Protein 9W9I (pdb70)

GO terms:
  GO:0097730 non-motile cilium (C, IDA)
  GO:0032391 photoreceptor connecting cilium (C, IDA)
  GO:0005814 centriole (C, IDA)
  GO:0005929 cilium (C, IDA)
  GO:0003777 microtubule motor activity (F, IDA)
  GO:0045880 positive regulation of smoothened signaling pathway (P, IDA)
  GO:0097499 protein localization to non-motile cilium (P, IDA)
  GO:0034454 microtubule anchoring at centrosome (P, IMP)
  GO:0010457 centriole-centriole cohesion (P, IMP)
  GO:0060271 cilium assembly (P, IMP)
  GO:0005515 protein binding (F, IPI)
  GO:0043005 neuron projection (C, IDA)
  GO:0008017 microtubule binding (F, IDA)
  GO:0031514 motile cilium (C, IDA)
  GO:0016939 kinesin II complex (C, IDA)
  GO:0120170 intraciliary transport particle B binding (F, IDA)
  GO:0001701 in utero embryonic development (P, IGI)
  GO:0021904 dorsal/ventral neural tube patterning (P, IGI)
  GO:0001822 kidney development (P, IMP)
  GO:0001947 heart looping (P, IMP)

InterPro domains:
  IPR001752 Kinesin motor domain [PF00225] (20-345)
  IPR001752 Kinesin motor domain [PR00380] (91-112)
  IPR001752 Kinesin motor domain [PR00380] (211-228)
  IPR001752 Kinesin motor domain [PR00380] (245-263)
  IPR001752 Kinesin motor domain [PR00380] (295-316)
  IPR001752 Kinesin motor domain [PS50067] (14-345)
  IPR001752 Kinesin motor domain [SM00129] (12-353)
  IPR019821 Kinesin motor domain, conserved site [PS00411] (244-255)
  IPR027417 P-loop containing nucleoside triphosphate hydrolase [SSF52540] (14-379)
  IPR027640 Kinesin-like protein [PTHR47969] (10-587)
  IPR036961 Kinesin motor domain superfamily [G3DSA:3.40.850.10] (13-364)

Sequence (1011 aa):
HQREIEGLLENIRQLSRELRLQMLIIDNFIPQDYQEMIENYVHWNEDIGEWQLKCVAYTGNPFEVDLSHVYLHIKERQELEQTQNELTRELKLKHLIIENFIPLEEKNKIMNRSFFDDEEDHWKLHPITRLENQQMMKRPVSAVGYKRPLSQHARMSMMIRPEPRYRAENIMLLELDMPSRTTRDYVANINDMDEYIELLYEDIPDKVRGSALILQLARNPDNLEELLLNETALGALARVLREDWKQSVELATNIIYIFFCFSSFSHFHGLITHYKIGALCMNIIDHELKRHELWQEELSKKKKAVDEDLENQTLRKDYDKTFKKYQGLVVKQEQLLRVALYLLLNLAEDTRTELKMRNKNIVHMLVKALDRDNFELLILVVSFLKKLSIFMENKNDMVEMDIVEKLVKMIPCEHEDLLNITLRLLLNLSFDTGLRNKMVQVGLLPKLTALLGNENYKQIAMCVLYHISMDDRFKSMFAYTDCIPQLMKMLFECSDERIDLELISFCINLAANKRNVQLICEGNGLKMLMKRALKLKDPLLMKMIRNISQHDGPTKNLFIDYVGDLAAQISSDEEEEFVIECLGTLANLTIPDLDWELVLKEYKLVPFLKDKLKPGAAEDDLVLEVVIMIGTVSMDDSCAALLAKSGIIPALIELLNAQQEDDEFVCQIIYVFYQMVFHQATRDVIIKETQAPAYLIDLMHDKNNEIRKVCDNTLDIIAEYDEEWAKKIQSEKFRWHNSQWLEMVEGLQAIAELLQVDCEMYGLTNDHYSVTLRRYAGMALTNLTFGDVANKATLCSMKGCMRALVAQLKSESEDLQQVIASVLRNLSWRADVNSKKTLREVGSVKALMECALEVKKESTLKSVLSALWNLSAHCTENKADICAVDGALAFLVGTLTYRSQTNTLAIIESGGGILRNVSSLIATNEDHRQILRENNCLQTLLQHLKSHSLTIVSNACGTLWNLSARNPKDQEALWDMGAVSMLKNLIHSKHKMIAMGSAAALRNLMANRPA

Radius of gyration: 44.57 Å; Cα contacts (8 Å, |Δi|>4): 1202; chains: 4; bounding box: 73×110×133 Å

Nearest PDB structures (foldseek):
  7ycj-assembly1_A  TM=6.699E-01  e=6.916E-09  Saccharomyces cerevisiae
  9cpc-assembly1_1A  TM=4.788E-01  e=2.108E-09  Sus scrofa
  7rro-assembly1_H8  TM=5.728E-01  e=4.035E-08  Bos taurus
  8cdj-assembly1_D  TM=4.452E-01  e=2.199E-04  Homo sapiens
  7z8r-assembly1_D  TM=2.398E-01  e=2.363E-04  Homo sapiens

Organism: Mus musculus (NCBI:txid10090)

B-factor: mean 122.4, std 49.84, range [27.19, 250.68]

Solvent-accessible surface area: 48557 Å² total; per-residue (Å²): 106,140,80,121,62,102,35,43,107,91,80,37,179,113,41,23,130,71,28,109,37,4,91,21,0,1,69,58,7,1,24,110,104,45,15,108,84,14,85,120,85,18,109,74,23,145,77,77,23,110,23,41,8,102,15,26,15,11,27,31,53,128,41,89,87,72,40,86,140,59,45,129,117,86,76,111,34,59,121,20,103,110,52,26,101,88,28,52,52,82,15,84,7,18,75,42,2,15,122,14,19,3,28,76,71,21,53,84,56,13,80,126,34,17,71,66,17,92,111,68,55,44,25,109,61,72,56,43,41,202,67,110,85,79,98,66,69,88,64,18,96,6,12,34,59,37,86,11,35,4,0,109,58,1,79,93,0,29,122,122,122,110,80,33,36,6,18,3,16,33,13,43,111,30,149,50,17,136,36,60,161,21,101,65,63,153,172,55,136,81,138,93,85,98,75,38,30,69,44,11,126,109,49,91,122,28,7,40,58,1,3,45,38,12,22,98,45,8,146,72,112,120,47,27,78,63,20,38,81,38,124,97,14,14,4,21,2,6,150,24,3,124,90,39,25,97,111,56,3,33,18,4,29,4,3,4,41,11,4,26,41,20,2,57,146,89,158,17,37,34,79,5,90,143,60,100,3,17,36,7,0,18,65,2,2,59,64,2,23,49,10,38,63,100,41,58,83,70,64,82,122,51,65,76,40,104,135,72,95,77,72,50,96,63,29,36,51,55,40,64,51,76,47,67,151,79,56,30,41,23,47,68,1,10,79,8,5,24,2,2,4,6,0,1,4,18,13,0,130,16,75,178,41,13,91,120,13,12,94,109,73,1,1,75,5,3,0,70,4,13,95,17,127,44,96,16,5,16,0,11,3,0,12,0,0,4,13,0,1,28,84,48,77,6,8,94,44,0,46,122,26,52,0,1,79,36,0,20,176,18,1,87,30,118,49,101,77,0,12,39,24,0,0,53,0,0,18,2,2,6,20,50,104,35,1,5,82,50,0,15,127,38,23,0,4,62,51,0,10,69,20,3,24,130,92,144,14,54,122,27,0,15,13,0,0,5,14,0,0,22,58,96,134,14,8,28,64,1,22,88,117,23,10,70,63,43,8,32,112,49,0,111,110,34,105,98,72,195,9,92,120,46,19,4,5,0,2,0,0,12,0,20,33,102,116,6,0,60,79,19,22,118,75,86,8,20,106,85,4,40,101,51,0,49,170,41,110,11,34,36,2,1,5,0,8,11,4,0,0,68,34,97,32,94,10,42,89,86,7,61,109,10,7,34,62,5,1,34,42,19,42,64,79,46,109,78,76,6,10,5,4,0,8,0,0,0,2,24,0,61,58,103,132,43,52,4,44,84,21,10,147,117,107,5,65,28,85,80,6,83,79,44,1,122,80,56,45,24,48,46,12,5,2,3,8,2,0,15,0,0,0,7,1,4,48,17,99,46,0,5,38,99,4,20,152,32,17,1,0,60,18,0,13,100,1,0,78,61,28,72,168,24,43,0,6,2,0,0,0,0,1,0,1,26,22,4,0,60,37,121,36,2,13,66,24,2,13,136,111,17,121,1,0,34,56,2,12,108,24,6,54,41,196,36,103,61,2,79,106,5,0,28,25,1,4,28,8,1,22,62,100,30,102,128,53,10,111,101,22,18,40,65,24,6,93,139,31,4,53,72,12,40,114,40,67,105,83,11,86,63,20,2,88,88,8,24,69,6,9,122,128,129,29,98,28,126,80,74,176,6,38,88,42,15,38,150,2,0,100,23,1,28,118,75,0,171,67,53,106,69,35,28,51,42,2,4,83,42,108,22,5,1,152,11,1,16,47,6,1,148,10,86,34,45,57,7,13,18,24,7,0,15,0,0,69,20,2,1,34,101,30,68,89,78,12,23,65,23,0,47,79,30,30,0,4,68,13,0,6,77,12,2,79,78,17,94,44,39,80,2,15,101,15,0,1,27,0,0,62,50,1,0,67,55,50,87,112,4,38,39,45,0,18,71,18,90,46,3,3,62,53,1,11,37,3,5,95,67,164,16,142,91,62,66,42,29,6,28,40,6,0,2,0,0,0,66,19,0,0,54,58,2,28,74,50,114,108,35,26,69,56,9,72,127,58,99,3,19,100,28,1,10,107,6,5,65,17,66,16,64,54,6,0,18,3,1,3,8,0,8,103,38,13,0,37,91,18,97,124,8,25,107,41,0,83,134,48,26,1,38,65,25,8,41,26,2,33,157,31,178,83,162,48,1,23,82,0,3,51,20,2,51,188,28,1,39,97,43,164,122,151

Structure (mmCIF, N/CA/C/O backbone):
data_9W9I
#
_entry.id   9W9I
#
_cell.length_a   1.00
_cell.length_b   1.00
_cell.length_c   1.00
_cell.angle_alpha   90.00
_cell.angle_beta   90.00
_cell.angle_gamma   90.00
#
_symmetry.space_group_name_H-M   'P 1'
#
loop_
_entity.id
_entity.type
_entity.pdbx_description
1 polymer 'Kinesin-like protein KIF3A'
2 polymer 'Kinesin-like protein KIF3B, N-terminally processed'
3 polymer 'Kinesin-associated protein 3'
4 polymer 'Adenomatous polyposis coli protein'
#
loop_
_atom_site.group_PDB
_atom_site.id
_atom_site.type_symbol
_atom_site.label_atom_id
_atom_site.label_alt_id
_atom_site.label_comp_id
_atom_site.label_asym_id
_atom_site.label_entity_id
_atom_site.label_seq_id
_atom_site.pdbx_PDB_ins_code
_atom_site.Cartn_x
_atom_site.Cartn_y
_atom_site.Cartn_z
_atom_site.occupancy
_atom_site.B_iso_or_equiv
_atom_site.auth_seq_id
_atom_site.auth_comp_id
_atom_site.auth_asym_id
_atom_site.auth_atom_id
_atom_site.pdbx_PDB_model_num
ATOM 1 N N . HIS A 1 46 ? 133.905 126.140 51.379 1.00 194.05 569 HIS A N 1
ATOM 2 C CA . HIS A 1 46 ? 132.610 125.635 50.936 1.00 195.10 569 HIS A CA 1
ATOM 3 C C . HIS A 1 46 ? 132.545 124.118 51.074 1.00 192.14 569 HIS A C 1
ATOM 4 O O . HIS A 1 46 ? 131.466 123.545 51.228 1.00 190.82 569 HIS A O 1
ATOM 6 N N . GLN A 1 47 ? 133.713 123.474 51.012 1.00 192.39 570 GLN A N 1
ATOM 7 C CA . GLN A 1 47 ? 133.770 122.026 51.184 1.00 191.01 570 GLN A CA 1
ATOM 8 C C . GLN A 1 47 ? 133.311 121.618 52.578 1.00 190.34 570 GLN A C 1
ATOM 9 O O . GLN A 1 47 ? 132.557 120.650 52.734 1.00 187.69 570 GLN A O 1
ATOM 15 N N . ARG A 1 48 ? 133.753 122.349 53.604 1.00 193.06 571 ARG A N 1
ATOM 16 C CA . ARG A 1 48 ? 133.308 122.061 54.963 1.00 192.95 571 ARG A CA 1
ATOM 17 C C . ARG A 1 48 ? 131.808 122.280 55.107 1.00 191.44 571 ARG A C 1
ATOM 18 O O . ARG A 1 48 ? 131.123 121.509 55.790 1.00 190.23 571 ARG A O 1
ATOM 20 N N . GLU A 1 49 ? 131.279 123.330 54.474 1.00 191.86 572 GLU A N 1
ATOM 21 C CA . GLU A 1 49 ? 129.843 123.589 54.530 1.00 191.02 572 GLU A CA 1
ATOM 22 C C . GLU A 1 49 ? 129.055 122.460 53.874 1.00 188.58 572 GLU A C 1
ATOM 23 O O . GLU A 1 49 ? 128.032 122.012 54.404 1.00 187.82 572 GLU A O 1
ATOM 29 N N . ILE A 1 50 ? 129.521 121.986 52.718 1.00 187.93 573 ILE A N 1
ATOM 30 C CA . ILE A 1 50 ? 128.838 120.888 52.042 1.00 184.51 573 ILE A CA 1
ATOM 31 C C . ILE A 1 50 ? 128.921 119.614 52.873 1.00 180.97 573 ILE A C 1
ATOM 32 O O . ILE A 1 50 ? 127.953 118.850 52.960 1.00 176.99 573 ILE A O 1
ATOM 37 N N . GLU A 1 51 ? 130.076 119.360 53.493 1.00 182.61 574 GLU A N 1
ATOM 38 C CA . GLU A 1 51 ? 130.212 118.182 54.345 1.00 183.59 574 GLU A CA 1
ATOM 39 C C . GLU A 1 51 ? 129.266 118.252 55.536 1.00 181.44 574 GLU A C 1
ATOM 40 O O . GLU A 1 51 ? 128.631 117.253 55.896 1.00 179.92 574 GLU A O 1
ATOM 46 N N . GLY A 1 52 ? 129.158 119.426 56.161 1.00 182.59 575 GLY A N 1
ATOM 47 C CA . GLY A 1 52 ? 128.226 119.580 57.265 1.00 181.08 575 GLY A CA 1
ATOM 48 C C . GLY A 1 52 ? 126.784 119.413 56.832 1.00 179.40 575 GLY A C 1
ATOM 49 O O . GLY A 1 52 ? 125.976 118.810 57.544 1.00 178.12 575 GLY A O 1
ATOM 50 N N . LEU A 1 53 ? 126.441 119.939 55.654 1.00 180.89 576 LEU A N 1
ATOM 51 C CA . LEU A 1 53 ? 125.091 119.761 55.131 1.00 179.72 576 LEU A CA 1
ATOM 52 C C . LEU A 1 53 ? 124.794 118.290 54.873 1.00 174.42 576 LEU A C 1
ATOM 53 O O . LEU A 1 53 ? 123.706 117.803 55.198 1.00 172.46 576 LEU A O 1
ATOM 58 N N . LEU A 1 54 ? 125.753 117.565 54.297 1.00 172.94 577 LEU A N 1
ATOM 59 C CA . LEU A 1 54 ? 125.564 116.139 54.060 1.00 172.72 577 LEU A CA 1
ATOM 60 C C . LEU A 1 54 ? 125.401 115.381 55.370 1.00 171.56 577 LEU A C 1
ATOM 61 O O . LEU A 1 54 ? 124.566 114.474 55.473 1.00 169.06 577 LEU A O 1
ATOM 66 N N . GLU A 1 55 ? 126.196 115.734 56.383 1.00 173.82 578 GLU A N 1
ATOM 67 C CA . GLU A 1 55 ? 126.058 115.096 57.689 1.00 174.13 578 GLU A CA 1
ATOM 68 C C . GLU A 1 55 ? 124.685 115.372 58.288 1.00 171.93 578 GLU A C 1
ATOM 69 O O . GLU A 1 55 ? 124.073 114.487 58.900 1.00 171.81 578 GLU A O 1
ATOM 75 N N . ASN A 1 56 ? 124.188 116.600 58.124 1.00 172.21 579 ASN A N 1
ATOM 76 C CA . ASN A 1 56 ? 122.847 116.926 58.596 1.00 172.47 579 ASN A CA 1
ATOM 77 C C . ASN A 1 56 ? 121.794 116.102 57.866 1.00 168.53 579 ASN A C 1
ATOM 78 O O . ASN A 1 56 ? 120.837 115.617 58.482 1.00 167.72 579 ASN A O 1
ATOM 83 N N . ILE A 1 57 ? 121.957 115.929 56.552 1.00 165.44 580 ILE A N 1
ATOM 84 C CA . ILE A 1 57 ? 121.031 115.087 55.799 1.00 161.35 580 ILE A CA 1
ATOM 85 C C . ILE A 1 57 ? 121.053 113.667 56.338 1.00 159.99 580 ILE A C 1
ATOM 86 O O . ILE A 1 57 ? 120.005 113.036 56.513 1.00 157.19 580 ILE A O 1
ATOM 91 N N . ARG A 1 58 ? 122.250 113.137 56.592 1.00 163.15 581 ARG A N 1
ATOM 92 C CA . ARG A 1 58 ? 122.364 111.768 57.081 1.00 165.06 581 ARG A CA 1
ATOM 93 C C . ARG A 1 58 ? 121.688 111.611 58.436 1.00 163.99 581 ARG A C 1
ATOM 94 O O . ARG A 1 58 ? 120.945 110.647 58.660 1.00 163.26 581 ARG A O 1
ATOM 102 N N . GLN A 1 59 ? 121.929 112.556 59.347 1.00 165.70 582 GLN A N 1
ATOM 103 C CA . GLN A 1 59 ? 121.309 112.479 60.665 1.00 166.04 582 GLN A CA 1
ATOM 104 C C . GLN A 1 59 ? 119.792 112.575 60.563 1.00 161.85 582 GLN A C 1
ATOM 105 O O . GLN A 1 59 ? 119.068 111.824 61.229 1.00 159.84 582 GLN A O 1
ATOM 111 N N . LEU A 1 60 ? 119.293 113.488 59.724 1.00 161.88 583 LEU A N 1
ATOM 112 C CA . LEU A 1 60 ? 117.851 113.643 59.570 1.00 161.74 583 LEU A CA 1
ATOM 113 C C . LEU A 1 60 ? 117.226 112.387 58.982 1.00 155.22 583 LEU A C 1
ATOM 114 O O . LEU A 1 60 ? 116.150 111.956 59.412 1.00 153.14 583 LEU A O 1
ATOM 119 N N . SER A 1 61 ? 117.892 111.783 58.000 1.00 153.51 584 SER A N 1
ATOM 120 C CA . SER A 1 61 ? 117.391 110.547 57.417 1.00 155.08 584 SER A CA 1
ATOM 121 C C . SER A 1 61 ? 117.358 109.429 58.449 1.00 154.59 584 SER A C 1
ATOM 122 O O . SER A 1 61 ? 116.380 108.680 58.533 1.00 153.20 584 SER A O 1
ATOM 125 N N . ARG A 1 62 ? 118.414 109.306 59.254 1.00 156.19 585 ARG A N 1
ATOM 126 C CA . ARG A 1 62 ? 118.421 108.277 60.288 1.00 157.00 585 ARG A CA 1
ATOM 127 C C . ARG A 1 62 ? 117.272 108.490 61.263 1.00 153.97 585 ARG A C 1
ATOM 128 O O . ARG A 1 62 ? 116.545 107.547 61.613 1.00 154.49 585 ARG A O 1
ATOM 136 N N . GLU A 1 63 ? 117.078 109.738 61.690 1.00 152.36 586 GLU A N 1
ATOM 137 C CA . GLU A 1 63 ? 116.037 110.033 62.663 1.00 152.29 586 GLU A CA 1
ATOM 138 C C . GLU A 1 63 ? 114.660 109.721 62.094 1.00 148.21 586 GLU A C 1
ATOM 139 O O . GLU A 1 63 ? 113.821 109.108 62.765 1.00 146.65 586 GLU A O 1
ATOM 145 N N . LEU A 1 64 ? 114.412 110.111 60.842 1.00 146.55 587 LEU A N 1
ATOM 146 C CA . LEU A 1 64 ? 113.077 109.886 60.310 1.00 145.84 587 LEU A CA 1
ATOM 147 C C . LEU A 1 64 ? 112.848 108.412 60.034 1.00 142.59 587 LEU A C 1
ATOM 148 O O . LEU A 1 64 ? 111.726 107.930 60.190 1.00 139.72 587 LEU A O 1
ATOM 153 N N . ARG A 1 65 ? 113.895 107.670 59.670 1.00 145.30 588 ARG A N 1
ATOM 154 C CA . ARG A 1 65 ? 113.736 106.232 59.495 1.00 146.76 588 ARG A CA 1
ATOM 155 C C . ARG A 1 65 ? 113.372 105.565 60.813 1.00 143.14 588 ARG A C 1
ATOM 156 O O . ARG A 1 65 ? 112.490 104.698 60.860 1.00 140.72 588 ARG A O 1
ATOM 164 N N . LEU A 1 66 ? 114.026 105.977 61.900 1.00 145.51 589 LEU A N 1
ATOM 165 C CA . LEU A 1 66 ? 113.658 105.458 63.214 1.00 145.51 589 LEU A CA 1
ATOM 166 C C . LEU A 1 66 ? 112.212 105.803 63.552 1.00 141.18 589 LEU A C 1
ATOM 167 O O . LEU A 1 66 ? 111.466 104.967 64.084 1.00 139.59 589 LEU A O 1
ATOM 172 N N . GLN A 1 67 ? 111.799 107.033 63.245 1.00 139.01 590 GLN A N 1
ATOM 173 C CA . GLN A 1 67 ? 110.428 107.434 63.532 1.00 138.61 590 GLN A CA 1
ATOM 174 C C . GLN A 1 67 ? 109.432 106.597 62.745 1.00 132.47 590 GLN A C 1
ATOM 175 O O . GLN A 1 67 ? 108.392 106.193 63.281 1.00 129.55 590 GLN A O 1
ATOM 181 N N . MET A 1 68 ? 109.726 106.327 61.470 1.00 132.16 591 MET A N 1
ATOM 182 C CA . MET A 1 68 ? 108.849 105.443 60.710 1.00 132.30 591 MET A CA 1
ATOM 183 C C . MET A 1 68 ? 108.831 104.050 61.305 1.00 129.65 591 MET A C 1
ATOM 184 O O . MET A 1 68 ? 107.793 103.387 61.302 1.00 127.89 591 MET A O 1
ATOM 189 N N . LEU A 1 69 ? 109.965 103.581 61.817 1.00 132.90 592 LEU A N 1
ATOM 190 C CA . LEU A 1 69 ? 109.944 102.291 62.491 1.00 132.56 592 LEU A CA 1
ATOM 191 C C . LEU A 1 69 ? 108.900 102.297 63.599 1.00 130.06 592 LEU A C 1
ATOM 192 O O . LEU A 1 69 ? 107.979 101.471 63.602 1.00 128.54 592 LEU A O 1
ATOM 197 N N . ILE A 1 70 ? 108.983 103.282 64.497 1.00 130.37 593 ILE A N 1
ATOM 198 C CA . ILE A 1 70 ? 108.056 103.318 65.631 1.00 126.08 593 ILE A CA 1
ATOM 199 C C . ILE A 1 70 ? 106.617 103.435 65.148 1.00 122.34 593 ILE A C 1
ATOM 200 O O . ILE A 1 70 ? 105.709 102.769 65.669 1.00 119.45 593 ILE A O 1
ATOM 205 N N . ILE A 1 71 ? 106.387 104.282 64.143 1.00 123.14 594 ILE A N 1
ATOM 206 C CA . ILE A 1 71 ? 105.032 104.454 63.643 1.00 123.13 594 ILE A CA 1
ATOM 207 C C . ILE A 1 71 ? 104.533 103.158 63.011 1.00 124.63 594 ILE A C 1
ATOM 208 O O . ILE A 1 71 ? 103.322 102.914 62.959 1.00 123.93 594 ILE A O 1
ATOM 213 N N . ASP A 1 72 ? 105.443 102.307 62.525 1.00 124.12 595 ASP A N 1
ATOM 214 C CA . ASP A 1 72 ? 105.022 101.019 61.986 1.00 124.64 595 ASP A CA 1
ATOM 215 C C . ASP A 1 72 ? 104.658 100.041 63.093 1.00 122.05 595 ASP A C 1
ATOM 216 O O . ASP A 1 72 ? 103.671 99.305 62.971 1.00 119.78 595 ASP A O 1
ATOM 221 N N . ASN A 1 73 ? 105.437 100.002 64.177 1.00 121.20 596 ASN A N 1
ATOM 222 C CA . ASN A 1 73 ? 105.043 99.069 65.234 1.00 118.69 596 ASN A CA 1
ATOM 223 C C . ASN A 1 73 ? 103.833 99.550 66.020 1.00 119.16 596 ASN A C 1
ATOM 224 O O . ASN A 1 73 ? 103.197 98.734 66.692 1.00 115.23 596 ASN A O 1
ATOM 229 N N . PHE A 1 74 ? 103.479 100.835 65.964 1.00 121.16 597 PHE A N 1
ATOM 230 C CA . PHE A 1 74 ? 102.271 101.247 66.672 1.00 116.51 597 PHE A CA 1
ATOM 231 C C . PHE A 1 74 ? 101.057 101.398 65.760 1.00 116.54 597 PHE A C 1
ATOM 232 O O . PHE A 1 74 ? 100.050 100.711 65.955 1.00 117.89 597 PHE A O 1
ATOM 240 N N . ILE A 1 75 ? 101.122 102.278 64.774 1.00 114.21 598 ILE A N 1
ATOM 241 C CA . ILE A 1 75 ? 99.955 102.656 63.980 1.00 109.90 598 ILE A CA 1
ATOM 242 C C . ILE A 1 75 ? 99.932 101.826 62.702 1.00 108.32 598 ILE A C 1
ATOM 243 O O . ILE A 1 75 ? 100.956 101.752 62.011 1.00 110.02 598 ILE A O 1
ATOM 248 N N . PRO A 1 76 ? 98.813 101.199 62.362 1.00 104.92 599 PRO A N 1
ATOM 249 C CA . PRO A 1 76 ? 98.735 100.455 61.104 1.00 107.26 599 PRO A CA 1
ATOM 250 C C . PRO A 1 76 ? 98.831 101.385 59.908 1.00 107.22 599 PRO A C 1
ATOM 251 O O . PRO A 1 76 ? 98.649 102.599 60.010 1.00 109.60 599 PRO A O 1
ATOM 255 N N . GLN A 1 77 ? 99.133 100.788 58.753 1.00 109.34 600 GLN A N 1
ATOM 256 C CA . GLN A 1 77 ? 99.273 101.578 57.534 1.00 105.22 600 GLN A CA 1
ATOM 257 C C . GLN A 1 77 ? 97.952 102.226 57.143 1.00 105.12 600 GLN A C 1
ATOM 258 O O . GLN A 1 77 ? 97.929 103.373 56.676 1.00 108.60 600 GLN A O 1
ATOM 264 N N . ASP A 1 78 ? 96.840 101.511 57.331 1.00 104.08 601 ASP A N 1
ATOM 265 C CA . ASP A 1 78 ? 95.536 102.081 57.009 1.00 104.55 601 ASP A CA 1
ATOM 266 C C . ASP A 1 78 ? 95.272 103.351 57.809 1.00 109.76 601 ASP A C 1
ATOM 267 O O . ASP A 1 78 ? 94.816 104.361 57.258 1.00 113.59 601 ASP A O 1
ATOM 272 N N . TYR A 1 79 ? 95.565 103.330 59.106 1.00 108.21 602 TYR A N 1
ATOM 273 C CA . TYR A 1 79 ? 95.318 104.498 59.935 1.00 96.35 602 TYR A CA 1
ATOM 274 C C . TYR A 1 79 ? 96.440 105.520 59.866 1.00 95.85 602 TYR A C 1
ATOM 275 O O . TYR A 1 79 ? 96.210 106.688 60.194 1.00 103.06 602 TYR A O 1
ATOM 284 N N . GLN A 1 80 ? 97.627 105.129 59.404 1.00 94.26 603 GLN A N 1
ATOM 285 C CA . GLN A 1 80 ? 98.596 106.125 58.968 1.00 98.31 603 GLN A CA 1
ATOM 286 C C . GLN A 1 80 ? 98.048 106.928 57.795 1.00 104.22 603 GLN A C 1
ATOM 287 O O . GLN A 1 80 ? 98.214 108.152 57.738 1.00 108.01 603 GLN A O 1
ATOM 293 N N . GLU A 1 81 ? 97.393 106.253 56.845 1.00 104.12 604 GLU A N 1
ATOM 294 C CA . GLU A 1 81 ? 96.797 106.963 55.716 1.00 102.37 604 GLU A CA 1
ATOM 295 C C . GLU A 1 81 ? 95.596 107.801 56.145 1.00 100.13 604 GLU A C 1
ATOM 296 O O . GLU A 1 81 ? 95.422 108.928 55.667 1.00 101.77 604 GLU A O 1
ATOM 302 N N . MET A 1 82 ? 94.749 107.269 57.032 1.00 98.00 605 MET A N 1
ATOM 303 C CA . MET A 1 82 ? 93.617 108.058 57.520 1.00 96.04 605 MET A CA 1
ATOM 304 C C . MET A 1 82 ? 94.088 109.293 58.275 1.00 94.20 605 MET A C 1
ATOM 305 O O . MET A 1 82 ? 93.499 110.372 58.142 1.00 95.54 605 MET A O 1
ATOM 310 N N . ILE A 1 83 ? 95.144 109.158 59.075 1.00 93.76 606 ILE A N 1
ATOM 311 C CA . ILE A 1 83 ? 95.675 110.309 59.798 1.00 96.01 606 ILE A CA 1
ATOM 312 C C . ILE A 1 83 ? 96.192 111.359 58.825 1.00 95.27 606 ILE A C 1
ATOM 313 O O . ILE A 1 83 ? 96.003 112.565 59.034 1.00 96.81 606 ILE A O 1
ATOM 318 N N . GLU A 1 84 ? 96.835 110.927 57.739 1.00 97.27 607 GLU A N 1
ATOM 319 C CA . GLU A 1 84 ? 97.402 111.882 56.792 1.00 100.87 607 GLU A CA 1
ATOM 320 C C . GLU A 1 84 ? 96.339 112.715 56.078 1.00 101.15 607 GLU A C 1
ATOM 321 O O . GLU A 1 84 ? 96.670 113.760 55.508 1.00 101.22 607 GLU A O 1
ATOM 327 N N . ASN A 1 85 ? 95.078 112.278 56.083 1.00 99.39 608 ASN A N 1
ATOM 328 C CA . ASN A 1 85 ? 94.010 113.058 55.469 1.00 93.13 608 ASN A CA 1
ATOM 329 C C . ASN A 1 85 ? 93.443 114.121 56.398 1.00 89.86 608 ASN A C 1
ATOM 330 O O . ASN A 1 85 ? 92.736 115.020 55.931 1.00 94.20 608 ASN A O 1
ATOM 335 N N . TYR A 1 86 ? 93.743 114.046 57.693 1.00 87.19 609 TYR A N 1
ATOM 336 C CA . TYR A 1 86 ? 93.262 114.999 58.684 1.00 82.88 609 TYR A CA 1
ATOM 337 C C . TYR A 1 86 ? 94.376 115.882 59.212 1.00 82.26 609 TYR A C 1
ATOM 338 O O . TYR A 1 86 ? 94.306 116.333 60.355 1.00 82.06 609 TYR A O 1
ATOM 347 N N . VAL A 1 87 ? 95.417 116.114 58.425 1.00 82.93 610 VAL A N 1
ATOM 348 C CA . VAL A 1 87 ? 96.522 116.968 58.831 1.00 86.32 610 VAL A CA 1
ATOM 349 C C . VAL A 1 87 ? 96.896 117.880 57.673 1.00 96.21 610 VAL A C 1
ATOM 350 O O . VAL A 1 87 ? 96.879 117.462 56.511 1.00 102.74 610 VAL A O 1
ATOM 354 N N . HIS A 1 88 ? 97.249 119.126 57.994 1.00 98.32 611 HIS A N 1
ATOM 355 C CA . HIS A 1 88 ? 97.494 120.157 56.998 1.00 95.12 611 HIS A CA 1
ATOM 356 C C . HIS A 1 88 ? 98.783 120.894 57.335 1.00 101.50 611 HIS A C 1
ATOM 357 O O . HIS A 1 88 ? 99.214 120.915 58.488 1.00 106.45 611 HIS A O 1
ATOM 364 N N . TRP A 1 89 ? 99.409 121.479 56.319 1.00 104.02 612 TRP A N 1
ATOM 365 C CA . TRP A 1 89 ? 100.679 122.178 56.473 1.00 117.37 612 TRP A CA 1
ATOM 366 C C . TRP A 1 89 ? 100.469 123.687 56.428 1.00 130.82 612 TRP A C 1
ATOM 367 O O . TRP A 1 89 ? 99.962 124.219 55.435 1.00 137.86 612 TRP A O 1
ATOM 378 N N . ASN A 1 90 ? 100.879 124.372 57.495 1.00 135.23 613 ASN A N 1
ATOM 379 C CA . ASN A 1 90 ? 100.856 125.833 57.554 1.00 141.05 613 ASN A CA 1
ATOM 380 C C . ASN A 1 90 ? 102.271 126.335 57.288 1.00 145.83 613 ASN A C 1
ATOM 381 O O . ASN A 1 90 ? 103.149 126.240 58.148 1.00 144.78 613 ASN A O 1
ATOM 386 N N . GLU A 1 91 ? 102.493 126.873 56.086 1.00 149.74 614 GLU A N 1
ATOM 387 C CA . GLU A 1 91 ? 103.831 127.319 55.709 1.00 151.06 614 GLU A CA 1
ATOM 388 C C . GLU A 1 91 ? 104.235 128.594 56.438 1.00 152.73 614 GLU A C 1
ATOM 389 O O . GLU A 1 91 ? 105.427 128.810 56.687 1.00 153.62 614 GLU A O 1
ATOM 395 N N . ASP A 1 92 ? 103.268 129.451 56.776 1.00 152.48 615 ASP A N 1
ATOM 396 C CA . ASP A 1 92 ? 103.594 130.712 57.435 1.00 154.57 615 ASP A CA 1
ATOM 397 C C . ASP A 1 92 ? 104.208 130.479 58.810 1.00 153.66 615 ASP A C 1
ATOM 398 O O . ASP A 1 92 ? 105.192 131.132 59.177 1.00 154.12 615 ASP A O 1
ATOM 400 N N . ILE A 1 93 ? 103.646 129.549 59.582 1.00 151.91 616 ILE A N 1
ATOM 401 C CA . ILE A 1 93 ? 104.155 129.276 60.921 1.00 151.49 616 ILE A CA 1
ATOM 402 C C . ILE A 1 93 ? 105.195 128.161 60.936 1.00 149.37 616 ILE A C 1
ATOM 403 O O . ILE A 1 93 ? 105.927 128.022 61.926 1.00 146.98 616 ILE A O 1
ATOM 405 N N . GLY A 1 94 ? 105.292 127.376 59.868 1.00 147.29 617 GLY A N 1
ATOM 406 C CA . GLY A 1 94 ? 106.218 126.258 59.842 1.00 144.70 617 GLY A CA 1
ATOM 407 C C . GLY A 1 94 ? 105.880 125.154 60.820 1.00 144.00 617 GLY A C 1
ATOM 408 O O . GLY A 1 94 ? 106.776 124.640 61.501 1.00 146.44 617 GLY A O 1
ATOM 409 N N . GLU A 1 95 ? 104.607 124.776 60.908 1.00 140.62 618 GLU A N 1
ATOM 410 C CA . GLU A 1 95 ? 104.181 123.729 61.821 1.00 136.36 618 GLU A CA 1
ATOM 411 C C . GLU A 1 95 ? 102.966 123.015 61.251 1.00 126.23 618 GLU A C 1
ATOM 412 O O . GLU A 1 95 ? 102.235 123.560 60.422 1.00 124.17 618 GLU A O 1
ATOM 418 N N . TRP A 1 96 ? 102.756 121.791 61.718 1.00 118.78 619 TRP A N 1
ATOM 419 C CA . TRP A 1 96 ? 101.624 120.989 61.290 1.00 109.04 619 TRP A CA 1
ATOM 420 C C . TRP A 1 96 ? 100.336 121.493 61.921 1.00 101.49 619 TRP A C 1
ATOM 421 O O . TRP A 1 96 ? 100.332 122.359 62.797 1.00 106.24 619 TRP A O 1
ATOM 432 N N . GLN A 1 97 ? 99.227 120.921 61.464 1.00 94.36 620 GLN A N 1
ATOM 433 C CA . GLN A 1 97 ? 97.915 121.200 62.027 1.00 91.07 620 GLN A CA 1
ATOM 434 C C . GLN A 1 97 ? 97.125 119.904 62.024 1.00 82.77 620 GLN A C 1
ATOM 435 O O . GLN A 1 97 ? 96.891 119.328 60.961 1.00 90.27 620 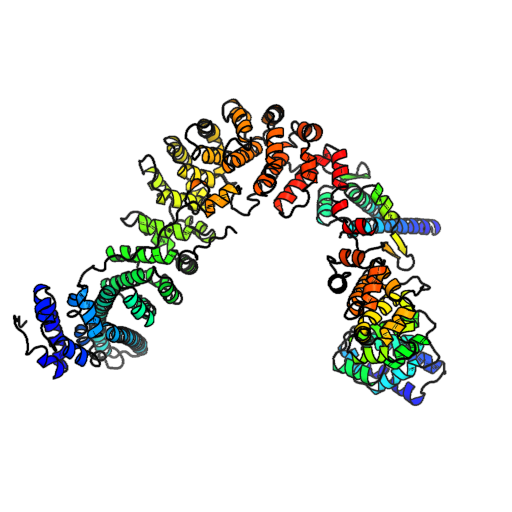GLN A O 1
ATOM 441 N N . LEU A 1 98 ? 96.718 119.449 63.197 1.00 77.92 621 LEU A N 1
ATOM 442 C CA . LEU A 1 98 ? 95.986 118.198 63.328 1.00 79.63 621 LEU A CA 1
ATOM 443 C C . LEU A 1 98 ? 94.570 118.490 63.801 1.00 76.71 621 LEU A C 1
ATOM 444 O O . LEU A 1 98 ? 94.366 118.898 64.946 1.00 77.54 621 LEU A O 1
ATOM 449 N N . LYS A 1 99 ? 93.600 118.275 62.923 1.00 74.65 622 LYS A N 1
ATOM 450 C CA . LYS A 1 99 ? 92.216 118.540 63.274 1.00 74.62 622 LYS A CA 1
ATOM 451 C C . LYS A 1 99 ? 91.795 117.669 64.447 1.00 77.81 622 LYS A C 1
ATOM 452 O O . LYS A 1 99 ? 92.200 116.512 64.560 1.00 82.43 622 LYS A O 1
ATOM 458 N N . CYS A 1 100 ? 90.979 118.242 65.323 1.00 76.36 623 CYS A N 1
ATOM 459 C CA . CYS A 1 100 ? 90.590 117.608 66.578 1.00 80.17 623 CYS A CA 1
ATOM 460 C C . CYS A 1 100 ? 91.819 117.260 67.416 1.00 86.37 623 CYS A C 1
ATOM 461 O O . CYS A 1 100 ? 91.954 116.152 67.936 1.00 90.64 623 CYS A O 1
ATOM 464 N N . VAL A 1 101 ? 92.724 118.236 67.549 1.00 86.33 624 VAL A N 1
ATOM 465 C CA . VAL A 1 101 ? 93.889 118.063 68.416 1.00 84.88 624 VAL A CA 1
ATOM 466 C C . VAL A 1 101 ? 93.451 117.920 69.863 1.00 86.10 624 VAL A C 1
ATOM 467 O O . VAL A 1 101 ? 94.225 117.480 70.720 1.00 89.40 624 VAL A O 1
ATOM 471 N N . ALA A 1 102 ? 92.211 118.299 70.164 1.00 86.94 625 ALA A N 1
ATOM 472 C CA . ALA A 1 102 ? 91.667 118.098 71.497 1.00 96.20 625 ALA A CA 1
ATOM 473 C C . ALA A 1 102 ? 90.941 116.769 71.633 1.00 98.08 625 ALA A C 1
ATOM 474 O O . ALA A 1 102 ? 90.307 116.530 72.664 1.00 104.61 625 ALA A O 1
ATOM 476 N N . TYR A 1 103 ? 90.982 115.918 70.615 1.00 95.11 626 TYR A N 1
ATOM 477 C CA . TYR A 1 103 ? 90.368 114.600 70.706 1.00 102.44 626 TYR A CA 1
ATOM 478 C C . TYR A 1 103 ? 91.356 113.444 70.578 1.00 106.87 626 TYR A C 1
ATOM 479 O O . TYR A 1 103 ? 90.935 112.285 70.654 1.00 106.89 626 TYR A O 1
ATOM 488 N N . THR A 1 104 ? 92.646 113.712 70.397 1.00 103.99 627 THR A N 1
ATOM 489 C CA . THR A 1 104 ? 93.589 112.616 70.260 1.00 99.79 627 THR A CA 1
ATOM 490 C C . THR A 1 104 ? 93.726 111.866 71.580 1.00 108.18 627 THR A C 1
ATOM 491 O O . THR A 1 104 ? 93.357 112.358 72.648 1.00 112.27 627 THR A O 1
ATOM 495 N N . GLY A 1 105 ? 94.256 110.646 71.489 1.00 111.73 628 GLY A N 1
ATOM 496 C CA . GLY A 1 105 ? 94.377 109.809 72.672 1.00 115.87 628 GLY A CA 1
ATOM 497 C C . GLY A 1 105 ? 95.375 110.335 73.687 1.00 121.61 628 GLY A C 1
ATOM 498 O O . GLY A 1 105 ? 95.149 110.237 74.896 1.00 127.88 628 GLY A O 1
ATOM 499 N N . ASN A 1 106 ? 96.494 110.892 73.216 1.00 118.94 629 ASN A N 1
ATOM 500 C CA . ASN A 1 106 ? 97.540 111.342 74.128 1.00 122.19 629 ASN A CA 1
ATOM 501 C C . ASN A 1 106 ? 97.084 112.472 75.041 1.00 126.91 629 ASN A C 1
ATOM 502 O O . ASN A 1 106 ? 97.586 112.582 76.164 1.00 129.53 629 ASN A O 1
ATOM 507 N N . PRO A 1 122 ? 93.478 96.795 101.814 1.00 237.94 645 PRO A N 1
ATOM 508 C CA . PRO A 1 122 ? 92.486 95.903 102.435 1.00 236.02 645 PRO A CA 1
ATOM 509 C C . PRO A 1 122 ? 93.084 94.894 103.398 1.00 232.72 645 PRO A C 1
ATOM 510 O O . PRO A 1 122 ? 92.404 94.494 104.350 1.00 231.33 645 PRO A O 1
ATOM 514 N N . PHE A 1 123 ? 94.331 94.477 103.191 1.00 232.25 646 PHE A N 1
ATOM 515 C CA . PHE A 1 123 ? 94.979 93.493 104.047 1.00 230.95 646 PHE A CA 1
ATOM 516 C C . PHE A 1 123 ? 95.714 94.124 105.220 1.00 230.62 646 PHE A C 1
ATOM 517 O O . PHE A 1 123 ? 96.423 93.416 105.943 1.00 229.24 646 PHE A O 1
ATOM 525 N N . GLU A 1 124 ? 95.575 95.433 105.413 1.00 230.46 647 GLU A N 1
ATOM 526 C CA . GLU A 1 124 ? 96.204 96.093 106.548 1.00 228.01 647 GLU A CA 1
ATOM 527 C C . GLU A 1 124 ? 95.673 95.517 107.855 1.00 224.46 647 GLU A C 1
ATOM 528 O O . GLU A 1 124 ? 94.465 95.322 108.017 1.00 224.15 647 GLU A O 1
ATOM 530 N N . VAL A 1 125 ? 96.584 95.241 108.786 1.00 222.71 648 VAL A N 1
ATOM 531 C CA . VAL A 1 125 ? 96.203 94.651 110.064 1.00 219.05 648 VAL A CA 1
ATOM 532 C C . VAL A 1 125 ? 95.441 95.688 110.878 1.00 216.65 648 VAL A C 1
ATOM 533 O O . VAL A 1 125 ? 95.949 96.782 111.150 1.00 217.50 648 VAL A O 1
ATOM 537 N N . ASP A 1 126 ? 94.213 95.349 111.267 1.00 212.94 649 ASP A N 1
ATOM 538 C CA . ASP A 1 126 ? 93.358 96.238 112.050 1.00 208.70 649 ASP A CA 1
ATOM 539 C C . ASP A 1 126 ? 92.729 95.423 113.177 1.00 202.41 649 ASP A C 1
ATOM 540 O O . ASP A 1 126 ? 91.693 94.780 112.983 1.00 201.23 649 ASP A O 1
ATOM 542 N N . LEU A 1 127 ? 93.353 95.455 114.353 1.00 199.05 650 LEU A N 1
ATOM 543 C CA . LEU A 1 127 ? 92.817 94.813 115.543 1.00 194.52 650 LEU A CA 1
ATOM 544 C C . LEU A 1 127 ? 92.010 95.775 116.409 1.00 194.70 650 LEU A C 1
ATOM 545 O O . LEU A 1 127 ? 91.906 95.562 117.621 1.00 187.88 650 LEU A O 1
ATOM 550 N N . SER A 1 128 ? 91.467 96.846 115.825 1.00 199.46 651 SER A N 1
ATOM 551 C CA . SER A 1 128 ? 90.653 97.785 116.589 1.00 194.94 651 SER A CA 1
ATOM 552 C C . SER A 1 128 ? 89.233 97.285 116.827 1.00 189.07 651 SER A C 1
ATOM 553 O O . SER A 1 128 ? 88.523 97.865 117.655 1.00 182.36 651 SER A O 1
ATOM 555 N N . HIS A 1 129 ? 88.805 96.231 116.129 1.00 190.26 652 HIS A N 1
ATOM 556 C CA . HIS A 1 129 ? 87.462 95.697 116.324 1.00 186.16 652 HIS A CA 1
ATOM 557 C C . HIS A 1 129 ? 87.304 94.982 117.662 1.00 181.52 652 HIS A C 1
ATOM 558 O O . HIS A 1 129 ? 86.169 94.759 118.097 1.00 180.67 652 HIS A O 1
ATOM 565 N N . VAL A 1 130 ? 88.410 94.619 118.318 1.00 176.65 653 VAL A N 1
ATOM 566 C CA . VAL A 1 130 ? 88.346 93.794 119.520 1.00 165.22 653 VAL A CA 1
ATOM 567 C C . VAL A 1 130 ? 87.751 94.531 120.713 1.00 156.27 653 VAL A C 1
ATOM 568 O O . VAL A 1 130 ? 86.981 93.937 121.476 1.00 156.26 653 VAL A O 1
ATOM 572 N N . TYR A 1 131 ? 88.074 95.812 120.887 1.00 156.02 654 TYR A N 1
ATOM 573 C CA . TYR A 1 131 ? 87.558 96.621 121.985 1.00 155.40 654 TYR A CA 1
ATOM 574 C C . TYR A 1 131 ? 86.218 97.246 121.614 1.00 162.39 654 TYR A C 1
ATOM 575 O O . TYR A 1 131 ? 86.045 97.769 120.510 1.00 165.91 654 TYR A O 1
ATOM 584 N N . LEU A 1 132 ? 85.279 97.197 122.554 1.00 164.38 655 LEU A N 1
ATOM 585 C CA . LEU A 1 132 ? 83.917 97.670 122.329 1.00 168.48 655 LEU A CA 1
ATOM 586 C C . LEU A 1 132 ? 83.848 99.191 122.210 1.00 166.24 655 LEU A C 1
ATOM 587 O O . LEU A 1 132 ? 84.796 99.896 122.557 1.00 165.18 655 LEU A O 1
ATOM 589 N N . HIS B 2 35 ? 127.065 126.265 42.707 1.00 178.04 562 HIS B N 1
ATOM 590 C CA . HIS B 2 35 ? 127.012 125.999 44.139 1.00 179.77 562 HIS B CA 1
ATOM 591 C C . HIS B 2 35 ? 125.695 126.479 44.741 1.00 179.95 562 HIS B C 1
ATOM 592 O O . HIS B 2 35 ? 125.150 125.845 45.643 1.00 179.53 562 HIS B O 1
ATOM 594 N N . ILE B 2 36 ? 125.191 127.608 44.234 1.00 180.47 563 ILE B N 1
ATOM 595 C CA . ILE B 2 36 ? 123.946 128.170 44.751 1.00 180.01 563 ILE B CA 1
ATOM 596 C C . ILE B 2 36 ? 122.776 127.236 44.467 1.00 177.44 563 ILE B C 1
ATOM 597 O O . ILE B 2 36 ? 121.925 127.001 45.335 1.00 176.52 563 ILE B O 1
ATOM 599 N N . LYS B 2 37 ? 122.710 126.692 43.249 1.00 176.64 564 LYS B N 1
ATOM 600 C CA . LYS B 2 37 ? 121.634 125.768 42.904 1.00 174.93 564 LYS B CA 1
ATOM 601 C C . LYS B 2 37 ? 121.698 124.504 43.754 1.00 172.85 564 LYS B C 1
ATOM 602 O O . LYS B 2 37 ? 120.666 124.012 44.232 1.00 169.96 564 LYS B O 1
ATOM 604 N N . GLU B 2 38 ? 122.903 123.964 43.950 1.00 173.97 565 GLU B N 1
ATOM 605 C CA . GLU B 2 38 ? 123.055 122.779 44.786 1.00 173.22 565 GLU B CA 1
ATOM 606 C C . GLU B 2 38 ? 122.640 123.063 46.222 1.00 169.40 565 GLU B C 1
ATOM 607 O O . GLU B 2 38 ? 121.968 122.242 46.855 1.00 165.81 565 GLU B O 1
ATOM 613 N N . ARG B 2 39 ? 123.027 124.226 46.751 1.00 171.15 566 ARG B N 1
ATOM 614 C CA . ARG B 2 39 ? 122.642 124.584 48.112 1.00 170.65 566 ARG B CA 1
ATOM 615 C C . ARG B 2 39 ? 121.133 124.747 48.235 1.00 168.41 566 ARG B C 1
ATOM 616 O O . ARG B 2 39 ? 120.541 124.335 49.237 1.00 165.87 566 ARG B O 1
ATOM 618 N N . GLN B 2 40 ? 120.493 125.350 47.230 1.00 170.32 567 GLN B N 1
ATOM 619 C CA . GLN B 2 40 ? 119.042 125.505 47.265 1.00 168.52 567 GLN B CA 1
ATOM 620 C C . GLN B 2 40 ? 118.340 124.153 47.228 1.00 163.79 567 GLN B C 1
ATOM 621 O O . GLN B 2 40 ? 117.377 123.922 47.971 1.00 161.32 567 GLN B O 1
ATOM 623 N N . GLU B 2 41 ? 118.810 123.243 46.370 1.00 162.62 568 GLU B N 1
ATOM 624 C CA . GLU B 2 41 ? 118.222 121.908 46.321 1.00 158.28 568 GLU B CA 1
ATOM 625 C C . GLU B 2 41 ? 118.419 121.174 47.641 1.00 155.02 568 GLU B C 1
ATOM 626 O O . GLU B 2 41 ? 117.497 120.517 48.142 1.00 150.58 568 GLU B O 1
ATOM 632 N N . LEU B 2 42 ? 119.613 121.283 48.227 1.00 157.36 569 LEU B N 1
ATOM 633 C CA . LEU B 2 42 ? 119.866 120.645 49.513 1.00 155.86 569 LEU B CA 1
ATOM 634 C C . LEU B 2 42 ? 118.971 121.223 50.599 1.00 150.58 569 LEU B C 1
ATOM 635 O O . LEU B 2 42 ? 118.454 120.481 51.438 1.00 146.46 569 LEU B O 1
ATOM 637 N N . GLU B 2 43 ? 118.775 122.542 50.600 1.00 153.33 570 GLU B N 1
ATOM 638 C CA . GLU B 2 43 ? 117.908 123.162 51.594 1.00 153.96 570 GLU B CA 1
ATOM 639 C C . GLU B 2 43 ? 116.462 122.718 51.418 1.00 149.68 570 GLU B C 1
ATOM 640 O O . GLU B 2 43 ? 115.743 122.524 52.404 1.00 147.80 570 GLU B O 1
ATOM 646 N N . GLN B 2 44 ? 116.016 122.555 50.169 1.00 150.69 571 GLN B N 1
ATOM 647 C CA . GLN B 2 44 ? 114.698 121.973 49.930 1.00 146.59 571 GLN B CA 1
ATOM 648 C C . GLN B 2 44 ? 114.620 120.561 50.494 1.00 141.01 571 GLN B C 1
ATOM 649 O O . GLN B 2 44 ? 113.603 120.165 51.080 1.00 137.17 571 GLN B O 1
ATOM 655 N N . THR B 2 45 ? 115.691 119.787 50.322 1.00 141.54 572 THR B N 1
ATOM 656 C CA . THR B 2 45 ? 115.727 118.453 50.906 1.00 141.53 572 THR B CA 1
ATOM 657 C C . THR B 2 45 ? 115.600 118.513 52.423 1.00 136.63 572 THR B C 1
ATOM 658 O O . THR B 2 45 ? 114.844 117.738 53.014 1.00 133.00 572 THR B O 1
ATOM 662 N N . GLN B 2 46 ? 116.325 119.433 53.069 1.00 137.70 573 GLN B N 1
ATOM 663 C CA . GLN B 2 46 ? 116.227 119.561 54.523 1.00 135.81 573 GLN B CA 1
ATOM 664 C C . GLN B 2 46 ? 114.815 119.942 54.933 1.00 133.07 573 GLN B C 1
ATOM 665 O O . GLN B 2 46 ? 114.281 119.437 55.928 1.00 126.90 573 GLN B O 1
ATOM 671 N N . ASN B 2 47 ? 114.206 120.864 54.187 1.00 137.46 574 ASN B N 1
ATOM 672 C CA . ASN B 2 47 ? 112.850 121.292 54.500 1.00 136.74 574 ASN B CA 1
ATOM 673 C C . ASN B 2 47 ? 111.892 120.113 54.444 1.00 131.50 574 ASN B C 1
ATOM 674 O O . ASN B 2 47 ? 111.086 119.916 55.356 1.00 127.61 574 ASN B O 1
ATOM 679 N N . GLU B 2 48 ? 111.998 119.289 53.399 1.00 129.68 575 GLU B N 1
ATOM 680 C CA . GLU B 2 48 ? 111.127 118.121 53.294 1.00 123.10 575 GLU B CA 1
ATOM 681 C C . GLU B 2 48 ? 111.441 117.080 54.364 1.00 119.84 575 GLU B C 1
ATOM 682 O O . GLU B 2 48 ? 110.530 116.400 54.860 1.00 115.02 575 GLU B O 1
ATOM 688 N N . LEU B 2 49 ? 112.714 116.941 54.736 1.00 123.86 576 LEU B N 1
ATOM 689 C CA . LEU B 2 49 ? 113.080 115.975 55.766 1.00 126.07 576 LEU B CA 1
ATOM 690 C C . LEU B 2 49 ? 112.469 116.350 57.108 1.00 119.54 576 LEU B C 1
ATOM 691 O O . LEU B 2 49 ? 111.823 115.521 57.755 1.00 117.67 576 LEU B O 1
ATOM 696 N N . THR B 2 50 ? 112.645 117.602 57.538 1.00 116.45 577 THR B N 1
ATOM 697 C CA . THR B 2 50 ? 112.007 118.020 58.783 1.00 114.73 577 THR B CA 1
ATOM 698 C C . THR B 2 50 ? 110.493 118.098 58.638 1.00 113.19 577 THR B C 1
ATOM 699 O O . THR B 2 50 ? 109.773 117.934 59.623 1.00 110.64 577 THR B O 1
ATOM 703 N N . ARG B 2 51 ? 110.001 118.313 57.419 1.00 113.99 578 ARG B N 1
ATOM 704 C CA . ARG B 2 51 ? 108.577 118.221 57.121 1.00 111.51 578 ARG B CA 1
ATOM 705 C C . ARG B 2 51 ? 108.020 116.878 57.581 1.00 107.40 578 ARG B C 1
ATOM 706 O O . ARG B 2 51 ? 107.155 116.801 58.467 1.00 102.61 578 ARG B O 1
ATOM 714 N N . GLU B 2 52 ? 108.551 115.796 57.012 1.00 107.65 579 GLU B N 1
ATOM 715 C CA . GLU B 2 52 ? 108.048 114.470 57.351 1.00 106.08 579 GLU B CA 1
ATOM 716 C C . GLU B 2 52 ? 108.440 114.064 58.768 1.00 109.30 579 GLU B C 1
ATOM 717 O O . GLU B 2 52 ? 107.710 113.308 59.423 1.00 110.25 579 GLU B O 1
ATOM 723 N N . LEU B 2 53 ? 109.579 114.559 59.262 1.00 110.44 580 LEU B N 1
ATOM 724 C CA . LEU B 2 53 ? 109.975 114.286 60.639 1.00 108.38 580 LEU B CA 1
ATOM 725 C C . LEU B 2 53 ? 108.975 114.876 61.622 1.00 105.34 580 LEU B C 1
ATOM 726 O O . LEU B 2 53 ? 108.611 114.234 62.613 1.00 103.97 580 LEU B O 1
ATOM 731 N N . LYS B 2 54 ? 108.517 116.101 61.360 1.00 104.94 581 LYS B N 1
ATOM 732 C CA . LYS B 2 54 ? 107.488 116.702 62.193 1.00 105.93 581 LYS B CA 1
ATOM 733 C C . LYS B 2 54 ? 106.171 115.962 62.044 1.00 102.25 581 LYS B C 1
ATOM 734 O O . LYS B 2 54 ? 105.416 115.839 63.013 1.00 103.85 581 LYS B O 1
ATOM 740 N N . LEU B 2 55 ? 105.871 115.472 60.839 1.00 95.13 582 LEU B N 1
ATOM 741 C CA . LEU B 2 55 ? 104.696 114.617 60.682 1.00 93.34 582 LEU B CA 1
ATOM 742 C C . LEU B 2 55 ? 104.750 113.441 61.648 1.00 94.18 582 LEU B C 1
ATOM 743 O O . LEU B 2 55 ? 103.802 113.188 62.405 1.00 90.04 582 LEU B O 1
ATOM 748 N N . LYS B 2 56 ? 105.864 112.712 61.636 1.00 98.83 583 LYS B N 1
ATOM 749 C CA . LYS B 2 56 ? 105.989 111.546 62.502 1.00 100.46 583 LYS B CA 1
ATOM 750 C C . LYS B 2 56 ? 105.938 111.946 63.969 1.00 99.25 583 LYS B C 1
ATOM 751 O O . LYS B 2 56 ? 105.283 111.279 64.779 1.00 100.32 583 LYS B O 1
ATOM 757 N N . HIS B 2 57 ? 106.621 113.035 64.329 1.00 98.94 584 HIS B N 1
ATOM 758 C CA . HIS B 2 57 ? 106.656 113.459 65.723 1.00 96.93 584 HIS B CA 1
ATOM 759 C C . HIS B 2 57 ? 105.271 113.831 66.223 1.00 96.05 584 HIS B C 1
ATOM 760 O O . HIS B 2 57 ? 104.885 113.448 67.329 1.00 94.47 584 HIS B O 1
ATOM 767 N N . LEU B 2 58 ? 104.511 114.583 65.424 1.00 100.60 585 LEU B N 1
ATOM 768 C CA . LEU B 2 58 ? 103.160 114.958 65.821 1.00 102.02 585 LEU B CA 1
ATOM 769 C C . LEU B 2 58 ? 102.265 113.734 65.938 1.00 99.17 585 LEU B C 1
ATOM 770 O O . LEU B 2 58 ? 101.473 113.620 66.884 1.00 99.35 585 LEU B O 1
ATOM 775 N N . ILE B 2 59 ? 102.375 112.803 64.985 1.00 92.54 586 ILE B N 1
ATOM 776 C CA . ILE B 2 59 ? 101.548 111.606 65.050 1.00 86.47 586 ILE B CA 1
ATOM 777 C C . ILE B 2 59 ? 101.861 110.818 66.313 1.00 91.30 586 ILE B C 1
ATOM 778 O O . ILE B 2 59 ? 100.957 110.320 66.989 1.00 90.05 586 ILE B O 1
ATOM 783 N N . ILE B 2 60 ? 103.144 110.699 66.656 1.00 96.03 587 ILE B N 1
ATOM 784 C CA . ILE B 2 60 ? 103.519 109.982 67.872 1.00 98.12 587 ILE B CA 1
ATOM 785 C C . ILE B 2 60 ? 103.032 110.727 69.108 1.00 99.48 587 ILE B C 1
ATOM 786 O O . ILE B 2 60 ? 102.463 110.127 70.028 1.00 101.12 587 ILE B O 1
ATOM 791 N N . GLU B 2 61 ? 103.234 112.046 69.145 1.00 99.14 588 GLU B N 1
ATOM 792 C CA . GLU B 2 61 ? 102.893 112.861 70.301 1.00 96.67 588 GLU B CA 1
ATOM 793 C C . GLU B 2 61 ? 101.396 113.022 70.486 1.00 94.18 588 GLU B C 1
ATOM 794 O O . GLU B 2 61 ? 100.972 113.533 71.527 1.00 93.52 588 GLU B O 1
ATOM 800 N N . ASN B 2 62 ? 100.590 112.614 69.510 1.00 96.81 589 ASN B N 1
ATOM 801 C CA . ASN B 2 62 ? 99.145 112.614 69.697 1.00 97.19 589 ASN B CA 1
ATOM 802 C C . ASN B 2 62 ? 98.526 111.226 69.800 1.00 101.38 589 ASN B C 1
ATOM 803 O O . ASN B 2 62 ? 97.511 111.070 70.485 1.00 106.97 589 ASN B O 1
ATOM 808 N N . PHE B 2 63 ? 99.106 110.214 69.155 1.00 94.06 590 PHE B N 1
ATOM 809 C CA . PHE B 2 63 ? 98.453 108.926 69.001 1.00 83.65 590 PHE B CA 1
ATOM 810 C C . PHE B 2 63 ? 99.192 107.771 69.653 1.00 95.06 590 PHE B C 1
ATOM 811 O O . PHE B 2 63 ? 98.620 106.682 69.752 1.00 103.68 590 PHE B O 1
ATOM 819 N N . ILE B 2 64 ? 100.429 107.965 70.097 1.00 100.75 591 ILE B N 1
ATOM 820 C CA . ILE B 2 64 ? 101.255 106.895 70.640 1.00 105.61 591 ILE B CA 1
ATOM 821 C C . ILE B 2 64 ? 101.585 107.220 72.093 1.00 102.48 591 ILE B C 1
ATOM 822 O O . ILE B 2 64 ? 102.066 108.318 72.386 1.00 104.21 591 ILE B O 1
ATOM 827 N N . PRO B 2 65 ? 101.350 106.306 73.032 1.00 102.14 592 PRO B N 1
ATOM 828 C CA . PRO B 2 65 ? 101.703 106.569 74.428 1.00 109.78 592 PRO B CA 1
ATOM 829 C C . PRO B 2 65 ? 103.209 106.662 74.619 1.00 115.73 592 PRO B C 1
ATOM 830 O O . PRO B 2 65 ? 104.001 106.351 73.728 1.00 115.71 592 PRO B O 1
ATOM 834 N N . LEU B 2 66 ? 103.597 107.123 75.811 1.00 120.95 593 LEU B N 1
ATOM 835 C CA . LEU B 2 66 ? 105.013 107.198 76.155 1.00 124.40 593 LEU B CA 1
ATOM 836 C C . LEU B 2 66 ? 105.583 105.823 76.486 1.00 122.59 593 LEU B C 1
ATOM 837 O O . LEU B 2 66 ? 106.747 105.540 76.179 1.00 121.70 593 LEU B O 1
ATOM 839 N N . GLU B 2 67 ? 104.786 104.961 77.123 1.00 122.24 594 GLU B N 1
ATOM 840 C CA . GLU B 2 67 ? 105.284 103.650 77.531 1.00 122.14 594 GLU B CA 1
ATOM 841 C C . GLU B 2 67 ? 105.662 102.800 76.324 1.00 121.57 594 GLU B C 1
ATOM 842 O O . GLU B 2 67 ? 106.712 102.148 76.314 1.00 124.13 594 GLU B O 1
ATOM 844 N N . GLU B 2 68 ? 104.817 102.796 75.293 1.00 118.40 595 GLU B N 1
ATOM 845 C CA . GLU B 2 68 ? 105.112 101.997 74.111 1.00 113.68 595 GLU B CA 1
ATOM 846 C C . GLU B 2 68 ? 106.267 102.591 73.318 1.00 114.13 595 GLU B C 1
ATOM 847 O O . GLU B 2 68 ? 107.071 101.855 72.733 1.00 118.80 595 GLU B O 1
ATOM 853 N N . LYS B 2 69 ? 106.371 103.920 73.292 1.00 112.83 596 LYS B N 1
ATOM 854 C CA . LYS B 2 69 ? 107.532 104.557 72.688 1.00 115.24 596 LYS B CA 1
ATOM 855 C C . LYS B 2 69 ? 108.803 104.103 73.388 1.00 119.34 596 LYS B C 1
ATOM 856 O O . LYS B 2 69 ? 109.783 103.739 72.733 1.00 121.15 596 LYS B O 1
ATOM 862 N N . ASN B 2 70 ? 108.795 104.093 74.724 1.00 123.15 597 ASN B N 1
ATOM 863 C CA . ASN B 2 70 ? 109.971 103.655 75.471 1.00 125.25 597 ASN B CA 1
ATOM 864 C C . ASN B 2 70 ? 110.272 102.183 75.220 1.00 123.37 597 ASN B C 1
ATOM 865 O O . ASN B 2 70 ? 111.439 101.792 75.098 1.00 122.56 597 ASN B O 1
ATOM 870 N N . LYS B 2 71 ? 109.232 101.352 75.151 1.00 121.03 598 LYS B N 1
ATOM 871 C CA . LYS B 2 71 ? 109.425 99.933 74.874 1.00 117.39 598 LYS B CA 1
ATOM 872 C C . LYS B 2 71 ? 110.117 99.730 73.533 1.00 120.55 598 LYS B C 1
ATOM 873 O O . LYS B 2 71 ? 111.133 99.028 73.440 1.00 125.38 598 LYS B O 1
ATOM 879 N N . ILE B 2 72 ? 109.590 100.359 72.483 1.00 118.81 599 ILE B N 1
ATOM 880 C CA . ILE B 2 72 ? 110.164 100.194 71.152 1.00 120.43 599 ILE B CA 1
ATOM 881 C C . ILE B 2 72 ? 111.556 100.814 71.083 1.00 123.09 599 ILE B C 1
ATOM 882 O O . ILE B 2 72 ? 112.438 100.311 70.376 1.00 125.86 599 ILE B O 1
ATOM 887 N N . MET B 2 73 ? 111.779 101.913 71.807 1.00 123.49 600 MET B N 1
ATOM 888 C CA . MET B 2 73 ? 113.103 102.526 71.833 1.00 126.68 600 MET B CA 1
ATOM 889 C C . MET B 2 73 ? 114.128 101.603 72.475 1.00 128.29 600 MET B C 1
ATOM 890 O O . MET B 2 73 ? 115.254 101.475 71.981 1.00 129.91 600 MET B O 1
ATOM 895 N N . ASN B 2 74 ? 113.760 100.963 73.586 1.00 128.45 601 ASN B N 1
ATOM 896 C CA . ASN B 2 74 ? 114.660 100.013 74.224 1.00 127.49 601 ASN B CA 1
ATOM 897 C C . ASN B 2 74 ? 114.914 98.801 73.339 1.00 125.74 601 ASN B C 1
ATOM 898 O O . ASN B 2 74 ? 116.045 98.305 73.281 1.00 126.09 601 ASN B O 1
ATOM 903 N N . ARG B 2 75 ? 113.887 98.320 72.637 1.00 124.04 602 ARG B N 1
ATOM 904 C CA . ARG B 2 75 ? 114.058 97.116 71.835 1.00 122.67 602 ARG B CA 1
ATOM 905 C C . ARG B 2 75 ? 114.887 97.379 70.582 1.00 125.12 602 ARG B C 1
ATOM 906 O O . ARG B 2 75 ? 115.732 96.558 70.210 1.00 129.58 602 ARG B O 1
ATOM 914 N N . SER B 2 76 ? 114.678 98.519 69.935 1.00 125.79 603 SER B N 1
ATOM 915 C CA . SER B 2 76 ? 115.253 98.760 68.622 1.00 129.16 603 SER B CA 1
ATOM 916 C C . SER B 2 76 ? 116.759 98.988 68.702 1.00 129.08 603 SER B C 1
ATOM 917 O O . SER B 2 76 ? 117.320 99.288 69.758 1.00 127.29 603 SER B O 1
ATOM 920 N N . PHE B 2 77 ? 117.409 98.833 67.553 1.00 132.21 604 PHE B N 1
ATOM 921 C CA . PHE B 2 77 ? 118.827 99.117 67.406 1.00 136.55 604 PHE B CA 1
ATOM 922 C C . PHE B 2 77 ? 119.113 99.346 65.929 1.00 141.86 604 PHE B C 1
ATOM 923 O O . PHE B 2 77 ? 118.473 98.745 65.063 1.00 141.45 604 PHE B O 1
ATOM 931 N N . PHE B 2 78 ? 120.074 100.223 65.646 1.00 146.73 605 PHE B N 1
ATOM 932 C CA . PHE B 2 78 ? 120.415 100.577 64.273 1.00 152.76 605 PHE B CA 1
ATOM 933 C C . PHE B 2 78 ? 121.513 99.663 63.742 1.00 156.63 605 PHE B C 1
ATOM 934 O O . PHE B 2 78 ? 122.506 99.407 64.431 1.00 156.59 605 PHE B O 1
ATOM 942 N N . ASP B 2 79 ? 121.329 99.176 62.517 1.00 161.07 606 ASP B N 1
ATOM 943 C CA . ASP B 2 79 ? 122.318 98.335 61.855 1.00 164.64 606 ASP B CA 1
ATOM 944 C C . ASP B 2 79 ? 123.082 99.175 60.837 1.00 166.65 606 ASP B C 1
ATOM 945 O O . ASP B 2 79 ? 122.490 99.696 59.885 1.00 166.44 606 ASP B O 1
ATOM 947 N N . ASP B 2 80 ? 124.395 99.308 61.041 1.00 168.01 607 ASP B N 1
ATOM 948 C CA . ASP B 2 80 ? 125.206 100.120 60.139 1.00 168.57 607 ASP B CA 1
ATOM 949 C C . ASP B 2 80 ? 125.464 99.414 58.814 1.00 169.32 607 ASP B C 1
ATOM 950 O O . ASP B 2 80 ? 125.623 100.077 57.783 1.00 169.09 607 ASP B O 1
ATOM 952 N N . GLU B 2 81 ? 125.517 98.080 58.819 1.00 169.79 608 GLU B N 1
ATOM 953 C CA . GLU B 2 81 ? 125.839 97.346 57.599 1.00 169.60 608 GLU B CA 1
ATOM 954 C C . GLU B 2 81 ? 124.724 97.467 56.567 1.00 170.22 608 GLU B C 1
ATOM 955 O O . GLU B 2 81 ? 124.982 97.738 55.388 1.00 169.83 608 GLU B O 1
ATOM 957 N N . GLU B 2 82 ? 123.477 97.271 56.989 1.00 170.35 609 GLU B N 1
ATOM 958 C CA . GLU B 2 82 ? 122.335 97.342 56.087 1.00 171.06 609 GLU B CA 1
ATOM 959 C C . GLU B 2 82 ? 121.732 98.738 56.003 1.00 171.63 609 GLU B C 1
ATOM 960 O O . GLU B 2 82 ? 120.805 98.948 55.213 1.00 172.15 609 GLU B O 1
ATOM 962 N N . ASP B 2 83 ? 122.236 99.688 56.793 1.00 170.58 610 ASP B N 1
ATOM 963 C CA . ASP B 2 83 ? 121.811 101.089 56.741 1.00 168.91 610 ASP B CA 1
ATOM 964 C C . ASP B 2 83 ? 120.305 101.232 56.969 1.00 167.38 610 ASP B C 1
ATOM 965 O O . ASP B 2 83 ? 119.612 101.966 56.262 1.00 166.97 610 ASP B O 1
ATOM 967 N N . HIS B 2 84 ? 119.797 100.518 57.970 1.00 166.08 611 HIS B N 1
ATOM 968 C CA . HIS B 2 84 ? 118.406 100.673 58.372 1.00 163.68 611 HIS B CA 1
ATOM 969 C C . HIS B 2 84 ? 118.259 100.231 59.820 1.00 160.79 611 HIS B C 1
ATOM 970 O O . HIS B 2 84 ? 119.093 99.493 60.352 1.00 160.50 611 HIS B O 1
ATOM 972 N N . TRP B 2 85 ? 117.186 100.698 60.451 1.00 158.42 612 TRP B N 1
ATOM 973 C CA . TRP B 2 85 ? 116.921 100.370 61.843 1.00 154.64 612 TRP B CA 1
ATOM 974 C C . TRP B 2 85 ? 116.281 98.992 61.961 1.00 151.47 612 TRP B C 1
ATOM 975 O O . TRP B 2 85 ? 115.443 98.605 61.142 1.00 152.15 612 TRP B O 1
ATOM 977 N N . LYS B 2 86 ? 116.686 98.254 62.989 1.00 144.74 613 LYS B N 1
ATOM 978 C CA . LYS B 2 86 ? 116.185 96.917 63.264 1.00 140.57 613 LYS B CA 1
ATOM 979 C C . LYS B 2 86 ? 115.682 96.831 64.698 1.00 133.60 613 LYS B C 1
ATOM 980 O O . LYS B 2 86 ? 115.749 97.788 65.472 1.00 130.96 613 LYS B O 1
ATOM 986 N N . LEU B 2 87 ? 115.172 95.655 65.044 1.00 133.08 614 LEU B N 1
ATOM 987 C CA . LEU B 2 87 ? 114.715 95.355 66.392 1.00 129.86 614 LEU B CA 1
ATOM 988 C C . LEU B 2 87 ? 115.484 94.154 66.930 1.00 133.78 614 LEU B C 1
ATOM 989 O O . LEU B 2 87 ? 115.682 93.168 66.212 1.00 134.46 614 LEU B O 1
ATOM 994 N N . HIS B 2 88 ? 115.929 94.248 68.175 1.00 132.58 615 HIS B N 1
ATOM 995 C CA . HIS B 2 88 ? 116.393 93.072 68.903 1.00 130.06 615 HIS B CA 1
ATOM 996 C C . HIS B 2 88 ? 115.193 92.236 69.317 1.00 130.99 615 HIS B C 1
ATOM 997 O O . HIS B 2 88 ? 114.347 92.723 70.077 1.00 132.86 615 HIS B O 1
ATOM 1004 N N . PRO B 2 89 ? 115.070 90.995 68.858 1.00 130.32 616 PRO B N 1
ATOM 1005 C CA . PRO B 2 89 ? 113.974 90.149 69.341 1.00 133.51 616 PRO B CA 1
ATOM 1006 C C . PRO B 2 89 ? 114.109 89.915 70.838 1.00 140.87 616 PRO B C 1
ATOM 1007 O O . PRO B 2 89 ? 115.216 89.781 71.364 1.00 144.64 616 PRO B O 1
ATOM 1011 N N . ILE B 2 90 ? 112.966 89.877 71.526 1.00 139.93 617 ILE B N 1
ATOM 1012 C CA . ILE B 2 90 ? 112.979 89.691 72.974 1.00 143.77 617 ILE B CA 1
ATOM 1013 C C . ILE B 2 90 ? 113.544 88.323 73.332 1.00 145.15 617 ILE B C 1
ATOM 1014 O O . ILE B 2 90 ? 114.412 88.201 74.204 1.00 144.46 617 ILE B O 1
ATOM 1019 N N . THR B 2 91 ? 113.066 87.276 72.659 1.00 145.79 618 THR B N 1
ATOM 1020 C CA . THR B 2 91 ? 113.521 85.926 72.955 1.00 148.38 618 THR B CA 1
ATOM 1021 C C . THR B 2 91 ? 114.984 85.720 72.593 1.00 151.60 618 THR B C 1
ATOM 1022 O O . THR B 2 91 ? 115.606 84.777 73.092 1.00 153.83 618 THR B O 1
ATOM 1026 N N . ARG B 2 92 ? 115.546 86.577 71.741 1.00 150.84 619 ARG B N 1
ATOM 1027 C CA . ARG B 2 92 ? 116.948 86.491 71.359 1.00 152.09 619 ARG B CA 1
ATOM 1028 C C . ARG B 2 92 ? 117.791 87.603 71.970 1.00 151.80 619 ARG B C 1
ATOM 1029 O O . ARG B 2 92 ? 118.926 87.818 71.532 1.00 153.51 619 ARG B O 1
ATOM 1037 N N . LEU B 2 93 ? 117.265 88.317 72.963 1.00 149.03 620 LEU B N 1
ATOM 1038 C CA . LEU B 2 93 ? 118.073 89.287 73.686 1.00 151.19 620 LEU B CA 1
ATOM 1039 C C . LEU B 2 93 ? 119.161 88.580 74.487 1.00 157.43 620 LEU B C 1
ATOM 1040 O O . LEU B 2 93 ? 119.010 87.426 74.900 1.00 158.77 620 LEU B O 1
ATOM 1045 N N . GLU B 2 94 ? 120.275 89.285 74.700 1.00 160.39 621 GLU B N 1
ATOM 1046 C CA . GLU B 2 94 ? 121.373 88.717 75.478 1.00 163.37 621 GLU B CA 1
ATOM 1047 C C . GLU B 2 94 ? 120.950 88.447 76.916 1.00 162.43 621 GLU B C 1
ATOM 1048 O O . GLU B 2 94 ? 121.329 87.426 77.502 1.00 162.53 621 GLU B O 1
ATOM 1050 N N . ASN B 2 95 ? 120.165 89.352 77.503 1.00 162.25 622 ASN B N 1
ATOM 1051 C CA . ASN B 2 95 ? 119.648 89.171 78.859 1.00 163.00 622 ASN B CA 1
ATOM 1052 C C . ASN B 2 95 ? 118.412 88.270 78.804 1.00 162.77 622 ASN B C 1
ATOM 1053 O O . ASN B 2 95 ? 117.266 88.707 78.921 1.00 161.96 622 ASN B O 1
ATOM 1055 N N . GLN B 2 96 ? 118.672 86.977 78.617 1.00 163.49 623 GLN B N 1
ATOM 1056 C CA . GLN B 2 96 ? 117.615 85.976 78.551 1.00 162.70 623 GLN B CA 1
ATOM 1057 C C . GLN B 2 96 ? 117.090 85.581 79.925 1.00 162.44 623 GLN B C 1
ATOM 1058 O O . GLN B 2 96 ? 116.239 84.688 80.012 1.00 162.20 623 GLN B O 1
ATOM 1060 N N . GLN B 2 97 ? 117.585 86.208 80.991 1.00 161.47 624 GLN B N 1
ATOM 1061 C CA . GLN B 2 97 ? 117.021 85.987 82.314 1.00 157.68 624 GLN B CA 1
ATOM 1062 C C . GLN B 2 97 ? 115.554 86.394 82.317 1.00 154.54 624 GLN B C 1
ATOM 1063 O O . GLN B 2 97 ? 115.198 87.497 81.891 1.00 153.91 624 GLN B O 1
ATOM 1065 N N . MET B 2 98 ? 114.705 85.502 82.810 1.00 150.55 625 MET B N 1
ATOM 1066 C CA . MET B 2 98 ? 113.271 85.648 82.630 1.00 143.57 625 MET B CA 1
ATOM 1067 C C . MET B 2 98 ? 112.659 86.450 83.776 1.00 137.14 625 MET B C 1
ATOM 1068 O O . MET B 2 98 ? 113.185 86.481 84.893 1.00 137.30 625 MET B O 1
ATOM 1070 N N . MET B 2 99 ? 111.544 87.120 83.475 1.00 131.08 626 MET B N 1
ATOM 1071 C CA . MET B 2 99 ? 110.858 87.984 84.425 1.00 120.57 626 MET B CA 1
ATOM 1072 C C . MET B 2 99 ? 110.542 87.241 85.725 1.00 115.69 626 MET B C 1
ATOM 1073 O O . MET B 2 99 ? 110.449 86.012 85.769 1.00 120.82 626 MET B O 1
ATOM 1078 N N . LYS B 2 100 ? 110.374 88.016 86.793 1.00 103.26 627 LYS B N 1
ATOM 1079 C CA . LYS B 2 100 ? 110.127 87.471 88.119 1.00 93.46 627 LYS B CA 1
ATOM 1080 C C . LYS B 2 100 ? 108.638 87.517 88.456 1.00 87.87 627 LYS B C 1
ATOM 1081 O O . LYS B 2 100 ? 107.957 88.516 88.212 1.00 86.86 627 LYS B O 1
ATOM 1083 N N . ARG B 2 101 ? 108.143 86.414 89.013 1.00 85.25 628 ARG B N 1
ATOM 1084 C CA . ARG B 2 101 ? 106.713 86.169 89.158 1.00 81.78 628 ARG B CA 1
ATOM 1085 C C . ARG B 2 101 ? 106.054 87.239 90.026 1.00 79.50 628 ARG B C 1
ATOM 1086 O O . ARG B 2 101 ? 106.643 87.699 91.007 1.00 85.35 628 ARG B O 1
ATOM 1094 N N . PRO B 2 102 ? 104.828 87.644 89.697 1.00 75.04 629 PRO B N 1
ATOM 1095 C CA . PRO B 2 102 ? 104.131 88.638 90.525 1.00 77.88 629 PRO B CA 1
ATOM 1096 C C . PRO B 2 102 ? 103.970 88.178 91.968 1.00 78.76 629 PRO B C 1
ATOM 1097 O O . PRO B 2 102 ? 103.695 87.008 92.243 1.00 80.59 629 PRO B O 1
ATOM 1099 N N . VAL B 2 103 ? 104.149 89.121 92.896 1.00 67.11 630 VAL B N 1
ATOM 1100 C CA . VAL B 2 103 ? 104.033 88.801 94.315 1.00 62.38 630 VAL B CA 1
ATOM 1101 C C . VAL B 2 103 ? 102.578 88.566 94.697 1.00 58.63 630 VAL B C 1
ATOM 1102 O O . VAL B 2 103 ? 102.250 87.573 95.353 1.00 59.08 630 VAL B O 1
ATOM 1106 N N . SER B 2 104 ? 101.689 89.473 94.301 1.00 57.24 631 SER B N 1
ATOM 1107 C CA . SER B 2 104 ? 100.259 89.263 94.482 1.00 59.89 631 SER B CA 1
ATOM 1108 C C . SER B 2 104 ? 99.496 90.318 93.699 1.00 68.29 631 SER B C 1
ATOM 1109 O O . SER B 2 104 ? 99.874 91.491 93.704 1.00 73.78 631 SER B O 1
ATOM 1112 N N . ALA B 2 105 ? 98.428 89.890 93.024 1.00 69.00 632 ALA B N 1
ATOM 1113 C CA . ALA B 2 105 ? 97.550 90.823 92.330 1.00 67.72 632 ALA B CA 1
ATOM 1114 C C . ALA B 2 105 ? 96.572 91.520 93.267 1.00 65.77 632 ALA B C 1
ATOM 1115 O O . ALA B 2 105 ? 96.027 92.567 92.903 1.00 64.89 632 ALA B O 1
ATOM 1117 N N . VAL B 2 106 ? 96.335 90.965 94.458 1.00 61.98 633 VAL B N 1
ATOM 1118 C CA . VAL B 2 106 ? 95.463 91.596 95.443 1.00 60.49 633 VAL B CA 1
ATOM 1119 C C . VAL B 2 106 ? 96.249 92.336 96.518 1.00 64.01 633 VAL B C 1
ATOM 1120 O O . VAL B 2 106 ? 95.639 92.979 97.386 1.00 66.95 633 VAL B O 1
ATOM 1124 N N . GLY B 2 107 ? 97.576 92.289 96.480 1.00 61.21 634 GLY B N 1
ATOM 1125 C CA . GLY B 2 107 ? 98.396 93.076 97.376 1.00 62.79 634 GLY B CA 1
ATOM 1126 C C . GLY B 2 107 ? 98.953 92.355 98.583 1.00 61.11 634 GLY B C 1
ATOM 1127 O O . GLY B 2 107 ? 99.548 93.009 99.446 1.00 59.90 634 GLY B O 1
ATOM 1128 N N . TYR B 2 108 ? 98.791 91.038 98.670 1.00 65.48 635 TYR B N 1
ATOM 1129 C CA . TYR B 2 108 ? 99.263 90.269 99.812 1.00 62.98 635 TYR B CA 1
ATOM 1130 C C . TYR B 2 108 ? 100.777 90.087 99.722 1.00 62.88 635 TYR B C 1
ATOM 1131 O O . TYR B 2 108 ? 101.466 90.757 98.947 1.00 67.25 635 TYR B O 1
ATOM 1140 N N . LYS B 2 109 ? 101.316 89.187 100.545 1.00 59.69 636 LYS B N 1
ATOM 1141 C CA . LYS B 2 109 ? 102.713 88.793 100.399 1.00 62.71 636 LYS B CA 1
ATOM 1142 C C . LYS B 2 109 ? 102.898 87.633 99.426 1.00 62.87 636 LYS B C 1
ATOM 1143 O O . LYS B 2 109 ? 104.024 87.389 98.978 1.00 63.52 636 LYS B O 1
ATOM 1149 N N . ARG B 2 110 ? 101.832 86.916 99.100 1.00 62.60 637 ARG B N 1
ATOM 1150 C CA . ARG B 2 110 ? 101.857 85.799 98.171 1.00 56.22 637 ARG B CA 1
ATOM 1151 C C . ARG B 2 110 ? 100.550 85.799 97.395 1.00 51.87 637 ARG B C 1
ATOM 1152 O O . ARG B 2 110 ? 99.562 86.395 97.836 1.00 54.61 637 ARG B O 1
ATOM 1160 N N . PRO B 2 111 ? 100.511 85.146 96.235 1.00 47.85 638 PRO B N 1
ATOM 1161 C CA . PRO B 2 111 ? 99.250 85.058 95.496 1.00 46.28 638 PRO B CA 1
ATOM 1162 C C . PRO B 2 111 ? 98.166 84.436 96.358 1.00 42.44 638 PRO B C 1
ATOM 1163 O O . PRO B 2 111 ? 98.425 83.532 97.151 1.00 44.49 638 PRO B O 1
ATOM 1167 N N . LEU B 2 112 ? 96.945 84.941 96.220 1.00 38.33 639 LEU B N 1
ATOM 1168 C CA . LEU B 2 112 ? 95.885 84.613 97.164 1.00 38.93 639 LEU B CA 1
ATOM 1169 C C . LEU B 2 112 ? 94.560 84.509 96.432 1.00 39.06 639 LEU B C 1
ATOM 1170 O O . LEU B 2 112 ? 94.092 85.490 95.854 1.00 41.90 639 LEU B O 1
ATOM 1175 N N . SER B 2 113 ? 93.947 83.334 96.479 1.00 41.37 640 SER B N 1
ATOM 1176 C CA . SER B 2 113 ? 92.635 83.162 95.879 1.00 46.00 640 SER B CA 1
ATOM 1177 C C . SER B 2 113 ? 91.590 83.936 96.666 1.00 46.79 640 SER B C 1
ATOM 1178 O O . SER B 2 113 ? 91.732 84.163 97.868 1.00 46.15 640 SER B O 1
ATOM 1181 N N . GLN B 2 114 ? 90.527 84.342 95.970 1.00 52.06 641 GLN B N 1
ATOM 1182 C CA . GLN B 2 114 ? 89.440 85.052 96.634 1.00 52.80 641 GLN B CA 1
ATOM 1183 C C . GLN B 2 114 ? 88.825 84.201 97.734 1.00 56.56 641 GLN B C 1
ATOM 1184 O O . GLN B 2 114 ? 88.403 84.723 98.774 1.00 63.44 641 GLN B O 1
ATOM 1190 N N . HIS B 2 115 ? 88.760 82.887 97.520 1.00 53.60 642 HIS B N 1
ATOM 1191 C CA . HIS B 2 115 ? 88.260 81.996 98.560 1.00 56.62 642 HIS B CA 1
ATOM 1192 C C . HIS B 2 115 ? 89.177 82.011 99.775 1.00 60.90 642 HIS B C 1
ATOM 1193 O O . HIS B 2 115 ? 88.710 81.975 100.919 1.00 63.68 642 HIS B O 1
ATOM 1200 N N . ALA B 2 116 ? 90.490 82.070 99.545 1.00 58.07 643 ALA B N 1
ATOM 1201 C CA . ALA B 2 116 ? 91.435 82.178 100.651 1.00 56.42 643 ALA B CA 1
ATOM 1202 C C . ALA B 2 116 ? 91.239 83.474 101.425 1.00 54.42 643 ALA B C 1
ATOM 1203 O O . ALA B 2 116 ? 91.320 83.480 102.656 1.00 60.17 643 ALA B O 1
ATOM 1205 N N . ARG B 2 117 ? 90.992 84.586 100.726 1.00 55.41 644 ARG B N 1
ATOM 1206 C CA . ARG B 2 117 ? 90.743 85.857 101.405 1.00 58.79 644 ARG B CA 1
ATOM 1207 C C . ARG B 2 117 ? 89.455 85.813 102.219 1.00 63.32 644 ARG B C 1
ATOM 1208 O O . ARG B 2 117 ? 89.419 86.267 103.371 1.00 66.21 644 ARG B O 1
ATOM 1216 N N . MET B 2 118 ? 88.391 85.254 101.645 1.00 62.83 645 MET B N 1
ATOM 1217 C CA . MET B 2 118 ? 87.149 85.104 102.394 1.00 66.12 645 MET B CA 1
ATOM 1218 C C . MET B 2 118 ? 87.355 84.247 103.636 1.00 71.69 645 MET B C 1
ATOM 1219 O O . MET B 2 118 ? 86.879 84.598 104.722 1.00 73.59 645 MET B O 1
ATOM 1224 N N . SER B 2 119 ? 88.079 83.133 103.503 1.00 70.21 646 SER B N 1
ATOM 1225 C CA . SER B 2 119 ? 88.324 82.258 104.645 1.00 70.56 646 SER B CA 1
ATOM 1226 C C . SER B 2 119 ? 89.214 82.920 105.692 1.00 69.48 646 SER B C 1
ATOM 1227 O O . SER B 2 119 ? 89.033 82.686 106.891 1.00 71.07 646 SER B O 1
ATOM 1230 N N . MET B 2 120 ? 90.185 83.730 105.268 1.00 66.92 647 MET B N 1
ATOM 1231 C CA . MET B 2 120 ? 90.941 84.526 106.225 1.00 64.62 647 MET B CA 1
ATOM 1232 C C . MET B 2 120 ? 90.019 85.456 106.997 1.00 73.02 647 MET B C 1
ATOM 1233 O O . MET B 2 120 ? 90.181 85.643 108.209 1.00 76.90 647 MET B O 1
ATOM 1238 N N . MET B 2 121 ? 89.047 86.054 106.306 1.00 71.97 648 MET B N 1
ATOM 1239 C CA . MET B 2 121 ? 88.154 87.002 106.962 1.00 71.48 648 MET B CA 1
ATOM 1240 C C . MET B 2 121 ? 87.189 86.323 107.929 1.00 71.22 648 MET B C 1
ATOM 1241 O O . MET B 2 121 ? 86.902 86.872 108.998 1.00 70.40 648 MET B O 1
ATOM 1246 N N . ILE B 2 122 ? 86.672 85.144 107.590 1.00 74.37 649 ILE B N 1
ATOM 1247 C CA . ILE B 2 122 ? 85.601 84.561 108.399 1.00 77.03 649 ILE B CA 1
ATOM 1248 C C . ILE B 2 122 ? 86.117 83.481 109.343 1.00 80.00 649 ILE B C 1
ATOM 1249 O O . ILE B 2 122 ? 85.668 83.389 110.487 1.00 84.58 649 ILE B O 1
ATOM 1254 N N . ARG B 2 123 ? 87.056 82.651 108.904 1.00 78.66 650 ARG B N 1
ATOM 1255 C CA . ARG B 2 123 ? 87.390 81.470 109.684 1.00 83.63 650 ARG B CA 1
ATOM 1256 C C . ARG B 2 123 ? 88.706 81.650 110.433 1.00 85.13 650 ARG B C 1
ATOM 1257 O O . ARG B 2 123 ? 89.585 82.395 109.989 1.00 84.05 650 ARG B O 1
ATOM 1265 N N . PRO B 2 124 ? 88.864 80.987 111.584 1.00 87.57 651 PRO B N 1
ATOM 1266 C CA . PRO B 2 124 ? 90.125 81.082 112.330 1.00 86.96 651 PRO B CA 1
ATOM 1267 C C . PRO B 2 124 ? 91.136 80.023 111.916 1.00 85.19 651 PRO B C 1
ATOM 1268 O O . PRO B 2 124 ? 92.111 79.774 112.632 1.00 82.04 651 PRO B O 1
ATOM 1272 N N . GLU B 2 125 ? 90.910 79.392 110.767 1.00 84.39 652 GLU B N 1
ATOM 1273 C CA . GLU B 2 125 ? 91.745 78.297 110.288 1.00 82.36 652 GLU B CA 1
ATOM 1274 C C . GLU B 2 125 ? 93.084 78.839 109.797 1.00 78.99 652 GLU B C 1
ATOM 1275 O O . GLU B 2 125 ? 93.112 79.686 108.896 1.00 77.83 652 GLU B O 1
ATOM 1281 N N . PRO B 2 126 ? 94.212 78.382 110.350 1.00 76.01 653 PRO B N 1
ATOM 1282 C CA . PRO B 2 126 ? 95.505 78.956 109.958 1.00 73.09 653 PRO B CA 1
ATOM 1283 C C . PRO B 2 126 ? 95.967 78.444 108.612 1.00 67.71 653 PRO B C 1
ATOM 1284 O O . PRO B 2 126 ? 97.061 78.774 108.147 1.00 66.32 653 PRO B O 1
ATOM 1288 N N . ARG B 2 127 ? 95.120 77.633 107.981 1.00 72.46 654 ARG B N 1
ATOM 1289 C CA . ARG B 2 127 ? 95.477 76.975 106.731 1.00 75.74 654 ARG B CA 1
ATOM 1290 C C . ARG B 2 127 ? 95.618 77.962 105.575 1.00 72.38 654 ARG B C 1
ATOM 1291 O O . ARG B 2 127 ? 96.439 77.743 104.678 1.00 71.14 654 ARG B O 1
ATOM 1299 N N . TYR B 2 128 ? 94.848 79.049 105.579 1.00 64.33 655 TYR B N 1
ATOM 1300 C CA . TYR B 2 128 ? 94.780 79.956 104.441 1.00 61.57 655 TYR B CA 1
ATOM 1301 C C . TYR B 2 128 ? 95.706 81.158 104.547 1.00 58.33 655 TYR B C 1
ATOM 1302 O O . TYR B 2 128 ? 95.739 81.972 103.622 1.00 61.63 655 TYR B O 1
ATOM 1311 N N . ARG B 2 129 ? 96.456 81.296 105.630 1.00 55.22 656 ARG B N 1
ATOM 1312 C CA . ARG B 2 129 ? 97.264 82.481 105.863 1.00 57.35 656 ARG B CA 1
ATOM 1313 C C . ARG B 2 129 ? 98.741 82.186 105.680 1.00 56.48 656 ARG B C 1
ATOM 1314 O O . ARG B 2 129 ? 99.211 81.077 105.939 1.00 59.37 656 ARG B O 1
ATOM 1322 N N . ALA B 2 130 ? 99.472 83.200 105.238 1.00 53.38 657 ALA B N 1
ATOM 1323 C CA . ALA B 2 130 ? 100.922 83.129 105.276 1.00 56.28 657 ALA B CA 1
ATOM 1324 C C . ALA B 2 130 ? 101.436 83.309 106.692 1.00 60.79 657 ALA B C 1
ATOM 1325 O O . ALA B 2 130 ? 102.337 82.586 107.128 1.00 66.19 657 ALA B O 1
ATOM 1327 N N . GLU B 2 131 ? 100.862 84.263 107.420 1.00 58.91 658 GLU B N 1
ATOM 1328 C CA . GLU B 2 131 ? 101.356 84.674 108.722 1.00 61.07 658 GLU B CA 1
ATOM 1329 C C . GLU B 2 131 ? 100.166 85.073 109.579 1.00 64.47 658 GLU B C 1
ATOM 1330 O O . GLU B 2 131 ? 99.010 84.898 109.186 1.00 64.81 658 GLU B O 1
ATOM 1336 N N . ASN B 2 132 ? 100.465 85.619 110.760 1.00 64.85 659 ASN B N 1
ATOM 1337 C CA . ASN B 2 132 ? 99.462 86.187 111.661 1.00 66.04 659 ASN B CA 1
ATOM 1338 C C . ASN B 2 132 ? 98.320 85.200 111.878 1.00 66.16 659 ASN B C 1
ATOM 1339 O O . ASN B 2 132 ? 97.139 85.539 111.795 1.00 68.56 659 ASN B O 1
ATOM 1341 N N . ILE B 2 133 ? 98.694 83.954 112.162 1.00 62.30 660 ILE B N 1
ATOM 1342 C CA . ILE B 2 133 ? 97.746 82.848 112.152 1.00 61.26 660 ILE B CA 1
ATOM 1343 C C . ILE B 2 133 ? 97.055 82.627 113.487 1.00 67.46 660 ILE B C 1
ATOM 1344 O O . ILE B 2 133 ? 96.055 81.900 113.538 1.00 62.29 660 ILE B O 1
ATOM 1349 N N . MET B 2 134 ? 97.565 83.215 114.568 1.00 77.85 661 MET B N 1
ATOM 1350 C CA . MET B 2 134 ? 97.068 82.980 115.919 1.00 71.88 661 MET B CA 1
ATOM 1351 C C . MET B 2 134 ? 96.460 84.253 116.482 1.00 69.10 661 MET B C 1
ATOM 1352 O O . MET B 2 134 ? 97.072 85.323 116.416 1.00 72.32 661 MET B O 1
ATOM 1357 N N . LEU B 2 135 ? 95.265 84.132 117.040 1.00 72.07 662 LEU B N 1
ATOM 1358 C CA . LEU B 2 135 ? 94.546 85.257 117.622 1.00 84.04 662 LEU B CA 1
ATOM 1359 C C . LEU B 2 135 ? 94.520 85.055 119.136 1.00 88.03 662 LEU B C 1
ATOM 1360 O O . LEU B 2 135 ? 93.652 84.363 119.671 1.00 91.73 662 LEU B O 1
ATOM 1365 N N . LEU B 2 136 ? 95.490 85.658 119.820 1.00 84.70 663 LEU B N 1
ATOM 1366 C CA . LEU B 2 136 ? 95.559 85.580 121.269 1.00 77.13 663 LEU B CA 1
ATOM 1367 C C . LEU B 2 136 ? 94.430 86.390 121.895 1.00 84.25 663 LEU B C 1
ATOM 1368 O O . LEU B 2 136 ? 93.889 87.326 121.298 1.00 87.61 663 LEU B O 1
ATOM 1373 N N . GLU B 2 137 ? 94.073 86.022 123.119 1.00 88.49 664 GLU B N 1
ATOM 1374 C CA . GLU B 2 137 ? 93.006 86.692 123.843 1.00 99.17 664 GLU B CA 1
ATOM 1375 C C . GLU B 2 137 ? 93.582 87.678 124.851 1.00 104.92 664 GLU B C 1
ATOM 1376 O O . GLU B 2 137 ? 94.720 87.533 125.308 1.00 103.38 664 GLU B O 1
ATOM 1382 N N . LEU B 2 138 ? 92.786 88.692 125.180 1.00 109.14 665 LEU B N 1
ATOM 1383 C CA . LEU B 2 138 ? 93.175 89.635 126.218 1.00 107.62 665 LEU B CA 1
ATOM 1384 C C . LEU B 2 138 ? 93.312 88.904 127.546 1.00 109.40 665 LEU B C 1
ATOM 1385 O O . LEU B 2 138 ? 92.480 88.063 127.898 1.00 111.38 665 LEU B O 1
ATOM 1390 N N . ASP B 2 139 ? 94.368 89.230 128.284 1.00 109.99 666 ASP B N 1
ATOM 1391 C CA . ASP B 2 139 ? 94.698 88.541 129.529 1.00 106.96 666 ASP B CA 1
ATOM 1392 C C . ASP B 2 139 ? 93.635 88.861 130.570 1.00 105.87 666 ASP B C 1
ATOM 1393 O O . ASP B 2 139 ? 93.623 89.950 131.144 1.00 109.44 666 ASP B O 1
ATOM 1398 N N . MET B 2 140 ? 92.742 87.910 130.827 1.00 102.67 667 MET B N 1
ATOM 1399 C CA . MET B 2 140 ? 91.613 88.191 131.695 1.00 106.63 667 MET B CA 1
ATOM 1400 C C . MET B 2 140 ? 92.103 88.453 133.119 1.00 112.87 667 MET B C 1
ATOM 1401 O O . MET B 2 140 ? 93.104 87.878 133.557 1.00 112.36 667 MET B O 1
ATOM 1406 N N . PRO B 2 141 ? 91.422 89.329 133.861 1.00 115.63 668 PRO B N 1
ATOM 1407 C CA . PRO B 2 141 ? 91.897 89.706 135.201 1.00 112.19 668 PRO B CA 1
ATOM 1408 C C . PRO B 2 141 ? 91.633 88.592 136.204 1.00 109.05 668 PRO B C 1
ATOM 1409 O O . PRO B 2 141 ? 90.495 88.151 136.377 1.00 109.12 668 PRO B O 1
ATOM 1413 N N . SER B 2 142 ? 92.687 88.157 136.887 1.00 109.97 669 SER B N 1
ATOM 1414 C CA . SER B 2 142 ? 92.574 87.037 137.812 1.00 115.18 669 SER B CA 1
ATOM 1415 C C . SER B 2 142 ? 92.011 87.476 139.157 1.00 115.57 669 SER B C 1
ATOM 1416 O O . SER B 2 142 ? 91.575 88.621 139.314 1.00 116.75 669 SER B O 1
ATOM 1419 N N . ARG B 2 143 ? 92.014 86.568 140.126 1.00 112.00 670 ARG B N 1
ATOM 1420 C CA . ARG B 2 143 ? 91.558 86.824 141.483 1.00 114.46 670 ARG B CA 1
ATOM 1421 C C . ARG B 2 143 ? 92.669 87.519 142.265 1.00 120.49 670 ARG B C 1
ATOM 1422 O O . ARG B 2 143 ? 93.849 87.185 142.130 1.00 120.55 670 ARG B O 1
ATOM 1430 N N . THR B 2 144 ? 92.284 88.493 143.090 1.00 122.20 671 THR B N 1
ATOM 1431 C CA . THR B 2 144 ? 93.231 89.393 143.742 1.00 119.65 671 THR B CA 1
ATOM 1432 C C . THR B 2 144 ? 93.542 88.919 145.157 1.00 117.74 671 THR B C 1
ATOM 1433 O O . THR B 2 144 ? 92.953 89.413 146.123 1.00 116.21 671 THR B O 1
ATOM 1437 N N . THR B 2 145 ? 94.497 88.001 145.279 1.00 121.17 672 THR B N 1
ATOM 1438 C CA . THR B 2 145 ? 94.949 87.524 146.581 1.00 125.01 672 THR B CA 1
ATOM 1439 C C . THR B 2 145 ? 96.416 87.131 146.504 1.00 127.77 672 THR B C 1
ATOM 1440 O O . THR B 2 145 ? 96.744 86.046 146.011 1.00 126.73 672 THR B O 1
ATOM 1444 N N . ARG B 2 146 ? 97.311 87.994 146.980 1.00 127.90 673 ARG B N 1
ATOM 1445 C CA . ARG B 2 146 ? 98.729 87.696 146.834 1.00 130.46 673 ARG B CA 1
ATOM 1446 C C . ARG B 2 146 ? 99.456 87.552 148.167 1.00 135.05 673 ARG B C 1
ATOM 1447 O O . ARG B 2 146 ? 100.141 86.548 148.386 1.00 136.38 673 ARG B O 1
ATOM 1455 N N . ASP B 2 147 ? 99.319 88.533 149.062 1.00 136.86 674 ASP B N 1
ATOM 1456 C CA . ASP B 2 147 ? 100.006 88.470 150.350 1.00 138.82 674 ASP B CA 1
ATOM 1457 C C . ASP B 2 147 ? 99.527 89.546 151.316 1.00 140.70 674 ASP B C 1
ATOM 1458 O O . ASP B 2 147 ? 98.480 90.165 151.109 1.00 141.48 674 ASP B O 1
ATOM 1463 N N . TYR B 2 148 ? 100.298 89.743 152.385 1.00 142.70 675 TYR B N 1
ATOM 1464 C CA . TYR B 2 148 ? 100.172 90.854 153.330 1.00 145.69 675 TYR B CA 1
ATOM 1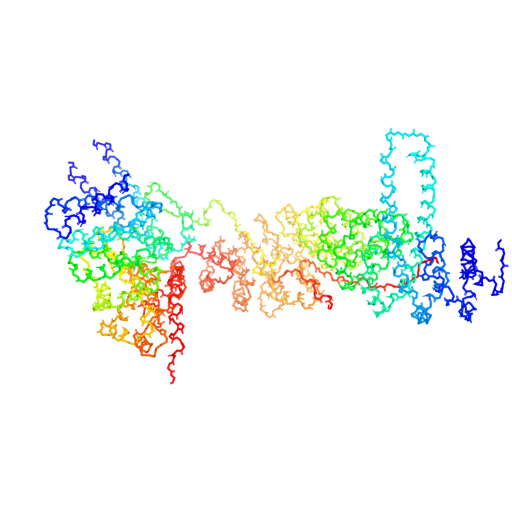465 C C . TYR B 2 148 ? 98.738 91.093 153.796 1.00 147.09 675 TYR B C 1
ATOM 1466 O O . TYR B 2 148 ? 98.474 92.012 154.571 1.00 146.13 675 TYR B O 1
ATOM 1475 N N . VAL C 3 129 ? 104.233 95.944 174.638 1.00 209.44 129 VAL C N 1
ATOM 1476 C CA . VAL C 3 129 ? 103.526 95.119 173.666 1.00 208.05 129 VAL C CA 1
ATOM 1477 C C . VAL C 3 129 ? 102.015 95.171 173.902 1.00 205.10 129 VAL C C 1
ATOM 1478 O O . VAL C 3 129 ? 101.240 95.223 172.947 1.00 203.80 129 VAL C O 1
ATOM 1482 N N . ALA C 3 130 ? 101.611 95.169 175.174 1.00 204.62 130 ALA C N 1
ATOM 1483 C CA . ALA C 3 130 ? 100.225 95.398 175.587 1.00 203.69 130 ALA C CA 1
ATOM 1484 C C . ALA C 3 130 ? 99.232 94.521 174.831 1.00 201.31 130 ALA C C 1
ATOM 1485 O O . ALA C 3 130 ? 98.237 95.023 174.302 1.00 202.31 130 ALA C O 1
ATOM 1487 N N . ASN C 3 131 ? 99.490 93.216 174.753 1.00 198.80 131 ASN C N 1
ATOM 1488 C CA . ASN C 3 131 ? 98.552 92.309 174.103 1.00 196.61 131 ASN C CA 1
ATOM 1489 C C . ASN C 3 131 ? 97.199 92.372 174.794 1.00 194.89 131 ASN C C 1
ATOM 1490 O O . ASN C 3 131 ? 97.118 92.281 176.022 1.00 195.37 131 ASN C O 1
ATOM 1495 N N . ILE C 3 132 ? 96.130 92.526 174.019 1.00 194.36 132 ILE C N 1
ATOM 1496 C CA . ILE C 3 132 ? 94.799 92.675 174.592 1.00 196.84 132 ILE C CA 1
ATOM 1497 C C . ILE C 3 132 ? 93.849 91.674 173.957 1.00 195.56 132 ILE C C 1
ATOM 1498 O O . ILE C 3 132 ? 94.132 91.115 172.892 1.00 194.50 132 ILE C O 1
ATOM 1503 N N . ASN C 3 133 ? 92.712 91.449 174.612 1.00 198.30 133 ASN C N 1
ATOM 1504 C CA . ASN C 3 133 ? 91.681 90.557 174.101 1.00 199.27 133 ASN C CA 1
ATOM 1505 C C . ASN C 3 133 ? 90.342 91.281 174.160 1.00 202.80 133 ASN C C 1
ATOM 1506 O O . ASN C 3 133 ? 89.290 90.644 174.075 1.00 202.74 133 ASN C O 1
ATOM 1511 N N . ASP C 3 134 ? 90.374 92.615 174.289 1.00 205.74 134 ASP C N 1
ATOM 1512 C CA . ASP C 3 134 ? 89.162 93.419 174.459 1.00 207.84 134 ASP C CA 1
ATOM 1513 C C . ASP C 3 134 ? 89.117 94.663 173.578 1.00 208.76 134 ASP C C 1
ATOM 1514 O O . ASP C 3 134 ? 89.961 94.849 172.694 1.00 207.55 134 ASP C O 1
ATOM 1519 N N . MET C 3 135 ? 88.140 95.532 173.845 1.00 209.77 135 MET C N 1
ATOM 1520 C CA . MET C 3 135 ? 87.889 96.695 173.003 1.00 209.71 135 MET C CA 1
ATOM 1521 C C . MET C 3 135 ? 87.725 97.931 173.883 1.00 211.07 135 MET C C 1
ATOM 1522 O O . MET C 3 135 ? 87.832 97.843 175.113 1.00 211.93 135 MET C O 1
ATOM 1524 N N . ASP C 3 136 ? 87.529 99.085 173.251 1.00 212.26 136 ASP C N 1
ATOM 1525 C CA . ASP C 3 136 ? 87.520 100.390 173.895 1.00 214.09 136 ASP C CA 1
ATOM 1526 C C . ASP C 3 136 ? 88.896 100.773 174.431 1.00 215.78 136 ASP C C 1
ATOM 1527 O O . ASP C 3 136 ? 89.829 99.962 174.406 1.00 216.36 136 ASP C O 1
ATOM 1532 N N . GLU C 3 137 ? 89.016 102.025 174.885 1.00 215.04 137 GLU C N 1
ATOM 1533 C CA . GLU C 3 137 ? 90.210 102.659 175.442 1.00 215.36 137 GLU C CA 1
ATOM 1534 C C . GLU C 3 137 ? 91.406 102.563 174.501 1.00 214.21 137 GLU C C 1
ATOM 1535 O O . GLU C 3 137 ? 92.540 102.846 174.905 1.00 213.56 137 GLU C O 1
ATOM 1537 N N . TYR C 3 138 ? 91.168 102.202 173.242 1.00 214.42 138 TYR C N 1
ATOM 1538 C CA . TYR C 3 138 ? 92.213 102.233 172.227 1.00 213.38 138 TYR C CA 1
ATOM 1539 C C . TYR C 3 138 ? 91.868 103.159 171.073 1.00 213.28 138 TYR C C 1
ATOM 1540 O O . TYR C 3 138 ? 92.712 103.961 170.656 1.00 212.62 138 TYR C O 1
ATOM 1549 N N . ILE C 3 139 ? 90.656 103.050 170.524 1.00 215.12 139 ILE C N 1
ATOM 1550 C CA . ILE C 3 139 ? 90.155 104.063 169.601 1.00 216.63 139 ILE C CA 1
ATOM 1551 C C . ILE C 3 139 ? 89.786 105.344 170.336 1.00 213.68 139 ILE C C 1
ATOM 1552 O O . ILE C 3 139 ? 89.702 106.409 169.710 1.00 213.18 139 ILE C O 1
ATOM 1557 N N . GLU C 3 140 ? 89.568 105.268 171.651 1.00 211.01 140 GLU C N 1
ATOM 1558 C CA . GLU C 3 140 ? 89.295 106.472 172.428 1.00 210.31 140 GLU C CA 1
ATOM 1559 C C . GLU C 3 140 ? 90.503 107.398 172.450 1.00 209.95 140 GLU C C 1
ATOM 1560 O O . GLU C 3 140 ? 90.353 108.625 172.411 1.00 210.57 140 GLU C O 1
ATOM 1566 N N . LEU C 3 141 ? 91.706 106.830 172.508 1.00 208.15 141 LEU C N 1
ATOM 1567 C CA . LEU C 3 141 ? 92.934 107.612 172.546 1.00 208.01 141 LEU C CA 1
ATOM 1568 C C . LEU C 3 141 ? 93.343 108.141 171.178 1.00 209.41 141 LEU C C 1
ATOM 1569 O O . LEU C 3 141 ? 94.297 108.921 171.094 1.00 209.31 141 LEU C O 1
ATOM 1574 N N . LEU C 3 142 ? 92.635 107.757 170.117 1.00 211.29 142 LEU C N 1
ATOM 1575 C CA . LEU C 3 142 ? 92.996 108.112 168.751 1.00 211.52 142 LEU C CA 1
ATOM 1576 C C . LEU C 3 142 ? 92.460 109.471 168.317 1.00 209.70 142 LEU C C 1
ATOM 1577 O O . LEU C 3 142 ? 92.575 109.810 167.135 1.00 206.76 142 LEU C O 1
ATOM 1582 N N . TYR C 3 143 ? 91.862 110.248 169.221 1.00 211.49 143 TYR C N 1
ATOM 1583 C CA . TYR C 3 143 ? 91.392 111.580 168.858 1.00 211.66 143 TYR C CA 1
ATOM 1584 C C . TYR C 3 143 ? 91.672 112.598 169.958 1.00 213.51 143 TYR C C 1
ATOM 1585 O O . TYR C 3 143 ? 90.956 113.598 170.078 1.00 214.04 143 TYR C O 1
ATOM 1594 N N . GLU C 3 144 ? 92.709 112.368 170.766 1.00 214.64 144 GLU C N 1
ATOM 1595 C CA . GLU C 3 144 ? 93.025 113.268 171.866 1.00 215.68 144 GLU C CA 1
ATOM 1596 C C . GLU C 3 144 ? 94.499 113.629 171.994 1.00 217.05 144 GLU C C 1
ATOM 1597 O O . GLU C 3 144 ? 94.819 114.527 172.781 1.00 218.73 144 GLU C O 1
ATOM 1603 N N . ASP C 3 145 ? 95.400 112.980 171.258 1.00 216.42 145 ASP C N 1
ATOM 1604 C CA . ASP C 3 145 ? 96.824 113.294 171.369 1.00 215.97 145 ASP C CA 1
ATOM 1605 C C . ASP C 3 145 ? 97.538 112.872 170.094 1.00 215.65 145 ASP C C 1
ATOM 1606 O O . ASP C 3 145 ? 97.507 111.694 169.725 1.00 214.59 145 ASP C O 1
ATOM 1611 N N . ILE C 3 146 ? 98.183 113.834 169.429 1.00 216.51 146 ILE C N 1
ATOM 1612 C CA . ILE C 3 146 ? 98.876 113.534 168.173 1.00 216.20 146 ILE C CA 1
ATOM 1613 C C . ILE C 3 146 ? 100.016 112.534 168.344 1.00 215.28 146 ILE C C 1
ATOM 1614 O O . ILE C 3 146 ? 100.107 111.596 167.533 1.00 213.50 146 ILE C O 1
ATOM 1616 N N . PRO C 3 147 ? 100.913 112.660 169.335 1.00 215.52 147 PRO C N 1
ATOM 1617 C CA . PRO C 3 147 ? 102.042 111.714 169.396 1.00 215.76 147 PRO C CA 1
ATOM 1618 C C . PRO C 3 147 ? 101.626 110.263 169.571 1.00 214.67 147 PRO C C 1
ATOM 1619 O O . PRO C 3 147 ? 102.332 109.367 169.092 1.00 212.54 147 PRO C O 1
ATOM 1623 N N . ASP C 3 148 ? 100.508 109.998 170.243 1.00 214.20 148 ASP C N 1
ATOM 1624 C CA . ASP C 3 148 ? 100.063 108.633 170.486 1.00 212.64 148 ASP C CA 1
ATOM 1625 C C . ASP C 3 148 ? 99.097 108.119 169.426 1.00 210.84 148 ASP C C 1
ATOM 1626 O O . ASP C 3 148 ? 98.579 107.007 169.572 1.00 207.66 148 ASP C O 1
ATOM 1628 N N . LYS C 3 149 ? 98.834 108.897 168.373 1.00 211.49 149 LYS C N 1
ATOM 1629 C CA . LYS C 3 149 ? 98.020 108.395 167.271 1.00 208.05 149 LYS C CA 1
ATOM 1630 C C . LYS C 3 149 ? 98.694 107.208 166.597 1.00 202.26 149 LYS C C 1
ATOM 1631 O O . LYS C 3 149 ? 98.031 106.234 166.221 1.00 200.24 149 LYS C O 1
ATOM 1633 N N . VAL C 3 150 ? 100.015 107.278 166.436 1.00 200.36 150 VAL C N 1
ATOM 1634 C CA . VAL C 3 150 ? 100.742 106.249 165.703 1.00 197.20 150 VAL C CA 1
ATOM 1635 C C . VAL C 3 150 ? 100.784 104.949 166.497 1.00 199.53 150 VAL C C 1
ATOM 1636 O O . VAL C 3 150 ? 100.660 103.855 165.932 1.00 198.38 150 VAL C O 1
ATOM 1638 N N . ARG C 3 151 ? 100.961 105.043 167.817 1.00 202.45 151 ARG C N 1
ATOM 1639 C CA . ARG C 3 151 ? 100.931 103.849 168.654 1.00 204.15 151 ARG C CA 1
ATOM 1640 C C . ARG C 3 151 ? 99.554 103.198 168.630 1.00 203.25 151 ARG C C 1
ATOM 1641 O O . ARG C 3 151 ? 99.442 101.967 168.581 1.00 201.65 151 ARG C O 1
ATOM 1643 N N . GLY C 3 152 ? 98.494 104.007 168.663 1.00 202.80 152 GLY C N 1
ATOM 1644 C CA . GLY C 3 152 ? 97.155 103.457 168.535 1.00 201.92 152 GLY C CA 1
ATOM 1645 C C . GLY C 3 152 ? 96.923 102.801 167.188 1.00 201.07 152 GLY C C 1
ATOM 1646 O O . GLY C 3 152 ? 96.261 101.765 167.097 1.00 201.01 152 GLY C O 1
ATOM 1647 N N . SER C 3 153 ? 97.464 103.395 166.121 1.00 199.29 153 SER C N 1
ATOM 1648 C CA . SER C 3 153 ? 97.354 102.784 164.800 1.00 192.66 153 SER C CA 1
ATOM 1649 C C . SER C 3 153 ? 98.079 101.444 164.754 1.00 194.90 153 SER C C 1
ATOM 1650 O O . SER C 3 153 ? 97.579 100.478 164.169 1.00 193.24 153 SER C O 1
ATOM 1652 N N . ALA C 3 154 ? 99.259 101.365 165.374 1.00 198.30 154 ALA C N 1
ATOM 1653 C CA . ALA C 3 154 ? 99.983 100.097 165.431 1.00 198.53 154 ALA C CA 1
ATOM 1654 C C . ALA C 3 154 ? 99.217 99.058 166.243 1.00 196.30 154 ALA C C 1
ATOM 1655 O O . ALA C 3 154 ? 99.187 97.873 165.885 1.00 192.79 154 ALA C O 1
ATOM 1657 N N . LEU C 3 155 ? 98.598 99.481 167.348 1.00 197.95 155 LEU C N 1
ATOM 1658 C CA . LEU C 3 155 ? 97.806 98.556 168.153 1.00 196.83 155 LEU C CA 1
ATOM 1659 C C . LEU C 3 155 ? 96.593 98.050 167.380 1.00 195.13 155 LEU C C 1
ATOM 1660 O O . LEU C 3 155 ? 96.240 96.869 167.469 1.00 193.65 155 LEU C O 1
ATOM 1665 N N . ILE C 3 156 ? 95.940 98.931 166.620 1.00 196.47 156 ILE C N 1
ATOM 1666 C CA . ILE C 3 156 ? 94.825 98.506 165.777 1.00 195.64 156 ILE C CA 1
ATOM 1667 C C . ILE C 3 156 ? 95.311 97.551 164.694 1.00 194.64 156 ILE C C 1
ATOM 1668 O O . ILE C 3 156 ? 94.624 96.583 164.341 1.00 193.33 156 ILE C O 1
ATOM 1673 N N . LEU C 3 157 ? 96.505 97.804 164.152 1.00 194.46 157 LEU C N 1
ATOM 1674 C CA . LEU C 3 157 ? 97.087 96.892 163.173 1.00 189.60 157 LEU C CA 1
ATOM 1675 C C . LEU C 3 157 ? 97.288 95.508 163.774 1.00 187.64 157 LEU C C 1
ATOM 1676 O O . LEU C 3 157 ? 96.966 94.494 163.145 1.00 185.04 157 LEU C O 1
ATOM 1681 N N . GLN C 3 158 ? 97.826 95.450 164.994 1.00 189.15 158 GLN C N 1
ATOM 1682 C CA . GLN C 3 158 ? 98.023 94.166 165.659 1.00 188.16 158 GLN C CA 1
ATOM 1683 C C . GLN C 3 158 ? 96.696 93.487 165.977 1.00 187.79 158 GLN C C 1
ATOM 1684 O O . GLN C 3 158 ? 96.594 92.258 165.891 1.00 186.45 158 GLN C O 1
ATOM 1690 N N . LEU C 3 159 ? 95.681 94.264 166.359 1.00 190.74 159 LEU C N 1
ATOM 1691 C CA . LEU C 3 159 ? 94.363 93.696 166.625 1.00 190.59 159 LEU C CA 1
ATOM 1692 C C . LEU C 3 159 ? 93.753 93.089 165.369 1.00 188.67 159 LEU C C 1
ATOM 1693 O O . LEU C 3 159 ? 93.171 91.999 165.417 1.00 187.86 159 LEU C O 1
ATOM 1698 N N . ALA C 3 160 ? 93.868 93.781 164.237 1.00 187.97 160 ALA C N 1
ATOM 1699 C CA . ALA C 3 160 ? 93.233 93.355 162.998 1.00 186.02 160 ALA C CA 1
ATOM 1700 C C . ALA C 3 160 ? 94.099 92.420 162.164 1.00 182.87 160 ALA C C 1
ATOM 1701 O O . ALA C 3 160 ? 93.629 91.922 161.135 1.00 181.74 160 ALA C O 1
ATOM 1703 N N . ARG C 3 161 ? 95.345 92.171 162.573 1.00 179.99 161 ARG C N 1
ATOM 1704 C CA . ARG C 3 161 ? 96.227 91.343 161.760 1.00 173.56 161 ARG C CA 1
ATOM 1705 C C . ARG C 3 161 ? 95.709 89.915 161.666 1.00 175.39 161 ARG C C 1
ATOM 1706 O O . ARG C 3 161 ? 95.759 89.300 160.595 1.00 179.15 161 ARG C O 1
ATOM 1714 N N . ASN C 3 162 ? 95.213 89.382 162.752 1.00 179.00 162 ASN C N 1
ATOM 1715 C CA . ASN C 3 162 ? 94.686 88.029 162.704 1.00 183.48 162 ASN C CA 1
ATOM 1716 C C . ASN C 3 162 ? 93.237 88.035 162.230 1.00 185.06 162 ASN C C 1
ATOM 1717 O O . ASN C 3 162 ? 92.489 88.977 162.505 1.00 184.09 162 ASN C O 1
ATOM 1722 N N . PRO C 3 163 ? 92.819 87.001 161.493 1.00 188.47 163 PRO C N 1
ATOM 1723 C CA . PRO C 3 163 ? 91.477 87.027 160.891 1.00 192.00 163 PRO C CA 1
ATOM 1724 C C . PRO C 3 163 ? 90.344 86.713 161.851 1.00 192.92 163 PRO C C 1
ATOM 1725 O O . PRO C 3 163 ? 89.208 87.127 161.585 1.00 194.69 163 PRO C O 1
ATOM 1729 N N . ASP C 3 164 ? 90.602 86.001 162.950 1.00 191.90 164 ASP C N 1
ATOM 1730 C CA . ASP C 3 164 ? 89.516 85.601 163.839 1.00 194.96 164 ASP C CA 1
ATOM 1731 C C . ASP C 3 164 ? 88.897 86.781 164.577 1.00 198.36 164 ASP C C 1
ATOM 1732 O O . ASP C 3 164 ? 87.793 86.647 165.117 1.00 200.39 164 ASP C O 1
ATOM 1737 N N . ASN C 3 165 ? 89.573 87.926 164.612 1.00 197.08 165 ASN C N 1
ATOM 1738 C CA . ASN C 3 165 ? 89.061 89.122 165.266 1.00 196.88 165 ASN C CA 1
ATOM 1739 C C . ASN C 3 165 ? 88.328 90.051 164.306 1.00 197.55 165 ASN C C 1
ATOM 1740 O O . ASN C 3 165 ? 87.870 91.119 164.725 1.00 199.63 165 ASN C O 1
ATOM 1745 N N . LEU C 3 166 ? 88.203 89.668 163.033 1.00 196.89 166 LEU C N 1
ATOM 1746 C CA . LEU C 3 166 ? 87.611 90.561 162.042 1.00 197.54 166 LEU C CA 1
ATOM 1747 C C . LEU C 3 166 ? 86.129 90.797 162.306 1.00 196.93 166 LEU C C 1
ATOM 1748 O O . LEU C 3 166 ? 85.646 91.930 162.192 1.00 193.69 166 LEU C O 1
ATOM 1750 N N . GLU C 3 167 ? 85.387 89.739 162.643 1.00 199.58 167 GLU C N 1
ATOM 1751 C CA . GLU C 3 167 ? 83.956 89.887 162.889 1.00 198.78 167 GLU C CA 1
ATOM 1752 C C . GLU C 3 167 ? 83.690 90.777 164.097 1.00 199.24 167 GLU C C 1
ATOM 1753 O O . GLU C 3 167 ? 82.791 91.626 164.065 1.00 200.03 167 GLU C O 1
ATOM 1755 N N . GLU C 3 168 ? 84.460 90.595 165.172 1.00 200.00 168 GLU C N 1
ATOM 1756 C CA . GLU C 3 168 ? 84.302 91.443 166.349 1.00 201.07 168 GLU C CA 1
ATOM 1757 C C . GLU C 3 168 ? 84.629 92.896 166.026 1.00 200.33 168 GLU C C 1
ATOM 1758 O O . GLU C 3 168 ? 83.932 93.813 166.477 1.00 200.30 168 GLU C O 1
ATOM 1760 N N . LEU C 3 169 ? 85.686 93.123 165.244 1.00 198.99 169 LEU C N 1
ATOM 1761 C CA . LEU C 3 169 ? 86.052 94.484 164.866 1.00 197.82 169 LEU C CA 1
ATOM 1762 C C . LEU C 3 169 ? 84.964 95.135 164.020 1.00 198.01 169 LEU C C 1
ATOM 1763 O O . LEU C 3 169 ? 84.650 96.318 164.204 1.00 199.86 169 LEU C O 1
ATOM 1765 N N . LEU C 3 170 ? 84.382 94.382 163.083 1.00 196.19 170 LEU C N 1
ATOM 1766 C CA . LEU C 3 170 ? 83.291 94.920 162.274 1.00 196.45 170 LEU C CA 1
ATOM 1767 C C . LEU C 3 170 ? 82.069 95.225 163.131 1.00 201.07 170 LEU C C 1
ATOM 1768 O O . LEU C 3 170 ? 81.438 96.277 162.969 1.00 200.73 170 LEU C O 1
ATOM 1770 N N . LEU C 3 171 ? 81.719 94.321 164.049 1.00 203.05 171 LEU C N 1
ATOM 1771 C CA . LEU C 3 171 ? 80.565 94.545 164.911 1.00 204.46 171 LEU C CA 1
ATOM 1772 C C . LEU C 3 171 ? 80.781 95.702 165.874 1.00 204.18 171 LEU C C 1
ATOM 1773 O O . LEU C 3 171 ? 79.811 96.203 166.453 1.00 205.43 171 LEU C O 1
ATOM 1775 N N . ASN C 3 172 ? 82.022 96.135 166.064 1.00 203.42 172 ASN C N 1
ATOM 1776 C CA . ASN C 3 172 ? 82.318 97.291 166.904 1.00 202.47 172 ASN C CA 1
ATOM 1777 C C . ASN C 3 172 ? 81.900 98.546 166.150 1.00 199.28 172 ASN C C 1
ATOM 1778 O O . ASN C 3 172 ? 82.617 99.027 165.269 1.00 196.29 172 ASN C O 1
ATOM 1780 N N . GLU C 3 173 ? 80.730 99.075 166.492 1.00 197.25 173 GLU C N 1
ATOM 1781 C CA . GLU C 3 173 ? 80.227 100.280 165.856 1.00 193.91 173 GLU C CA 1
ATOM 1782 C C . GLU C 3 173 ? 81.013 101.501 166.316 1.00 192.60 173 GLU C C 1
ATOM 1783 O O . GLU C 3 173 ? 81.715 101.478 167.331 1.00 192.81 173 GLU C O 1
ATOM 1789 N N . THR C 3 174 ? 80.891 102.578 165.536 1.00 191.36 174 THR C N 1
ATOM 1790 C CA . THR C 3 174 ? 81.571 103.854 165.783 1.00 188.97 174 THR C CA 1
ATOM 1791 C C . THR C 3 174 ? 83.082 103.683 165.927 1.00 187.53 174 THR C C 1
ATOM 1792 O O . THR C 3 174 ? 83.761 104.549 166.489 1.00 186.11 174 THR C O 1
ATOM 1796 N N . ALA C 3 175 ? 83.620 102.575 165.422 1.00 187.26 175 ALA C N 1
ATOM 1797 C CA . ALA C 3 175 ? 85.054 102.321 165.421 1.00 184.44 175 ALA C CA 1
ATOM 1798 C C . ALA C 3 175 ? 85.691 102.694 164.090 1.00 176.27 175 ALA C C 1
ATOM 1799 O O . ALA C 3 175 ? 86.711 103.386 164.060 1.00 175.30 175 ALA C O 1
ATOM 1801 N N . LEU C 3 176 ? 85.102 102.241 162.983 1.00 174.09 176 LEU C N 1
ATOM 1802 C CA . LEU C 3 176 ? 85.555 102.682 161.671 1.00 171.67 176 LEU C CA 1
ATOM 1803 C C . LEU C 3 176 ? 85.184 104.138 161.414 1.00 168.50 176 LEU C C 1
ATOM 1804 O O . LEU C 3 176 ? 85.920 104.852 160.723 1.00 166.45 176 LEU C O 1
ATOM 1809 N N . GLY C 3 177 ? 84.052 104.592 161.956 1.00 167.15 177 GLY C N 1
ATOM 1810 C CA . GLY C 3 177 ? 83.666 105.981 161.776 1.00 164.09 177 GLY C CA 1
ATOM 1811 C C . GLY C 3 177 ? 84.642 106.945 162.421 1.00 161.30 177 GLY C C 1
ATOM 1812 O O . GLY C 3 177 ? 85.025 107.950 161.819 1.00 159.18 177 GLY C O 1
ATOM 1813 N N . ALA C 3 178 ? 85.064 106.647 163.650 1.00 164.50 178 ALA C N 1
ATOM 1814 C CA . ALA C 3 178 ? 86.047 107.495 164.315 1.00 164.46 178 ALA C CA 1
ATOM 1815 C C . ALA C 3 178 ? 87.368 107.499 163.558 1.00 163.79 178 ALA C C 1
ATOM 1816 O O . ALA C 3 178 ? 88.013 108.546 163.427 1.00 161.40 178 ALA C O 1
ATOM 1818 N N . LEU C 3 179 ? 87.787 106.331 163.059 1.00 167.37 179 LEU C N 1
ATOM 1819 C CA . LEU C 3 179 ? 89.007 106.254 162.261 1.00 166.71 179 LEU C CA 1
ATOM 1820 C C . LEU C 3 179 ? 88.898 107.114 161.012 1.00 161.32 179 LEU C C 1
ATOM 1821 O O . LEU C 3 179 ? 89.848 107.814 160.647 1.00 159.34 179 LEU C O 1
ATOM 1826 N N . ALA C 3 180 ? 87.748 107.074 160.339 1.00 158.68 180 ALA C N 1
ATOM 1827 C CA . ALA C 3 180 ? 87.561 107.916 159.166 1.00 158.11 180 ALA C CA 1
ATOM 1828 C C . ALA C 3 180 ? 87.601 109.391 159.540 1.00 157.88 180 ALA C C 1
ATOM 1829 O O . ALA C 3 180 ? 88.190 110.207 158.821 1.00 157.55 180 ALA C O 1
ATOM 1831 N N . ARG C 3 181 ? 86.974 109.753 160.663 1.00 159.33 181 ARG C N 1
ATOM 1832 C CA . ARG C 3 181 ? 86.921 111.155 161.065 1.00 160.82 181 ARG C CA 1
ATOM 1833 C C . ARG C 3 181 ? 88.306 111.695 161.397 1.00 159.11 181 ARG C C 1
ATOM 1834 O O . ARG C 3 181 ? 88.647 112.817 161.005 1.00 158.21 181 ARG C O 1
ATOM 1842 N N . VAL C 3 182 ? 89.119 110.920 162.119 1.00 156.40 182 VAL C N 1
ATOM 1843 C CA . VAL C 3 182 ? 90.481 111.381 162.379 1.00 154.78 182 VAL C CA 1
ATOM 1844 C C . VAL C 3 182 ? 91.327 111.223 161.127 1.00 150.14 182 VAL C C 1
ATOM 1845 O O . VAL C 3 182 ? 92.418 111.793 161.025 1.00 147.53 182 VAL C O 1
ATOM 1849 N N . LEU C 3 183 ? 90.839 110.457 160.159 1.00 148.67 183 LEU C N 1
ATOM 1850 C CA . LEU C 3 183 ? 91.577 110.149 158.948 1.00 149.96 183 LEU C CA 1
ATOM 1851 C C . LEU C 3 183 ? 91.403 111.191 157.855 1.00 152.37 183 LEU C C 1
ATOM 1852 O O . LEU C 3 183 ? 92.168 111.177 156.887 1.00 153.68 183 LEU C O 1
ATOM 1857 N N . ARG C 3 184 ? 90.417 112.080 157.973 1.00 155.15 184 ARG C N 1
ATOM 1858 C CA . ARG C 3 184 ? 90.108 112.995 156.881 1.00 158.17 184 ARG C CA 1
ATOM 1859 C C . ARG C 3 184 ? 91.083 114.160 156.792 1.00 158.51 184 ARG C C 1
ATOM 1860 O O . ARG C 3 184 ? 91.153 114.813 155.744 1.00 157.04 184 ARG C O 1
ATOM 1868 N N . GLU C 3 185 ? 91.830 114.442 157.858 1.00 158.66 185 GLU C N 1
ATOM 1869 C CA . GLU C 3 185 ? 92.767 115.558 157.845 1.00 158.97 185 GLU C CA 1
ATOM 1870 C C . GLU C 3 185 ? 94.128 115.239 158.441 1.00 155.56 185 GLU C C 1
ATOM 1871 O O . GLU C 3 185 ? 95.045 116.050 158.278 1.00 155.95 185 GLU C O 1
ATOM 1877 N N . ASP C 3 186 ? 94.306 114.100 159.110 1.00 150.91 186 ASP C N 1
ATOM 1878 C CA . ASP C 3 186 ? 95.548 113.791 159.806 1.00 149.67 186 ASP C CA 1
ATOM 1879 C C . ASP C 3 186 ? 96.470 112.907 158.978 1.00 148.81 186 ASP C C 1
ATOM 1880 O O . ASP C 3 186 ? 97.229 112.109 159.536 1.00 151.08 186 ASP C O 1
ATOM 1885 N N . TRP C 3 187 ? 96.430 113.044 157.653 1.00 148.09 187 TRP C N 1
ATOM 1886 C CA . TRP C 3 187 ? 97.220 112.204 156.760 1.00 150.90 187 TRP C CA 1
ATOM 1887 C C . TRP C 3 187 ? 98.233 113.003 155.949 1.00 151.41 187 TRP C C 1
ATOM 1888 O O . TRP C 3 187 ? 98.664 112.544 154.890 1.00 147.32 187 TRP C O 1
ATOM 1899 N N . LYS C 3 188 ? 98.629 114.188 156.415 1.00 153.61 188 LYS C N 1
ATOM 1900 C CA . LYS C 3 188 ? 99.485 115.057 155.622 1.00 154.29 188 LYS C CA 1
ATOM 1901 C C . LYS C 3 188 ? 100.807 115.429 156.280 1.00 156.64 188 LYS C C 1
ATOM 1902 O O . LYS C 3 188 ? 101.680 115.972 155.593 1.00 157.48 188 LYS C O 1
ATOM 1908 N N . GLN C 3 189 ? 100.991 115.158 157.568 1.00 159.40 189 GLN C N 1
ATOM 1909 C CA . GLN C 3 189 ? 102.139 115.689 158.296 1.00 163.78 189 GLN C CA 1
ATOM 1910 C C . GLN C 3 189 ? 102.989 114.630 158.981 1.00 164.75 189 GLN C C 1
ATOM 1911 O O . GLN C 3 189 ? 104.209 114.795 159.069 1.00 166.33 189 GLN C O 1
ATOM 1917 N N . SER C 3 190 ? 102.388 113.549 159.473 1.00 162.41 190 SER C N 1
ATOM 1918 C CA . SER C 3 190 ? 103.129 112.568 160.256 1.00 162.32 190 SER C CA 1
ATOM 1919 C C . SER C 3 190 ? 103.582 111.374 159.426 1.00 162.71 190 SER C C 1
ATOM 1920 O O . SER C 3 190 ? 104.657 110.819 159.685 1.00 161.60 190 SER C O 1
ATOM 1923 N N . VAL C 3 191 ? 102.768 110.969 158.446 1.00 162.57 191 VAL C N 1
ATOM 1924 C CA . VAL C 3 191 ? 102.996 109.819 157.570 1.00 159.64 191 VAL C CA 1
ATOM 1925 C C . VAL C 3 191 ? 102.803 108.513 158.334 1.00 153.55 191 VAL C C 1
ATOM 1926 O O . VAL C 3 191 ? 102.171 107.581 157.827 1.00 154.41 191 VAL C O 1
ATOM 1930 N N . GLU C 3 192 ? 103.330 108.433 159.558 1.00 153.46 192 GLU C N 1
ATOM 1931 C CA . GLU C 3 192 ? 103.147 107.222 160.349 1.00 155.61 192 GLU C CA 1
ATOM 1932 C C . GLU C 3 192 ? 101.679 106.992 160.682 1.00 154.46 192 GLU C C 1
ATOM 1933 O O . GLU C 3 192 ? 101.265 105.849 160.906 1.00 156.26 192 GLU C O 1
ATOM 1935 N N . LEU C 3 193 ? 100.883 108.060 160.729 1.00 154.11 193 LEU C N 1
ATOM 1936 C CA . LEU C 3 193 ? 99.449 107.920 160.937 1.00 152.41 193 LEU C CA 1
ATOM 1937 C C . LEU C 3 193 ? 98.738 107.415 159.694 1.00 148.13 193 LEU C C 1
ATOM 1938 O O . LEU C 3 193 ? 97.614 106.915 159.796 1.00 146.37 193 LEU C O 1
ATOM 1943 N N . ALA C 3 194 ? 99.367 107.525 158.527 1.00 150.50 194 ALA C N 1
ATOM 1944 C CA . ALA C 3 194 ? 98.783 106.961 157.320 1.00 155.10 194 ALA C CA 1
ATOM 1945 C C . ALA C 3 194 ? 98.758 105.437 157.341 1.00 156.66 194 ALA C C 1
ATOM 1946 O O . ALA C 3 194 ? 98.103 104.834 156.485 1.00 157.59 194 ALA C O 1
ATOM 1948 N N . THR C 3 195 ? 99.467 104.804 158.280 1.00 153.96 195 THR C N 1
ATOM 1949 C CA . THR C 3 195 ? 99.268 103.379 158.522 1.00 145.12 195 THR C CA 1
ATOM 1950 C C . THR C 3 195 ? 97.837 103.110 158.962 1.00 148.69 195 THR C C 1
ATOM 1951 O O . THR C 3 195 ? 97.245 102.091 158.595 1.00 140.90 195 THR C O 1
ATOM 1955 N N . ASN C 3 196 ? 97.255 104.035 159.729 1.00 156.12 196 ASN C N 1
ATOM 1956 C CA . ASN C 3 196 ? 95.895 103.911 160.239 1.00 158.34 196 ASN C CA 1
ATOM 1957 C C . ASN C 3 196 ? 94.841 103.879 159.143 1.00 158.80 196 ASN C C 1
ATOM 1958 O O . ASN C 3 196 ? 93.703 103.483 159.419 1.00 159.92 196 ASN C O 1
ATOM 1963 N N . ILE C 3 197 ? 95.183 104.296 157.923 1.00 160.75 197 ILE C N 1
ATOM 1964 C CA . ILE C 3 197 ? 94.207 104.322 156.837 1.00 157.06 197 ILE C CA 1
ATOM 1965 C C . ILE C 3 197 ? 93.673 102.922 156.571 1.00 153.76 197 ILE C C 1
ATOM 1966 O O . ILE C 3 197 ? 92.460 102.704 156.476 1.00 152.37 197 ILE C O 1
ATOM 1971 N N . ILE C 3 198 ? 94.576 101.958 156.428 1.00 151.99 198 ILE C N 1
ATOM 1972 C CA . ILE C 3 198 ? 94.232 100.573 156.131 1.00 152.33 198 ILE C CA 1
ATOM 1973 C C . ILE C 3 198 ? 95.084 99.683 157.035 1.00 154.23 198 ILE C C 1
ATOM 1974 O O . ILE C 3 198 ? 95.671 100.170 158.005 1.00 153.39 198 ILE C O 1
ATOM 1979 N N . TYR C 3 199 ? 95.102 98.375 156.766 1.00 153.49 199 TYR C N 1
ATOM 1980 C CA . TYR C 3 199 ? 95.561 97.255 157.584 1.00 154.89 199 TYR C CA 1
ATOM 1981 C C . TYR C 3 199 ? 94.489 96.840 158.584 1.00 157.44 199 TYR C C 1
ATOM 1982 O O . TYR C 3 199 ? 94.668 95.838 159.276 1.00 161.55 199 TYR C O 1
ATOM 1991 N N . ILE C 3 200 ? 93.385 97.570 158.683 1.00 158.10 200 ILE C N 1
ATOM 1992 C CA . ILE C 3 200 ? 92.196 97.135 159.399 1.00 159.96 200 ILE C CA 1
ATOM 1993 C C . ILE C 3 200 ? 91.026 96.954 158.445 1.00 158.65 200 ILE C C 1
ATOM 1994 O O . ILE C 3 200 ? 90.348 95.927 158.464 1.00 160.27 200 ILE C O 1
ATOM 1999 N N . PHE C 3 201 ? 90.780 97.952 157.594 1.00 158.07 201 PHE C N 1
ATOM 2000 C CA . PHE C 3 201 ? 89.858 97.800 156.480 1.00 157.86 201 PHE C CA 1
ATOM 2001 C C . PHE C 3 201 ? 90.392 96.853 155.416 1.00 154.18 201 PHE C C 1
ATOM 2002 O O . PHE C 3 201 ? 89.612 96.390 154.576 1.00 152.69 201 PHE C O 1
ATOM 2010 N N . PHE C 3 202 ? 91.695 96.559 155.430 1.00 150.33 202 PHE C N 1
ATOM 2011 C CA . PHE C 3 202 ? 92.249 95.604 154.478 1.00 141.91 202 PHE C CA 1
ATOM 2012 C C . PHE C 3 202 ? 91.627 94.232 154.680 1.00 142.26 202 PHE C C 1
ATOM 2013 O O . PHE C 3 202 ? 91.090 93.635 153.741 1.00 142.18 202 PHE C O 1
ATOM 2021 N N . CYS C 3 203 ? 91.670 93.722 155.907 1.00 147.28 203 CYS C N 1
ATOM 2022 C CA . CYS C 3 203 ? 91.115 92.403 156.161 1.00 153.46 203 CYS C CA 1
ATOM 2023 C C . CYS C 3 203 ? 89.604 92.387 155.992 1.00 151.22 203 CYS C C 1
ATOM 2024 O O . CYS C 3 203 ? 89.029 91.324 155.743 1.00 153.79 203 CYS C O 1
ATOM 2027 N N . PHE C 3 204 ? 88.950 93.540 156.125 1.00 151.55 204 PHE C N 1
ATOM 2028 C CA . PHE C 3 204 ? 87.543 93.633 155.754 1.00 154.80 204 PHE C CA 1
ATOM 2029 C C . PHE C 3 204 ? 87.370 93.469 154.249 1.00 151.66 204 PHE C C 1
ATOM 2030 O O . PHE C 3 204 ? 86.454 92.776 153.791 1.00 152.95 204 PHE C O 1
ATOM 2038 N N . SER C 3 205 ? 88.253 94.089 153.468 1.00 150.58 205 SER C N 1
ATOM 2039 C CA . SER C 3 205 ? 88.162 94.114 152.015 1.00 148.47 205 SER C CA 1
ATOM 2040 C C . SER C 3 205 ? 88.430 92.765 151.367 1.00 146.16 205 SER C C 1
ATOM 2041 O O . SER C 3 205 ? 88.184 92.616 150.165 1.00 143.36 205 SER C O 1
ATOM 2044 N N . SER C 3 206 ? 88.932 91.787 152.113 1.00 147.81 206 SER C N 1
ATOM 2045 C CA . SER C 3 206 ? 89.145 90.459 151.560 1.00 144.79 206 SER C CA 1
ATOM 2046 C C . SER C 3 206 ? 87.844 89.693 151.359 1.00 146.75 206 SER C C 1
ATOM 2047 O O . SER C 3 206 ? 87.864 88.624 150.740 1.00 148.28 206 SER C O 1
ATOM 2050 N N . PHE C 3 207 ? 86.724 90.212 151.856 1.00 148.74 207 PHE C N 1
ATOM 2051 C CA . PHE C 3 207 ? 85.420 89.581 151.713 1.00 150.66 207 PHE C CA 1
ATOM 2052 C C . PHE C 3 207 ? 84.524 90.473 150.868 1.00 152.62 207 PHE C C 1
ATOM 2053 O O . PHE C 3 207 ? 84.669 91.698 150.876 1.00 153.44 207 PHE C O 1
ATOM 2061 N N . SER C 3 208 ? 83.598 89.848 150.137 1.00 155.86 208 SER C N 1
ATOM 2062 C CA . SER C 3 208 ? 82.806 90.578 149.150 1.00 156.75 208 SER C CA 1
ATOM 2063 C C . SER C 3 208 ? 81.815 91.533 149.809 1.00 158.34 208 SER C C 1
ATOM 2064 O O . SER C 3 208 ? 81.707 92.698 149.409 1.00 155.69 208 SER C O 1
ATOM 2067 N N . HIS C 3 209 ? 81.077 91.059 150.818 1.00 161.06 209 HIS C N 1
ATOM 2068 C CA . HIS C 3 209 ? 79.998 91.869 151.379 1.00 160.06 209 HIS C CA 1
ATOM 2069 C C . HIS C 3 209 ? 80.521 93.118 152.076 1.00 158.57 209 HIS C C 1
ATOM 2070 O O . HIS C 3 209 ? 79.834 94.146 152.094 1.00 159.82 209 HIS C O 1
ATOM 2077 N N . PHE C 3 210 ? 81.723 93.055 152.651 1.00 157.16 210 PHE C N 1
ATOM 2078 C CA . PHE C 3 210 ? 82.269 94.218 153.339 1.00 158.01 210 PHE C CA 1
ATOM 2079 C C . PHE C 3 210 ? 82.577 95.363 152.384 1.00 156.66 210 PHE C C 1
ATOM 2080 O O . PHE C 3 210 ? 82.777 96.494 152.839 1.00 155.58 210 PHE C O 1
ATOM 2082 N N . HIS C 3 211 ? 82.619 95.098 151.074 1.00 154.70 211 HIS C N 1
ATOM 2083 C CA . HIS C 3 211 ? 82.805 96.175 150.105 1.00 152.93 211 HIS C CA 1
ATOM 2084 C C . HIS C 3 211 ? 81.657 97.176 150.145 1.00 153.83 211 HIS C C 1
ATOM 2085 O O . HIS C 3 211 ? 81.868 98.365 149.882 1.00 152.74 211 HIS C O 1
ATOM 2092 N N . GLY C 3 212 ? 80.442 96.719 150.454 1.00 155.11 212 GLY C N 1
ATOM 2093 C CA . GLY C 3 212 ? 79.342 97.653 150.636 1.00 154.22 212 GLY C CA 1
ATOM 2094 C C . GLY C 3 212 ? 79.581 98.599 151.797 1.00 151.91 212 GLY C C 1
ATOM 2095 O O . GLY C 3 212 ? 79.321 99.801 151.699 1.00 149.44 212 GLY C O 1
ATOM 2096 N N . LEU C 3 213 ? 80.093 98.071 152.910 1.00 151.44 213 LEU C N 1
ATOM 2097 C CA . LEU C 3 213 ? 80.484 98.936 154.015 1.00 151.91 213 LEU C CA 1
ATOM 2098 C C . LEU C 3 213 ? 81.692 99.787 153.651 1.00 149.83 213 LEU C C 1
ATOM 2099 O O . LEU C 3 213 ? 81.886 100.864 154.227 1.00 150.45 213 LEU C O 1
ATOM 2104 N N . ILE C 3 214 ? 82.509 99.327 152.703 1.00 146.86 214 ILE C N 1
ATOM 2105 C CA . ILE C 3 214 ? 83.645 100.125 152.259 1.00 144.92 214 ILE C CA 1
ATOM 2106 C C . ILE C 3 214 ? 83.172 101.340 151.470 1.00 144.56 214 ILE C C 1
ATOM 2107 O O . ILE C 3 214 ? 83.724 102.439 151.605 1.00 141.30 214 ILE C O 1
ATOM 2112 N N . THR C 3 215 ? 82.147 101.170 150.634 1.00 146.26 215 THR C N 1
ATOM 2113 C CA . THR C 3 215 ? 81.551 102.331 149.982 1.00 146.57 215 THR C CA 1
ATOM 2114 C C . THR C 3 215 ? 80.739 103.163 150.967 1.00 145.93 215 THR C C 1
ATOM 2115 O O . THR C 3 215 ? 80.571 104.371 150.764 1.00 145.27 215 THR C O 1
ATOM 2119 N N . HIS C 3 216 ? 80.230 102.538 152.032 1.00 146.55 216 HIS C N 1
ATOM 2120 C CA . HIS C 3 216 ? 79.540 103.290 153.076 1.00 144.46 216 HIS C CA 1
ATOM 2121 C C . HIS C 3 216 ? 80.493 104.251 153.772 1.00 141.44 216 HIS C C 1
ATOM 2122 O O . HIS C 3 216 ? 80.201 105.444 153.908 1.00 144.38 216 HIS C O 1
ATOM 2129 N N . TYR C 3 217 ? 81.643 103.746 154.214 1.00 140.34 217 TYR C N 1
ATOM 2130 C CA . TYR C 3 217 ? 82.638 104.571 154.880 1.00 141.05 217 TYR C CA 1
ATOM 2131 C C . TYR C 3 217 ? 83.550 105.299 153.906 1.00 137.35 217 TYR C C 1
ATOM 2132 O O . TYR C 3 217 ? 84.372 106.109 154.346 1.00 138.71 217 TYR C O 1
ATOM 2141 N N . LYS C 3 218 ? 83.433 105.022 152.608 1.00 132.67 218 LYS C N 1
ATOM 2142 C CA . LYS C 3 218 ? 84.082 105.819 151.569 1.00 128.46 218 LYS C CA 1
ATOM 2143 C C . LYS C 3 218 ? 85.603 105.821 151.717 1.00 121.35 218 LYS C C 1
ATOM 2144 O O . LYS C 3 218 ? 86.269 106.820 151.444 1.00 117.52 218 LYS C O 1
ATOM 2150 N N . ILE C 3 219 ? 86.163 104.684 152.139 1.00 123.17 219 ILE C N 1
ATOM 2151 C CA . ILE C 3 219 ? 87.616 104.592 152.247 1.00 122.84 219 ILE C CA 1
ATOM 2152 C C . ILE C 3 219 ? 88.274 104.733 150.886 1.00 119.67 219 ILE C C 1
ATOM 2153 O O . ILE C 3 219 ? 89.409 105.206 150.792 1.00 116.20 219 ILE C O 1
ATOM 2158 N N . GLY C 3 220 ? 87.587 104.338 149.815 1.00 125.57 220 GLY C N 1
ATOM 2159 C CA . GLY C 3 220 ? 88.169 104.497 148.493 1.00 122.42 220 GLY C CA 1
ATOM 2160 C C . GLY C 3 220 ? 88.416 105.950 148.137 1.00 117.70 220 GLY C C 1
ATOM 2161 O O . GLY C 3 220 ? 89.505 106.318 147.689 1.00 113.97 220 GLY C O 1
ATOM 2162 N N . ALA C 3 221 ? 87.414 106.802 148.351 1.00 119.08 221 ALA C N 1
ATOM 2163 C CA . ALA C 3 221 ? 87.547 108.199 147.954 1.00 119.57 221 ALA C CA 1
ATOM 2164 C C . ALA C 3 221 ? 88.618 108.911 148.771 1.00 116.77 221 ALA C C 1
ATOM 2165 O O . ALA C 3 221 ? 89.390 109.709 148.228 1.00 116.66 221 ALA C O 1
ATOM 2167 N N . LEU C 3 222 ? 88.678 108.650 150.078 1.00 115.58 222 LEU C N 1
ATOM 2168 C CA . LEU C 3 222 ? 89.727 109.274 150.877 1.00 116.90 222 LEU C CA 1
ATOM 2169 C C . LEU C 3 222 ? 91.093 108.702 150.523 1.00 110.95 222 LEU C C 1
ATOM 2170 O O . LEU C 3 222 ? 92.082 109.439 150.468 1.00 110.88 222 LEU C O 1
ATOM 2175 N N . CYS C 3 223 ? 91.159 107.395 150.255 1.00 110.53 223 CYS C N 1
ATOM 2176 C CA . CYS C 3 223 ? 92.391 106.789 149.765 1.00 111.63 223 CYS C CA 1
ATOM 2177 C C . CYS C 3 223 ? 92.859 107.440 148.475 1.00 110.94 223 CYS C C 1
ATOM 2178 O O . CYS C 3 223 ? 94.065 107.523 148.229 1.00 110.28 223 CYS C O 1
ATOM 2181 N N . MET C 3 224 ? 91.927 107.907 147.645 1.00 108.90 224 MET C N 1
ATOM 2182 C CA . MET C 3 224 ? 92.298 108.587 146.410 1.00 111.05 224 MET C CA 1
ATOM 2183 C C . MET C 3 224 ? 93.229 109.758 146.703 1.00 113.13 224 MET C C 1
ATOM 2184 O O . MET C 3 224 ? 94.389 109.758 146.278 1.00 116.02 224 MET C O 1
ATOM 2189 N N . ASN C 3 225 ? 92.732 110.753 147.440 1.00 112.99 225 ASN C N 1
ATOM 2190 C CA . ASN C 3 225 ? 93.557 111.913 147.756 1.00 116.49 225 ASN C CA 1
ATOM 2191 C C . ASN C 3 225 ? 94.723 111.541 148.660 1.00 114.36 225 ASN C C 1
ATOM 2192 O O . ASN C 3 225 ? 95.761 112.208 148.635 1.00 114.06 225 ASN C O 1
ATOM 2197 N N . ILE C 3 226 ? 94.592 110.459 149.426 1.00 113.25 226 ILE C N 1
ATOM 2198 C CA . ILE C 3 226 ? 95.717 109.953 150.207 1.00 112.19 226 ILE C CA 1
ATOM 2199 C C . ILE C 3 226 ? 96.895 109.643 149.290 1.00 113.32 226 ILE C C 1
ATOM 2200 O O . ILE C 3 226 ? 97.973 110.243 149.407 1.00 114.79 226 ILE C O 1
ATOM 2205 N N . ILE C 3 227 ? 96.683 108.750 148.321 1.00 113.56 227 ILE C N 1
ATOM 2206 C CA . ILE C 3 227 ? 97.749 108.417 147.382 1.00 115.91 227 ILE C CA 1
ATOM 2207 C C . ILE C 3 227 ? 98.180 109.650 146.607 1.00 120.76 227 ILE C C 1
ATOM 2208 O O . ILE C 3 227 ? 99.377 109.887 146.410 1.00 122.62 227 ILE C O 1
ATOM 2213 N N . ASP C 3 228 ? 97.215 110.455 146.159 1.00 124.71 228 ASP C N 1
ATOM 2214 C CA . ASP C 3 228 ? 97.539 111.600 145.317 1.00 128.52 228 ASP C CA 1
ATOM 2215 C C . ASP C 3 228 ? 98.486 112.564 146.023 1.00 130.11 228 ASP C C 1
ATOM 2216 O O . ASP C 3 228 ? 99.541 112.924 145.484 1.00 136.93 228 ASP C O 1
ATOM 2221 N N . HIS C 3 229 ? 98.150 112.980 147.242 1.00 123.23 229 HIS C N 1
ATOM 2222 C CA . HIS C 3 229 ? 98.989 113.968 147.895 1.00 127.90 229 HIS C CA 1
ATOM 2223 C C . HIS C 3 229 ? 100.232 113.352 148.525 1.00 128.52 229 HIS C C 1
ATOM 2224 O O . HIS C 3 229 ? 101.225 114.062 148.687 1.00 132.16 229 HIS C O 1
ATOM 2231 N N . GLU C 3 230 ? 100.240 112.047 148.842 1.00 125.99 230 GLU C N 1
ATOM 2232 C CA . GLU C 3 230 ? 101.523 111.409 149.134 1.00 131.76 230 GLU C CA 1
ATOM 2233 C C . GLU C 3 230 ? 102.455 111.429 147.938 1.00 134.73 230 GLU C C 1
ATOM 2234 O O . GLU C 3 230 ? 103.652 111.667 148.097 1.00 141.11 230 GLU C O 1
ATOM 2240 N N . LEU C 3 231 ? 101.944 111.175 146.739 1.00 131.35 231 LEU C N 1
ATOM 2241 C CA . LEU C 3 231 ? 102.810 111.272 145.569 1.00 134.76 231 LEU C CA 1
ATOM 2242 C C . LEU C 3 231 ? 103.275 112.706 145.350 1.00 141.10 231 LEU C C 1
ATOM 2243 O O . LEU C 3 231 ? 104.446 112.950 145.023 1.00 144.95 231 LEU C O 1
ATOM 2248 N N . LYS C 3 232 ? 102.371 113.670 145.529 1.00 141.96 232 LYS C N 1
ATOM 2249 C CA . LYS C 3 232 ? 102.753 115.071 145.390 1.00 145.90 232 LYS C CA 1
ATOM 2250 C C . LYS C 3 232 ? 103.839 115.427 146.395 1.00 147.39 232 LYS C C 1
ATOM 2251 O O . LYS C 3 232 ? 104.838 116.070 146.051 1.00 152.06 232 LYS C O 1
ATOM 2253 N N . ARG C 3 233 ? 103.674 114.988 147.643 1.00 142.26 233 ARG C N 1
ATOM 2254 C CA . ARG C 3 233 ? 104.663 115.284 148.668 1.00 146.11 233 ARG C CA 1
ATOM 2255 C C . ARG C 3 233 ? 105.943 114.499 148.438 1.00 146.93 233 ARG C C 1
ATOM 2256 O O . ARG C 3 233 ? 107.012 114.937 148.860 1.00 149.98 233 ARG C O 1
ATOM 2264 N N . HIS C 3 234 ? 105.861 113.349 147.771 1.00 145.44 234 HIS C N 1
ATOM 2265 C CA . HIS C 3 234 ? 107.073 112.616 147.434 1.00 150.95 234 HIS C CA 1
ATOM 2266 C C . HIS C 3 234 ? 107.881 113.378 146.399 1.00 156.03 234 HIS C C 1
ATOM 2267 O O . HIS C 3 234 ? 109.109 113.460 146.495 1.00 160.64 234 HIS C O 1
ATOM 2274 N N . GLU C 3 235 ? 107.202 113.954 145.408 1.00 155.76 235 GLU C N 1
ATOM 2275 C CA . GLU C 3 235 ? 107.895 114.821 144.459 1.00 160.48 235 GLU C CA 1
ATOM 2276 C C . GLU C 3 235 ? 108.448 116.066 145.146 1.00 163.07 235 GLU C C 1
ATOM 2277 O O . GLU C 3 235 ? 109.549 116.526 144.813 1.00 167.30 235 GLU C O 1
ATOM 2279 N N . LEU C 3 236 ? 107.704 116.625 146.103 1.00 160.69 236 LEU C N 1
ATOM 2280 C CA . LEU C 3 236 ? 108.204 117.774 146.853 1.00 163.93 236 LEU C CA 1
ATOM 2281 C C . LEU C 3 236 ? 109.465 117.413 147.628 1.00 165.94 236 LEU C C 1
ATOM 2282 O O . LEU C 3 236 ? 110.446 118.169 147.640 1.00 170.17 236 LEU C O 1
ATOM 2287 N N . TRP C 3 237 ? 109.457 116.252 148.281 1.00 161.29 237 TRP C N 1
ATOM 2288 C CA . TRP C 3 237 ? 110.643 115.796 148.988 1.00 163.46 237 TRP C CA 1
ATOM 2289 C C . TRP C 3 237 ? 111.799 115.579 148.025 1.00 169.20 237 TRP C C 1
ATOM 2290 O O . TRP C 3 237 ? 112.944 115.927 148.330 1.00 172.17 237 TRP C O 1
ATOM 2301 N N . GLN C 3 238 ? 111.516 115.004 146.855 1.00 170.03 238 GLN C N 1
ATOM 2302 C CA . GLN C 3 238 ? 112.552 114.818 145.849 1.00 174.07 238 GLN C CA 1
ATOM 2303 C C . GLN C 3 238 ? 113.195 116.151 145.492 1.00 179.42 238 GLN C C 1
ATOM 2304 O O . GLN C 3 238 ? 114.425 116.264 145.421 1.00 184.33 238 GLN C O 1
ATOM 2306 N N . GLU C 3 239 ? 112.374 117.184 145.288 1.00 177.86 239 GLU C N 1
ATOM 2307 C CA . GLU C 3 239 ? 112.934 118.458 144.850 1.00 179.95 239 GLU C CA 1
ATOM 2308 C C . GLU C 3 239 ? 113.660 119.185 145.978 1.00 182.29 239 GLU C C 1
ATOM 2309 O O . GLU C 3 239 ? 114.608 119.929 145.705 1.00 184.30 239 GLU C O 1
ATOM 2315 N N . GLU C 3 240 ? 113.249 119.003 147.240 1.00 180.06 240 GLU C N 1
ATOM 2316 C CA . GLU C 3 240 ? 114.028 119.643 148.301 1.00 182.12 240 GLU C CA 1
ATOM 2317 C C . GLU C 3 240 ? 115.342 118.909 148.533 1.00 186.58 240 GLU C C 1
ATOM 2318 O O . GLU C 3 240 ? 116.375 119.544 148.771 1.00 191.07 240 GLU C O 1
ATOM 2324 N N . LEU C 3 241 ? 115.323 117.575 148.473 1.00 185.96 241 LEU C N 1
ATOM 2325 C CA . LEU C 3 241 ? 116.553 116.813 148.651 1.00 191.35 241 LEU C CA 1
ATOM 2326 C C . LEU C 3 241 ? 117.536 117.087 147.521 1.00 195.34 241 LEU C C 1
ATOM 2327 O O . LEU C 3 241 ? 118.746 117.189 147.752 1.00 200.70 241 LEU C O 1
ATOM 2332 N N . SER C 3 242 ? 117.035 117.208 146.288 1.00 194.44 242 SER C N 1
ATOM 2333 C CA . SER C 3 242 ? 117.917 117.505 145.164 1.00 196.65 242 SER C CA 1
ATOM 2334 C C . SER C 3 242 ? 118.537 118.891 145.298 1.00 199.54 242 SER C C 1
ATOM 2335 O O . SER C 3 242 ? 119.712 119.085 144.966 1.00 204.90 242 SER C O 1
ATOM 2338 N N . LYS C 3 243 ? 117.765 119.866 145.780 1.00 196.31 243 LYS C N 1
ATOM 2339 C CA . LYS C 3 243 ? 118.267 121.226 145.920 1.00 198.09 243 LYS C CA 1
ATOM 2340 C C . LYS C 3 243 ? 119.113 121.426 147.171 1.00 203.92 243 LYS C C 1
ATOM 2341 O O . LYS C 3 243 ? 119.807 122.444 147.269 1.00 208.09 243 LYS C O 1
ATOM 2347 N N . LYS C 3 244 ? 119.077 120.493 148.123 1.00 205.66 244 LYS C N 1
ATOM 2348 C CA . LYS C 3 244 ? 119.908 120.607 149.315 1.00 210.76 244 LYS C CA 1
ATOM 2349 C C . LYS C 3 244 ? 121.355 120.203 149.068 1.00 216.94 244 LYS C C 1
ATOM 2350 O O . LYS C 3 244 ? 122.212 120.488 149.911 1.00 222.02 244 LYS C O 1
ATOM 2352 N N . LYS C 3 245 ? 121.647 119.550 147.942 1.00 216.35 245 LYS C N 1
ATOM 2353 C CA . LYS C 3 245 ? 123.020 119.243 147.568 1.00 219.52 245 LYS C CA 1
ATOM 2354 C C . LYS C 3 245 ? 123.728 120.432 146.929 1.00 223.51 245 LYS C C 1
ATOM 2355 O O . LYS C 3 245 ? 124.945 120.375 146.723 1.00 227.37 245 LYS C O 1
ATOM 2357 N N . LYS C 3 246 ? 122.998 121.508 146.625 1.00 222.35 246 LYS C N 1
ATOM 2358 C CA . LYS C 3 246 ? 123.601 122.688 146.018 1.00 224.52 246 LYS C CA 1
ATOM 2359 C C . LYS C 3 246 ? 124.566 123.399 146.958 1.00 229.24 246 LYS C C 1
ATOM 2360 O O . LYS C 3 246 ? 125.373 124.214 146.498 1.00 231.63 246 LYS C O 1
ATOM 2362 N N . ALA C 3 247 ? 124.504 123.112 148.261 1.00 232.03 247 ALA C N 1
ATOM 2363 C CA . ALA C 3 247 ? 125.384 123.726 149.247 1.00 235.48 247 ALA C CA 1
ATOM 2364 C C . ALA C 3 247 ? 126.652 122.914 149.490 1.00 237.57 247 ALA C C 1
ATOM 2365 O O . ALA C 3 247 ? 127.247 123.008 150.572 1.00 238.00 247 ALA C O 1
ATOM 2367 N N . VAL C 3 248 ? 127.081 122.116 148.510 1.00 238.43 248 VAL C N 1
ATOM 2368 C CA . VAL C 3 248 ? 128.294 121.319 148.657 1.00 237.92 248 VAL C CA 1
ATOM 2369 C C . VAL C 3 248 ? 129.560 122.152 148.528 1.00 240.30 248 VAL C C 1
ATOM 2370 O O . VAL C 3 248 ? 130.658 121.636 148.769 1.00 239.18 248 VAL C O 1
ATOM 2374 N N . ASP C 3 249 ? 129.433 123.430 148.162 1.00 241.84 249 ASP C N 1
ATOM 2375 C CA . ASP C 3 249 ? 130.608 124.283 148.017 1.00 242.62 249 ASP C CA 1
ATOM 2376 C C . ASP C 3 249 ? 131.345 124.440 149.341 1.00 242.77 249 ASP C C 1
ATOM 2377 O O . ASP C 3 249 ? 132.581 124.415 149.380 1.00 243.17 249 ASP C O 1
ATOM 2382 N N . GLU C 3 250 ? 130.606 124.602 150.436 1.00 243.38 250 GLU C N 1
ATOM 2383 C CA . GLU C 3 250 ? 131.186 124.753 151.770 1.00 244.74 250 GLU C CA 1
ATOM 2384 C C . GLU C 3 250 ? 130.491 123.767 152.704 1.00 243.72 250 GLU C C 1
ATOM 2385 O O . GLU C 3 250 ? 129.330 123.965 153.074 1.00 243.50 250 GLU C O 1
ATOM 2387 N N . ASP C 3 251 ? 131.202 122.709 153.082 1.00 242.92 251 ASP C N 1
ATOM 2388 C CA . ASP C 3 251 ? 130.689 121.704 154.003 1.00 241.59 251 ASP C CA 1
ATOM 2389 C C . ASP C 3 251 ? 131.321 121.907 155.373 1.00 242.06 251 ASP C C 1
ATOM 2390 O O . ASP C 3 251 ? 132.550 121.929 155.499 1.00 242.55 251 ASP C O 1
ATOM 2395 N N . LEU C 3 252 ? 130.476 122.055 156.400 1.00 241.02 252 LEU C N 1
ATOM 2396 C CA . LEU C 3 252 ? 130.975 122.306 157.747 1.00 241.49 252 LEU C CA 1
ATOM 2397 C C . LEU C 3 252 ? 130.217 121.516 158.811 1.00 241.97 252 LEU C C 1
ATOM 2398 O O . LEU C 3 252 ? 130.320 121.845 159.999 1.00 242.75 252 LEU C O 1
ATOM 2400 N N . GLU C 3 253 ? 129.465 120.485 158.416 1.00 241.02 253 GLU C N 1
ATOM 2401 C CA . GLU C 3 253 ? 128.704 119.650 159.349 1.00 239.49 253 GLU C CA 1
ATOM 2402 C C . GLU C 3 253 ? 127.755 120.487 160.206 1.00 238.95 253 GLU C C 1
ATOM 2403 O O . GLU C 3 253 ? 127.645 120.292 161.418 1.00 237.49 253 GLU C O 1
ATOM 2405 N N . ASN C 3 254 ? 127.065 121.426 159.570 1.00 238.80 254 ASN C N 1
ATOM 2406 C CA . ASN C 3 254 ? 126.092 122.280 160.242 1.00 239.42 254 ASN C CA 1
ATOM 2407 C C . ASN C 3 254 ? 124.900 122.445 159.304 1.00 239.13 254 ASN C C 1
ATOM 2408 O O . ASN C 3 254 ? 124.718 121.675 158.355 1.00 237.75 254 ASN C O 1
ATOM 2410 N N . GLN C 3 255 ? 124.065 123.452 159.573 1.00 240.35 255 GLN C N 1
ATOM 2411 C CA . GLN C 3 255 ? 122.837 123.637 158.806 1.00 239.71 255 GLN C CA 1
ATOM 2412 C C . GLN C 3 255 ? 123.092 123.846 157.317 1.00 239.76 255 GLN C C 1
ATOM 2413 O O . GLN C 3 255 ? 122.184 123.619 156.510 1.00 239.67 255 GLN C O 1
ATOM 2415 N N . THR C 3 256 ? 124.297 124.273 156.930 1.00 240.13 256 THR C N 1
ATOM 2416 C CA . THR C 3 256 ? 124.595 124.443 155.510 1.00 239.39 256 THR C CA 1
ATOM 2417 C C . THR C 3 256 ? 124.706 123.095 154.805 1.00 237.86 256 THR C C 1
ATOM 2418 O O . THR C 3 256 ? 124.139 122.900 153.724 1.00 237.45 256 THR C O 1
ATOM 2420 N N . LEU C 3 257 ? 125.432 122.152 155.402 1.00 236.39 257 LEU C N 1
ATOM 2421 C CA . LEU C 3 257 ? 125.584 120.820 154.833 1.00 233.98 257 LEU C CA 1
ATOM 2422 C C . LEU C 3 257 ? 125.894 119.844 155.959 1.00 232.46 257 LEU C C 1
ATOM 2423 O O . LEU C 3 257 ? 126.545 120.204 156.943 1.00 233.89 257 LEU C O 1
ATOM 2428 N N . ARG C 3 258 ? 125.426 118.604 155.793 1.00 229.30 258 ARG C N 1
ATOM 2429 C CA . ARG C 3 258 ? 125.480 117.578 156.833 1.00 227.89 258 ARG C CA 1
ATOM 2430 C C . ARG C 3 258 ? 124.725 118.038 158.075 1.00 228.22 258 ARG C C 1
ATOM 2431 O O . ARG C 3 258 ? 123.976 119.018 158.017 1.00 229.14 258 ARG C O 1
ATOM 2433 N N . LYS C 3 259 ? 124.907 117.329 159.193 1.00 227.50 259 LYS C N 1
ATOM 2434 C CA . LYS C 3 259 ? 124.198 117.613 160.439 1.00 227.15 259 LYS C CA 1
ATOM 2435 C C . LYS C 3 259 ? 122.689 117.552 160.228 1.00 223.23 259 LYS C C 1
ATOM 2436 O O . LYS C 3 259 ? 122.093 116.472 160.292 1.00 220.73 259 LYS C O 1
ATOM 2438 N N . ASP C 3 260 ? 122.061 118.707 159.986 1.00 225.05 260 ASP C N 1
ATOM 2439 C CA . ASP C 3 260 ? 120.635 118.722 159.677 1.00 223.18 260 ASP C CA 1
ATOM 2440 C C . ASP C 3 260 ? 120.334 117.963 158.390 1.00 217.30 260 ASP C C 1
ATOM 2441 O O . ASP C 3 260 ? 119.227 117.438 158.225 1.00 212.77 260 ASP C O 1
ATOM 2443 N N . TYR C 3 261 ? 121.301 117.896 157.471 1.00 217.97 261 TYR C N 1
ATOM 2444 C CA . TYR C 3 261 ? 121.130 117.088 156.268 1.00 214.48 261 TYR C CA 1
ATOM 2445 C C . TYR C 3 261 ? 121.024 115.607 156.611 1.00 210.58 261 TYR C C 1
ATOM 2446 O O . TYR C 3 261 ? 120.203 114.887 156.031 1.00 206.47 261 TYR C O 1
ATOM 2448 N N . ASP C 3 262 ? 121.842 115.137 157.555 1.00 212.50 262 ASP C N 1
ATOM 2449 C CA . ASP C 3 262 ? 121.743 113.751 158.003 1.00 211.44 262 ASP C CA 1
ATOM 2450 C C . ASP C 3 262 ? 120.388 113.477 158.644 1.00 207.63 262 ASP C C 1
ATOM 2451 O O . ASP C 3 262 ? 119.795 112.412 158.433 1.00 205.92 262 ASP C O 1
ATOM 2453 N N . LYS C 3 263 ? 119.885 114.426 159.436 1.00 207.44 263 LYS C N 1
ATOM 2454 C CA . LYS C 3 263 ? 118.575 114.259 160.057 1.00 203.27 263 LYS C CA 1
ATOM 2455 C C . LYS C 3 263 ? 117.469 114.210 159.009 1.00 198.43 263 LYS C C 1
ATOM 2456 O O . LYS C 3 263 ? 116.555 113.376 159.096 1.00 195.26 263 LYS C O 1
ATOM 2458 N N . THR C 3 264 ? 117.533 115.095 158.010 1.00 198.55 264 THR C N 1
ATOM 2459 C CA . THR C 3 264 ? 116.528 115.067 156.955 1.00 194.18 264 THR C CA 1
ATOM 2460 C C . THR C 3 264 ? 116.601 113.767 156.171 1.00 191.98 264 THR C C 1
ATOM 2461 O O . THR C 3 264 ? 115.569 113.202 155.807 1.00 186.50 264 THR C O 1
ATOM 2465 N N . PHE C 3 265 ? 117.814 113.268 155.921 1.00 195.55 265 PHE C N 1
ATOM 2466 C CA . PHE C 3 265 ? 117.973 111.991 155.230 1.00 194.33 265 PHE C CA 1
ATOM 2467 C C . PHE C 3 265 ? 117.370 110.845 156.036 1.00 188.95 265 PHE C C 1
ATOM 2468 O O . PHE C 3 265 ? 116.711 109.958 155.481 1.00 185.52 265 PHE C O 1
ATOM 2470 N N . LYS C 3 266 ? 117.603 110.837 157.349 1.00 189.97 266 LYS C N 1
ATOM 2471 C CA . LYS C 3 266 ? 117.086 109.754 158.181 1.00 186.91 266 LYS C CA 1
ATOM 2472 C C . LYS C 3 266 ? 115.563 109.772 158.216 1.00 181.82 266 LYS C C 1
ATOM 2473 O O . LYS C 3 266 ? 114.907 108.729 158.053 1.00 177.49 266 LYS C O 1
ATOM 2475 N N . LYS C 3 267 ? 114.975 110.956 158.419 1.00 182.28 267 LYS C N 1
ATOM 2476 C CA . LYS C 3 267 ? 113.520 111.013 158.464 1.00 177.74 267 LYS C CA 1
ATOM 2477 C C . LYS C 3 267 ? 112.945 110.733 157.085 1.00 171.94 267 LYS C C 1
ATOM 2478 O O . LYS C 3 267 ? 111.858 110.164 156.964 1.00 164.68 267 LYS C O 1
ATOM 2484 N N . TYR C 3 268 ? 113.676 111.113 156.036 1.00 174.66 268 TYR C N 1
ATOM 2485 C CA . TYR C 3 268 ? 113.328 110.716 154.681 1.00 170.79 268 TYR C CA 1
ATOM 2486 C C . TYR C 3 268 ? 113.218 109.213 154.552 1.00 168.14 268 TYR C C 1
ATOM 2487 O O . TYR C 3 268 ? 112.225 108.698 154.037 1.00 163.40 268 TYR C O 1
ATOM 2496 N N . GLN C 3 269 ? 114.256 108.497 154.973 1.00 172.61 269 GLN C N 1
ATOM 2497 C CA . GLN C 3 269 ? 114.257 107.052 154.797 1.00 169.10 269 GLN C CA 1
ATOM 2498 C C . GLN C 3 269 ? 113.106 106.422 155.567 1.00 163.33 269 GLN C C 1
ATOM 2499 O O . GLN C 3 269 ? 112.360 105.595 155.023 1.00 158.19 269 GLN C O 1
ATOM 2501 N N . GLY C 3 270 ? 112.905 106.853 156.815 1.00 165.94 270 GLY C N 1
ATOM 2502 C CA . GLY C 3 270 ? 111.782 106.331 157.582 1.00 161.15 270 GLY C CA 1
ATOM 2503 C C . GLY C 3 270 ? 110.445 106.628 156.929 1.00 155.66 270 GLY C C 1
ATOM 2504 O O . GLY C 3 270 ? 109.620 105.728 156.731 1.00 152.73 270 GLY C O 1
ATOM 2505 N N . LEU C 3 271 ? 110.231 107.890 156.549 1.00 154.83 271 LEU C N 1
ATOM 2506 C CA . LEU C 3 271 ? 108.954 108.309 155.989 1.00 150.98 271 LEU C CA 1
ATOM 2507 C C . LEU C 3 271 ? 108.677 107.616 154.665 1.00 148.91 271 LEU C C 1
ATOM 2508 O O . LEU C 3 271 ? 107.552 107.176 154.414 1.00 144.27 271 LEU C O 1
ATOM 2513 N N . VAL C 3 272 ? 109.688 107.506 153.803 1.00 149.68 272 VAL C N 1
ATOM 2514 C CA . VAL C 3 272 ? 109.480 106.892 152.499 1.00 145.54 272 VAL C CA 1
ATOM 2515 C C . VAL C 3 272 ? 109.218 105.401 152.650 1.00 144.10 272 VAL C C 1
ATOM 2516 O O . VAL C 3 272 ? 108.380 104.841 151.940 1.00 140.93 272 VAL C O 1
ATOM 2520 N N . VAL C 3 273 ? 109.895 104.736 153.593 1.00 148.11 273 VAL C N 1
ATOM 2521 C CA . VAL C 3 273 ? 109.643 103.311 153.797 1.00 147.29 273 VAL C CA 1
ATOM 2522 C C . VAL C 3 273 ? 108.212 103.091 154.275 1.00 143.26 273 VAL C C 1
ATOM 2523 O O . VAL C 3 273 ? 107.460 102.278 153.712 1.00 143.23 273 VAL C O 1
ATOM 2525 N N . LYS C 3 274 ? 107.804 103.832 155.310 1.00 141.00 274 LYS C N 1
ATOM 2526 C CA . LYS C 3 274 ? 106.465 103.627 155.847 1.00 137.30 274 LYS C CA 1
ATOM 2527 C C . LYS C 3 274 ? 105.403 104.025 154.833 1.00 133.33 274 LYS C C 1
ATOM 2528 O O . LYS C 3 274 ? 104.383 103.345 154.706 1.00 130.95 274 LYS C O 1
ATOM 2534 N N . GLN C 3 275 ? 105.632 105.106 154.085 1.00 132.03 275 GLN C N 1
ATOM 2535 C CA . GLN C 3 275 ? 104.660 105.548 153.096 1.00 131.75 275 GLN C CA 1
ATOM 2536 C C . GLN C 3 275 ? 104.582 104.589 151.916 1.00 133.20 275 GLN C C 1
ATOM 2537 O O . GLN C 3 275 ? 103.503 104.404 151.346 1.00 133.52 275 GLN C O 1
ATOM 2543 N N . GLU C 3 276 ? 105.700 103.967 151.537 1.00 133.27 276 GLU C N 1
ATOM 2544 C CA . GLU C 3 276 ? 105.652 102.929 150.517 1.00 126.26 276 GLU C CA 1
ATOM 2545 C C . GLU C 3 276 ? 104.816 101.752 150.988 1.00 126.64 276 GLU C C 1
ATOM 2546 O O . GLU C 3 276 ? 104.008 101.213 150.226 1.00 122.69 276 GLU C O 1
ATOM 2552 N N . GLN C 3 277 ? 104.985 101.345 152.249 1.00 133.77 277 GLN C N 1
ATOM 2553 C CA . GLN C 3 277 ? 104.140 100.280 152.789 1.00 133.87 277 GLN C CA 1
ATOM 2554 C C . GLN C 3 277 ? 102.672 100.699 152.815 1.00 129.65 277 GLN C C 1
ATOM 2555 O O . GLN C 3 277 ? 101.773 99.892 152.531 1.00 130.37 277 GLN C O 1
ATOM 2561 N N . LEU C 3 278 ? 102.412 101.956 153.169 1.00 124.46 278 LEU C N 1
ATOM 2562 C CA . LEU C 3 278 ? 101.040 102.442 153.244 1.00 124.66 278 LEU C CA 1
ATOM 2563 C C . LEU C 3 278 ? 100.389 102.462 151.871 1.00 127.43 278 LEU C C 1
ATOM 2564 O O . LEU C 3 278 ? 99.227 102.079 151.724 1.00 127.34 278 LEU C O 1
ATOM 2566 N N . LEU C 3 279 ? 101.123 102.913 150.855 1.00 127.66 279 LEU C N 1
ATOM 2567 C CA . LEU C 3 279 ? 100.624 102.839 149.491 1.00 123.15 279 LEU C CA 1
ATOM 2568 C C . LEU C 3 279 ? 100.429 101.394 149.058 1.00 124.06 279 LEU C C 1
ATOM 2569 O O . LEU C 3 279 ? 99.431 101.072 148.413 1.00 123.32 279 LEU C O 1
ATOM 2574 N N . ARG C 3 280 ? 101.361 100.509 149.407 1.00 123.33 280 ARG C N 1
ATOM 2575 C CA . ARG C 3 280 ? 101.200 99.099 149.079 1.00 119.89 280 ARG C CA 1
ATOM 2576 C C . ARG C 3 280 ? 99.858 98.578 149.582 1.00 119.26 280 ARG C C 1
ATOM 2577 O O . ARG C 3 280 ? 99.059 98.039 148.807 1.00 115.94 280 ARG C O 1
ATOM 2585 N N . VAL C 3 281 ? 99.551 98.817 150.859 1.00 119.44 281 VAL C N 1
ATOM 2586 C CA . VAL C 3 281 ? 98.313 98.269 151.413 1.00 118.46 281 VAL C CA 1
ATOM 2587 C C . VAL C 3 281 ? 97.091 99.061 150.940 1.00 117.04 281 VAL C C 1
ATOM 2588 O O . VAL C 3 281 ? 95.998 98.499 150.774 1.00 118.30 281 VAL C O 1
ATOM 2592 N N . ALA C 3 282 ? 97.255 100.358 150.675 1.00 114.40 282 ALA C N 1
ATOM 2593 C CA . ALA C 3 282 ? 96.150 101.159 150.159 1.00 109.71 282 ALA C CA 1
ATOM 2594 C C . ALA C 3 282 ? 95.721 100.697 148.768 1.00 112.39 282 ALA C C 1
ATOM 2595 O O . ALA C 3 282 ? 94.549 100.363 148.544 1.00 111.20 282 ALA C O 1
ATOM 2597 N N . LEU C 3 283 ? 96.655 100.641 147.817 1.00 108.41 283 LEU C N 1
ATOM 2598 C CA . LEU C 3 283 ? 96.292 100.075 146.527 1.00 95.53 283 LEU C CA 1
ATOM 2599 C C . LEU C 3 283 ? 95.941 98.602 146.628 1.00 100.54 283 LEU C C 1
ATOM 2600 O O . LEU C 3 283 ? 95.247 98.085 145.758 1.00 104.96 283 LEU C O 1
ATOM 2605 N N . TYR C 3 284 ? 96.374 97.911 147.680 1.00 107.44 284 TYR C N 1
ATOM 2606 C CA . TYR C 3 284 ? 95.895 96.547 147.884 1.00 112.10 284 TYR C CA 1
ATOM 2607 C C . TYR C 3 284 ? 94.387 96.540 148.092 1.00 112.00 284 TYR C C 1
ATOM 2608 O O . TYR C 3 284 ? 93.659 95.796 147.425 1.00 114.35 284 TYR C O 1
ATOM 2610 N N . LEU C 3 285 ? 93.902 97.389 149.001 1.00 110.49 285 LEU C N 1
ATOM 2611 C CA . LEU C 3 285 ? 92.459 97.555 149.149 1.00 109.92 285 LEU C CA 1
ATOM 2612 C C . LEU C 3 285 ? 91.832 98.005 147.833 1.00 107.10 285 LEU C C 1
ATOM 2613 O O . LEU C 3 285 ? 90.682 97.665 147.536 1.00 111.70 285 LEU C O 1
ATOM 2618 N N . LEU C 3 286 ? 92.578 98.767 147.024 1.00 103.01 286 LEU C N 1
ATOM 2619 C CA . LEU C 3 286 ? 92.057 99.191 145.720 1.00 105.06 286 LEU C CA 1
ATOM 2620 C C . LEU C 3 286 ? 91.838 98.010 144.770 1.00 103.23 286 LEU C C 1
ATOM 2621 O O . LEU C 3 286 ? 90.840 97.971 144.038 1.00 102.96 286 LEU C O 1
ATOM 2626 N N . LEU C 3 287 ? 92.774 97.058 144.731 1.00 101.59 287 LEU C N 1
ATOM 2627 C CA . LEU C 3 287 ? 92.510 95.821 143.997 1.00 101.23 287 LEU C CA 1
ATOM 2628 C C . LEU C 3 287 ? 91.326 95.080 144.609 1.00 105.44 287 LEU C C 1
ATOM 2629 O O . LEU C 3 287 ? 90.460 94.576 143.891 1.00 109.53 287 LEU C O 1
ATOM 2634 N N . ASN C 3 288 ? 91.250 95.030 145.925 1.00 107.89 288 ASN C N 1
ATOM 2635 C CA . ASN C 3 288 ? 90.141 94.237 146.473 1.00 111.70 288 ASN C CA 1
ATOM 2636 C C . ASN C 3 288 ? 88.750 94.856 146.227 1.00 112.00 288 ASN C C 1
ATOM 2637 O O . ASN C 3 288 ? 87.722 94.227 146.540 1.00 115.57 288 ASN C O 1
ATOM 2642 N N . LEU C 3 289 ? 88.697 96.071 145.692 1.00 108.86 289 LEU C N 1
ATOM 2643 C CA . LEU C 3 289 ? 87.454 96.672 145.239 1.00 111.80 289 LEU C CA 1
ATOM 2644 C C . LEU C 3 289 ? 87.358 96.737 143.722 1.00 112.95 289 LEU C C 1
ATOM 2645 O O . LEU C 3 289 ? 86.316 97.149 143.198 1.00 113.90 289 LEU C O 1
ATOM 2650 N N . ALA C 3 290 ? 88.405 96.342 143.005 1.00 108.44 290 ALA C N 1
ATOM 2651 C CA . ALA C 3 290 ? 88.466 96.490 141.560 1.00 105.62 290 ALA C CA 1
ATOM 2652 C C . ALA C 3 290 ? 87.746 95.378 140.811 1.00 104.08 290 ALA C C 1
ATOM 2653 O O . ALA C 3 290 ? 87.689 95.421 139.578 1.00 100.36 290 ALA C O 1
ATOM 2655 N N . GLU C 3 291 ? 87.195 94.388 141.518 1.00 106.90 291 GLU C N 1
ATOM 2656 C CA . GLU C 3 291 ? 86.530 93.278 140.844 1.00 108.13 291 GLU C CA 1
ATOM 2657 C C . GLU C 3 291 ? 85.239 93.716 140.161 1.00 111.16 291 GLU C C 1
ATOM 2658 O O . GLU C 3 291 ? 84.813 93.087 139.185 1.00 118.53 291 GLU C O 1
ATOM 2664 N N . ASP C 3 292 ? 84.604 94.776 140.651 1.00 107.54 292 ASP C N 1
ATOM 2665 C CA . ASP C 3 292 ? 83.340 95.227 140.090 1.00 109.47 292 ASP C CA 1
ATOM 2666 C C . ASP C 3 292 ? 83.577 96.129 138.887 1.00 109.54 292 ASP C C 1
ATOM 2667 O O . ASP C 3 292 ? 84.529 96.913 138.859 1.00 108.46 292 ASP C O 1
ATOM 2669 N N . THR C 3 293 ? 82.710 95.998 137.880 1.00 110.74 293 THR C N 1
ATOM 2670 C CA . THR C 3 293 ? 82.775 96.893 136.730 1.00 109.45 293 THR C CA 1
ATOM 2671 C C . THR C 3 293 ? 82.439 98.327 137.124 1.00 108.16 293 THR C C 1
ATOM 2672 O O . THR C 3 293 ? 83.122 99.268 136.705 1.00 108.68 293 THR C O 1
ATOM 2674 N N . ARG C 3 294 ? 81.395 98.518 137.937 1.00 107.56 294 ARG C N 1
ATOM 2675 C CA . ARG C 3 294 ? 81.015 99.875 138.317 1.00 103.58 294 ARG C CA 1
ATOM 2676 C C . ARG C 3 294 ? 82.038 100.496 139.260 1.00 100.51 294 ARG C C 1
ATOM 2677 O O . ARG C 3 294 ? 82.386 101.676 139.117 1.00 97.73 294 ARG C O 1
ATOM 2685 N N . THR C 3 295 ? 82.522 99.726 140.235 1.00 102.69 295 THR C N 1
ATOM 2686 C CA . THR C 3 295 ? 83.530 100.258 141.144 1.00 104.71 295 THR C CA 1
ATOM 2687 C C . THR C 3 295 ? 84.808 100.602 140.396 1.00 103.00 295 THR C C 1
ATOM 2688 O O . THR C 3 295 ? 85.427 101.641 140.654 1.00 103.83 295 THR C O 1
ATOM 2692 N N . GLU C 3 296 ? 85.211 99.748 139.455 1.00 100.74 296 GLU C N 1
ATOM 2693 C CA . GLU C 3 296 ? 86.386 100.051 138.652 1.00 98.35 296 GLU C CA 1
ATOM 2694 C C . GLU C 3 296 ? 86.155 101.261 137.759 1.00 95.63 296 GLU C C 1
ATOM 2695 O O . GLU C 3 296 ? 87.091 102.023 137.508 1.00 92.35 296 GLU C O 1
ATOM 2701 N N . LEU C 3 297 ? 84.929 101.457 137.268 1.00 95.87 297 LEU C N 1
ATOM 2702 C CA . LEU C 3 297 ? 84.650 102.648 136.471 1.00 94.89 297 LEU C CA 1
ATOM 2703 C C . LEU C 3 297 ? 84.764 103.912 137.314 1.00 94.47 297 LEU C C 1
ATOM 2704 O O . LEU C 3 297 ? 85.336 104.915 136.871 1.00 93.53 297 LEU C O 1
ATOM 2709 N N . LYS C 3 298 ? 84.227 103.882 138.536 1.00 95.17 298 LYS C N 1
ATOM 2710 C CA . LYS C 3 298 ? 84.389 105.023 139.433 1.00 92.76 298 LYS C CA 1
ATOM 2711 C C . LYS C 3 298 ? 85.860 105.274 139.727 1.00 88.11 298 LYS C C 1
ATOM 2712 O O . LYS C 3 298 ? 86.318 106.422 139.733 1.00 85.28 298 LYS C O 1
ATOM 2718 N N . MET C 3 299 ? 86.618 104.202 139.959 1.00 88.18 299 MET C N 1
ATOM 2719 C CA . MET C 3 299 ? 88.039 104.326 140.257 1.00 83.94 299 MET C CA 1
ATOM 2720 C C . MET C 3 299 ? 88.801 104.914 139.074 1.00 84.49 299 MET C C 1
ATOM 2721 O O . MET C 3 299 ? 89.706 105.737 139.249 1.00 84.48 299 MET C O 1
ATOM 2726 N N . ARG C 3 300 ? 88.449 104.496 137.857 1.00 87.19 300 ARG C N 1
ATOM 2727 C CA . ARG C 3 300 ? 89.103 105.007 136.659 1.00 85.78 300 ARG C CA 1
ATOM 2728 C C . ARG C 3 300 ? 88.680 106.430 136.337 1.00 86.50 300 ARG C C 1
ATOM 2729 O O . ARG C 3 300 ? 89.412 107.136 135.634 1.00 84.55 300 ARG C O 1
ATOM 2731 N N . ASN C 3 301 ? 87.515 106.861 136.824 1.00 88.42 301 ASN C N 1
ATOM 2732 C CA . ASN C 3 301 ? 87.103 108.246 136.627 1.00 88.36 301 ASN C CA 1
ATOM 2733 C C . ASN C 3 301 ? 88.058 109.206 137.325 1.00 82.22 301 ASN C C 1
ATOM 2734 O O . ASN C 3 301 ? 88.342 110.292 136.809 1.00 80.59 301 ASN C O 1
ATOM 2739 N N . LYS C 3 302 ? 88.572 108.818 138.487 1.00 76.99 302 LYS C N 1
ATOM 2740 C CA . LYS C 3 302 ? 89.440 109.668 139.293 1.00 78.98 302 LYS C CA 1
ATOM 2741 C C . LYS C 3 302 ? 90.845 109.778 138.748 1.00 76.05 302 LYS C C 1
ATOM 2742 O O . LYS C 3 302 ? 91.704 110.315 139.456 1.00 79.57 302 LYS C O 1
ATOM 2748 N N . ASN C 3 303 ? 91.090 109.300 137.529 1.00 73.99 303 ASN C N 1
ATOM 2749 C CA . ASN C 3 303 ? 92.422 109.285 136.928 1.00 76.90 303 ASN C CA 1
ATOM 2750 C C . ASN C 3 303 ? 93.417 108.560 137.832 1.00 83.01 303 ASN C C 1
ATOM 2751 O O . ASN C 3 303 ? 94.402 109.127 138.310 1.00 85.80 303 ASN C O 1
ATOM 2756 N N . ILE C 3 304 ? 93.126 107.281 138.068 1.00 85.88 304 ILE C N 1
ATOM 2757 C CA . ILE C 3 304 ? 94.031 106.440 138.844 1.00 77.49 304 ILE C CA 1
ATOM 2758 C C . ILE C 3 304 ? 95.346 106.264 138.109 1.00 81.00 304 ILE C C 1
ATOM 2759 O O . ILE C 3 304 ? 96.424 106.473 138.672 1.00 84.87 304 ILE C O 1
ATOM 2764 N N . VAL C 3 305 ? 95.269 105.899 136.828 1.00 83.16 305 VAL C N 1
ATOM 2765 C CA . VAL C 3 305 ? 96.422 105.342 136.127 1.00 86.48 305 VAL C CA 1
ATOM 2766 C C . VAL C 3 305 ? 97.575 106.333 136.065 1.00 92.89 305 VAL C C 1
ATOM 2767 O O . VAL C 3 305 ? 98.738 105.925 135.995 1.00 93.32 305 VAL C O 1
ATOM 2771 N N . HIS C 3 306 ? 97.287 107.636 136.113 1.00 91.07 306 HIS C N 1
ATOM 2772 C CA . HIS C 3 306 ? 98.354 108.632 136.141 1.00 90.62 306 HIS C CA 1
ATOM 2773 C C . HIS C 3 306 ? 99.246 108.439 137.361 1.00 96.01 306 HIS C C 1
ATOM 2774 O O . HIS C 3 306 ? 100.453 108.193 137.238 1.00 98.77 306 HIS C O 1
ATOM 2781 N N . MET C 3 307 ? 98.659 108.532 138.556 1.00 96.89 307 MET C N 1
ATOM 2782 C CA . MET C 3 307 ? 99.424 108.316 139.778 1.00 99.59 307 MET C CA 1
ATOM 2783 C C . MET C 3 307 ? 99.906 106.874 139.894 1.00 93.98 307 MET C C 1
ATOM 2784 O O . MET C 3 307 ? 100.933 106.615 140.531 1.00 92.68 307 MET C O 1
ATOM 2789 N N . LEU C 3 308 ? 99.189 105.931 139.282 1.00 89.40 308 LEU C N 1
ATOM 2790 C CA . LEU C 3 308 ? 99.648 104.549 139.260 1.00 85.95 308 LEU C CA 1
ATOM 2791 C C . LEU C 3 308 ? 100.980 104.441 138.535 1.00 90.83 308 LEU C C 1
ATOM 2792 O O . LEU C 3 308 ? 101.910 103.779 139.009 1.00 94.51 308 LEU C O 1
ATOM 2797 N N . VAL C 3 309 ? 101.088 105.092 137.379 1.00 88.12 309 VAL C N 1
ATOM 2798 C CA . VAL C 3 309 ? 102.344 105.082 136.643 1.00 91.96 309 VAL C CA 1
ATOM 2799 C C . VAL C 3 309 ? 103.398 105.888 137.391 1.00 98.11 309 VAL C C 1
ATOM 2800 O O . VAL C 3 309 ? 104.589 105.552 137.368 1.00 100.33 309 VAL C O 1
ATOM 2804 N N . LYS C 3 310 ? 102.980 106.958 138.072 1.00 96.67 310 LYS C N 1
ATOM 2805 C CA . LYS C 3 310 ? 103.925 107.733 138.871 1.00 97.19 310 LYS C CA 1
ATOM 2806 C C . LYS C 3 310 ? 104.505 106.903 140.009 1.00 101.38 310 LYS C C 1
ATOM 2807 O O . LYS C 3 310 ? 105.701 106.998 140.309 1.00 104.73 310 LYS C O 1
ATOM 2813 N N . ALA C 3 311 ? 103.677 106.077 140.653 1.00 101.59 311 ALA C N 1
ATOM 2814 C CA . ALA C 3 311 ? 104.163 105.227 141.735 1.00 101.06 311 ALA C CA 1
ATOM 2815 C C . ALA C 3 311 ? 105.122 104.153 141.243 1.00 100.97 311 ALA C C 1
ATOM 2816 O O . ALA C 3 311 ? 105.887 103.610 142.045 1.00 101.56 311 ALA C O 1
ATOM 2818 N N . LEU C 3 312 ? 105.107 103.848 139.946 1.00 99.99 312 LEU C N 1
ATOM 2819 C CA . LEU C 3 312 ? 105.998 102.834 139.398 1.00 104.13 312 LEU C CA 1
ATOM 2820 C C . LEU C 3 312 ? 107.462 103.240 139.496 1.00 106.28 312 LEU C C 1
ATOM 2821 O O . LEU C 3 312 ? 108.340 102.377 139.396 1.00 107.00 312 LEU C O 1
ATOM 2826 N N . ASP C 3 313 ? 107.743 104.530 139.690 1.00 104.48 313 ASP C N 1
ATOM 2827 C CA . ASP C 3 313 ? 109.118 104.998 139.806 1.00 105.15 313 ASP C CA 1
ATOM 2828 C C . ASP C 3 313 ? 109.748 104.653 141.149 1.00 108.62 313 ASP C C 1
ATOM 2829 O O . ASP C 3 313 ? 110.969 104.789 141.293 1.00 110.92 313 ASP C O 1
ATOM 2834 N N . ARG C 3 314 ? 108.957 104.210 142.121 1.00 110.85 314 ARG C N 1
ATOM 2835 C CA . ARG C 3 314 ? 109.482 103.859 143.430 1.00 113.50 314 ARG C CA 1
ATOM 2836 C C . ARG C 3 314 ? 110.300 102.573 143.353 1.00 110.25 314 ARG C C 1
ATOM 2837 O O . ARG C 3 314 ? 110.204 101.797 142.398 1.00 108.10 314 ARG C O 1
ATOM 2845 N N . ASP C 3 315 ? 111.118 102.353 144.378 1.00 110.10 315 ASP C N 1
ATOM 2846 C CA . ASP C 3 315 ? 111.973 101.171 144.465 1.00 106.37 315 ASP C CA 1
ATOM 2847 C C . ASP C 3 315 ? 111.577 100.354 145.694 1.00 105.50 315 ASP C C 1
ATOM 2848 O O . ASP C 3 315 ? 112.169 100.494 146.767 1.00 107.18 315 ASP C O 1
ATOM 2853 N N . ASN C 3 316 ? 110.581 99.485 145.526 1.00 100.63 316 ASN C N 1
ATOM 2854 C CA . ASN C 3 316 ? 110.222 98.500 146.537 1.00 98.29 316 ASN C CA 1
ATOM 2855 C C . ASN C 3 316 ? 109.316 97.463 145.893 1.00 101.13 316 ASN C C 1
ATOM 2856 O O . ASN C 3 316 ? 108.365 97.818 145.194 1.00 101.26 316 ASN C O 1
ATOM 2861 N N . PHE C 3 317 ? 109.614 96.186 146.143 1.00 102.75 317 PHE C N 1
ATOM 2862 C CA . PHE C 3 317 ? 109.055 95.108 145.332 1.00 96.11 317 PHE C CA 1
ATOM 2863 C C . PHE C 3 317 ? 107.542 94.986 145.494 1.00 94.54 317 PHE C C 1
ATOM 2864 O O . PHE C 3 317 ? 106.804 94.995 144.504 1.00 94.86 317 PHE C O 1
ATOM 2872 N N . GLU C 3 318 ? 107.056 94.892 146.734 1.00 93.55 318 GLU C N 1
ATOM 2873 C CA . GLU C 3 318 ? 105.661 94.514 146.954 1.00 93.24 318 GLU C CA 1
ATOM 2874 C C . GLU C 3 318 ? 104.689 95.577 146.453 1.00 98.87 318 GLU C C 1
ATOM 2875 O O . GLU C 3 318 ? 103.674 95.251 145.821 1.00 99.60 318 GLU C O 1
ATOM 2881 N N . LEU C 3 319 ? 104.963 96.851 146.746 1.00 98.36 319 LEU C N 1
ATOM 2882 C CA . LEU C 3 319 ? 104.094 97.912 146.247 1.00 98.42 319 LEU C CA 1
ATOM 2883 C C . LEU C 3 319 ? 104.114 97.960 144.728 1.00 91.12 319 LEU C C 1
ATOM 2884 O O . LEU C 3 319 ? 103.078 98.186 144.093 1.00 88.56 319 LEU C O 1
ATOM 2889 N N . LEU C 3 320 ? 105.284 97.740 144.125 1.00 87.97 320 LEU C N 1
ATOM 2890 C CA . LEU C 3 320 ? 105.349 97.667 142.674 1.00 78.39 320 LEU C CA 1
ATOM 2891 C C . LEU C 3 320 ? 104.492 96.534 142.142 1.00 76.98 320 LEU C C 1
ATOM 2892 O O . LEU C 3 320 ? 103.855 96.673 141.093 1.00 80.46 320 LEU C O 1
ATOM 2897 N N . ILE C 3 321 ? 104.482 95.391 142.825 1.00 78.27 321 ILE C N 1
ATOM 2898 C CA . ILE C 3 321 ? 103.723 94.263 142.297 1.00 83.24 321 ILE C CA 1
ATOM 2899 C C . ILE C 3 321 ? 102.231 94.533 142.422 1.00 77.63 321 ILE C C 1
ATOM 2900 O O . ILE C 3 321 ? 101.439 94.150 141.555 1.00 79.04 321 ILE C O 1
ATOM 2905 N N . LEU C 3 322 ? 101.819 95.188 143.507 1.00 69.48 322 LEU C N 1
ATOM 2906 C CA . LEU C 3 322 ? 100.422 95.611 143.585 1.00 70.64 322 LEU C CA 1
ATOM 2907 C C . LEU C 3 322 ? 100.076 96.610 142.488 1.00 75.42 322 LEU C C 1
ATOM 2908 O O . LEU C 3 322 ? 98.984 96.549 141.909 1.00 74.01 322 LEU C O 1
ATOM 2913 N N . VAL C 3 323 ? 100.991 97.531 142.185 1.00 77.82 323 VAL C N 1
ATOM 2914 C CA . VAL C 3 323 ? 100.753 98.484 141.105 1.00 71.76 323 VAL C CA 1
ATOM 2915 C C . VAL C 3 323 ? 100.583 97.752 139.778 1.00 70.67 323 VAL C C 1
ATOM 2916 O O . VAL C 3 323 ? 99.662 98.040 139.008 1.00 72.99 323 VAL C O 1
ATOM 2920 N N . VAL C 3 324 ? 101.463 96.786 139.491 1.00 65.05 324 VAL C N 1
ATOM 2921 C CA . VAL C 3 324 ? 101.400 96.107 138.197 1.00 56.14 324 VAL C CA 1
ATOM 2922 C C . VAL C 3 324 ? 100.201 95.173 138.119 1.00 54.94 324 VAL C C 1
ATOM 2923 O O . VAL C 3 324 ? 99.609 95.014 137.050 1.00 59.44 324 VAL C O 1
ATOM 2927 N N . SER C 3 325 ? 99.799 94.562 139.229 1.00 52.69 325 SER C N 1
ATOM 2928 C CA . SER C 3 325 ? 98.584 93.756 139.210 1.00 54.15 325 SER C CA 1
ATOM 2929 C C . SER C 3 325 ? 97.358 94.627 138.978 1.00 58.40 325 SER C C 1
ATOM 2930 O O . SER C 3 325 ? 96.471 94.276 138.190 1.00 61.56 325 SER C O 1
ATOM 2933 N N . PHE C 3 326 ? 97.298 95.783 139.648 1.00 64.51 326 PHE C N 1
ATOM 2934 C CA . PHE C 3 326 ? 96.195 96.716 139.444 1.00 68.36 326 PHE C CA 1
ATOM 2935 C C . PHE C 3 326 ? 96.146 97.176 137.992 1.00 59.01 326 PHE C C 1
ATOM 2936 O O . PHE C 3 326 ? 95.086 97.168 137.352 1.00 57.48 326 PHE C O 1
ATOM 2944 N N . LEU C 3 327 ? 97.305 97.548 137.447 1.00 56.63 327 LEU C N 1
ATOM 2945 C CA . LEU C 3 327 ? 97.383 98.035 136.077 1.00 58.00 327 LEU C CA 1
ATOM 2946 C C . LEU C 3 327 ? 97.002 96.953 135.073 1.00 59.21 327 LEU C C 1
ATOM 2947 O O . LEU C 3 327 ? 96.349 97.245 134.066 1.00 62.69 327 LEU C O 1
ATOM 2952 N N . LYS C 3 328 ? 97.412 95.701 135.313 1.00 54.31 328 LYS C N 1
ATOM 2953 C CA . LYS C 3 328 ? 96.961 94.620 134.444 1.00 52.30 328 LYS C CA 1
ATOM 2954 C C . LYS C 3 328 ? 95.455 94.450 134.542 1.00 52.20 328 LYS C C 1
ATOM 2955 O O . LYS C 3 328 ? 94.789 94.184 133.535 1.00 55.65 328 LYS C O 1
ATOM 2961 N N . LYS C 3 329 ? 94.898 94.597 135.747 1.00 49.71 329 LYS C N 1
ATOM 2962 C CA . LYS C 3 329 ? 93.452 94.493 135.894 1.00 54.16 329 LYS C CA 1
ATOM 2963 C C . LYS C 3 329 ? 92.739 95.563 135.086 1.00 61.62 329 LYS C C 1
ATOM 2964 O O . LYS C 3 329 ? 91.665 95.317 134.524 1.00 60.12 329 LYS C O 1
ATOM 2970 N N . LEU C 3 330 ? 93.312 96.761 135.026 1.00 65.24 330 LEU C N 1
ATOM 2971 C CA . LEU C 3 330 ? 92.721 97.815 134.215 1.00 59.90 330 LEU C CA 1
ATOM 2972 C C . LEU C 3 330 ? 93.064 97.684 132.737 1.00 58.35 330 LEU C C 1
ATOM 2973 O O . LEU C 3 330 ? 92.411 98.322 131.906 1.00 62.79 330 LEU C O 1
ATOM 2978 N N . SER C 3 331 ? 94.052 96.862 132.383 1.00 57.68 331 SER C N 1
ATOM 2979 C CA . SER C 3 331 ? 94.597 96.918 131.032 1.00 56.36 331 SER C CA 1
ATOM 2980 C C . SER C 3 331 ? 93.744 96.193 130.005 1.00 58.09 331 SER C C 1
ATOM 2981 O O . SER C 3 331 ? 93.993 96.352 128.808 1.00 62.02 331 SER C O 1
ATOM 2984 N N . ILE C 3 332 ? 92.771 95.380 130.423 1.00 56.83 332 ILE C N 1
ATOM 2985 C CA . ILE C 3 332 ? 91.907 94.760 129.425 1.00 56.80 332 ILE C CA 1
ATOM 2986 C C . ILE C 3 332 ? 91.014 95.805 128.775 1.00 66.75 332 ILE C C 1
ATOM 2987 O O . ILE C 3 332 ? 90.783 95.768 127.566 1.00 68.15 332 ILE C O 1
ATOM 2992 N N . PHE C 3 333 ? 90.477 96.732 129.560 1.00 61.75 333 PHE C N 1
ATOM 2993 C CA . PHE C 3 333 ? 89.567 97.730 129.020 1.00 62.00 333 PHE C CA 1
ATOM 2994 C C . PHE C 3 333 ? 90.313 98.825 128.276 1.00 62.93 333 PHE C C 1
ATOM 2995 O O . PHE C 3 333 ? 91.394 99.253 128.684 1.00 63.04 333 PHE C O 1
ATOM 3003 N N . MET C 3 334 ? 89.715 99.274 127.169 1.00 64.55 334 MET C N 1
ATOM 3004 C CA . MET C 3 334 ? 90.350 100.254 126.299 1.00 70.46 334 MET C CA 1
ATOM 3005 C C . MET C 3 334 ? 90.267 101.668 126.854 1.00 72.47 334 MET C C 1
ATOM 3006 O O . MET C 3 334 ? 91.072 102.518 126.464 1.00 73.19 334 MET C O 1
ATOM 3011 N N . GLU C 3 335 ? 89.320 101.945 127.752 1.00 73.08 335 GLU C N 1
ATOM 3012 C CA . GLU C 3 335 ? 89.290 103.258 128.382 1.00 67.86 335 GLU C CA 1
ATOM 3013 C C . GLU C 3 335 ? 90.498 103.447 129.290 1.00 72.36 335 GLU C C 1
ATOM 3014 O O . GLU C 3 335 ? 91.199 104.463 129.208 1.00 71.93 335 GLU C O 1
ATOM 3020 N N . ASN C 3 336 ? 90.778 102.455 130.140 1.00 71.63 336 ASN C N 1
ATOM 3021 C CA . ASN C 3 336 ? 91.953 102.510 131.003 1.00 67.31 336 ASN C CA 1
ATOM 3022 C C . ASN C 3 336 ? 93.235 102.443 130.186 1.00 65.29 336 ASN C C 1
ATOM 3023 O O . ASN C 3 336 ? 94.240 103.062 130.541 1.00 69.04 336 ASN C O 1
ATOM 3028 N N . LYS C 3 337 ? 93.215 101.704 129.078 1.00 64.11 337 LYS C N 1
ATOM 3029 C CA . LYS C 3 337 ? 94.361 101.711 128.177 1.00 69.00 337 LYS C CA 1
ATOM 3030 C C . LYS C 3 337 ? 94.600 103.104 127.610 1.00 72.37 337 LYS C C 1
ATOM 3031 O O . LYS C 3 337 ? 95.746 103.557 127.515 1.00 72.34 337 LYS C O 1
ATOM 3033 N N . ASN C 3 338 ? 93.528 103.795 127.216 1.00 74.56 338 ASN C N 1
ATOM 3034 C CA . ASN C 3 338 ? 93.677 105.134 126.664 1.00 73.86 338 ASN C CA 1
ATOM 3035 C C . ASN C 3 338 ? 94.135 106.122 127.722 1.00 76.11 338 ASN C C 1
ATOM 3036 O O . ASN C 3 338 ? 94.844 107.081 127.404 1.00 81.35 338 ASN C O 1
ATOM 3041 N N . ASP C 3 339 ? 93.724 105.923 128.974 1.00 74.51 339 ASP C N 1
ATOM 3042 C CA . ASP C 3 339 ? 94.289 106.732 130.049 1.00 76.68 339 ASP C CA 1
ATOM 3043 C C . ASP C 3 339 ? 95.747 106.373 130.298 1.00 74.43 339 ASP C C 1
ATOM 3044 O O . ASP C 3 339 ? 96.513 107.203 130.794 1.00 76.84 339 ASP C O 1
ATOM 3049 N N . MET C 3 340 ? 96.138 105.140 129.978 1.00 75.05 340 MET C N 1
ATOM 3050 C CA . MET C 3 340 ? 97.514 104.693 130.155 1.00 78.43 340 MET C CA 1
ATOM 3051 C C . MET C 3 340 ? 98.452 105.215 129.072 1.00 79.37 340 MET C C 1
ATOM 3052 O O . MET C 3 340 ? 99.620 105.498 129.358 1.00 80.69 340 MET C O 1
ATOM 3057 N N . VAL C 3 341 ? 97.968 105.350 127.837 1.00 78.86 341 VAL C N 1
ATOM 3058 C CA . VAL C 3 341 ? 98.873 105.488 126.701 1.00 77.62 341 VAL C CA 1
ATOM 3059 C C . VAL C 3 341 ? 99.612 106.824 126.715 1.00 88.57 341 VAL C C 1
ATOM 3060 O O . VAL C 3 341 ? 100.752 106.907 126.243 1.00 89.18 341 VAL C O 1
ATOM 3064 N N . GLU C 3 342 ? 98.998 107.886 127.249 1.00 92.16 342 GLU C N 1
ATOM 3065 C CA . GLU C 3 342 ? 99.622 109.207 127.163 1.00 91.51 342 GLU C CA 1
ATOM 3066 C C . GLU C 3 342 ? 100.929 109.262 127.947 1.00 93.18 342 GLU C C 1
ATOM 3067 O O . GLU C 3 342 ? 101.895 109.896 127.508 1.00 95.63 342 GLU C O 1
ATOM 3073 N N . MET C 3 343 ? 100.981 108.610 129.105 1.00 91.82 343 MET C N 1
ATOM 3074 C CA . MET C 3 343 ? 102.194 108.548 129.909 1.00 95.26 343 MET C CA 1
ATOM 3075 C C . MET C 3 343 ? 102.853 107.193 129.698 1.00 88.96 343 MET C C 1
ATOM 3076 O O . MET C 3 343 ? 102.172 106.164 129.659 1.00 85.88 343 MET C O 1
ATOM 3081 N N . ASP C 3 344 ? 104.170 107.200 129.543 1.00 91.56 344 ASP C N 1
ATOM 3082 C CA . ASP C 3 344 ? 104.880 105.970 129.224 1.00 98.48 344 ASP C CA 1
ATOM 3083 C C . ASP C 3 344 ? 104.864 105.016 130.413 1.00 97.98 344 ASP C C 1
ATOM 3084 O O . ASP C 3 344 ? 105.182 105.401 131.543 1.00 98.25 344 ASP C O 1
ATOM 3089 N N . ILE C 3 345 ? 104.472 103.767 130.157 1.00 86.78 345 ILE C N 1
ATOM 3090 C CA . ILE C 3 345 ? 104.626 102.684 131.113 1.00 72.58 345 ILE C CA 1
ATOM 3091 C C . ILE C 3 345 ? 105.774 101.767 130.727 1.00 80.99 345 ILE C C 1
ATOM 3092 O O . ILE C 3 345 ? 106.533 101.318 131.591 1.00 86.00 345 ILE C O 1
ATOM 3097 N N . VAL C 3 346 ? 105.922 101.492 129.430 1.00 85.81 346 VAL C N 1
ATOM 3098 C CA . VAL C 3 346 ? 106.859 100.472 128.971 1.00 90.41 346 VAL C CA 1
ATOM 3099 C C . VAL C 3 346 ? 108.286 100.841 129.351 1.00 94.24 346 VAL C C 1
ATOM 3100 O O . VAL C 3 346 ? 109.088 99.975 129.718 1.00 90.84 346 VAL C O 1
ATOM 3104 N N . GLU C 3 347 ? 108.625 102.130 129.277 1.00 97.59 347 GLU C N 1
ATOM 3105 C CA . GLU C 3 347 ? 109.961 102.559 129.676 1.00 99.63 347 GLU C CA 1
ATOM 3106 C C . GLU C 3 347 ? 110.199 102.292 131.156 1.00 97.74 347 GLU C C 1
ATOM 3107 O O . GLU C 3 347 ? 111.312 101.940 131.562 1.00 99.77 347 GLU C O 1
ATOM 3113 N N . LYS C 3 348 ? 109.161 102.458 131.977 1.00 91.44 348 LYS C N 1
ATOM 3114 C CA . LYS C 3 348 ? 109.298 102.192 133.404 1.00 94.30 348 LYS C CA 1
ATOM 3115 C C . LYS C 3 348 ? 109.387 100.696 133.692 1.00 99.51 348 LYS C C 1
ATOM 3116 O O . LYS C 3 348 ? 110.084 100.281 134.627 1.00 103.00 348 LYS C O 1
ATOM 3122 N N . LEU C 3 349 ? 108.693 99.867 132.907 1.00 95.31 349 LEU C N 1
ATOM 3123 C CA . LEU C 3 349 ? 108.766 98.424 133.103 1.00 87.84 349 LEU C CA 1
ATOM 3124 C C . LEU C 3 349 ? 109.984 97.801 132.435 1.00 92.15 349 LEU C C 1
ATOM 3125 O O . LEU C 3 349 ? 110.238 96.610 132.640 1.00 95.71 349 LEU C O 1
ATOM 3130 N N . VAL C 3 350 ? 110.736 98.570 131.641 1.00 92.88 350 VAL C N 1
ATOM 3131 C CA . VAL C 3 350 ? 111.921 98.028 130.975 1.00 100.55 350 VAL C CA 1
ATOM 3132 C C . VAL C 3 350 ? 112.974 97.619 131.998 1.00 99.85 350 VAL C C 1
ATOM 3133 O O . VAL C 3 350 ? 113.530 96.516 131.937 1.00 95.10 350 VAL C O 1
ATOM 3137 N N . LYS C 3 351 ? 113.259 98.496 132.957 1.00 99.89 351 LYS C N 1
ATOM 3138 C CA . LYS C 3 351 ? 114.284 98.218 133.954 1.00 101.17 351 LYS C CA 1
ATOM 3139 C C . LYS C 3 351 ? 113.777 97.344 135.092 1.00 101.96 351 LYS C C 1
ATOM 3140 O O . LYS C 3 351 ? 114.492 97.174 136.086 1.00 104.45 351 LYS C O 1
ATOM 3146 N N . MET C 3 352 ? 112.572 96.789 134.973 1.00 100.03 352 MET C N 1
ATOM 3147 C CA . MET C 3 352 ? 111.942 96.059 136.063 1.00 99.51 352 MET C CA 1
ATOM 3148 C C . MET C 3 352 ? 111.701 94.582 135.771 1.00 97.99 352 MET C C 1
ATOM 3149 O O . MET C 3 352 ? 111.686 93.783 136.706 1.00 97.11 352 MET C O 1
ATOM 3154 N N . ILE C 3 353 ? 111.525 94.189 134.513 1.00 96.23 353 ILE C N 1
ATOM 3155 C CA . ILE C 3 353 ? 111.346 92.776 134.169 1.00 88.95 353 ILE C CA 1
ATOM 3156 C C . ILE C 3 353 ? 112.563 91.907 134.491 1.00 89.52 353 ILE C C 1
ATOM 3157 O O . ILE C 3 353 ? 112.404 90.686 134.612 1.00 86.15 353 ILE C O 1
ATOM 3162 N N . PRO C 3 354 ? 113.788 92.440 134.627 1.00 94.92 354 PRO C N 1
ATOM 3163 C CA . PRO C 3 354 ? 114.852 91.609 135.212 1.00 103.43 354 PRO C CA 1
ATOM 3164 C C . PRO C 3 354 ? 114.839 91.545 136.738 1.00 102.44 354 PRO C C 1
ATOM 3165 O O . PRO C 3 354 ? 115.850 91.171 137.341 1.00 101.39 354 PRO C O 1
ATOM 3169 N N . CYS C 3 355 ? 113.725 91.903 137.376 1.00 98.91 355 CYS C N 1
ATOM 3170 C CA . CYS C 3 355 ? 113.652 91.852 138.830 1.00 96.68 355 CYS C CA 1
ATOM 3171 C C . CYS C 3 355 ? 113.687 90.410 139.325 1.00 96.41 355 CYS C C 1
ATOM 3172 O O . CYS C 3 355 ? 113.412 89.460 138.587 1.00 96.07 355 CYS C O 1
ATOM 3175 N N . GLU C 3 356 ? 114.030 90.256 140.603 1.00 97.17 356 GLU C N 1
ATOM 3176 C CA . GLU C 3 356 ? 114.293 88.934 141.153 1.00 103.92 356 GLU C CA 1
ATOM 3177 C C . GLU C 3 356 ? 113.045 88.223 141.657 1.00 102.43 356 GLU C C 1
ATOM 3178 O O . GLU C 3 356 ? 113.123 87.032 141.979 1.00 105.56 356 GLU C O 1
ATOM 3184 N N . HIS C 3 357 ? 111.903 88.900 141.734 1.00 94.72 357 HIS C N 1
ATOM 3185 C CA . HIS C 3 357 ? 110.737 88.308 142.376 1.00 90.32 357 HIS C CA 1
ATOM 3186 C C . HIS C 3 357 ? 109.847 87.675 141.311 1.00 87.56 357 HIS C C 1
ATOM 3187 O O . HIS C 3 357 ? 109.509 88.314 140.310 1.00 85.28 357 HIS C O 1
ATOM 3194 N N . GLU C 3 358 ? 109.467 86.416 141.537 1.00 88.85 358 GLU C N 1
ATOM 3195 C CA . GLU C 3 358 ? 108.822 85.621 140.496 1.00 88.36 358 GLU C CA 1
ATOM 3196 C C . GLU C 3 358 ? 107.422 86.133 140.173 1.00 85.91 358 GLU C C 1
ATOM 3197 O O . GLU C 3 358 ? 107.075 86.312 138.999 1.00 85.04 358 GLU C O 1
ATOM 3203 N N . ASP C 3 359 ? 106.596 86.363 141.199 1.00 83.60 359 ASP C N 1
ATOM 3204 C CA . ASP C 3 359 ? 105.232 86.822 140.946 1.00 82.36 359 ASP C CA 1
ATOM 3205 C C . ASP C 3 359 ? 105.230 88.198 140.287 1.00 75.83 359 ASP C C 1
ATOM 3206 O O . ASP C 3 359 ? 104.347 88.509 139.474 1.00 70.50 359 ASP C O 1
ATOM 3211 N N . LEU C 3 360 ? 106.217 89.033 140.625 1.00 78.24 360 LEU C N 1
ATOM 3212 C CA . LEU C 3 360 ? 106.379 90.315 139.949 1.00 75.13 360 LEU C CA 1
ATOM 3213 C C . LEU C 3 360 ? 106.533 90.126 138.448 1.00 73.53 360 LEU C C 1
ATOM 3214 O O . LEU C 3 360 ? 105.814 90.747 137.658 1.00 69.27 360 LEU C O 1
ATOM 3219 N N . LEU C 3 361 ? 107.471 89.270 138.034 1.00 76.06 361 LEU C N 1
ATOM 3220 C CA . LEU C 3 361 ? 107.681 89.049 136.607 1.00 69.10 361 LEU C CA 1
ATOM 3221 C C . LEU C 3 361 ? 106.461 88.421 135.965 1.00 63.79 361 LEU C C 1
ATOM 3222 O O . LEU C 3 361 ? 106.112 88.757 134.832 1.00 62.94 361 LEU C O 1
ATOM 3227 N N . ASN C 3 362 ? 105.784 87.524 136.679 1.00 63.48 362 ASN C N 1
ATOM 3228 C CA . ASN C 3 362 ? 104.590 86.901 136.122 1.00 63.31 362 ASN C CA 1
ATOM 3229 C C . ASN C 3 362 ? 103.530 87.942 135.782 1.00 63.87 362 ASN C C 1
ATOM 3230 O O . ASN C 3 362 ? 103.069 88.026 134.635 1.00 61.88 362 ASN C O 1
ATOM 3235 N N . ILE C 3 363 ? 103.152 88.769 136.759 1.00 63.32 363 ILE C N 1
ATOM 3236 C CA . ILE C 3 363 ? 102.038 89.679 136.509 1.00 50.50 363 ILE C CA 1
ATOM 3237 C C . ILE C 3 363 ? 102.473 90.852 135.636 1.00 51.59 363 ILE C C 1
ATOM 3238 O O . ILE C 3 363 ? 101.669 91.383 134.865 1.00 58.33 363 ILE C O 1
ATOM 3243 N N . THR C 3 364 ? 103.744 91.250 135.697 1.00 49.40 364 THR C N 1
ATOM 3244 C CA . THR C 3 364 ? 104.246 92.253 134.765 1.00 53.08 364 THR C CA 1
ATOM 3245 C C . THR C 3 364 ? 104.221 91.746 133.324 1.00 53.83 364 THR C C 1
ATOM 3246 O O . THR C 3 364 ? 103.868 92.495 132.404 1.00 53.47 364 THR C O 1
ATOM 3250 N N . LEU C 3 365 ? 104.597 90.481 133.100 1.00 54.44 365 LEU C N 1
ATOM 3251 C CA . LEU C 3 365 ? 104.549 89.925 131.752 1.00 49.67 365 LEU C CA 1
ATOM 3252 C C . LEU C 3 365 ? 103.116 89.783 131.270 1.00 49.17 365 LEU C C 1
ATOM 3253 O O . LEU C 3 365 ? 102.829 90.026 130.095 1.00 53.98 365 LEU C O 1
ATOM 3258 N N . ARG C 3 366 ? 102.195 89.420 132.159 1.00 47.40 366 ARG C N 1
ATOM 3259 C CA . ARG C 3 366 ? 100.788 89.423 131.767 1.00 50.32 366 ARG C CA 1
ATOM 3260 C C . ARG C 3 366 ? 100.324 90.833 131.397 1.00 54.42 366 ARG C C 1
ATOM 3261 O O . ARG C 3 366 ? 99.564 91.018 130.434 1.00 53.28 366 ARG C O 1
ATOM 3269 N N . LEU C 3 367 ? 100.773 91.844 132.149 1.00 53.56 367 LEU C N 1
ATOM 3270 C CA . LEU C 3 367 ? 100.401 93.222 131.841 1.00 52.71 367 LEU C CA 1
ATOM 3271 C C . LEU C 3 367 ? 100.930 93.645 130.474 1.00 49.31 367 LEU C C 1
ATOM 3272 O O . LEU C 3 367 ? 100.207 94.268 129.689 1.00 52.84 367 LEU C O 1
ATOM 3277 N N . LEU C 3 368 ? 102.186 93.317 130.172 1.00 43.25 368 LEU C N 1
ATOM 3278 C CA . LEU C 3 368 ? 102.704 93.595 128.837 1.00 40.74 368 LEU C CA 1
ATOM 3279 C C . LEU C 3 368 ? 101.933 92.821 127.782 1.00 44.48 368 LEU C C 1
ATOM 3280 O O . LEU C 3 368 ? 101.787 93.292 126.649 1.00 47.63 368 LEU C O 1
ATOM 3285 N N . LEU C 3 369 ? 101.441 91.631 128.130 1.00 46.97 369 LEU C N 1
ATOM 3286 C CA . LEU C 3 369 ? 100.620 90.869 127.196 1.00 54.24 369 LEU C CA 1
ATOM 3287 C C . LEU C 3 369 ? 99.335 91.612 126.872 1.00 56.46 369 LEU C C 1
ATOM 3288 O O . LEU C 3 369 ? 98.871 91.598 125.726 1.00 57.19 369 LEU C O 1
ATOM 3293 N N . ASN C 3 370 ? 98.739 92.260 127.870 1.00 52.71 370 ASN C N 1
ATOM 3294 C CA . ASN C 3 370 ? 97.530 93.027 127.597 1.00 53.16 370 ASN C CA 1
ATOM 3295 C C . ASN C 3 370 ? 97.833 94.305 126.821 1.00 55.22 370 ASN C C 1
ATOM 3296 O O . ASN C 3 370 ? 96.964 94.812 126.103 1.00 58.38 370 ASN C O 1
ATOM 3301 N N . LEU C 3 371 ? 99.049 94.834 126.944 1.00 53.92 371 LEU C N 1
ATOM 3302 C CA . LEU C 3 371 ? 99.425 96.082 126.295 1.00 49.67 371 LEU C CA 1
ATOM 3303 C C . LEU C 3 371 ? 99.935 95.899 124.874 1.00 52.04 371 LEU C C 1
ATOM 3304 O O . LEU C 3 371 ? 100.131 96.897 124.175 1.00 56.12 371 LEU C O 1
ATOM 3309 N N . SER C 3 372 ? 100.173 94.662 124.431 1.00 50.51 372 SER C N 1
ATOM 3310 C CA . SER C 3 372 ? 100.651 94.451 123.069 1.00 53.42 372 SER C CA 1
ATOM 3311 C C . SER C 3 372 ? 99.549 94.600 122.029 1.00 46.19 372 SER C C 1
ATOM 3312 O O . SER C 3 372 ? 99.857 94.882 120.868 1.00 45.13 372 SER C O 1
ATOM 3315 N N . PHE C 3 373 ? 98.282 94.441 122.419 1.00 44.60 373 PHE C N 1
ATOM 3316 C CA . PHE C 3 373 ? 97.179 94.571 121.470 1.00 46.63 373 PHE C CA 1
ATOM 3317 C C . PHE C 3 373 ? 97.201 95.928 120.772 1.00 58.97 373 PHE C C 1
ATOM 3318 O O . PHE C 3 373 ? 97.091 96.008 119.543 1.00 60.91 373 PHE C O 1
ATOM 3326 N N . ASP C 3 374 ? 97.339 97.006 121.542 1.00 60.14 374 ASP C N 1
ATOM 3327 C CA . ASP C 3 374 ? 97.363 98.343 120.963 1.00 58.65 374 ASP C CA 1
ATOM 3328 C C . ASP C 3 374 ? 98.628 98.541 120.145 1.00 58.63 374 ASP C C 1
ATOM 3329 O O . ASP C 3 374 ? 99.736 98.263 120.613 1.00 60.28 374 ASP C O 1
ATOM 3334 N N . THR C 3 375 ? 98.458 99.031 118.919 1.00 55.79 375 THR C N 1
ATOM 3335 C CA . THR C 3 375 ? 99.595 99.190 118.022 1.00 58.20 375 THR C CA 1
ATOM 3336 C C . THR C 3 375 ? 100.572 100.234 118.546 1.00 61.54 375 THR C C 1
ATOM 3337 O O . THR C 3 375 ? 101.786 100.007 118.563 1.00 63.90 375 THR C O 1
ATOM 3341 N N . GLY C 3 376 ? 100.057 101.379 118.999 1.00 64.74 376 GLY C N 1
ATOM 3342 C CA . GLY C 3 376 ? 100.932 102.449 119.454 1.00 67.97 376 GLY C CA 1
ATOM 3343 C C . GLY C 3 376 ? 101.753 102.055 120.665 1.00 68.85 376 GLY C C 1
ATOM 3344 O O . GLY C 3 376 ? 102.957 102.333 120.735 1.00 71.54 376 GLY C O 1
ATOM 3345 N N . LEU C 3 377 ? 101.116 101.396 121.633 1.00 67.04 377 LEU C N 1
ATOM 3346 C CA . LEU C 3 377 ? 101.857 100.883 122.776 1.00 63.82 377 LEU C CA 1
ATOM 3347 C C . LEU C 3 377 ? 102.937 99.911 122.329 1.00 63.02 377 LEU C C 1
ATOM 3348 O O . LEU C 3 377 ? 104.029 99.894 122.903 1.00 64.38 377 LEU C O 1
ATOM 3353 N N . ARG C 3 378 ? 102.668 99.123 121.285 1.00 63.18 378 ARG C N 1
ATOM 3354 C CA . ARG C 3 378 ? 103.656 98.156 120.824 1.00 66.44 378 ARG C CA 1
ATOM 3355 C C . ARG C 3 378 ? 104.836 98.842 120.140 1.00 71.67 378 ARG C C 1
ATOM 3356 O O . ARG C 3 378 ? 105.981 98.395 120.285 1.00 76.99 378 ARG C O 1
ATOM 3358 N N . ASN C 3 379 ? 104.598 99.934 119.399 1.00 70.07 379 ASN C N 1
ATOM 3359 C CA . ASN C 3 379 ? 105.756 100.664 118.885 1.00 69.93 379 ASN C CA 1
ATOM 3360 C C . ASN C 3 379 ? 106.533 101.311 120.016 1.00 73.57 379 ASN C C 1
ATOM 3361 O O . ASN C 3 379 ? 107.761 101.425 119.935 1.00 77.38 379 ASN C O 1
ATOM 3366 N N . LYS C 3 380 ? 105.842 101.717 121.083 1.00 71.93 380 LYS C N 1
ATOM 3367 C CA . LYS C 3 380 ? 106.547 102.174 122.275 1.00 75.09 380 LYS C CA 1
ATOM 3368 C C . LYS C 3 380 ? 107.447 101.075 122.829 1.00 76.78 380 LYS C C 1
ATOM 3369 O O . LYS C 3 380 ? 108.612 101.319 123.168 1.00 79.30 380 LYS C O 1
ATOM 3375 N N . MET C 3 381 ? 106.918 99.851 122.916 1.00 74.54 381 MET C N 1
ATOM 3376 C CA . MET C 3 381 ? 107.697 98.727 123.428 1.00 74.62 381 MET C CA 1
ATOM 3377 C C . MET C 3 381 ? 108.926 98.482 122.568 1.00 76.04 381 MET C C 1
ATOM 3378 O O . MET C 3 381 ? 110.023 98.240 123.080 1.00 79.68 381 MET C O 1
ATOM 3383 N N . VAL C 3 382 ? 108.752 98.521 121.249 1.00 73.20 382 VAL C N 1
ATOM 3384 C CA . VAL C 3 382 ? 109.880 98.245 120.368 1.00 77.78 382 VAL C CA 1
ATOM 3385 C C . VAL C 3 382 ? 110.934 99.338 120.488 1.00 79.69 382 VAL C C 1
ATOM 3386 O O . VAL C 3 382 ? 112.131 99.049 120.596 1.00 81.53 382 VAL C O 1
ATOM 3390 N N . GLN C 3 383 ? 110.511 100.607 120.499 1.00 79.91 383 GLN C N 1
ATOM 3391 C CA . GLN C 3 383 ? 111.480 101.698 120.519 1.00 82.50 383 GLN C CA 1
ATOM 3392 C C . GLN C 3 383 ? 112.196 101.803 121.861 1.00 83.97 383 GLN C C 1
ATOM 3393 O O . GLN C 3 383 ? 113.358 102.221 121.906 1.00 85.27 383 GLN C O 1
ATOM 3399 N N . VAL C 3 384 ? 111.529 101.446 122.961 1.00 82.71 384 VAL C N 1
ATOM 3400 C CA . VAL C 3 384 ? 112.187 101.560 124.259 1.00 82.98 384 VAL C CA 1
ATOM 3401 C C . VAL C 3 384 ? 113.256 100.484 124.432 1.00 89.80 384 VAL C C 1
ATOM 3402 O O . VAL C 3 384 ? 114.284 100.722 125.079 1.00 90.41 384 VAL C O 1
ATOM 3406 N N . GLY C 3 385 ? 113.050 99.298 123.860 1.00 92.31 385 GLY C N 1
ATOM 3407 C CA . GLY C 3 385 ? 114.022 98.229 123.983 1.00 90.17 385 GLY C CA 1
ATOM 3408 C C . GLY C 3 385 ? 113.556 97.069 124.839 1.00 86.36 385 GLY C C 1
ATOM 3409 O O . GLY C 3 385 ? 114.356 96.438 125.535 1.00 86.34 385 GLY C O 1
ATOM 3410 N N . LEU C 3 386 ? 112.256 96.779 124.794 1.00 84.16 386 LEU C N 1
ATOM 3411 C CA . LEU C 3 386 ? 111.693 95.665 125.544 1.00 82.83 386 LEU C CA 1
ATOM 3412 C C . LEU C 3 386 ? 112.013 94.304 124.931 1.00 85.04 386 LEU C C 1
ATOM 3413 O O . LEU C 3 386 ? 111.970 93.291 125.643 1.00 86.44 386 LEU C O 1
ATOM 3418 N N . LEU C 3 387 ? 112.331 94.261 123.636 1.00 82.48 387 LEU C N 1
ATOM 3419 C CA . LEU C 3 387 ? 112.527 92.983 122.954 1.00 75.91 387 LEU C CA 1
ATOM 3420 C C . LEU C 3 387 ? 113.664 92.149 123.527 1.00 78.85 387 LEU C C 1
ATOM 3421 O O . LEU C 3 387 ? 113.464 90.937 123.720 1.00 82.32 387 LEU C O 1
ATOM 3426 N N . PRO C 3 388 ? 114.871 92.680 123.756 1.00 79.60 388 PRO C N 1
ATOM 3427 C CA . PRO C 3 388 ? 115.939 91.810 124.276 1.00 83.81 388 PRO C CA 1
ATOM 3428 C C . PRO C 3 388 ? 115.596 91.166 125.604 1.00 83.39 388 PRO C C 1
ATOM 3429 O O . PRO C 3 388 ? 115.868 89.976 125.804 1.00 86.68 388 PRO C O 1
ATOM 3433 N N . LYS C 3 389 ? 114.979 91.914 126.515 1.00 83.06 389 LYS C N 1
ATOM 3434 C CA . LYS C 3 389 ? 114.602 91.327 127.793 1.00 84.67 389 LYS C CA 1
ATOM 3435 C C . LYS C 3 389 ? 113.459 90.338 127.634 1.00 81.72 389 LYS C C 1
ATOM 3436 O O . LYS C 3 389 ? 113.419 89.323 128.339 1.00 85.07 389 LYS C O 1
ATOM 3442 N N . LEU C 3 390 ? 112.535 90.596 126.706 1.00 75.84 390 LEU C N 1
ATOM 3443 C CA . LEU C 3 390 ? 111.483 89.618 126.456 1.00 78.15 390 LEU C CA 1
ATOM 3444 C C . LEU C 3 390 ? 112.057 88.302 125.940 1.00 87.12 390 LEU C C 1
ATOM 3445 O O . LEU C 3 390 ? 111.649 87.220 126.379 1.00 87.44 390 LEU C O 1
ATOM 3450 N N . THR C 3 391 ? 113.013 88.372 125.011 1.00 87.70 391 THR C N 1
ATOM 3451 C CA . THR C 3 391 ? 113.630 87.149 124.502 1.00 84.06 391 THR C CA 1
ATOM 3452 C C . THR C 3 391 ? 114.443 86.448 125.584 1.00 83.20 391 THR C C 1
ATOM 3453 O O . THR C 3 391 ? 114.447 85.213 125.666 1.00 87.72 391 THR C O 1
ATOM 3457 N N . ALA C 3 392 ? 115.136 87.218 126.426 1.00 79.99 392 ALA C N 1
ATOM 3458 C CA . ALA C 3 392 ? 115.865 86.614 127.532 1.00 82.57 392 ALA C CA 1
ATOM 3459 C C . ALA C 3 392 ? 114.919 85.873 128.467 1.00 89.43 392 ALA C C 1
ATOM 3460 O O . ALA C 3 392 ? 115.239 84.783 128.951 1.00 96.54 392 ALA C O 1
ATOM 3462 N N . LEU C 3 393 ? 113.751 86.454 128.738 1.00 88.75 393 LEU C N 1
ATOM 3463 C CA . LEU C 3 393 ? 112.758 85.760 129.550 1.00 91.09 393 LEU C CA 1
ATOM 3464 C C . LEU C 3 393 ? 112.209 84.538 128.828 1.00 90.62 393 LEU C C 1
ATOM 3465 O O . LEU C 3 393 ? 111.812 83.563 129.473 1.00 93.45 393 LEU C O 1
ATOM 3470 N N . LEU C 3 394 ? 112.157 84.583 127.501 1.00 87.17 394 LEU C N 1
ATOM 3471 C CA . LEU C 3 394 ? 111.803 83.401 126.727 1.00 90.71 394 LEU C CA 1
ATOM 3472 C C . LEU C 3 394 ? 112.934 82.382 126.666 1.00 88.68 394 LEU C C 1
ATOM 3473 O O . LEU C 3 394 ? 112.732 81.291 126.125 1.00 85.88 394 LEU C O 1
ATOM 3478 N N . GLY C 3 395 ? 114.116 82.720 127.177 1.00 89.53 395 GLY C N 1
ATOM 3479 C CA . GLY C 3 395 ? 115.229 81.788 127.183 1.00 91.34 395 GLY C CA 1
ATOM 3480 C C . GLY C 3 395 ? 114.922 80.440 127.807 1.00 96.57 395 GLY C C 1
ATOM 3481 O O . GLY C 3 395 ? 114.809 79.443 127.088 1.00 103.98 395 GLY C O 1
ATOM 3482 N N . ASN C 3 396 ? 114.778 80.384 129.136 1.00 89.99 396 ASN C N 1
ATOM 3483 C CA . ASN C 3 396 ? 114.379 79.140 129.797 1.00 91.54 396 ASN C CA 1
ATOM 3484 C C . ASN C 3 396 ? 113.819 79.491 131.175 1.00 89.23 396 ASN C C 1
ATOM 3485 O O . ASN C 3 396 ? 114.589 79.716 132.110 1.00 90.91 396 ASN C O 1
ATOM 3490 N N . GLU C 3 397 ? 112.494 79.512 131.292 1.00 84.66 397 GLU C N 1
ATOM 3491 C CA . GLU C 3 397 ? 111.836 79.807 132.560 1.00 86.74 397 GLU C CA 1
ATOM 3492 C C . GLU C 3 397 ? 110.491 79.093 132.593 1.00 86.62 397 GLU C C 1
ATOM 3493 O O . GLU C 3 397 ? 110.201 78.229 131.761 1.00 82.13 397 GLU C O 1
ATOM 3499 N N . ASN C 3 398 ? 109.670 79.463 133.573 1.00 94.74 398 ASN C N 1
ATOM 3500 C CA . ASN C 3 398 ? 108.260 79.107 133.616 1.00 98.94 398 ASN C CA 1
ATOM 3501 C C . ASN C 3 398 ? 107.391 80.133 132.902 1.00 95.40 398 ASN C C 1
ATOM 3502 O O . ASN C 3 398 ? 106.161 80.025 132.939 1.00 93.90 398 ASN C O 1
ATOM 3507 N N . TYR C 3 399 ? 108.007 81.134 132.273 1.00 92.82 399 TYR C N 1
ATOM 3508 C CA . TYR C 3 399 ? 107.305 82.190 131.556 1.00 86.14 399 TYR C CA 1
ATOM 3509 C C . TYR C 3 399 ? 107.328 81.981 130.046 1.00 87.02 399 TYR C C 1
ATOM 3510 O O . TYR C 3 399 ? 107.373 82.955 129.287 1.00 86.80 399 TYR C O 1
ATOM 3519 N N . LYS C 3 400 ? 107.309 80.726 129.593 1.00 85.34 400 LYS C N 1
ATOM 3520 C CA . LYS C 3 400 ? 107.359 80.451 128.161 1.00 78.54 400 LYS C CA 1
ATOM 3521 C C . LYS C 3 400 ? 106.133 81.005 127.450 1.00 76.32 400 LYS C C 1
ATOM 3522 O O . LYS C 3 400 ? 106.254 81.777 126.489 1.00 79.08 400 LYS C O 1
ATOM 3528 N N . GLN C 3 401 ? 104.940 80.652 127.936 1.00 77.09 401 GLN C N 1
ATOM 3529 C CA . GLN C 3 401 ? 103.712 81.024 127.241 1.00 82.26 401 GLN C CA 1
ATOM 3530 C C . GLN C 3 401 ? 103.563 82.535 127.134 1.00 78.59 401 GLN C C 1
ATOM 3531 O O . GLN C 3 401 ? 103.353 83.070 126.042 1.00 73.68 401 GLN C O 1
ATOM 3537 N N . ILE C 3 402 ? 103.668 83.242 128.261 1.00 73.75 402 ILE C N 1
ATOM 3538 C CA . ILE C 3 402 ? 103.355 84.666 128.273 1.00 66.16 402 ILE C CA 1
ATOM 3539 C C . ILE C 3 402 ? 104.392 85.457 127.484 1.00 64.69 402 ILE C C 1
ATOM 3540 O O . ILE C 3 402 ? 104.045 86.307 126.651 1.00 66.12 402 ILE C O 1
ATOM 3545 N N . ALA C 3 403 ? 105.676 85.196 127.731 1.00 60.17 403 ALA C N 1
ATOM 3546 C CA . ALA C 3 403 ? 106.711 85.928 127.013 1.00 61.28 403 ALA C CA 1
ATOM 3547 C C . ALA C 3 403 ? 106.638 85.652 125.518 1.00 66.65 403 ALA C C 1
ATOM 3548 O O . ALA C 3 403 ? 106.784 86.570 124.701 1.00 67.10 403 ALA C O 1
ATOM 3550 N N . MET C 3 404 ? 106.393 84.395 125.138 1.00 70.01 404 MET C N 1
ATOM 3551 C CA . MET C 3 404 ? 106.329 84.068 123.719 1.00 68.63 404 MET C CA 1
ATOM 3552 C C . MET C 3 404 ? 105.089 84.660 123.057 1.00 64.83 404 MET C C 1
ATOM 3553 O O . MET C 3 404 ? 105.163 85.107 121.907 1.00 62.01 404 MET C O 1
ATOM 3558 N N . CYS C 3 405 ? 103.958 84.709 123.767 1.00 67.01 405 CYS C N 1
ATOM 3559 C CA . CYS C 3 405 ? 102.775 85.367 123.226 1.00 63.97 405 CYS C CA 1
ATOM 3560 C C . CYS C 3 405 ? 103.033 86.851 122.996 1.00 57.93 405 CYS C C 1
ATOM 3561 O O . CYS C 3 405 ? 102.687 87.395 121.938 1.00 54.14 405 CYS C O 1
ATOM 3564 N N . VAL C 3 406 ? 103.660 87.517 123.971 1.00 59.99 406 VAL C N 1
ATOM 3565 C CA . VAL C 3 406 ? 103.984 88.933 123.809 1.00 62.21 406 VAL C CA 1
ATOM 3566 C C . VAL C 3 406 ? 104.909 89.133 122.620 1.00 57.91 406 VAL C C 1
ATOM 3567 O O . VAL C 3 406 ? 104.708 90.039 121.801 1.00 57.52 406 VAL C O 1
ATOM 3571 N N . LEU C 3 407 ? 105.938 88.296 122.509 1.00 55.25 407 LEU C N 1
ATOM 3572 C CA . LEU C 3 407 ? 106.899 88.442 121.425 1.00 57.49 407 LEU C CA 1
ATOM 3573 C C . LEU C 3 407 ? 106.231 88.235 120.074 1.00 62.65 407 LEU C C 1
ATOM 3574 O O . LEU C 3 407 ? 106.563 88.915 119.096 1.00 64.69 407 LEU C O 1
ATOM 3579 N N . TYR C 3 408 ? 105.287 87.295 120.001 1.00 61.74 408 TYR C N 1
ATOM 3580 C CA . TYR C 3 408 ? 104.558 87.055 118.761 1.00 54.20 408 TYR C CA 1
ATOM 3581 C C . TYR C 3 408 ? 103.670 88.234 118.390 1.00 58.34 408 TYR C C 1
ATOM 3582 O O . TYR C 3 408 ? 103.554 88.576 117.207 1.00 59.78 408 TYR C O 1
ATOM 3591 N N . HIS C 3 409 ? 103.021 88.862 119.375 1.00 53.33 409 HIS C N 1
ATOM 3592 C CA . HIS C 3 409 ? 102.198 90.026 119.053 1.00 38.44 409 HIS C CA 1
ATOM 3593 C C . HIS C 3 409 ? 103.041 91.167 118.522 1.00 42.04 409 HIS C C 1
ATOM 3594 O O . HIS C 3 409 ? 102.608 91.903 117.631 1.00 50.51 409 HIS C O 1
ATOM 3601 N N . ILE C 3 410 ? 104.242 91.343 119.064 1.00 44.71 410 ILE C N 1
ATOM 3602 C CA . ILE C 3 410 ? 105.136 92.367 118.540 1.00 51.80 410 ILE C CA 1
ATOM 3603 C C . ILE C 3 410 ? 105.529 92.040 117.111 1.00 53.23 410 ILE C C 1
ATOM 3604 O O . ILE C 3 410 ? 105.702 92.940 116.281 1.00 59.86 410 ILE C O 1
ATOM 3609 N N . SER C 3 411 ? 105.651 90.751 116.791 1.00 53.96 411 SER C N 1
ATOM 3610 C CA . SER C 3 411 ? 106.063 90.349 115.453 1.00 56.91 411 SER C CA 1
ATOM 3611 C C . SER C 3 411 ? 105.049 90.724 114.382 1.00 50.73 411 SER C C 1
ATOM 3612 O O . SER C 3 411 ? 105.429 90.835 113.216 1.00 53.77 411 SER C O 1
ATOM 3615 N N . MET C 3 412 ? 103.786 90.953 114.740 1.00 47.55 412 MET C N 1
ATOM 3616 C CA . MET C 3 412 ? 102.718 91.055 113.744 1.00 47.54 412 MET C CA 1
ATOM 3617 C C . MET C 3 412 ? 102.827 92.274 112.844 1.00 54.14 412 MET C C 1
ATOM 3618 O O . MET C 3 412 ? 101.855 92.533 112.133 1.00 56.85 412 MET C O 1
ATOM 3623 N N . ASP C 3 413 ? 103.904 93.050 112.828 1.00 53.78 413 ASP C N 1
ATOM 3624 C CA . ASP C 3 413 ? 104.131 94.053 111.801 1.00 54.33 413 ASP C CA 1
ATOM 3625 C C . ASP C 3 413 ? 105.492 93.831 111.166 1.00 58.90 413 ASP C C 1
ATOM 3626 O O . ASP C 3 413 ? 106.408 93.294 111.794 1.00 66.17 413 ASP C O 1
ATOM 3631 N N . ASP C 3 414 ? 105.616 94.254 109.908 1.00 60.35 414 ASP C N 1
ATOM 3632 C CA . ASP C 3 414 ? 106.819 93.958 109.140 1.00 66.28 414 ASP C CA 1
ATOM 3633 C C . ASP C 3 414 ? 108.043 94.676 109.692 1.00 64.34 414 ASP C C 1
ATOM 3634 O O . ASP C 3 414 ? 109.166 94.182 109.542 1.00 64.22 414 ASP C O 1
ATOM 3639 N N . ARG C 3 415 ? 107.856 95.841 110.315 1.00 65.14 415 ARG C N 1
ATOM 3640 C CA . ARG C 3 415 ? 109.002 96.599 110.807 1.00 70.35 415 ARG C CA 1
ATOM 3641 C C . ARG C 3 415 ? 109.700 95.871 111.951 1.00 75.26 415 ARG C C 1
ATOM 3642 O O . ARG C 3 415 ? 110.934 95.813 111.994 1.00 82.80 415 ARG C O 1
ATOM 3650 N N . PHE C 3 416 ? 108.932 95.300 112.877 1.00 73.00 416 PHE C N 1
ATOM 3651 C CA . PHE C 3 416 ? 109.512 94.666 114.054 1.00 73.55 416 PHE C CA 1
ATOM 3652 C C . PHE C 3 416 ? 110.038 93.263 113.781 1.00 74.55 416 PHE C C 1
ATOM 3653 O O . PHE C 3 416 ? 110.791 92.734 114.606 1.00 77.71 416 PHE C O 1
ATOM 3661 N N . LYS C 3 417 ? 109.668 92.652 112.653 1.00 67.12 417 LYS C N 1
ATOM 3662 C CA . LYS C 3 417 ? 110.151 91.309 112.352 1.00 63.21 417 LYS C CA 1
ATOM 3663 C C . LYS C 3 417 ? 111.645 91.309 112.067 1.00 70.26 417 LYS C C 1
ATOM 3664 O O . LYS C 3 417 ? 112.327 90.305 112.301 1.00 71.91 417 LYS C O 1
ATOM 3670 N N . SER C 3 418 ? 112.174 92.420 111.557 1.00 71.06 418 SER C N 1
ATOM 3671 C CA . SER C 3 418 ? 113.590 92.468 111.213 1.00 77.08 418 SER C CA 1
ATOM 3672 C C . SER C 3 418 ? 114.474 92.627 112.442 1.00 82.29 418 SER C C 1
ATOM 3673 O O . SER C 3 418 ? 115.596 92.111 112.465 1.00 84.73 418 SER C O 1
ATOM 3676 N N . MET C 3 419 ? 114.000 93.347 113.461 1.00 83.20 419 MET C N 1
ATOM 3677 C CA . MET C 3 419 ? 114.789 93.529 114.673 1.00 89.19 419 MET C CA 1
ATOM 3678 C C . MET C 3 419 ? 114.998 92.224 115.425 1.00 88.42 419 MET C C 1
ATOM 3679 O O . MET C 3 419 ? 115.903 92.142 116.260 1.00 93.37 419 MET C O 1
ATOM 3684 N N . PHE C 3 420 ? 114.182 91.208 115.146 1.00 79.63 420 PHE C N 1
ATOM 3685 C CA . PHE C 3 420 ? 114.308 89.939 115.847 1.00 74.76 420 PHE C CA 1
ATOM 3686 C C . PHE C 3 420 ? 115.652 89.286 115.569 1.00 83.26 420 PHE C C 1
ATOM 3687 O O . PHE C 3 420 ? 116.306 88.776 116.484 1.00 90.35 420 PHE C O 1
ATOM 3695 N N . ALA C 3 421 ? 116.089 89.303 114.309 1.00 85.02 421 ALA C N 1
ATOM 3696 C CA . ALA C 3 421 ? 117.241 88.514 113.892 1.00 90.68 421 ALA C CA 1
ATOM 3697 C C . ALA C 3 421 ? 118.568 89.100 114.346 1.00 94.91 421 ALA C C 1
ATOM 3698 O O . ALA C 3 421 ? 119.597 88.434 114.198 1.00 97.04 421 ALA C O 1
ATOM 3700 N N . TYR C 3 422 ? 118.579 90.317 114.882 1.00 95.50 422 TYR C N 1
ATOM 3701 C CA . TYR C 3 422 ? 119.822 90.949 115.321 1.00 99.96 422 TYR C CA 1
ATOM 3702 C C . TYR C 3 422 ? 120.148 90.480 116.741 1.00 103.77 422 TYR C C 1
ATOM 3703 O O . TYR C 3 422 ? 120.033 91.216 117.723 1.00 102.94 422 TYR C O 1
ATOM 3712 N N . THR C 3 423 ? 120.538 89.202 116.822 1.00 108.67 423 THR C N 1
ATOM 3713 C CA . THR C 3 423 ? 120.938 88.492 118.046 1.00 114.97 423 THR C CA 1
ATOM 3714 C C . THR C 3 423 ? 119.952 88.693 119.201 1.00 114.04 423 THR C C 1
ATOM 3715 O O . THR C 3 423 ? 120.303 88.505 120.371 1.00 116.20 423 THR C O 1
ATOM 3719 N N . ASP C 3 424 ? 118.696 89.019 118.894 1.00 107.92 424 ASP C N 1
ATOM 3720 C CA . ASP C 3 424 ? 117.675 89.203 119.919 1.00 104.72 424 ASP C CA 1
ATOM 3721 C C . ASP C 3 424 ? 116.847 87.942 120.137 1.00 103.95 424 ASP C C 1
ATOM 3722 O O . ASP C 3 424 ? 116.850 87.379 121.235 1.00 104.75 424 ASP C O 1
ATOM 3727 N N . CYS C 3 425 ? 116.155 87.473 119.097 1.00 97.75 425 CYS C N 1
ATOM 3728 C CA . CYS C 3 425 ? 115.266 86.326 119.253 1.00 92.56 425 CYS C CA 1
ATOM 3729 C C . CYS C 3 425 ? 116.037 85.062 119.605 1.00 91.40 425 CYS C C 1
ATOM 3730 O O . CYS C 3 425 ? 115.529 84.214 120.347 1.00 90.21 425 CYS C O 1
ATOM 3733 N N . ILE C 3 426 ? 117.243 84.913 119.060 1.00 97.79 426 ILE C N 1
ATOM 3734 C CA . ILE C 3 426 ? 118.122 83.755 119.245 1.00 103.11 426 ILE C CA 1
ATOM 3735 C C . ILE C 3 426 ? 117.537 82.555 118.504 1.00 102.66 426 ILE C C 1
ATOM 3736 O O . ILE C 3 426 ? 116.311 82.372 118.485 1.00 105.14 426 ILE C O 1
ATOM 3741 N N . PRO C 3 427 ? 118.364 81.714 117.871 1.00 95.56 427 PRO C N 1
ATOM 3742 C CA . PRO C 3 427 ? 117.821 80.546 117.165 1.00 96.93 427 PRO C CA 1
ATOM 3743 C C . PRO C 3 427 ? 117.318 79.442 118.084 1.00 94.96 427 PRO C C 1
ATOM 3744 O O . PRO C 3 427 ? 117.016 78.341 117.614 1.00 96.45 427 PRO C O 1
ATOM 3748 N N . GLN C 3 428 ? 117.228 79.709 119.387 1.00 94.23 428 GLN C N 1
ATOM 3749 C CA . GLN C 3 428 ? 116.739 78.698 120.317 1.00 96.49 428 GLN C CA 1
ATOM 3750 C C . GLN C 3 428 ? 115.313 78.272 119.994 1.00 94.27 428 GLN C C 1
ATOM 3751 O O . GLN C 3 428 ? 114.898 77.162 120.364 1.00 94.59 428 GLN C O 1
ATOM 3757 N N . LEU C 3 429 ? 114.546 79.141 119.327 1.00 90.18 429 LEU C N 1
ATOM 3758 C CA . LEU C 3 429 ? 113.182 78.792 118.943 1.00 86.89 429 LEU C CA 1
ATOM 3759 C C . LEU C 3 429 ? 113.166 77.507 118.132 1.00 93.25 429 LEU C C 1
ATOM 3760 O O . LEU C 3 429 ? 112.326 76.625 118.356 1.00 94.23 429 LEU C O 1
ATOM 3765 N N . MET C 3 430 ? 114.119 77.375 117.209 1.00 95.43 430 MET C N 1
ATOM 3766 C CA . MET C 3 430 ? 114.273 76.139 116.456 1.00 92.44 430 MET C CA 1
ATOM 3767 C C . MET C 3 430 ? 114.581 74.966 117.376 1.00 92.23 430 MET C C 1
ATOM 3768 O O . MET C 3 430 ? 114.130 73.843 117.129 1.00 92.97 430 MET C O 1
ATOM 3773 N N . LYS C 3 431 ? 115.342 75.204 118.446 1.00 91.88 431 LYS C N 1
ATOM 3774 C CA . LYS C 3 431 ? 115.661 74.122 119.371 1.00 91.29 431 LYS C CA 1
ATOM 3775 C C . LYS C 3 431 ? 114.407 73.592 120.052 1.00 89.81 431 LYS C C 1
ATOM 3776 O O . LYS C 3 431 ? 114.117 72.391 119.988 1.00 87.99 431 LYS C O 1
ATOM 3782 N N . MET C 3 432 ? 113.626 74.473 120.682 1.00 91.66 432 MET C N 1
ATOM 3783 C CA . MET C 3 432 ? 112.431 73.947 121.337 1.00 91.20 432 MET C CA 1
ATOM 3784 C C . MET C 3 432 ? 111.383 73.493 120.338 1.00 88.35 432 MET C C 1
ATOM 3785 O O . MET C 3 432 ? 110.442 72.795 120.726 1.00 89.15 432 MET C O 1
ATOM 3790 N N . LEU C 3 433 ? 111.506 73.889 119.070 1.00 87.72 433 LEU C N 1
ATOM 3791 C CA . LEU C 3 433 ? 110.678 73.280 118.035 1.00 85.10 433 LEU C CA 1
ATOM 3792 C C . LEU C 3 433 ? 111.122 71.854 117.746 1.00 90.29 433 LEU C C 1
ATOM 3793 O O . LEU C 3 433 ? 110.290 70.971 117.510 1.00 91.31 433 LEU C O 1
ATOM 3798 N N . PHE C 3 434 ? 112.433 71.617 117.755 1.00 94.71 434 PHE C N 1
ATOM 3799 C CA . PHE C 3 434 ? 112.964 70.292 117.464 1.00 92.79 434 PHE C CA 1
ATOM 3800 C C . PHE C 3 434 ? 112.708 69.314 118.602 1.00 87.96 434 PHE C C 1
ATOM 3801 O O . PHE C 3 434 ? 112.490 68.123 118.353 1.00 91.89 434 PHE C O 1
ATOM 3809 N N . GLU C 3 435 ? 112.735 69.786 119.849 1.00 80.15 435 GLU C N 1
ATOM 3810 C CA . GLU C 3 435 ? 112.580 68.863 120.968 1.00 78.28 435 GLU C CA 1
ATOM 3811 C C . GLU C 3 435 ? 111.155 68.332 121.074 1.00 74.74 435 GLU C C 1
ATOM 3812 O O . GLU C 3 435 ? 110.953 67.152 121.376 1.00 73.76 435 GLU C O 1
ATOM 3818 N N . CYS C 3 436 ? 110.157 69.180 120.827 1.00 74.88 436 CYS C N 1
ATOM 3819 C CA . CYS C 3 436 ? 108.780 68.891 121.215 1.00 78.98 436 CYS C CA 1
ATOM 3820 C C . CYS C 3 436 ? 108.240 67.622 120.575 1.00 79.46 436 CYS C C 1
ATOM 3821 O O . CYS C 3 436 ? 107.975 67.596 119.371 1.00 88.84 436 CYS C O 1
ATOM 3824 N N . SER C 3 437 ? 108.033 66.581 121.373 1.00 79.47 437 SER C N 1
ATOM 3825 C CA . SER C 3 437 ? 107.626 65.275 120.869 1.00 87.80 437 SER C CA 1
ATOM 3826 C C . SER C 3 437 ? 106.114 65.135 120.995 1.00 94.72 437 SER C C 1
ATOM 3827 O O . SER C 3 437 ? 105.590 64.977 122.102 1.00 92.12 437 SER C O 1
ATOM 3830 N N . ASP C 3 438 ? 105.421 65.184 119.858 1.00 104.35 438 ASP C N 1
ATOM 3831 C CA . ASP C 3 438 ? 103.980 64.976 119.793 1.00 111.03 438 ASP C CA 1
ATOM 3832 C C . ASP C 3 438 ? 103.568 64.917 118.328 1.00 114.65 438 ASP C C 1
ATOM 3833 O O . ASP C 3 438 ? 104.317 65.332 117.439 1.00 113.45 438 ASP C O 1
ATOM 3838 N N . GLU C 3 439 ? 102.367 64.378 118.088 1.00 118.99 439 GLU C N 1
ATOM 3839 C CA . GLU C 3 439 ? 101.826 64.344 116.731 1.00 122.72 439 GLU C CA 1
ATOM 3840 C C . GLU C 3 439 ? 101.563 65.750 116.206 1.00 121.64 439 GLU C C 1
ATOM 3841 O O . GLU C 3 439 ? 101.896 66.063 115.056 1.00 122.07 439 GLU C O 1
ATOM 3843 N N . ARG C 3 440 ? 100.974 66.610 117.030 1.00 117.09 440 ARG C N 1
ATOM 3844 C CA . ARG C 3 440 ? 100.723 68.002 116.681 1.00 117.45 440 ARG C CA 1
ATOM 3845 C C . ARG C 3 440 ? 101.589 68.874 117.581 1.00 112.74 440 ARG C C 1
ATOM 3846 O O . ARG C 3 440 ? 101.331 68.979 118.785 1.00 114.63 440 ARG C O 1
ATOM 3854 N N . ILE C 3 441 ? 102.616 69.493 116.997 1.00 106.82 441 ILE C N 1
ATOM 3855 C CA . ILE C 3 441 ? 103.468 70.395 117.757 1.00 101.29 441 ILE C CA 1
ATOM 3856 C C . ILE C 3 441 ? 102.650 71.601 118.226 1.00 101.07 441 ILE C C 1
ATOM 3857 O O . ILE C 3 441 ? 101.731 72.064 117.537 1.00 101.82 441 ILE C O 1
ATOM 3862 N N . ASP C 3 442 ? 102.975 72.096 119.425 1.00 95.27 442 ASP C N 1
ATOM 3863 C CA . ASP C 3 442 ? 102.221 73.179 120.052 1.00 92.46 442 ASP C CA 1
ATOM 3864 C C . ASP C 3 442 ? 102.082 74.374 119.117 1.00 88.32 442 ASP C C 1
ATOM 3865 O O . ASP C 3 442 ? 102.994 74.697 118.352 1.00 88.11 442 ASP C O 1
ATOM 3870 N N . LEU C 3 443 ? 100.921 75.032 119.191 1.00 84.54 443 LEU C N 1
ATOM 3871 C CA . LEU C 3 443 ? 100.578 76.056 118.208 1.00 81.67 443 LEU C CA 1
ATOM 3872 C C . LEU C 3 443 ? 101.408 77.317 118.383 1.00 75.78 443 LEU C C 1
ATOM 3873 O O . LEU C 3 443 ? 101.721 77.996 117.402 1.00 68.15 443 LEU C O 1
ATOM 3878 N N . GLU C 3 444 ? 101.759 77.659 119.622 1.00 80.93 444 GLU C N 1
ATOM 3879 C CA . GLU C 3 444 ? 102.373 78.958 119.881 1.00 84.03 444 GLU C CA 1
ATOM 3880 C C . GLU C 3 444 ? 103.760 79.053 119.261 1.00 76.87 444 GLU C C 1
ATOM 3881 O O . GLU C 3 444 ? 104.089 80.039 118.588 1.00 76.75 444 GLU C O 1
ATOM 3887 N N . LEU C 3 445 ? 104.594 78.041 119.490 1.00 73.70 445 LEU C N 1
ATOM 3888 C CA . LEU C 3 445 ? 105.960 78.089 118.984 1.00 72.25 445 LEU C CA 1
ATOM 3889 C C . LEU C 3 445 ? 105.975 78.062 117.462 1.00 75.61 445 LEU C C 1
ATOM 3890 O O . LEU C 3 445 ? 106.731 78.809 116.824 1.00 75.84 445 LEU C O 1
ATOM 3895 N N . ILE C 3 446 ? 105.119 77.233 116.862 1.00 76.64 446 ILE C N 1
ATOM 3896 C CA . ILE C 3 446 ? 105.051 77.168 115.409 1.00 75.68 446 ILE C CA 1
ATOM 3897 C C . ILE C 3 446 ? 104.523 78.476 114.825 1.00 72.44 446 ILE C C 1
ATOM 3898 O O . ILE C 3 446 ? 104.968 78.902 113.755 1.00 72.16 446 ILE C O 1
ATOM 3903 N N . SER C 3 447 ? 103.595 79.151 115.513 1.00 68.06 447 SER C N 1
ATOM 3904 C CA . SER C 3 447 ? 103.079 80.418 115.002 1.00 65.63 447 SER C CA 1
ATOM 3905 C C . SER C 3 447 ? 104.130 81.516 115.075 1.00 61.67 447 SER C C 1
ATOM 3906 O O . SER C 3 447 ? 104.312 82.283 114.119 1.00 58.84 447 SER C O 1
ATOM 3909 N N . PHE C 3 448 ? 104.843 81.588 116.194 1.00 65.95 448 PHE C N 1
ATOM 3910 C CA . PHE C 3 448 ? 105.953 82.523 116.311 1.00 65.45 448 PHE C CA 1
ATOM 3911 C C . PHE C 3 448 ? 106.987 82.283 115.217 1.00 62.89 448 PHE C C 1
ATOM 3912 O O . PHE C 3 448 ? 107.453 83.230 114.574 1.00 59.85 448 PHE C O 1
ATOM 3920 N N . CYS C 3 449 ? 107.338 81.017 114.972 1.00 59.60 449 CYS C N 1
ATOM 3921 C CA . CYS C 3 449 ? 108.339 80.709 113.955 1.00 58.23 449 CYS C CA 1
ATOM 3922 C C . CYS C 3 449 ? 107.839 81.044 112.551 1.00 58.10 449 CYS C C 1
ATOM 3923 O O . CYS C 3 449 ? 108.596 81.570 111.724 1.00 55.09 449 CYS C O 1
ATOM 3926 N N . ILE C 3 450 ? 106.566 80.752 112.267 1.00 57.99 450 ILE C N 1
ATOM 3927 C CA . ILE C 3 450 ? 105.993 81.056 110.959 1.00 49.76 450 ILE C CA 1
ATOM 3928 C C . ILE C 3 450 ? 106.057 82.550 110.692 1.00 50.00 450 ILE C C 1
ATOM 3929 O O . ILE C 3 450 ? 106.484 82.986 109.617 1.00 51.10 450 ILE C O 1
ATOM 3934 N N . ASN C 3 451 ? 105.650 83.363 111.677 1.00 52.66 451 ASN C N 1
ATOM 3935 C CA . ASN C 3 451 ? 105.659 84.808 111.470 1.00 43.53 451 ASN C CA 1
ATOM 3936 C C . ASN C 3 451 ? 107.072 85.368 111.456 1.00 41.14 451 ASN C C 1
ATOM 3937 O O . ASN C 3 451 ? 107.314 86.413 110.849 1.00 37.99 451 ASN C O 1
ATOM 3942 N N . LEU C 3 452 ? 108.015 84.697 112.111 1.00 48.09 452 LEU C N 1
ATOM 3943 C CA . LEU C 3 452 ? 109.413 85.061 111.927 1.00 48.36 452 LEU C CA 1
ATOM 3944 C C . LEU C 3 452 ? 109.846 84.811 110.494 1.00 45.05 452 LEU C C 1
ATOM 3945 O O . LEU C 3 452 ? 110.627 85.583 109.930 1.00 42.41 452 LEU C O 1
ATOM 3950 N N . ALA C 3 453 ? 109.343 83.733 109.888 1.00 49.66 453 ALA C N 1
ATOM 3951 C CA . ALA C 3 453 ? 109.749 83.303 108.552 1.00 52.28 453 ALA C CA 1
ATOM 3952 C C . ALA C 3 453 ? 109.232 84.202 107.432 1.00 55.48 453 ALA C C 1
ATOM 3953 O O . ALA C 3 453 ? 109.554 83.943 106.268 1.00 59.42 453 ALA C O 1
ATOM 3955 N N . ALA C 3 454 ? 108.437 85.230 107.733 1.00 49.26 454 ALA C N 1
ATOM 3956 C CA . ALA C 3 454 ? 107.998 86.160 106.700 1.00 36.84 454 ALA C CA 1
ATOM 3957 C C . ALA C 3 454 ? 109.131 87.024 106.180 1.00 37.64 454 ALA C C 1
ATOM 3958 O O . ALA C 3 454 ? 108.982 87.659 105.133 1.00 44.70 454 ALA C O 1
ATOM 3960 N N . ASN C 3 455 ? 110.252 87.060 106.876 1.00 44.33 455 ASN C N 1
ATOM 3961 C CA . ASN C 3 455 ? 111.322 87.998 106.595 1.00 52.78 455 ASN C CA 1
ATOM 3962 C C . ASN C 3 455 ? 112.598 87.246 106.275 1.00 60.09 455 ASN C C 1
ATOM 3963 O O . ASN C 3 455 ? 112.903 86.231 106.905 1.00 68.57 455 ASN C O 1
ATOM 3968 N N . LYS C 3 456 ? 113.348 87.762 105.302 1.00 63.09 456 LYS C N 1
ATOM 3969 C CA . LYS C 3 456 ? 114.556 87.078 104.857 1.00 71.40 456 LYS C CA 1
ATOM 3970 C C . LYS C 3 456 ? 115.642 87.069 105.927 1.00 78.64 456 LYS C C 1
ATOM 3971 O O . LYS C 3 456 ? 116.423 86.117 105.995 1.00 83.23 456 LYS C O 1
ATOM 3977 N N . ARG C 3 457 ? 115.722 88.110 106.762 1.00 71.82 457 ARG C N 1
ATOM 3978 C CA . ARG C 3 457 ? 116.760 88.141 107.788 1.00 70.95 457 ARG C CA 1
ATOM 3979 C C . ARG C 3 457 ? 116.542 87.049 108.829 1.00 74.10 457 ARG C C 1
ATOM 3980 O O . ARG C 3 457 ? 117.503 86.427 109.296 1.00 81.77 457 ARG C O 1
ATOM 3988 N N . ASN C 3 458 ? 115.287 86.804 109.212 1.00 69.01 458 ASN C N 1
ATOM 3989 C CA . ASN C 3 458 ? 115.000 85.678 110.094 1.00 73.15 458 ASN C CA 1
ATOM 3990 C C . ASN C 3 458 ? 115.162 84.348 109.372 1.00 74.40 458 ASN C C 1
ATOM 3991 O O . ASN C 3 458 ? 115.605 83.365 109.976 1.00 75.77 458 ASN C O 1
ATOM 3996 N N . VAL C 3 459 ? 114.805 84.297 108.088 1.00 70.17 459 VAL C N 1
ATOM 3997 C CA . VAL C 3 459 ? 114.823 83.038 107.352 1.00 68.45 459 VAL C CA 1
ATOM 3998 C C . VAL C 3 459 ? 116.252 82.559 107.127 1.00 76.12 459 VAL C C 1
ATOM 3999 O O . VAL C 3 459 ? 116.537 81.358 107.212 1.00 79.38 459 VAL C O 1
ATOM 4003 N N . GLN C 3 460 ? 117.175 83.482 106.852 1.00 76.19 460 GLN C N 1
ATOM 4004 C CA . GLN C 3 460 ? 118.578 83.105 106.718 1.00 80.42 460 GLN C CA 1
ATOM 4005 C C . GLN C 3 460 ? 119.112 82.497 108.009 1.00 83.35 460 GLN C C 1
ATOM 4006 O O . GLN C 3 460 ? 119.858 81.511 107.978 1.00 85.51 460 GLN C O 1
ATOM 4012 N N . LEU C 3 461 ? 118.748 83.076 109.155 1.00 80.41 461 LEU C N 1
ATOM 4013 C CA . LEU C 3 461 ? 119.188 82.526 110.433 1.00 82.54 461 LEU C CA 1
ATOM 4014 C C . LEU C 3 461 ? 118.514 81.196 110.737 1.00 81.79 461 LEU C C 1
ATOM 4015 O O . LEU C 3 461 ? 119.121 80.329 111.377 1.00 86.27 461 LEU C O 1
ATOM 4020 N N . ILE C 3 462 ? 117.267 81.018 110.297 1.00 74.96 462 ILE C N 1
ATOM 4021 C CA . ILE C 3 462 ? 116.553 79.775 110.565 1.00 75.64 462 ILE C CA 1
ATOM 4022 C C . ILE C 3 462 ? 117.279 78.597 109.931 1.00 81.32 462 ILE C C 1
ATOM 4023 O O . ILE C 3 462 ? 117.460 77.547 110.560 1.00 83.14 462 ILE C O 1
ATOM 4028 N N . CYS C 3 463 ? 117.718 78.757 108.686 1.00 84.15 463 CYS C N 1
ATOM 4029 C CA . CYS C 3 463 ? 118.368 77.692 107.937 1.00 87.92 463 CYS C CA 1
ATOM 4030 C C . CYS C 3 463 ? 119.863 77.601 108.205 1.00 91.01 463 CYS C C 1
ATOM 4031 O O . CYS C 3 463 ? 120.533 76.756 107.603 1.00 92.08 463 CYS C O 1
ATOM 4034 N N . GLU C 3 464 ? 120.402 78.449 109.078 1.00 91.81 464 GLU C N 1
ATOM 4035 C CA . GLU C 3 464 ? 121.805 78.338 109.450 1.00 95.49 464 GLU C CA 1
ATOM 4036 C C . GLU C 3 464 ? 122.066 77.010 110.148 1.00 95.22 464 GLU C C 1
ATOM 4037 O O . GLU C 3 464 ? 121.271 76.557 110.976 1.00 96.63 464 GLU C O 1
ATOM 4043 N N . GLY C 3 465 ? 123.188 76.385 109.808 1.00 92.07 465 GLY C N 1
ATOM 4044 C CA . GLY C 3 465 ? 123.528 75.110 110.406 1.00 93.02 465 GLY C CA 1
ATOM 4045 C C . GLY C 3 465 ? 122.684 73.957 109.920 1.00 94.59 465 GLY C C 1
ATOM 4046 O O . GLY C 3 465 ? 122.594 72.933 110.604 1.00 98.54 465 GLY C O 1
ATOM 4047 N N . ASN C 3 466 ? 122.055 74.102 108.754 1.00 92.91 466 ASN C N 1
ATOM 4048 C CA . ASN C 3 466 ? 121.281 73.032 108.124 1.00 94.65 466 ASN C CA 1
ATOM 4049 C C . ASN C 3 466 ? 120.144 72.547 109.023 1.00 91.54 466 ASN C C 1
ATOM 4050 O O . ASN C 3 466 ? 119.959 71.349 109.240 1.00 89.85 466 ASN C O 1
ATOM 4055 N N . GLY C 3 467 ? 119.367 73.497 109.542 1.00 89.73 467 GLY C N 1
ATOM 4056 C CA . GLY C 3 467 ? 118.156 73.130 110.251 1.00 90.01 467 GLY C CA 1
ATOM 4057 C C . GLY C 3 467 ? 117.053 72.628 109.346 1.00 88.56 467 GLY C C 1
ATOM 4058 O O . GLY C 3 467 ? 116.135 71.946 109.816 1.00 87.64 467 GLY C O 1
ATOM 4059 N N . LEU C 3 468 ? 117.133 72.937 108.053 1.00 89.04 468 LEU C N 1
ATOM 4060 C CA . LEU C 3 468 ? 116.092 72.550 107.114 1.00 87.83 468 LEU C CA 1
ATOM 4061 C C . LEU C 3 468 ? 116.005 71.039 106.924 1.00 89.46 468 LEU C C 1
ATOM 4062 O O . LEU C 3 468 ? 114.937 70.535 106.570 1.00 87.54 468 LEU C O 1
ATOM 4067 N N . LYS C 3 469 ? 117.087 70.299 107.181 1.00 93.41 469 LYS C N 1
ATOM 4068 C CA . LYS C 3 469 ? 117.028 68.843 107.066 1.00 94.18 469 LYS C CA 1
ATOM 4069 C C . LYS C 3 469 ? 116.143 68.229 108.149 1.00 92.17 469 LYS C C 1
ATOM 4070 O O . LYS C 3 469 ? 115.233 67.444 107.854 1.00 88.31 469 LYS C O 1
ATOM 4076 N N . MET C 3 470 ? 116.388 68.573 109.417 1.00 93.70 470 MET C N 1
ATOM 4077 C CA . MET C 3 470 ? 115.501 68.085 110.465 1.00 93.91 470 MET C CA 1
ATOM 4078 C C . MET C 3 470 ? 114.131 68.729 110.364 1.00 87.54 470 MET C C 1
ATOM 4079 O O . MET C 3 470 ? 113.145 68.143 110.825 1.00 85.54 470 MET C O 1
ATOM 4084 N N . LEU C 3 471 ? 114.048 69.902 109.739 1.00 87.03 471 LEU C N 1
ATOM 4085 C CA . LEU C 3 471 ? 112.749 70.480 109.425 1.00 86.39 471 LEU C CA 1
ATOM 4086 C C . LEU C 3 471 ? 111.970 69.580 108.471 1.00 82.45 471 LEU C C 1
ATOM 4087 O O . LEU C 3 471 ? 110.789 69.289 108.698 1.00 80.29 471 LEU C O 1
ATOM 4092 N N . MET C 3 472 ? 112.630 69.096 107.417 1.00 80.84 472 MET C N 1
ATOM 4093 C CA . MET C 3 472 ? 112.029 68.059 106.586 1.00 80.66 472 MET C CA 1
ATOM 4094 C C . MET C 3 472 ? 111.611 66.866 107.416 1.00 84.27 472 MET C C 1
ATOM 4095 O O . MET C 3 472 ? 110.488 66.370 107.286 1.00 85.79 472 MET C O 1
ATOM 4100 N N . LYS C 3 473 ? 112.540 66.341 108.212 1.00 84.52 473 LYS C N 1
ATOM 4101 C CA . LYS C 3 473 ? 112.294 65.070 108.874 1.00 82.68 473 LYS C CA 1
ATOM 4102 C C . LYS C 3 473 ? 111.071 65.158 109.770 1.00 85.01 473 LYS C C 1
ATOM 4103 O O . LYS C 3 473 ? 110.196 64.284 109.731 1.00 84.50 473 LYS C O 1
ATOM 4109 N N . ARG C 3 474 ? 110.978 66.231 110.558 1.00 86.47 474 ARG C N 1
ATOM 4110 C CA . ARG C 3 474 ? 109.787 66.461 111.362 1.00 85.39 474 ARG C CA 1
ATOM 4111 C C . ARG C 3 474 ? 108.559 66.633 110.480 1.00 85.91 474 ARG C C 1
ATOM 4112 O O . ARG C 3 474 ? 107.514 66.027 110.741 1.00 86.88 474 ARG C O 1
ATOM 4120 N N . ALA C 3 475 ? 108.669 67.423 109.408 1.00 82.93 475 ALA C N 1
ATOM 4121 C CA . ALA C 3 475 ? 107.501 67.680 108.578 1.00 81.11 475 ALA C CA 1
ATOM 4122 C C . ALA C 3 475 ? 106.953 66.402 107.970 1.00 84.49 475 ALA C C 1
ATOM 4123 O O . ALA C 3 475 ? 105.746 66.295 107.740 1.00 87.31 475 ALA C O 1
ATOM 4125 N N . LEU C 3 476 ? 107.817 65.434 107.697 1.00 88.41 476 LEU C N 1
ATOM 4126 C CA . LEU C 3 476 ? 107.406 64.227 106.999 1.00 92.18 476 LEU C CA 1
ATOM 4127 C C . LEU C 3 476 ? 107.136 63.044 107.919 1.00 95.84 476 LEU C C 1
ATOM 4128 O O . LEU C 3 476 ? 106.489 62.088 107.481 1.00 100.06 476 LEU C O 1
ATOM 4133 N N . LYS C 3 477 ? 107.599 63.069 109.174 1.00 90.79 477 LYS C N 1
ATOM 4134 C CA . LYS C 3 477 ? 107.296 61.935 110.041 1.00 90.51 477 LYS C CA 1
ATOM 4135 C C . LYS C 3 477 ? 105.818 61.905 110.415 1.00 94.91 477 LYS C C 1
ATOM 4136 O O . LYS C 3 477 ? 105.295 60.848 110.782 1.00 94.09 477 LYS C O 1
ATOM 4142 N N . LEU C 3 478 ? 105.131 63.041 110.309 1.00 92.76 478 LEU C N 1
ATOM 4143 C CA . LEU C 3 478 ? 103.704 63.123 110.580 1.00 95.51 478 LEU C CA 1
ATOM 4144 C C . LEU C 3 478 ? 103.126 64.278 109.777 1.00 97.26 478 LEU C C 1
ATOM 4145 O O . LEU C 3 478 ? 103.855 65.116 109.244 1.00 94.26 478 LEU C O 1
ATOM 4147 N N . LYS C 3 479 ? 101.798 64.308 109.684 1.00 105.05 479 LYS C N 1
ATOM 4148 C CA . LYS C 3 479 ? 101.103 65.373 108.962 1.00 104.28 479 LYS C CA 1
ATOM 4149 C C . LYS C 3 479 ? 100.952 66.573 109.889 1.00 102.31 479 LYS C C 1
ATOM 4150 O O . LYS C 3 479 ? 99.962 66.719 110.610 1.00 103.26 479 LYS C O 1
ATOM 4156 N N . ASP C 3 480 ? 101.952 67.455 109.862 1.00 99.28 480 ASP C N 1
ATOM 4157 C CA . ASP C 3 480 ? 101.939 68.710 110.612 1.00 90.52 480 ASP C CA 1
ATOM 4158 C C . ASP C 3 480 ? 101.994 69.852 109.607 1.00 77.53 480 ASP C C 1
ATOM 4159 O O . ASP C 3 480 ? 103.080 70.288 109.196 1.00 75.44 480 ASP C O 1
ATOM 4164 N N . PRO C 3 481 ? 100.843 70.368 109.184 1.00 68.52 481 PRO C N 1
ATOM 4165 C CA . PRO C 3 481 ? 100.846 71.406 108.145 1.00 70.93 481 PRO C CA 1
ATOM 4166 C C . PRO C 3 481 ? 101.533 72.687 108.566 1.00 69.77 481 PRO C C 1
ATOM 4167 O O . PRO C 3 481 ? 101.931 73.472 107.698 1.00 74.18 481 PRO C O 1
ATOM 4171 N N . LEU C 3 482 ? 101.687 72.928 109.868 1.00 69.40 482 LEU C N 1
ATOM 4172 C CA . LEU C 3 482 ? 102.193 74.217 110.329 1.00 71.78 482 LEU C CA 1
ATOM 4173 C C . LEU C 3 482 ? 103.689 74.356 110.069 1.00 66.17 482 LEU C C 1
ATOM 4174 O O . LEU C 3 482 ? 104.164 75.429 109.673 1.00 71.60 482 LEU C O 1
ATOM 4179 N N . LEU C 3 483 ? 104.448 73.283 110.269 1.00 60.46 483 LEU C N 1
ATOM 4180 C CA . LEU C 3 483 ? 105.855 73.319 109.898 1.00 60.00 483 LEU C CA 1
ATOM 4181 C C . LEU C 3 483 ? 106.019 73.462 108.394 1.00 59.69 483 LEU C C 1
ATOM 4182 O O . LEU C 3 483 ? 106.967 74.108 107.925 1.00 59.37 483 LEU C O 1
ATOM 4187 N N . MET C 3 484 ? 105.103 72.866 107.630 1.00 56.48 484 MET C N 1
ATOM 4188 C CA . MET C 3 484 ? 105.087 73.074 106.189 1.00 65.11 484 MET C CA 1
ATOM 4189 C C . MET C 3 484 ? 104.835 74.535 105.840 1.00 68.09 484 MET C C 1
ATOM 4190 O O . MET C 3 484 ? 105.453 75.055 104.909 1.00 70.67 484 MET C O 1
ATOM 4195 N N . LYS C 3 485 ? 103.946 75.211 106.577 1.00 63.40 485 LYS C N 1
ATOM 4196 C CA . LYS C 3 485 ? 103.744 76.646 106.381 1.00 52.00 485 LYS C CA 1
ATOM 4197 C C . LYS C 3 485 ? 105.024 77.414 106.654 1.00 47.97 485 LYS C C 1
ATOM 4198 O O . LYS C 3 485 ? 105.384 78.335 105.912 1.00 52.88 485 LYS C O 1
ATOM 4204 N N . MET C 3 486 ? 105.717 77.052 107.729 1.00 49.32 486 MET C N 1
ATOM 4205 C CA . MET C 3 486 ? 106.961 77.732 108.072 1.00 55.15 486 MET C CA 1
ATOM 4206 C C . MET C 3 486 ? 107.998 77.580 106.965 1.00 51.48 486 MET C C 1
ATOM 4207 O O . MET C 3 486 ? 108.638 78.553 106.556 1.00 53.50 486 MET C O 1
ATOM 4212 N N . ILE C 3 487 ? 108.172 76.366 106.454 1.00 51.04 487 ILE C N 1
ATOM 4213 C CA . ILE C 3 487 ? 109.206 76.199 105.437 1.00 56.12 487 ILE C CA 1
ATOM 4214 C C . ILE C 3 487 ? 108.749 76.741 104.083 1.00 63.58 487 ILE C C 1
ATOM 4215 O O . ILE C 3 487 ? 109.583 77.149 103.263 1.00 66.87 487 ILE C O 1
ATOM 4220 N N . ARG C 3 488 ? 107.439 76.782 103.825 1.00 66.03 488 ARG C N 1
ATOM 4221 C CA . ARG C 3 488 ? 106.939 77.477 102.644 1.00 56.38 488 ARG C CA 1
ATOM 4222 C C . ARG C 3 488 ? 107.306 78.949 102.696 1.00 54.51 488 ARG C C 1
ATOM 4223 O O . ARG C 3 488 ? 107.808 79.512 101.719 1.00 55.75 488 ARG C O 1
ATOM 4231 N N . ASN C 3 489 ? 107.074 79.588 103.847 1.00 54.18 489 ASN C N 1
ATOM 4232 C CA . ASN C 3 489 ? 107.466 80.984 104.003 1.00 52.04 489 ASN C CA 1
ATOM 4233 C C . ASN C 3 489 ? 108.974 81.140 103.920 1.00 53.77 489 ASN C C 1
ATOM 4234 O O . ASN C 3 489 ? 109.469 82.201 103.525 1.00 53.35 489 ASN C O 1
ATOM 4239 N N . ILE C 3 490 ? 109.718 80.105 104.309 1.00 56.76 490 ILE C N 1
ATOM 4240 C CA . ILE C 3 490 ? 111.167 80.120 104.133 1.00 55.46 490 ILE C CA 1
ATOM 4241 C C . ILE C 3 490 ? 111.523 80.141 102.654 1.00 55.65 490 ILE C C 1
ATOM 4242 O O . ILE C 3 490 ? 112.505 80.770 102.243 1.00 57.06 490 ILE C O 1
ATOM 4247 N N . SER C 3 491 ? 110.735 79.451 101.831 1.00 58.75 491 SER C N 1
ATOM 4248 C CA . SER C 3 491 ? 111.086 79.234 100.432 1.00 56.97 491 SER C CA 1
ATOM 4249 C C . SER C 3 491 ? 110.653 80.359 99.495 1.00 62.32 491 SER C C 1
ATOM 4250 O O . SER C 3 491 ? 110.898 80.252 98.289 1.00 62.76 491 SER C O 1
ATOM 4253 N N . GLN C 3 492 ? 110.026 81.423 99.999 1.00 62.34 492 GLN C N 1
ATOM 4254 C CA . GLN C 3 492 ? 109.586 82.510 99.128 1.00 55.45 492 GLN C CA 1
ATOM 4255 C C . GLN C 3 492 ? 110.693 83.493 98.788 1.00 52.72 492 GLN C C 1
ATOM 4256 O O . GLN C 3 492 ? 110.393 84.573 98.275 1.00 48.15 492 GLN C O 1
ATOM 4262 N N . HIS C 3 493 ? 111.947 83.172 99.072 1.00 58.09 493 HIS C N 1
ATOM 4263 C CA . HIS C 3 493 ? 113.016 84.156 99.040 1.00 59.03 493 HIS C CA 1
ATOM 4264 C C . HIS C 3 493 ? 114.106 83.762 98.054 1.00 67.25 493 HIS C C 1
ATOM 4265 O O . HIS C 3 493 ? 114.349 82.579 97.807 1.00 72.11 493 HIS C O 1
ATOM 4272 N N . ASP C 3 494 ? 114.775 84.779 97.511 1.00 69.14 494 ASP C N 1
ATOM 4273 C CA . ASP C 3 494 ? 115.729 84.568 96.426 1.00 75.86 494 ASP C CA 1
ATOM 4274 C C . ASP C 3 494 ? 117.036 83.965 96.930 1.00 79.35 494 ASP C C 1
ATOM 4275 O O . ASP C 3 494 ? 117.727 83.262 96.184 1.00 82.99 494 ASP C O 1
ATOM 4277 N N . GLY C 3 495 ? 117.392 84.220 98.186 1.00 80.10 495 GLY C N 1
ATOM 4278 C CA . GLY C 3 495 ? 118.704 83.888 98.691 1.00 84.14 495 GLY C CA 1
ATOM 4279 C C . GLY C 3 495 ? 119.012 82.404 98.739 1.00 82.81 495 GLY C C 1
ATOM 4280 O O . GLY C 3 495 ? 118.299 81.571 98.173 1.00 81.13 495 GLY C O 1
ATOM 4281 N N . PRO C 3 496 ? 120.091 82.048 99.439 1.00 85.25 496 PRO C N 1
ATOM 4282 C CA . PRO C 3 496 ? 120.517 80.641 99.474 1.00 93.71 496 PRO C CA 1
ATOM 4283 C C . PRO C 3 496 ? 119.482 79.701 100.063 1.00 95.20 496 PRO C C 1
ATOM 4284 O O . PRO C 3 496 ? 119.610 78.483 99.887 1.00 97.85 496 PRO C O 1
ATOM 4288 N N . THR C 3 497 ? 118.474 80.218 100.770 1.00 89.34 497 THR C N 1
ATOM 4289 C CA . THR C 3 497 ? 117.423 79.349 101.287 1.00 88.16 497 THR C CA 1
ATOM 4290 C C . THR C 3 497 ? 116.680 78.666 100.148 1.00 91.15 497 THR C C 1
ATOM 4291 O O . THR C 3 497 ? 116.249 77.515 100.277 1.00 95.24 497 THR C O 1
ATOM 4295 N N . LYS C 3 498 ? 116.518 79.366 99.026 1.00 87.10 498 LYS C N 1
ATOM 4296 C CA . LYS C 3 498 ? 115.949 78.749 97.834 1.00 88.19 498 LYS C CA 1
ATOM 4297 C C . LYS C 3 498 ? 116.856 77.648 97.295 1.00 90.55 498 LYS C C 1
ATOM 4298 O O . LYS C 3 498 ? 116.380 76.578 96.898 1.00 90.58 498 LYS C O 1
ATOM 4304 N N . ASN C 3 499 ? 118.169 77.894 97.283 1.00 90.64 499 ASN C N 1
ATOM 4305 C CA . ASN C 3 499 ? 119.103 76.948 96.681 1.00 90.96 499 ASN C CA 1
ATOM 4306 C C . ASN C 3 499 ? 119.081 75.613 97.410 1.00 90.30 499 ASN C C 1
ATOM 4307 O O . ASN C 3 499 ? 119.161 74.553 96.780 1.00 94.05 499 ASN C O 1
ATOM 4312 N N . LEU C 3 500 ? 118.977 75.641 98.738 1.00 88.65 500 LEU C N 1
ATOM 4313 C CA . LEU C 3 500 ? 118.967 74.400 99.500 1.00 90.01 500 LEU C CA 1
ATOM 4314 C C . LEU C 3 500 ? 117.741 73.550 99.202 1.00 86.26 500 LEU C C 1
ATOM 4315 O O . LEU C 3 500 ? 117.810 72.323 99.323 1.00 86.18 500 LEU C O 1
ATOM 4320 N N . PHE C 3 501 ? 116.636 74.164 98.783 1.00 83.38 501 PHE C N 1
ATOM 4321 C CA . PHE C 3 501 ? 115.384 73.451 98.576 1.00 82.92 501 PHE C CA 1
ATOM 4322 C C . PHE C 3 501 ? 115.404 72.496 97.386 1.00 89.40 501 PHE C C 1
ATOM 4323 O O . PHE C 3 501 ? 114.454 71.721 97.230 1.00 90.38 501 PHE C O 1
ATOM 4331 N N . ILE C 3 502 ? 116.444 72.526 96.548 1.00 91.87 502 ILE C N 1
ATOM 4332 C CA . ILE C 3 502 ? 116.448 71.712 95.333 1.00 82.45 502 ILE C CA 1
ATOM 4333 C C . ILE C 3 502 ? 116.483 70.228 95.671 1.00 78.92 502 ILE C C 1
ATOM 4334 O O . ILE C 3 502 ? 116.075 69.388 94.864 1.00 75.84 502 ILE C O 1
ATOM 4339 N N . ASP C 3 503 ? 116.981 69.880 96.855 1.00 82.36 503 ASP C N 1
ATOM 4340 C CA . ASP C 3 503 ? 117.179 68.481 97.210 1.00 82.25 503 ASP C CA 1
ATOM 4341 C C . ASP C 3 503 ? 115.923 67.811 97.745 1.00 78.15 503 ASP C C 1
ATOM 4342 O O . ASP C 3 503 ? 115.949 66.602 97.994 1.00 72.33 503 ASP C O 1
ATOM 4347 N N . TYR C 3 504 ? 114.835 68.550 97.941 1.00 80.19 504 TYR C N 1
ATOM 4348 C CA . TYR C 3 504 ? 113.681 68.025 98.655 1.00 80.05 504 TYR C CA 1
ATOM 4349 C C . TYR C 3 504 ? 112.487 67.797 97.742 1.00 80.49 504 TYR C C 1
ATOM 4350 O O . TYR C 3 504 ? 111.373 67.586 98.232 1.00 80.17 504 TYR C O 1
ATOM 4352 N N . VAL C 3 505 ? 112.704 67.831 96.426 1.00 80.19 505 VAL C N 1
ATOM 4353 C CA . VAL C 3 505 ? 111.612 67.751 95.462 1.00 74.78 505 VAL C CA 1
ATOM 4354 C C . VAL C 3 505 ? 110.987 66.365 95.451 1.00 75.30 505 VAL C C 1
ATOM 4355 O O . VAL C 3 505 ? 109.771 66.225 95.298 1.00 73.34 505 VAL C O 1
ATOM 4359 N N . GLY C 3 506 ? 111.803 65.320 95.572 1.00 79.41 506 GLY C N 1
ATOM 4360 C CA . GLY C 3 506 ? 111.246 63.981 95.658 1.00 82.26 506 GLY C CA 1
ATOM 4361 C C . GLY C 3 506 ? 110.527 63.733 96.969 1.00 80.88 506 GLY C C 1
ATOM 4362 O O . GLY C 3 506 ? 109.418 63.192 96.989 1.00 80.73 506 GLY C O 1
ATOM 4363 N N . ASP C 3 507 ? 111.147 64.130 98.082 1.00 78.88 507 ASP C N 1
ATOM 4364 C CA . ASP C 3 507 ? 110.543 63.906 99.390 1.00 83.15 507 ASP C CA 1
ATOM 4365 C C . ASP C 3 507 ? 109.228 64.657 99.521 1.00 78.85 507 ASP C C 1
ATOM 4366 O O . ASP C 3 507 ? 108.260 64.138 100.090 1.00 81.92 507 ASP C O 1
ATOM 4371 N N . LEU C 3 508 ? 109.175 65.886 99.007 1.00 77.26 508 LEU C N 1
ATOM 4372 C CA . LEU C 3 508 ? 107.913 66.613 98.974 1.00 78.97 508 LEU C CA 1
ATOM 4373 C C . LEU C 3 508 ? 106.945 65.978 97.988 1.00 80.35 508 LEU C C 1
ATOM 4374 O O . LEU C 3 508 ? 105.759 65.807 98.292 1.00 80.85 508 LEU C O 1
ATOM 4379 N N . ALA C 3 509 ? 107.450 65.586 96.815 1.00 82.11 509 ALA C N 1
ATOM 4380 C CA . ALA C 3 509 ? 106.602 65.105 95.734 1.00 82.60 509 ALA C CA 1
ATOM 4381 C C . ALA C 3 509 ? 105.924 63.792 96.082 1.00 87.16 509 ALA C C 1
ATOM 4382 O O . ALA C 3 509 ? 104.864 63.478 95.530 1.00 89.85 509 ALA C O 1
ATOM 4384 N N . ALA C 3 510 ? 106.520 63.007 96.979 1.00 86.15 510 ALA C N 1
ATOM 4385 C CA . ALA C 3 510 ? 105.881 61.764 97.391 1.00 88.41 510 ALA C CA 1
ATOM 4386 C C . ALA C 3 510 ? 104.529 62.030 98.039 1.00 90.31 510 ALA C C 1
ATOM 4387 O O . ALA C 3 510 ? 103.531 61.381 97.704 1.00 92.91 510 ALA C O 1
ATOM 4389 N N . GLN C 3 511 ? 104.469 63.003 98.948 1.00 88.62 511 GLN C N 1
ATOM 4390 C CA . GLN C 3 511 ? 103.229 63.315 99.645 1.00 90.63 511 GLN C CA 1
ATOM 4391 C C . GLN C 3 511 ? 102.277 64.151 98.807 1.00 94.18 511 GLN C C 1
ATOM 4392 O O . GLN C 3 511 ? 101.145 64.393 99.239 1.00 99.48 511 GLN C O 1
ATOM 4398 N N . ILE C 3 512 ? 102.707 64.600 97.626 1.00 88.09 512 ILE C N 1
ATOM 4399 C CA . ILE C 3 512 ? 101.838 65.371 96.748 1.00 88.57 512 ILE C CA 1
ATOM 4400 C C . ILE C 3 512 ? 100.724 64.531 96.147 1.00 88.12 512 ILE C C 1
ATOM 4401 O O . ILE C 3 512 ? 99.717 65.083 95.691 1.00 93.25 512 ILE C O 1
ATOM 4406 N N . SER C 3 513 ? 100.841 63.209 96.190 1.00 85.39 513 SER C N 1
ATOM 4407 C CA . SER C 3 513 ? 99.861 62.362 95.525 1.00 93.33 513 SER C CA 1
ATOM 4408 C C . SER C 3 513 ? 98.621 62.120 96.377 1.00 93.10 513 SER C C 1
ATOM 4409 O O . SER C 3 513 ? 98.196 60.973 96.538 1.00 90.71 513 SER C O 1
ATOM 4412 N N . SER C 3 514 ? 98.030 63.194 96.901 1.00 97.09 514 SER C N 1
ATOM 4413 C CA . SER C 3 514 ? 96.750 63.162 97.614 1.00 102.09 514 SER C CA 1
ATOM 4414 C C . SER C 3 514 ? 96.688 62.010 98.618 1.00 104.24 514 SER C C 1
ATOM 4415 O O . SER C 3 514 ? 95.886 61.082 98.500 1.00 102.94 514 SER C O 1
ATOM 4418 N N . ASP C 3 515 ? 97.560 62.083 99.620 1.00 107.60 515 ASP C N 1
ATOM 4419 C CA . ASP C 3 515 ? 97.711 61.011 100.597 1.00 106.96 515 ASP C CA 1
ATOM 4420 C C . ASP C 3 515 ? 97.128 61.330 101.965 1.00 108.68 515 ASP C C 1
ATOM 4421 O O . ASP C 3 515 ? 96.474 60.471 102.560 1.00 109.66 515 ASP C O 1
ATOM 4426 N N . GLU C 3 516 ? 97.340 62.536 102.489 1.00 108.22 516 GLU C N 1
ATOM 4427 C CA . GLU C 3 516 ? 96.941 62.886 103.853 1.00 109.66 516 GLU C CA 1
ATOM 4428 C C . GLU C 3 516 ? 96.042 64.121 103.821 1.00 110.11 516 GLU C C 1
ATOM 4429 O O . GLU C 3 516 ? 96.518 65.251 103.955 1.00 104.82 516 GLU C O 1
ATOM 4435 N N . GLU C 3 517 ? 94.737 63.888 103.659 1.00 111.91 517 GLU C N 1
ATOM 4436 C CA . GLU C 3 517 ? 93.727 64.943 103.661 1.00 109.41 517 GLU C CA 1
ATOM 4437 C C . GLU C 3 517 ? 94.051 66.036 102.653 1.00 106.46 517 GLU C C 1
ATOM 4438 O O . GLU C 3 517 ? 94.820 65.817 101.713 1.00 110.56 517 GLU C O 1
ATOM 4444 N N . GLU C 3 518 ? 93.468 67.216 102.838 1.00 104.50 518 GLU C N 1
ATOM 4445 C CA . GLU C 3 518 ? 93.712 68.345 101.953 1.00 106.54 518 GLU C CA 1
ATOM 4446 C C . GLU C 3 518 ? 94.575 69.425 102.576 1.00 102.21 518 GLU C C 1
ATOM 4447 O O . GLU C 3 518 ? 95.351 70.062 101.862 1.00 99.43 518 GLU C O 1
ATOM 4453 N N . GLU C 3 519 ? 94.479 69.627 103.892 1.00 104.43 519 GLU C N 1
ATOM 4454 C CA . GLU C 3 519 ? 95.237 70.672 104.571 1.00 104.35 519 GLU C CA 1
ATOM 4455 C C . GLU C 3 519 ? 96.737 70.414 104.561 1.00 96.23 519 GLU C C 1
ATOM 4456 O O . GLU C 3 519 ? 97.504 71.305 104.943 1.00 90.87 519 GLU C O 1
ATOM 4462 N N . PHE C 3 520 ? 97.171 69.227 104.149 1.00 92.17 520 PHE C N 1
ATOM 4463 C CA . PHE C 3 520 ? 98.586 68.905 104.048 1.00 88.49 520 PHE C CA 1
ATOM 4464 C C . PHE C 3 520 ? 99.126 69.085 102.637 1.00 83.63 520 PHE C C 1
ATOM 4465 O O . PHE C 3 520 ? 100.239 69.588 102.461 1.00 81.48 520 PHE C O 1
ATOM 4473 N N . VAL C 3 521 ? 98.353 68.698 101.623 1.00 83.88 521 VAL C N 1
ATOM 4474 C CA . VAL C 3 521 ? 98.871 68.694 100.260 1.00 85.99 521 VAL C CA 1
ATOM 4475 C C . VAL C 3 521 ? 99.120 70.115 99.770 1.00 85.04 521 VAL C C 1
ATOM 4476 O O . VAL C 3 521 ? 100.062 70.362 99.007 1.00 85.82 521 VAL C O 1
ATOM 4480 N N . ILE C 3 522 ? 98.283 71.069 100.190 1.00 86.00 522 ILE C N 1
ATOM 4481 C CA . ILE C 3 522 ? 98.423 72.443 99.714 1.00 83.70 522 ILE C CA 1
ATOM 4482 C C . ILE C 3 522 ? 99.780 73.009 100.095 1.00 78.14 522 ILE C C 1
ATOM 4483 O O . ILE C 3 522 ? 100.449 73.654 99.282 1.00 76.74 522 ILE C O 1
ATOM 4488 N N . GLU C 3 523 ? 100.197 72.796 101.339 1.00 81.78 523 GLU C N 1
ATOM 4489 C CA . GLU C 3 523 ? 101.464 73.355 101.793 1.00 80.65 523 GLU C CA 1
ATOM 4490 C C . GLU C 3 523 ? 102.636 72.750 101.034 1.00 75.50 523 GLU C C 1
ATOM 4491 O O . GLU C 3 523 ? 103.547 73.469 100.614 1.00 70.02 523 GLU C O 1
ATOM 4497 N N . CYS C 3 524 ? 102.626 71.428 100.841 1.00 74.75 524 CYS C N 1
ATOM 4498 C CA . CYS C 3 524 ? 103.700 70.786 100.092 1.00 69.62 524 CYS C CA 1
ATOM 4499 C C . CYS C 3 524 ? 103.751 71.309 98.665 1.00 74.93 524 CYS C C 1
ATOM 4500 O O . CYS C 3 524 ? 104.826 71.652 98.150 1.00 76.18 524 CYS C O 1
ATOM 4503 N N . LEU C 3 525 ? 102.585 71.399 98.024 1.00 81.15 525 LEU C N 1
ATOM 4504 C CA . LEU C 3 525 ? 102.504 71.880 96.652 1.00 71.95 525 LEU C CA 1
ATOM 4505 C C . LEU C 3 525 ? 103.041 73.299 96.541 1.00 65.02 525 LEU C C 1
ATOM 4506 O O . LEU C 3 525 ? 103.872 73.595 95.678 1.00 59.04 525 LEU C O 1
ATOM 4511 N N . GLY C 3 526 ? 102.593 74.183 97.435 1.00 70.11 526 GLY C N 1
ATOM 4512 C CA . GLY C 3 526 ? 103.021 75.568 97.378 1.00 69.14 526 GLY C CA 1
ATOM 4513 C C . GLY C 3 526 ? 104.491 75.738 97.693 1.00 69.53 526 GLY C C 1
ATOM 4514 O O . GLY C 3 526 ? 105.170 76.576 97.094 1.00 67.49 526 GLY C O 1
ATOM 4515 N N . THR C 3 527 ? 105.002 74.955 98.642 1.00 70.87 527 THR C N 1
ATOM 4516 C CA . THR C 3 527 ? 106.429 74.984 98.923 1.00 68.18 527 THR C CA 1
ATOM 4517 C C . THR C 3 527 ? 107.220 74.596 97.688 1.00 67.07 527 THR C C 1
ATOM 4518 O O . THR C 3 527 ? 108.253 75.203 97.382 1.00 65.69 527 THR C O 1
ATOM 4522 N N . LEU C 3 528 ? 106.742 73.589 96.956 1.00 67.75 528 LEU C N 1
ATOM 4523 C CA . LEU C 3 528 ? 107.415 73.219 95.721 1.00 65.40 528 LEU C CA 1
ATOM 4524 C C . LEU C 3 528 ? 107.302 74.318 94.676 1.00 64.63 528 LEU C C 1
ATOM 4525 O O . LEU C 3 528 ? 108.258 74.576 93.937 1.00 68.38 528 LEU C O 1
ATOM 4530 N N . ALA C 3 529 ? 106.146 74.983 94.603 1.00 62.64 529 ALA C N 1
ATOM 4531 C CA . ALA C 3 529 ? 105.922 75.969 93.549 1.00 59.18 529 ALA C CA 1
ATOM 4532 C C . ALA C 3 529 ? 106.903 77.122 93.651 1.00 58.70 529 ALA C C 1
ATOM 4533 O O . ALA C 3 529 ? 107.475 77.554 92.646 1.00 60.31 529 ALA C O 1
ATOM 4535 N N . ASN C 3 530 ? 107.130 77.621 94.862 1.00 64.10 530 ASN C N 1
ATOM 4536 C CA . ASN C 3 530 ? 108.037 78.743 95.049 1.00 67.46 530 ASN C CA 1
ATOM 4537 C C . ASN C 3 530 ? 109.485 78.373 94.787 1.00 69.76 530 ASN C C 1
ATOM 4538 O O . ASN C 3 530 ? 110.352 79.243 94.895 1.00 72.47 530 ASN C O 1
ATOM 4543 N N . LEU C 3 531 ? 109.769 77.110 94.471 1.00 71.77 531 LEU C N 1
ATOM 4544 C CA . LEU C 3 531 ? 111.136 76.646 94.248 1.00 73.34 531 LEU C CA 1
ATOM 4545 C C . LEU C 3 531 ? 111.448 76.878 92.772 1.00 72.86 531 LEU C C 1
ATOM 4546 O O . LEU C 3 531 ? 111.375 75.982 91.929 1.00 75.21 531 LEU C O 1
ATOM 4551 N N . THR C 3 532 ? 111.782 78.125 92.459 1.00 73.84 532 THR C N 1
ATOM 4552 C CA . THR C 3 532 ? 112.009 78.560 91.084 1.00 76.40 532 THR C CA 1
ATOM 4553 C C . THR C 3 532 ? 113.505 78.791 90.901 1.00 80.24 532 THR C C 1
ATOM 4554 O O . THR C 3 532 ? 114.025 79.880 91.141 1.00 86.76 532 THR C O 1
ATOM 4558 N N . ILE C 3 533 ? 114.200 77.743 90.478 1.00 84.82 533 ILE C N 1
ATOM 4559 C CA . ILE C 3 533 ? 115.596 77.836 90.065 1.00 95.11 533 ILE C CA 1
ATOM 4560 C C . ILE C 3 533 ? 115.653 77.442 88.593 1.00 101.95 533 ILE C C 1
ATOM 4561 O O . ILE C 3 533 ? 115.295 76.310 88.238 1.00 101.09 533 ILE C O 1
ATOM 4566 N N . PRO C 3 534 ? 116.063 78.346 87.702 1.00 104.40 534 PRO C N 1
ATOM 4567 C CA . PRO C 3 534 ? 115.985 78.045 86.262 1.00 108.72 534 PRO C CA 1
ATOM 4568 C C . PRO C 3 534 ? 116.843 76.870 85.824 1.00 107.23 534 PRO C C 1
ATOM 4569 O O . PRO C 3 534 ? 116.585 76.303 84.755 1.00 104.68 534 PRO C O 1
ATOM 4573 N N . ASP C 3 535 ? 117.847 76.483 86.607 1.00 106.69 535 ASP C N 1
ATOM 4574 C CA . ASP C 3 535 ? 118.772 75.433 86.209 1.00 105.72 535 ASP C CA 1
ATOM 4575 C C . ASP C 3 535 ? 118.289 74.031 86.558 1.00 106.34 535 ASP C C 1
ATOM 4576 O O . ASP C 3 535 ? 118.924 73.057 86.141 1.00 106.70 535 ASP C O 1
ATOM 4581 N N . LEU C 3 536 ? 117.190 73.897 87.294 1.00 105.70 536 LEU C N 1
ATOM 4582 C CA . LEU C 3 536 ? 116.745 72.594 87.771 1.00 104.14 536 LEU C CA 1
ATOM 4583 C C . LEU C 3 536 ? 115.795 71.976 86.755 1.00 95.67 536 LEU C C 1
ATOM 4584 O O . LEU C 3 536 ? 114.748 72.552 86.439 1.00 93.95 536 LEU C O 1
ATOM 4589 N N . ASP C 3 537 ? 116.156 70.797 86.264 1.00 93.61 537 ASP C N 1
ATOM 4590 C CA . ASP C 3 537 ? 115.367 70.081 85.274 1.00 93.71 537 ASP C CA 1
ATOM 4591 C C . ASP C 3 537 ? 114.269 69.309 85.993 1.00 92.32 537 ASP C C 1
ATOM 4592 O O . ASP C 3 537 ? 114.554 68.434 86.816 1.00 95.59 537 ASP C O 1
ATOM 4597 N N . TRP C 3 538 ? 113.021 69.634 85.679 1.00 87.69 538 TRP C N 1
ATOM 4598 C CA . TRP C 3 538 ? 111.878 69.129 86.421 1.00 86.53 538 TRP C CA 1
ATOM 4599 C C . TRP C 3 538 ? 111.225 67.903 85.798 1.00 87.38 538 TRP C C 1
ATOM 4600 O O . TRP C 3 538 ? 110.322 67.335 86.415 1.00 87.81 538 TRP C O 1
ATOM 4611 N N . GLU C 3 539 ? 111.639 67.474 84.604 1.00 89.52 539 GLU C N 1
ATOM 4612 C CA . GLU C 3 539 ? 110.886 66.419 83.929 1.00 94.70 539 GLU C CA 1
ATOM 4613 C C . GLU C 3 539 ? 111.003 65.094 84.674 1.00 94.87 539 GLU C C 1
ATOM 4614 O O . GLU C 3 539 ? 110.060 64.290 84.674 1.00 94.84 539 GLU C O 1
ATOM 4620 N N . LEU C 3 540 ? 112.145 64.851 85.327 1.00 92.39 540 LEU C N 1
ATOM 4621 C CA . LEU C 3 540 ? 112.274 63.633 86.118 1.00 93.75 540 LEU C CA 1
ATOM 4622 C C . LEU C 3 540 ? 111.234 63.607 87.222 1.00 95.85 540 LEU C C 1
ATOM 4623 O O . LEU C 3 540 ? 110.592 62.577 87.462 1.00 96.64 540 LEU C O 1
ATOM 4628 N N . VAL C 3 541 ? 111.053 64.744 87.896 1.00 96.01 541 VAL C N 1
ATOM 4629 C CA . VAL C 3 541 ? 110.088 64.837 88.984 1.00 94.95 541 VAL C CA 1
ATOM 4630 C C . VAL C 3 541 ? 108.677 64.617 88.462 1.00 92.80 541 VAL C C 1
ATOM 4631 O O . VAL C 3 541 ? 107.871 63.920 89.087 1.00 96.88 541 VAL C O 1
ATOM 4635 N N . LEU C 3 542 ? 108.353 65.202 87.310 1.00 88.34 542 LEU C N 1
ATOM 4636 C CA . LEU C 3 542 ? 107.016 65.040 86.760 1.00 87.86 542 LEU C CA 1
ATOM 4637 C C . LEU C 3 542 ? 106.726 63.625 86.293 1.00 87.02 542 LEU C C 1
ATOM 4638 O O . LEU C 3 542 ? 105.578 63.183 86.402 1.00 85.23 542 LEU C O 1
ATOM 4643 N N . LYS C 3 543 ? 107.714 62.904 85.763 1.00 90.69 543 LYS C N 1
ATOM 4644 C CA . LYS C 3 543 ? 107.416 61.547 85.320 1.00 95.16 543 LYS C CA 1
ATOM 4645 C C . LYS C 3 543 ? 107.461 60.533 86.454 1.00 93.36 543 LYS C C 1
ATOM 4646 O O . LYS C 3 543 ? 106.678 59.577 86.446 1.00 93.24 543 LYS C O 1
ATOM 4652 N N . GLU C 3 544 ? 108.350 60.719 87.432 1.00 91.55 544 GLU C N 1
ATOM 4653 C CA . GLU C 3 544 ? 108.378 59.815 88.577 1.00 92.07 544 GLU C CA 1
ATOM 4654 C C . GLU C 3 544 ? 107.220 60.094 89.523 1.00 92.44 544 GLU C C 1
ATOM 4655 O O . GLU C 3 544 ? 106.585 59.166 90.035 1.00 98.20 544 GLU C O 1
ATOM 4661 N N . TYR C 3 545 ? 106.931 61.369 89.751 1.00 92.65 545 TYR C N 1
ATOM 4662 C CA . TYR C 3 545 ? 106.018 61.819 90.795 1.00 96.85 545 TYR C CA 1
ATOM 4663 C C . TYR C 3 545 ? 105.201 62.973 90.227 1.00 101.01 545 TYR C C 1
ATOM 4664 O O . TYR C 3 545 ? 105.102 63.150 89.008 1.00 95.57 545 TYR C O 1
ATOM 4673 N N . LYS C 3 546 ? 104.575 63.737 91.124 1.00 99.93 546 LYS C N 1
ATOM 4674 C CA . LYS C 3 546 ? 103.898 64.999 90.832 1.00 93.01 546 LYS C CA 1
ATOM 4675 C C . LYS C 3 546 ? 102.583 64.800 90.094 1.00 95.73 546 LYS C C 1
ATOM 4676 O O . LYS C 3 546 ? 101.807 65.750 89.956 1.00 94.23 546 LYS C O 1
ATOM 4682 N N . LEU C 3 547 ? 102.319 63.574 89.645 1.00 100.10 547 LEU C N 1
ATOM 4683 C CA . LEU C 3 547 ? 101.019 63.168 89.116 1.00 97.74 547 LEU C CA 1
ATOM 4684 C C . LEU C 3 547 ? 100.465 64.214 88.143 1.00 95.17 547 LEU C C 1
ATOM 4685 O O . LEU C 3 547 ? 99.520 64.941 88.438 1.00 93.30 547 LEU C O 1
ATOM 4690 N N . VAL C 3 548 ? 101.134 64.314 86.998 1.00 92.86 548 VAL C N 1
ATOM 4691 C CA . VAL C 3 548 ? 100.715 65.217 85.927 1.00 89.14 548 VAL C CA 1
ATOM 4692 C C . VAL C 3 548 ? 99.240 64.999 85.593 1.00 90.08 548 VAL C C 1
ATOM 4693 O O . VAL C 3 548 ? 98.517 65.986 85.379 1.00 91.76 548 VAL C O 1
ATOM 4697 N N . PRO C 3 549 ? 98.741 63.757 85.518 1.00 90.89 549 PRO C N 1
ATOM 4698 C CA . PRO C 3 549 ? 97.284 63.593 85.389 1.00 92.42 549 PRO C CA 1
ATOM 4699 C C . PRO C 3 549 ? 96.503 64.266 86.502 1.00 93.08 549 PRO C C 1
ATOM 4700 O O . PRO C 3 549 ? 95.440 64.838 86.242 1.00 96.48 549 PRO C O 1
ATOM 4704 N N . PHE C 3 550 ? 97.001 64.230 87.738 1.00 90.55 550 PHE C N 1
ATOM 4705 C CA . PHE C 3 550 ? 96.315 64.936 88.814 1.00 88.88 550 PHE C CA 1
ATOM 4706 C C . PHE C 3 550 ? 96.471 66.447 88.690 1.00 88.55 550 PHE C C 1
ATOM 4707 O O . PHE C 3 550 ? 95.573 67.191 89.096 1.00 89.94 550 PHE C O 1
ATOM 4715 N N . LEU C 3 551 ? 97.593 66.922 88.138 1.00 88.80 551 LEU C N 1
ATOM 4716 C CA . LEU C 3 551 ? 97.712 68.344 87.833 1.00 85.03 551 LEU C CA 1
ATOM 4717 C C . LEU C 3 551 ? 96.629 68.773 86.858 1.00 79.52 551 LEU C C 1
ATOM 4718 O O . LEU C 3 551 ? 96.005 69.824 87.033 1.00 77.45 551 LEU C O 1
ATOM 4723 N N . LYS C 3 552 ? 96.385 67.963 85.827 1.00 81.19 552 LYS C N 1
ATOM 4724 C CA . LYS C 3 552 ? 95.312 68.278 84.889 1.00 82.77 552 LYS C CA 1
ATOM 4725 C C . LYS C 3 552 ? 93.943 68.157 85.548 1.00 85.30 552 LYS C C 1
ATOM 4726 O O . LYS C 3 552 ? 93.056 68.983 85.302 1.00 88.54 552 LYS C O 1
ATOM 4732 N N . ASP C 3 553 ? 93.750 67.135 86.384 1.00 82.51 553 ASP C N 1
ATOM 4733 C CA . ASP C 3 553 ? 92.450 66.929 87.015 1.00 85.62 553 ASP C CA 1
ATOM 4734 C C . ASP C 3 553 ? 92.099 68.076 87.954 1.00 92.15 553 ASP C C 1
ATOM 4735 O O . ASP C 3 553 ? 90.941 68.509 88.009 1.00 95.39 553 ASP C O 1
ATOM 4740 N N . LYS C 3 554 ? 93.083 68.581 88.701 1.00 88.60 554 LYS C N 1
ATOM 4741 C CA . LYS C 3 554 ? 92.827 69.657 89.649 1.00 84.13 554 LYS C CA 1
ATOM 4742 C C . LYS C 3 554 ? 92.413 70.949 88.959 1.00 84.24 554 LYS C C 1
ATOM 4743 O O . LYS C 3 554 ? 91.750 71.784 89.584 1.00 83.90 554 LYS C O 1
ATOM 4749 N N . LEU C 3 555 ? 92.781 71.132 87.689 1.00 80.17 555 LEU C N 1
ATOM 4750 C CA . LEU C 3 555 ? 92.384 72.331 86.967 1.00 78.34 555 LEU C CA 1
ATOM 4751 C C . LEU C 3 555 ? 90.898 72.364 86.644 1.00 88.10 555 LEU C C 1
ATOM 4752 O O . LEU C 3 555 ? 90.405 73.410 86.208 1.00 89.34 555 LEU C O 1
ATOM 4757 N N . LYS C 3 556 ? 90.179 71.267 86.838 1.00 90.55 556 LYS C N 1
ATOM 4758 C CA . LYS C 3 556 ? 88.734 71.290 86.638 1.00 99.25 556 LYS C CA 1
ATOM 4759 C C . LYS C 3 556 ? 88.088 72.185 87.691 1.00 102.16 556 LYS C C 1
ATOM 4760 O O . LYS C 3 556 ? 88.448 72.101 88.871 1.00 99.61 556 LYS C O 1
ATOM 4766 N N . PRO C 3 557 ? 87.151 73.059 87.310 1.00 103.38 557 PRO C N 1
ATOM 4767 C CA . PRO C 3 557 ? 86.520 73.935 88.313 1.00 104.43 557 PRO C CA 1
ATOM 4768 C C . PRO C 3 557 ? 85.799 73.179 89.416 1.00 107.81 557 PRO C C 1
ATOM 4769 O O . PRO C 3 557 ? 85.772 73.648 90.561 1.00 109.29 557 PRO C O 1
ATOM 4773 N N . GLY C 3 558 ? 85.218 72.024 89.110 1.00 107.42 558 GLY C N 1
ATOM 4774 C CA . GLY C 3 558 ? 84.511 71.220 90.082 1.00 106.91 558 GLY C CA 1
ATOM 4775 C C . GLY C 3 558 ? 85.343 70.162 90.772 1.00 103.58 558 GLY C C 1
ATOM 4776 O O . GLY C 3 558 ? 84.778 69.268 91.411 1.00 103.15 558 GLY C O 1
ATOM 4777 N N . ALA C 3 559 ? 86.670 70.228 90.662 1.00 101.60 559 ALA C N 1
ATOM 4778 C CA . ALA C 3 559 ? 87.518 69.208 91.269 1.00 101.01 559 ALA C CA 1
ATOM 4779 C C . ALA C 3 559 ? 87.731 69.466 92.756 1.00 100.34 559 ALA C C 1
ATOM 4780 O O . ALA C 3 559 ? 87.300 68.676 93.602 1.00 99.56 559 ALA C O 1
ATOM 4782 N N . ALA C 3 560 ? 88.380 70.577 93.094 1.00 98.36 560 ALA C N 1
ATOM 4783 C CA . ALA C 3 560 ? 88.757 70.859 94.474 1.00 94.08 560 ALA C CA 1
ATOM 4784 C C . ALA C 3 560 ? 88.524 72.340 94.754 1.00 93.52 560 ALA C C 1
ATOM 4785 O O . ALA C 3 560 ? 88.038 73.085 93.898 1.00 94.63 560 ALA C O 1
ATOM 4787 N N . GLU C 3 561 ? 88.874 72.764 95.966 1.00 88.40 561 GLU C N 1
ATOM 4788 C CA . GLU C 3 561 ? 88.645 74.137 96.388 1.00 81.63 561 GLU C CA 1
ATOM 4789 C C . GLU C 3 561 ? 89.738 75.056 95.843 1.00 81.88 561 GLU C C 1
ATOM 4790 O O . GLU C 3 561 ? 90.882 74.651 95.625 1.00 82.40 561 GLU C O 1
ATOM 4796 N N . ASP C 3 562 ? 89.364 76.327 95.657 1.00 86.06 562 ASP C N 1
ATOM 4797 C CA . ASP C 3 562 ? 90.061 77.207 94.717 1.00 86.14 562 ASP C CA 1
ATOM 4798 C C . ASP C 3 562 ? 91.528 77.418 95.067 1.00 80.39 562 ASP C C 1
ATOM 4799 O O . ASP C 3 562 ? 92.346 77.647 94.172 1.00 75.64 562 ASP C O 1
ATOM 4804 N N . ASP C 3 563 ? 91.880 77.391 96.350 1.00 82.27 563 ASP C N 1
ATOM 4805 C CA . ASP C 3 563 ? 93.274 77.608 96.719 1.00 84.04 563 ASP C CA 1
ATOM 4806 C C . ASP C 3 563 ? 94.160 76.479 96.212 1.00 81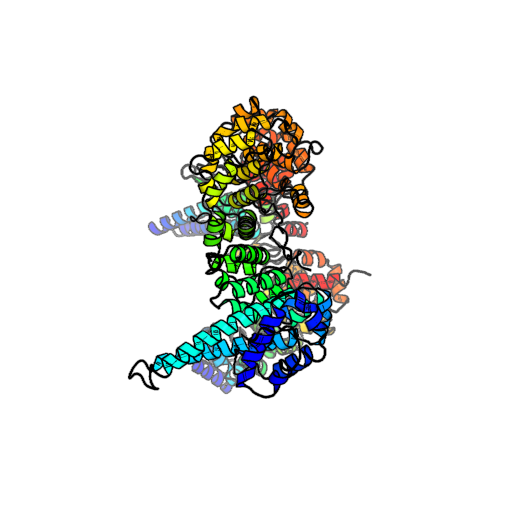.17 563 ASP C C 1
ATOM 4807 O O . ASP C 3 563 ? 95.267 76.726 95.718 1.00 79.50 563 ASP C O 1
ATOM 4812 N N . LEU C 3 564 ? 93.691 75.234 96.318 1.00 84.06 564 LEU C N 1
ATOM 4813 C CA . LEU C 3 564 ? 94.468 74.110 95.807 1.00 79.02 564 LEU C CA 1
ATOM 4814 C C . LEU C 3 564 ? 94.646 74.210 94.299 1.00 71.92 564 LEU C C 1
ATOM 4815 O O . LEU C 3 564 ? 95.732 73.943 93.775 1.00 72.09 564 LEU C O 1
ATOM 4820 N N . VAL C 3 565 ? 93.590 74.606 93.586 1.00 70.56 565 VAL C N 1
ATOM 4821 C CA . VAL C 3 565 ? 93.671 74.757 92.137 1.00 67.85 565 VAL C CA 1
ATOM 4822 C C . VAL C 3 565 ? 94.637 75.870 91.764 1.00 67.50 565 VAL C C 1
ATOM 4823 O O . VAL C 3 565 ? 95.409 75.747 90.808 1.00 66.23 565 VAL C O 1
ATOM 4827 N N . LEU C 3 566 ? 94.596 76.981 92.498 1.00 69.13 566 LEU C N 1
ATOM 4828 C CA . LEU C 3 566 ? 95.528 78.074 92.247 1.00 66.53 566 LEU C CA 1
ATOM 4829 C C . LEU C 3 566 ? 96.961 77.631 92.498 1.00 61.85 566 LEU C C 1
ATOM 4830 O O . LEU C 3 566 ? 97.883 78.028 91.778 1.00 59.84 566 LEU C O 1
ATOM 4835 N N . GLU C 3 567 ? 97.169 76.814 93.524 1.00 62.13 567 GLU C N 1
ATOM 4836 C CA . GLU C 3 567 ? 98.504 76.294 93.774 1.00 61.85 567 GLU C CA 1
ATOM 4837 C C . GLU C 3 567 ? 98.942 75.360 92.654 1.00 66.53 567 GLU C C 1
ATOM 4838 O O . GLU C 3 567 ? 100.111 75.362 92.253 1.00 67.64 567 GLU C O 1
ATOM 4844 N N . VAL C 3 568 ? 98.010 74.567 92.125 1.00 69.14 568 VAL C N 1
ATOM 4845 C CA . VAL C 3 568 ? 98.314 73.730 90.971 1.00 56.86 568 VAL C CA 1
ATOM 4846 C C . VAL C 3 568 ? 98.706 74.596 89.783 1.00 50.70 568 VAL C C 1
ATOM 4847 O O . VAL C 3 568 ? 99.587 74.235 89.000 1.00 53.60 568 VAL C O 1
ATOM 4851 N N . VAL C 3 569 ? 98.046 75.744 89.621 1.00 54.80 569 VAL C N 1
ATOM 4852 C CA . VAL C 3 569 ? 98.379 76.651 88.524 1.00 55.45 569 VAL C CA 1
ATOM 4853 C C . VAL C 3 569 ? 99.774 77.231 88.711 1.00 55.52 569 VAL C C 1
ATOM 4854 O O . VAL C 3 569 ? 100.545 77.363 87.751 1.00 56.79 569 VAL C O 1
ATOM 4858 N N . ILE C 3 570 ? 100.117 77.601 89.946 1.00 55.54 570 ILE C N 1
ATOM 4859 C CA . ILE C 3 570 ? 101.482 78.036 90.222 1.00 53.87 570 ILE C CA 1
ATOM 4860 C C . ILE C 3 570 ? 102.457 76.919 89.874 1.00 51.91 570 ILE C C 1
ATOM 4861 O O . ILE C 3 570 ? 103.557 77.168 89.369 1.00 52.02 570 ILE C O 1
ATOM 4866 N N . MET C 3 571 ? 102.066 75.671 90.146 1.00 51.38 571 MET C N 1
ATOM 4867 C CA . MET C 3 571 ? 102.887 74.517 89.786 1.00 57.14 571 MET C CA 1
ATOM 4868 C C . MET C 3 571 ? 103.074 74.413 88.279 1.00 59.44 571 MET C C 1
ATOM 4869 O O . MET C 3 571 ? 104.185 74.180 87.792 1.00 63.43 571 MET C O 1
ATOM 4874 N N . ILE C 3 572 ? 101.985 74.561 87.526 1.00 55.85 572 ILE C N 1
ATOM 4875 C CA . ILE C 3 572 ? 102.065 74.464 86.073 1.00 45.11 572 ILE C CA 1
ATOM 4876 C C . ILE C 3 572 ? 102.967 75.554 85.529 1.00 47.07 572 ILE C C 1
ATOM 4877 O O . ILE C 3 572 ? 103.712 75.342 84.569 1.00 52.01 572 ILE C O 1
ATOM 4882 N N . GLY C 3 573 ? 102.914 76.738 86.131 1.00 49.03 573 GLY C N 1
ATOM 4883 C CA . GLY C 3 573 ? 103.817 77.797 85.720 1.00 55.89 573 GLY C CA 1
ATOM 4884 C C . GLY C 3 573 ? 105.263 77.508 86.069 1.00 55.96 573 GLY C C 1
ATOM 4885 O O . GLY C 3 573 ? 106.171 77.793 85.284 1.00 63.33 573 GLY C O 1
ATOM 4886 N N . THR C 3 574 ? 105.502 76.949 87.251 1.00 52.47 574 THR C N 1
ATOM 4887 C CA . THR C 3 574 ? 106.863 76.756 87.722 1.00 56.23 574 THR C CA 1
ATOM 4888 C C . THR C 3 574 ? 107.513 75.500 87.167 1.00 61.70 574 THR C C 1
ATOM 4889 O O . THR C 3 574 ? 108.722 75.323 87.334 1.00 66.54 574 THR C O 1
ATOM 4893 N N . VAL C 3 575 ? 106.750 74.617 86.524 1.00 63.53 575 VAL C N 1
ATOM 4894 C CA . VAL C 3 575 ? 107.376 73.489 85.849 1.00 64.79 575 VAL C CA 1
ATOM 4895 C C . VAL C 3 575 ? 107.757 73.852 84.425 1.00 68.75 575 VAL C C 1
ATOM 4896 O O . VAL C 3 575 ? 108.347 73.028 83.716 1.00 78.74 575 VAL C O 1
ATOM 4900 N N . SER C 3 576 ? 107.441 75.070 83.994 1.00 60.80 576 SER C N 1
ATOM 4901 C CA . SER C 3 576 ? 107.541 75.437 82.593 1.00 62.74 576 SER C CA 1
ATOM 4902 C C . SER C 3 576 ? 108.806 76.207 82.248 1.00 68.45 576 SER C C 1
ATOM 4903 O O . SER C 3 576 ? 108.988 76.550 81.078 1.00 77.84 576 SER C O 1
ATOM 4906 N N . MET C 3 577 ? 109.672 76.508 83.213 1.00 63.90 577 MET C N 1
ATOM 4907 C CA . MET C 3 577 ? 110.950 77.099 82.840 1.00 68.60 577 MET C CA 1
ATOM 4908 C C . MET C 3 577 ? 111.932 76.066 82.315 1.00 74.69 577 MET C C 1
ATOM 4909 O O . MET C 3 577 ? 113.007 76.442 81.838 1.00 77.73 577 MET C O 1
ATOM 4914 N N . ASP C 3 578 ? 111.593 74.784 82.393 1.00 79.33 578 ASP C N 1
ATOM 4915 C CA . ASP C 3 578 ? 112.404 73.715 81.831 1.00 83.31 578 ASP C CA 1
ATOM 4916 C C . ASP C 3 578 ? 111.871 73.348 80.453 1.00 85.67 578 ASP C C 1
ATOM 4917 O O . ASP C 3 578 ? 110.664 73.146 80.282 1.00 84.85 578 ASP C O 1
ATOM 4922 N N . ASP C 3 579 ? 112.774 73.263 79.477 1.00 86.03 579 ASP C N 1
ATOM 4923 C CA . ASP C 3 579 ? 112.362 72.974 78.109 1.00 81.82 579 ASP C CA 1
ATOM 4924 C C . ASP C 3 579 ? 111.889 71.538 77.946 1.00 80.23 579 ASP C C 1
ATOM 4925 O O . ASP C 3 579 ? 110.996 71.273 77.136 1.00 82.52 579 ASP C O 1
ATOM 4930 N N . SER C 3 580 ? 112.468 70.602 78.700 1.00 79.74 580 SER C N 1
ATOM 4931 C CA . SER C 3 580 ? 112.138 69.193 78.514 1.00 84.02 580 SER C CA 1
ATOM 4932 C C . SER C 3 580 ? 110.672 68.913 78.806 1.00 80.90 580 SER C C 1
ATOM 4933 O O . SER C 3 580 ? 110.080 68.009 78.206 1.00 83.21 580 SER C O 1
ATOM 4936 N N . CYS C 3 581 ? 110.068 69.672 79.711 1.00 80.08 581 CYS C N 1
ATOM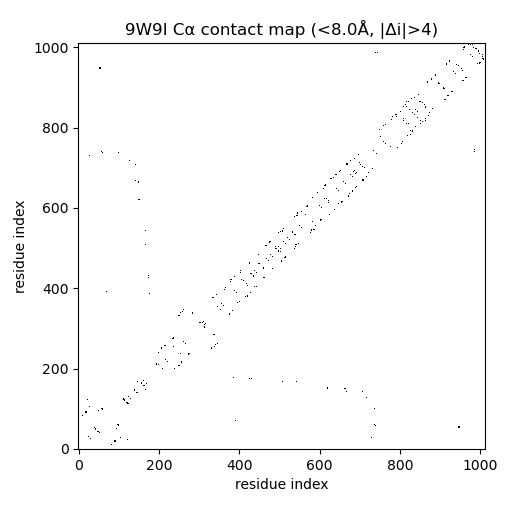 4937 C CA . CYS C 3 581 ? 108.664 69.479 80.029 1.00 82.22 581 CYS C CA 1
ATOM 4938 C C . CYS C 3 581 ? 107.736 70.219 79.081 1.00 75.70 581 CYS C C 1
ATOM 4939 O O . CYS C 3 581 ? 106.516 70.092 79.215 1.00 75.26 581 CYS C O 1
ATOM 4942 N N . ALA C 3 582 ? 108.278 70.998 78.143 1.00 72.86 582 ALA C N 1
ATOM 4943 C CA . ALA C 3 582 ? 107.421 71.738 77.226 1.00 70.39 582 ALA C CA 1
ATOM 4944 C C . ALA C 3 582 ? 106.584 70.797 76.374 1.00 74.03 582 ALA C C 1
ATOM 4945 O O . ALA C 3 582 ? 105.377 71.007 76.211 1.00 75.93 582 ALA C O 1
ATOM 4947 N N . ALA C 3 583 ? 107.207 69.750 75.826 1.00 77.88 583 ALA C N 1
ATOM 4948 C CA . ALA C 3 583 ? 106.474 68.801 74.995 1.00 75.18 583 ALA C CA 1
ATOM 4949 C C . ALA C 3 583 ? 105.427 68.051 75.806 1.00 78.03 583 ALA C C 1
ATOM 4950 O O . ALA C 3 583 ? 104.304 67.827 75.336 1.00 74.34 583 ALA C O 1
ATOM 4952 N N . LEU C 3 584 ? 105.776 67.660 77.033 1.00 82.66 584 LEU C N 1
ATOM 4953 C CA . LEU C 3 584 ? 104.808 67.008 77.906 1.00 80.01 584 LEU C CA 1
ATOM 4954 C C . LEU C 3 584 ? 103.622 67.922 78.181 1.00 75.31 584 LEU C C 1
ATOM 4955 O O . LEU C 3 584 ? 102.466 67.494 78.101 1.00 75.42 584 LEU C O 1
ATOM 4960 N N . LEU C 3 585 ? 103.891 69.191 78.494 1.00 68.48 585 LEU C N 1
ATOM 4961 C CA . LEU C 3 585 ? 102.815 70.120 78.808 1.00 67.59 585 LEU C CA 1
ATOM 4962 C C . LEU C 3 585 ? 101.935 70.367 77.593 1.00 78.86 585 LEU C C 1
ATOM 4963 O O . LEU C 3 585 ? 100.708 70.465 77.716 1.00 82.15 585 LEU C O 1
ATOM 4968 N N . ALA C 3 586 ? 102.544 70.473 76.411 1.00 83.74 586 ALA C N 1
ATOM 4969 C CA . ALA C 3 586 ? 101.766 70.670 75.193 1.00 82.63 586 ALA C CA 1
ATOM 4970 C C . ALA C 3 586 ? 100.881 69.466 74.904 1.00 82.97 586 ALA C C 1
ATOM 4971 O O . ALA C 3 586 ? 99.727 69.620 74.487 1.00 83.06 586 ALA C O 1
ATOM 4973 N N . LYS C 3 587 ? 101.404 68.257 75.117 1.00 78.38 587 LYS C N 1
ATOM 4974 C CA . LYS C 3 587 ? 100.632 67.060 74.808 1.00 78.34 587 LYS C CA 1
ATOM 4975 C C . LYS C 3 587 ? 99.568 66.762 75.857 1.00 74.39 587 LYS C C 1
ATOM 4976 O O . LYS C 3 587 ? 98.540 66.158 75.532 1.00 74.13 587 LYS C O 1
ATOM 4982 N N . SER C 3 588 ? 99.784 67.182 77.104 1.00 71.02 588 SER C N 1
ATOM 4983 C CA . SER C 3 588 ? 98.979 66.698 78.220 1.00 73.81 588 SER C CA 1
ATOM 4984 C C . SER C 3 588 ? 97.549 67.218 78.211 1.00 76.30 588 SER C C 1
ATOM 4985 O O . SER C 3 588 ? 96.729 66.719 78.988 1.00 80.16 588 SER C O 1
ATOM 4988 N N . GLY C 3 589 ? 97.226 68.190 77.365 1.00 75.97 589 GLY C N 1
ATOM 4989 C CA . GLY C 3 589 ? 95.908 68.786 77.410 1.00 73.42 589 GLY C CA 1
ATOM 4990 C C . GLY C 3 589 ? 95.695 69.714 78.579 1.00 71.67 589 GLY C C 1
ATOM 4991 O O . GLY C 3 589 ? 94.548 69.984 78.946 1.00 73.82 589 GLY C O 1
ATOM 4992 N N . ILE C 3 590 ? 96.777 70.199 79.191 1.00 70.06 590 ILE C N 1
ATOM 4993 C CA . ILE C 3 590 ? 96.655 71.148 80.290 1.00 66.90 590 ILE C CA 1
ATOM 4994 C C . ILE C 3 590 ? 96.162 72.496 79.784 1.00 65.16 590 ILE C C 1
ATOM 4995 O O . ILE C 3 590 ? 95.436 73.201 80.492 1.00 67.84 590 ILE C O 1
ATOM 5000 N N . ILE C 3 591 ? 96.537 72.872 78.559 1.00 66.77 591 ILE C N 1
ATOM 5001 C CA . ILE C 3 591 ? 96.160 74.189 78.040 1.00 61.43 591 ILE C CA 1
ATOM 5002 C C . ILE C 3 591 ? 94.653 74.376 77.946 1.00 61.68 591 ILE C C 1
ATOM 5003 O O . ILE C 3 591 ? 94.166 75.457 78.318 1.00 64.06 591 ILE C O 1
ATOM 5008 N N . PRO C 3 592 ? 93.868 73.423 77.434 1.00 61.67 592 PRO C N 1
ATOM 5009 C CA . PRO C 3 592 ? 92.409 73.598 77.505 1.00 64.74 592 PRO C CA 1
ATOM 5010 C C . PRO C 3 592 ? 91.887 73.763 78.920 1.00 69.54 592 PRO C C 1
ATOM 5011 O O . PRO C 3 592 ? 90.974 74.566 79.143 1.00 68.08 592 PRO C O 1
ATOM 5015 N N . ALA C 3 593 ? 92.446 73.035 79.889 1.00 69.61 593 ALA C N 1
ATOM 5016 C CA . ALA C 3 593 ? 92.004 73.189 81.270 1.00 66.64 593 ALA C CA 1
ATOM 5017 C C . ALA C 3 593 ? 92.347 74.573 81.811 1.00 66.08 593 ALA C C 1
ATOM 5018 O O . ALA C 3 593 ? 91.535 75.190 82.507 1.00 71.63 593 ALA C O 1
ATOM 5020 N N . LEU C 3 594 ? 93.540 75.079 81.493 1.00 63.44 594 LEU C N 1
ATOM 5021 C CA . LEU C 3 594 ? 93.911 76.427 81.904 1.00 63.83 594 LEU C CA 1
ATOM 5022 C C . LEU C 3 594 ? 92.990 77.464 81.281 1.00 66.72 594 LEU C C 1
ATOM 5023 O O . LEU C 3 594 ? 92.589 78.428 81.942 1.00 66.79 594 LEU C O 1
ATOM 5028 N N . ILE C 3 595 ? 92.650 77.288 80.004 1.00 65.29 595 ILE C N 1
ATOM 5029 C CA . ILE C 3 595 ? 91.771 78.239 79.334 1.00 62.49 595 ILE C CA 1
ATOM 5030 C C . ILE C 3 595 ? 90.375 78.206 79.944 1.00 70.81 595 ILE C C 1
ATOM 5031 O O . ILE C 3 595 ? 89.761 79.255 80.178 1.00 75.97 595 ILE C O 1
ATOM 5036 N N . GLU C 3 596 ? 89.848 77.008 80.207 1.00 71.14 596 GLU C N 1
ATOM 5037 C CA . GLU C 3 596 ? 88.534 76.910 80.836 1.00 74.36 596 GLU C CA 1
ATOM 5038 C C . GLU C 3 596 ? 88.550 77.508 82.237 1.00 76.36 596 GLU C C 1
ATOM 5039 O O . GLU C 3 596 ? 87.576 78.140 82.661 1.00 78.54 596 GLU C O 1
ATOM 5045 N N . LEU C 3 597 ? 89.648 77.318 82.974 1.00 74.56 597 LEU C N 1
ATOM 5046 C CA . LEU C 3 597 ? 89.780 77.931 84.293 1.00 76.95 597 LEU C CA 1
ATOM 5047 C C . LEU C 3 597 ? 89.798 79.451 84.199 1.00 80.56 597 LEU C C 1
ATOM 5048 O O . LEU C 3 597 ? 89.158 80.136 85.005 1.00 78.66 597 LEU C O 1
ATOM 5053 N N . LEU C 3 598 ? 90.535 79.995 83.228 1.00 74.45 598 LEU C N 1
ATOM 5054 C CA . LEU C 3 598 ? 90.572 81.441 83.040 1.00 65.00 598 LEU C CA 1
ATOM 5055 C C . LEU C 3 598 ? 89.193 81.976 82.699 1.00 74.71 598 LEU C C 1
ATOM 5056 O O . LEU C 3 598 ? 88.777 83.019 83.214 1.00 79.89 598 LEU C O 1
ATOM 5061 N N . ASN C 3 599 ? 88.469 81.271 81.831 1.00 79.55 599 ASN C N 1
ATOM 5062 C CA . ASN C 3 599 ? 87.121 81.697 81.475 1.00 90.73 599 ASN C CA 1
ATOM 5063 C C . ASN C 3 599 ? 86.188 81.645 82.679 1.00 88.99 599 ASN C C 1
ATOM 5064 O O . ASN C 3 599 ? 85.354 82.540 82.866 1.00 83.83 599 ASN C O 1
ATOM 5069 N N . ALA C 3 600 ? 86.311 80.608 83.508 1.00 84.01 600 ALA C N 1
ATOM 5070 C CA . ALA C 3 600 ? 85.426 80.448 84.654 1.00 82.27 600 ALA C CA 1
ATOM 5071 C C . ALA C 3 600 ? 85.857 81.261 85.867 1.00 84.95 600 ALA C C 1
ATOM 5072 O O . ALA C 3 600 ? 85.072 81.391 86.813 1.00 95.15 600 ALA C O 1
ATOM 5074 N N . GLN C 3 601 ? 87.070 81.807 85.869 1.00 83.86 601 GLN C N 1
ATOM 5075 C CA . GLN C 3 601 ? 87.598 82.585 86.986 1.00 84.50 601 GLN C CA 1
ATOM 5076 C C . GLN C 3 601 ? 88.257 83.859 86.475 1.00 82.57 601 GLN C C 1
ATOM 5077 O O . GLN C 3 601 ? 89.399 84.184 86.807 1.00 78.99 601 GLN C O 1
ATOM 5083 N N . GLN C 3 602 ? 87.530 84.590 85.631 1.00 80.68 602 GLN C N 1
ATOM 5084 C CA . GLN C 3 602 ? 87.983 85.880 85.131 1.00 80.48 602 GLN C CA 1
ATOM 5085 C C . GLN C 3 602 ? 87.618 87.035 86.054 1.00 83.84 602 GLN C C 1
ATOM 5086 O O . GLN C 3 602 ? 88.104 88.152 85.842 1.00 89.03 602 GLN C O 1
ATOM 5092 N N . GLU C 3 603 ? 86.781 86.799 87.066 1.00 84.94 603 GLU C N 1
ATOM 5093 C CA . GLU C 3 603 ? 86.352 87.884 87.943 1.00 85.15 603 GLU C CA 1
ATOM 5094 C C . GLU C 3 603 ? 87.480 88.332 88.862 1.00 78.18 603 GLU C C 1
ATOM 5095 O O . GLU C 3 603 ? 87.721 89.533 89.025 1.00 75.11 603 GLU C O 1
ATOM 5101 N N . ASP C 3 604 ? 88.186 87.380 89.466 1.00 74.76 604 ASP C N 1
ATOM 5102 C CA . ASP C 3 604 ? 89.217 87.688 90.446 1.00 70.21 604 ASP C CA 1
ATOM 5103 C C . ASP C 3 604 ? 90.556 87.881 89.755 1.00 67.17 604 ASP C C 1
ATOM 5104 O O . ASP C 3 604 ? 90.992 87.027 88.979 1.00 67.26 604 ASP C O 1
ATOM 5109 N N . ASP C 3 605 ? 91.210 89.000 90.056 1.00 65.54 605 ASP C N 1
ATOM 5110 C CA . ASP C 3 605 ? 92.448 89.356 89.380 1.00 64.65 605 ASP C CA 1
ATOM 5111 C C . ASP C 3 605 ? 93.583 88.396 89.688 1.00 59.83 605 ASP C C 1
ATOM 5112 O O . ASP C 3 605 ? 94.538 88.327 88.911 1.00 62.27 605 ASP C O 1
ATOM 5117 N N . GLU C 3 606 ? 93.515 87.664 90.798 1.00 60.20 606 GLU C N 1
ATOM 5118 C CA . GLU C 3 606 ? 94.618 86.775 91.146 1.00 61.96 606 GLU C CA 1
ATOM 5119 C C . GLU C 3 606 ? 94.693 85.590 90.188 1.00 59.48 606 GLU C C 1
ATOM 5120 O O . GLU C 3 606 ? 95.765 85.275 89.653 1.00 54.13 606 GLU C O 1
ATOM 5126 N N . PHE C 3 607 ? 93.559 84.926 89.950 1.00 61.34 607 PHE C N 1
ATOM 5127 C CA . PHE C 3 607 ? 93.544 83.801 89.024 1.00 51.40 607 PHE C CA 1
ATOM 5128 C C . PHE C 3 607 ? 93.932 84.244 87.627 1.00 50.74 607 PHE C C 1
ATOM 5129 O O . PHE C 3 607 ? 94.710 83.567 86.947 1.00 54.54 607 PHE C O 1
ATOM 5137 N N . VAL C 3 608 ? 93.393 85.377 87.179 1.00 54.11 608 VAL C N 1
ATOM 5138 C CA . VAL C 3 608 ? 93.710 85.872 85.846 1.00 54.90 608 VAL C CA 1
ATOM 5139 C C . VAL C 3 608 ? 95.196 86.180 85.739 1.00 53.41 608 VAL C C 1
ATOM 5140 O O . VAL C 3 608 ? 95.865 85.763 84.786 1.00 57.14 608 VAL C O 1
ATOM 5144 N N . CYS C 3 609 ? 95.743 86.884 86.731 1.00 47.61 609 CYS C N 1
ATOM 5145 C CA . CYS C 3 609 ? 97.153 87.244 86.679 1.00 47.34 609 CYS C CA 1
ATOM 5146 C C . CYS C 3 609 ? 98.032 86.008 86.656 1.00 51.74 609 CYS C C 1
ATOM 5147 O O . CYS C 3 609 ? 98.978 85.926 85.865 1.00 54.33 609 CYS C O 1
ATOM 5150 N N . GLN C 3 610 ? 97.718 85.014 87.490 1.00 51.23 610 GLN C N 1
ATOM 5151 C CA . GLN C 3 610 ? 98.578 83.840 87.571 1.00 50.14 610 GLN C CA 1
ATOM 5152 C C . GLN C 3 610 ? 98.456 82.959 86.328 1.00 49.93 610 GLN C C 1
ATOM 5153 O O . GLN C 3 610 ? 99.463 82.436 85.841 1.00 52.45 610 GLN C O 1
ATOM 5159 N N . ILE C 3 611 ? 97.245 82.785 85.790 1.00 46.09 611 ILE C N 1
ATOM 5160 C CA . ILE C 3 611 ? 97.093 81.998 84.568 1.00 41.81 611 ILE C CA 1
ATOM 5161 C C . ILE C 3 611 ? 97.804 82.675 83.409 1.00 44.80 611 ILE C C 1
ATOM 5162 O O . ILE C 3 611 ? 98.505 82.024 82.624 1.00 48.61 611 ILE C O 1
ATOM 5167 N N . ILE C 3 612 ? 97.628 83.988 83.270 1.00 46.88 612 ILE C N 1
ATOM 5168 C CA . ILE C 3 612 ? 98.307 84.695 82.196 1.00 51.00 612 ILE C CA 1
ATOM 5169 C C . ILE C 3 612 ? 99.812 84.639 82.419 1.00 48.82 612 ILE C C 1
ATOM 5170 O O . ILE C 3 612 ? 100.592 84.623 81.460 1.00 48.68 612 ILE C O 1
ATOM 5175 N N . TYR C 3 613 ? 100.252 84.558 83.676 1.00 46.30 613 TYR C N 1
ATOM 5176 C CA . TYR C 3 613 ? 101.681 84.419 83.912 1.00 52.94 613 TYR C CA 1
ATOM 5177 C C . TYR C 3 613 ? 102.172 83.028 83.545 1.00 58.63 613 TYR C C 1
ATOM 5178 O O . TYR C 3 613 ? 103.320 82.871 83.128 1.00 62.02 613 TYR C O 1
ATOM 5187 N N . VAL C 3 614 ? 101.328 82.011 83.713 1.00 56.90 614 VAL C N 1
ATOM 5188 C CA . VAL C 3 614 ? 101.661 80.677 83.222 1.00 47.64 614 VAL C CA 1
ATOM 5189 C C . VAL C 3 614 ? 101.813 80.706 81.711 1.00 52.89 614 VAL C C 1
ATOM 5190 O O . VAL C 3 614 ? 102.736 80.106 81.149 1.00 56.19 614 VAL C O 1
ATOM 5194 N N . PHE C 3 615 ? 100.900 81.406 81.033 1.00 56.05 615 PHE C N 1
ATOM 5195 C CA . PHE C 3 615 ? 101.000 81.566 79.585 1.00 50.88 615 PHE C CA 1
ATOM 5196 C C . PHE C 3 615 ? 102.294 82.266 79.202 1.00 53.69 615 PHE C C 1
ATOM 5197 O O . PHE C 3 615 ? 102.952 81.889 78.226 1.00 58.81 615 PHE C O 1
ATOM 5205 N N . TYR C 3 616 ? 102.678 83.284 79.967 1.00 50.29 616 TYR C N 1
ATOM 5206 C CA . TYR C 3 616 ? 103.960 83.944 79.754 1.00 52.23 616 TYR C CA 1
ATOM 5207 C C . TYR C 3 616 ? 105.133 82.985 79.943 1.00 64.62 616 TYR C C 1
ATOM 5208 O O . TYR C 3 616 ? 106.022 82.921 79.089 1.00 69.43 616 TYR C O 1
ATOM 5217 N N . GLN C 3 617 ? 105.164 82.247 81.066 1.00 64.16 617 GLN C N 1
ATOM 5218 C CA . GLN C 3 617 ? 106.095 81.126 81.220 1.00 61.95 617 GLN C CA 1
ATOM 5219 C C . GLN C 3 617 ? 106.203 80.298 79.958 1.00 68.50 617 GLN C C 1
ATOM 5220 O O . GLN C 3 617 ? 107.300 80.086 79.429 1.00 75.11 617 GLN C O 1
ATOM 5226 N N . MET C 3 618 ? 105.063 79.852 79.461 1.00 62.64 618 MET C N 1
ATOM 5227 C CA . MET C 3 618 ? 104.949 78.682 78.619 1.00 63.72 618 MET C CA 1
ATOM 5228 C C . MET C 3 618 ? 104.914 79.005 77.139 1.00 63.12 618 MET C C 1
ATOM 5229 O O . MET C 3 618 ? 104.942 78.087 76.315 1.00 69.54 618 MET C O 1
ATOM 5234 N N . VAL C 3 619 ? 104.932 80.278 76.770 1.00 59.01 619 VAL C N 1
ATOM 5235 C CA . VAL C 3 619 ? 104.928 80.611 75.353 1.00 66.55 619 VAL C CA 1
ATOM 5236 C C . VAL C 3 619 ? 106.309 80.403 74.736 1.00 69.11 619 VAL C C 1
ATOM 5237 O O . VAL C 3 619 ? 106.453 79.654 73.764 1.00 73.29 619 VAL C O 1
ATOM 5241 N N . PHE C 3 620 ? 107.354 81.028 75.290 1.00 69.78 620 PHE C N 1
ATOM 5242 C CA . PHE C 3 620 ? 108.592 81.153 74.525 1.00 72.51 620 PHE C CA 1
ATOM 5243 C C . PHE C 3 620 ? 109.521 79.956 74.688 1.00 73.85 620 PHE C C 1
ATOM 5244 O O . PHE C 3 620 ? 110.743 80.105 74.556 1.00 74.90 620 PHE C O 1
ATOM 5252 N N . HIS C 3 621 ? 108.978 78.771 74.963 1.00 76.72 621 HIS C N 1
ATOM 5253 C CA . HIS C 3 621 ? 109.759 77.542 74.995 1.00 78.39 621 HIS C CA 1
ATOM 5254 C C . HIS C 3 621 ? 109.712 76.767 73.681 1.00 76.58 621 HIS C C 1
ATOM 5255 O O . HIS C 3 621 ? 110.171 75.621 73.637 1.00 76.09 621 HIS C O 1
ATOM 5262 N N . GLN C 3 622 ? 109.159 77.361 72.626 1.00 72.33 622 GLN C N 1
ATOM 5263 C CA . GLN C 3 622 ? 109.238 76.959 71.225 1.00 72.82 622 GLN C CA 1
ATOM 5264 C C . GLN C 3 622 ? 108.351 75.753 70.929 1.00 74.17 622 GLN C C 1
ATOM 5265 O O . GLN C 3 622 ? 107.960 75.573 69.779 1.00 77.18 622 GLN C O 1
ATOM 5271 N N . ALA C 3 623 ? 107.855 75.049 71.933 1.00 73.70 623 ALA C N 1
ATOM 5272 C CA . ALA C 3 623 ? 106.965 73.917 71.714 1.00 67.86 623 ALA C CA 1
ATOM 5273 C C . ALA C 3 623 ? 105.519 74.228 72.042 1.00 63.30 623 ALA C C 1
ATOM 5274 O O . ALA C 3 623 ? 104.619 73.760 71.348 1.00 56.86 623 ALA C O 1
ATOM 5276 N N . THR C 3 624 ? 105.273 75.002 73.096 1.00 66.80 624 THR C N 1
ATOM 5277 C CA . THR C 3 624 ? 103.918 75.391 73.453 1.00 67.88 624 THR C CA 1
ATOM 5278 C C . THR C 3 624 ? 103.500 76.707 72.802 1.00 72.15 624 THR C C 1
ATOM 5279 O O . THR C 3 624 ? 102.306 77.034 72.803 1.00 71.21 624 THR C O 1
ATOM 5283 N N . ARG C 3 625 ? 104.452 77.450 72.231 1.00 72.44 625 ARG C N 1
ATOM 5284 C CA . ARG C 3 625 ? 104.115 78.651 71.474 1.00 65.08 625 ARG C CA 1
ATOM 5285 C C . ARG C 3 625 ? 103.162 78.323 70.342 1.00 62.70 625 ARG C C 1
ATOM 5286 O O . ARG C 3 625 ? 102.154 79.008 70.145 1.00 65.27 625 ARG C O 1
ATOM 5294 N N . ASP C 3 626 ? 103.476 77.278 69.579 1.00 65.29 626 ASP C N 1
ATOM 5295 C CA . ASP C 3 626 ? 102.634 76.908 68.452 1.00 70.38 626 ASP C CA 1
ATOM 5296 C C . ASP C 3 626 ? 101.236 76.535 68.918 1.00 70.52 626 ASP C C 1
ATOM 5297 O O . ASP C 3 626 ? 100.240 76.947 68.310 1.00 73.25 626 ASP C O 1
ATOM 5302 N N . VAL C 3 627 ? 101.141 75.776 70.008 1.00 67.22 627 VAL C N 1
ATOM 5303 C CA . VAL C 3 627 ? 99.835 75.365 70.509 1.00 66.47 627 VAL C CA 1
ATOM 5304 C C . VAL C 3 627 ? 99.023 76.581 70.924 1.00 68.38 627 VAL C C 1
ATOM 5305 O O . VAL C 3 627 ? 97.860 76.734 70.533 1.00 73.39 627 VAL C O 1
ATOM 5309 N N . ILE C 3 628 ? 99.635 77.482 71.695 1.00 67.76 628 ILE C N 1
ATOM 5310 C CA . ILE C 3 628 ? 98.908 78.652 72.181 1.00 72.46 628 ILE C CA 1
ATOM 5311 C C . ILE C 3 628 ? 98.468 79.531 71.018 1.00 70.90 628 ILE C C 1
ATOM 5312 O O . ILE C 3 628 ? 97.327 80.008 70.977 1.00 68.80 628 ILE C O 1
ATOM 5317 N N . ILE C 3 629 ? 99.352 79.741 70.042 1.00 68.01 629 ILE C N 1
ATOM 5318 C CA . ILE C 3 629 ? 99.033 80.632 68.934 1.00 61.51 629 ILE C CA 1
ATOM 5319 C C . ILE C 3 629 ? 97.913 80.053 68.081 1.00 66.05 629 ILE C C 1
ATOM 5320 O O . ILE C 3 629 ? 96.926 80.734 67.783 1.00 71.44 629 ILE C O 1
ATOM 5325 N N . LYS C 3 630 ? 98.031 78.779 67.696 1.00 65.07 630 LYS C N 1
ATOM 5326 C CA . LYS C 3 630 ? 97.250 78.257 66.586 1.00 67.15 630 LYS C CA 1
ATOM 5327 C C . LYS C 3 630 ? 96.140 77.294 66.977 1.00 70.47 630 LYS C C 1
ATOM 5328 O O . LYS C 3 630 ? 95.196 77.128 66.200 1.00 76.36 630 LYS C O 1
ATOM 5334 N N . GLU C 3 631 ? 96.217 76.660 68.141 1.00 71.96 631 GLU C N 1
ATOM 5335 C CA . GLU C 3 631 ? 95.202 75.705 68.557 1.00 75.72 631 GLU C CA 1
ATOM 5336 C C . GLU C 3 631 ? 94.193 76.301 69.524 1.00 75.87 631 GLU C C 1
ATOM 5337 O O . GLU C 3 631 ? 93.007 75.964 69.460 1.00 78.32 631 GLU C O 1
ATOM 5343 N N . THR C 3 632 ? 94.636 77.188 70.408 1.00 73.28 632 THR C N 1
ATOM 5344 C CA . THR C 3 632 ? 93.798 77.768 71.444 1.00 75.99 632 THR C CA 1
ATOM 5345 C C . THR C 3 632 ? 93.534 79.241 71.160 1.00 81.45 632 THR C C 1
ATOM 5346 O O . THR C 3 632 ? 94.280 79.904 70.435 1.00 80.51 632 THR C O 1
ATOM 5350 N N . GLN C 3 633 ? 92.449 79.748 71.750 1.00 81.68 633 GLN C N 1
ATOM 5351 C CA . GLN C 3 633 ? 92.064 81.149 71.633 1.00 71.95 633 GLN C CA 1
ATOM 5352 C C . GLN C 3 633 ? 92.656 82.010 72.738 1.00 71.58 633 GLN C C 1
ATOM 5353 O O . GLN C 3 633 ? 92.096 83.063 73.068 1.00 72.71 633 GLN C O 1
ATOM 5359 N N . ALA C 3 634 ? 93.771 81.582 73.326 1.00 72.11 634 ALA C N 1
ATOM 5360 C CA . ALA C 3 634 ? 94.376 82.338 74.421 1.00 75.23 634 ALA C CA 1
ATOM 5361 C C . ALA C 3 634 ? 94.784 83.752 74.026 1.00 75.99 634 ALA C C 1
ATOM 5362 O O . ALA C 3 634 ? 94.511 84.684 74.803 1.00 72.84 634 ALA C O 1
ATOM 5364 N N . PRO C 3 635 ? 95.445 83.994 72.887 1.00 69.99 635 PRO C N 1
ATOM 5365 C CA . PRO C 3 635 ? 95.822 85.379 72.571 1.00 66.34 635 PRO C CA 1
ATOM 5366 C C . PRO C 3 635 ? 94.622 86.300 72.410 1.00 76.41 635 PRO C C 1
ATOM 5367 O O . PRO C 3 635 ? 94.745 87.507 72.644 1.00 81.57 635 PRO C O 1
ATOM 5371 N N . ALA C 3 636 ? 93.457 85.768 72.033 1.00 77.32 636 ALA C N 1
ATOM 5372 C CA . ALA C 3 636 ? 92.243 86.581 72.034 1.00 78.16 636 ALA C CA 1
ATOM 5373 C C . ALA C 3 636 ? 91.859 87.002 73.449 1.00 79.95 636 ALA C C 1
ATOM 5374 O O . ALA C 3 636 ? 91.486 88.159 73.682 1.00 77.73 636 ALA C O 1
ATOM 5376 N N . TYR C 3 637 ? 91.939 86.073 74.408 1.00 76.14 637 TYR C N 1
ATOM 5377 C CA . TYR C 3 637 ? 91.678 86.420 75.800 1.00 69.89 637 TYR C CA 1
ATOM 5378 C C . TYR C 3 637 ? 92.724 87.381 76.335 1.00 68.38 637 TYR C C 1
ATOM 5379 O O . TYR C 3 637 ? 92.463 88.106 77.298 1.00 75.51 637 TYR C O 1
ATOM 5388 N N . LEU C 3 638 ? 93.914 87.388 75.740 1.00 62.69 638 LEU C N 1
ATOM 5389 C CA . LEU C 3 638 ? 94.908 88.392 76.097 1.00 64.93 638 LEU C CA 1
ATOM 5390 C C . LEU C 3 638 ? 94.587 89.744 75.474 1.00 70.88 638 LEU C C 1
ATOM 5391 O O . LEU C 3 638 ? 94.872 90.787 76.072 1.00 78.76 638 LEU C O 1
ATOM 5396 N N . ILE C 3 639 ? 94.006 89.742 74.273 1.00 73.41 639 ILE C N 1
ATOM 5397 C CA . ILE C 3 639 ? 93.584 90.986 73.631 1.00 75.31 639 ILE C CA 1
ATOM 5398 C C . ILE C 3 639 ? 92.455 91.640 74.419 1.00 75.43 639 ILE C C 1
ATOM 5399 O O . ILE C 3 639 ? 92.450 92.858 74.628 1.00 77.43 639 ILE C O 1
ATOM 5404 N N . ASP C 3 640 ? 91.492 90.837 74.882 1.00 77.84 640 ASP C N 1
ATOM 5405 C CA . ASP C 3 640 ? 90.296 91.387 75.515 1.00 77.17 640 ASP C CA 1
ATOM 5406 C C . ASP C 3 640 ? 90.633 92.235 76.734 1.00 73.97 640 ASP C C 1
ATOM 5407 O O . ASP C 3 640 ? 89.982 93.255 76.987 1.00 82.17 640 ASP C O 1
ATOM 5412 N N . LEU C 3 641 ? 91.640 91.834 77.504 1.00 70.99 641 LEU C N 1
ATOM 5413 C CA . LEU C 3 641 ? 91.958 92.549 78.732 1.00 77.77 641 LEU C CA 1
ATOM 5414 C C . LEU C 3 641 ? 93.403 93.024 78.724 1.00 76.76 641 LEU C C 1
ATOM 5415 O O . LEU C 3 641 ? 94.122 92.866 79.714 1.00 78.37 641 LEU C O 1
ATOM 5420 N N . MET C 3 642 ? 93.832 93.612 77.607 1.00 73.12 642 MET C N 1
ATOM 5421 C CA . MET C 3 642 ? 95.186 94.149 77.529 1.00 73.87 642 MET C CA 1
ATOM 5422 C C . MET C 3 642 ? 95.400 95.261 78.541 1.00 72.92 642 MET C C 1
ATOM 5423 O O . MET C 3 642 ? 96.472 95.359 79.147 1.00 70.35 642 MET C O 1
ATOM 5428 N N . HIS C 3 643 ? 94.404 96.125 78.717 1.00 80.08 643 HIS C N 1
ATOM 5429 C CA . HIS C 3 643 ? 94.475 97.267 79.629 1.00 85.14 643 HIS C CA 1
ATOM 5430 C C . HIS C 3 643 ? 93.373 97.103 80.670 1.00 85.18 643 HIS C C 1
ATOM 5431 O O . HIS C 3 643 ? 92.253 97.583 80.483 1.00 87.25 643 HIS C O 1
ATOM 5438 N N . ASP C 3 644 ? 93.689 96.425 81.767 1.00 79.74 644 ASP C N 1
ATOM 5439 C CA . ASP C 3 644 ? 92.737 96.237 82.845 1.00 77.48 644 ASP C CA 1
ATOM 5440 C C . ASP C 3 644 ? 93.057 97.194 83.987 1.00 78.86 644 ASP C C 1
ATOM 5441 O O . ASP C 3 644 ? 94.046 97.931 83.962 1.00 79.77 644 ASP C O 1
ATOM 5446 N N . LYS C 3 645 ? 92.195 97.172 85.007 1.00 81.61 645 LYS C N 1
ATOM 5447 C CA . LYS C 3 645 ? 92.341 98.081 86.139 1.00 83.06 645 LYS C CA 1
ATOM 5448 C C . LYS C 3 645 ? 93.644 97.836 86.887 1.00 84.16 645 LYS C C 1
ATOM 5449 O O . LYS C 3 645 ? 94.340 98.786 87.263 1.00 85.54 645 LYS C O 1
ATOM 5455 N N . ASN C 3 646 ? 93.990 96.570 87.114 1.00 76.91 646 ASN C N 1
ATOM 5456 C CA . ASN C 3 646 ? 95.155 96.239 87.918 1.00 71.93 646 ASN C CA 1
ATOM 5457 C C . ASN C 3 646 ? 96.420 96.411 87.095 1.00 69.35 646 ASN C C 1
ATOM 5458 O O . ASN C 3 646 ? 96.466 96.046 85.919 1.00 71.02 646 ASN C O 1
ATOM 5463 N N . ASN C 3 647 ? 97.449 96.981 87.716 1.00 68.09 647 ASN C N 1
ATOM 5464 C CA . ASN C 3 647 ? 98.687 97.241 86.993 1.00 70.42 647 ASN C CA 1
ATOM 5465 C C . ASN C 3 647 ? 99.392 95.945 86.611 1.00 73.39 647 ASN C C 1
ATOM 5466 O O . ASN C 3 647 ? 99.926 95.827 85.502 1.00 75.16 647 ASN C O 1
ATOM 5471 N N . GLU C 3 648 ? 99.399 94.959 87.511 1.00 72.72 648 GLU C N 1
ATOM 5472 C CA . GLU C 3 648 ? 100.165 93.738 87.273 1.00 75.16 648 GLU C CA 1
ATOM 5473 C C . GLU C 3 648 ? 99.549 92.883 86.170 1.00 69.07 648 GLU C C 1
ATOM 5474 O O . GLU C 3 648 ? 100.272 92.346 85.322 1.00 66.87 648 GLU C O 1
ATOM 5480 N N . ILE C 3 649 ? 98.223 92.728 86.174 1.00 65.20 649 ILE C N 1
ATOM 5481 C CA . ILE C 3 649 ? 97.571 91.911 85.154 1.00 58.05 649 ILE C CA 1
ATOM 5482 C C . ILE C 3 649 ? 97.810 92.511 83.776 1.00 60.30 649 ILE C C 1
ATOM 5483 O O . ILE C 3 649 ? 98.110 91.800 82.808 1.00 64.40 649 ILE C O 1
ATOM 5488 N N . ARG C 3 650 ? 97.716 93.835 83.679 1.00 63.77 650 ARG C N 1
ATOM 5489 C CA . ARG C 3 650 ? 97.979 94.521 82.425 1.00 71.77 650 ARG C CA 1
ATOM 5490 C C . ARG C 3 650 ? 99.438 94.381 82.014 1.00 71.89 650 ARG C C 1
ATOM 5491 O O . ARG C 3 650 ? 99.734 94.190 80.829 1.00 74.32 650 ARG C O 1
ATOM 5499 N N . LYS C 3 651 ? 100.364 94.466 82.972 1.00 68.98 651 LYS C N 1
ATOM 5500 C CA . LYS C 3 651 ? 101.776 94.331 82.629 1.00 73.59 651 LYS C CA 1
ATOM 5501 C C . LYS C 3 651 ? 102.077 92.939 82.087 1.00 72.03 651 LYS C C 1
ATOM 5502 O O . LYS C 3 651 ? 102.816 92.785 81.104 1.00 71.38 651 LYS C O 1
ATOM 5508 N N . VAL C 3 652 ? 101.504 91.911 82.716 1.00 71.80 652 VAL C N 1
ATOM 5509 C CA . VAL C 3 652 ? 101.719 90.545 82.254 1.00 71.71 652 VAL C CA 1
ATOM 5510 C C . VAL C 3 652 ? 101.107 90.342 80.872 1.00 71.68 652 VAL C C 1
ATOM 5511 O O . VAL C 3 652 ? 101.722 89.719 79.996 1.00 70.66 652 VAL C O 1
ATOM 5515 N N . CYS C 3 653 ? 99.895 90.868 80.644 1.00 69.75 653 CYS C N 1
ATOM 5516 C CA . CYS C 3 653 ? 99.297 90.764 79.315 1.00 64.37 653 CYS C CA 1
ATOM 5517 C C . CYS C 3 653 ? 100.166 91.444 78.272 1.00 64.82 653 CYS C C 1
ATOM 5518 O O . CYS C 3 653 ? 100.364 90.911 77.175 1.00 67.04 653 CYS C O 1
ATOM 5521 N N . ASP C 3 654 ? 100.701 92.619 78.601 1.00 69.18 654 ASP C N 1
ATOM 5522 C CA . ASP C 3 654 ? 101.532 93.344 77.651 1.00 71.70 654 ASP C CA 1
ATOM 5523 C C . ASP C 3 654 ? 102.790 92.562 77.309 1.00 73.10 654 ASP C C 1
ATOM 5524 O O . ASP C 3 654 ? 103.156 92.449 76.135 1.00 74.34 654 ASP C O 1
ATOM 5529 N N . ASN C 3 655 ? 103.462 92.006 78.319 1.00 72.23 655 ASN C N 1
ATOM 5530 C CA . ASN C 3 655 ? 104.697 91.271 78.055 1.00 67.91 655 ASN C CA 1
ATOM 5531 C C . ASN C 3 655 ? 104.432 89.992 77.268 1.00 63.72 655 ASN C C 1
ATOM 5532 O O . ASN C 3 655 ? 105.184 89.658 76.342 1.00 64.69 655 ASN C O 1
ATOM 5537 N N . THR C 3 656 ? 103.355 89.276 77.598 1.00 61.92 656 THR C N 1
ATOM 5538 C CA . THR C 3 656 ? 103.037 88.059 76.859 1.00 57.35 656 THR C CA 1
ATOM 5539 C C . THR C 3 656 ? 102.663 88.359 75.413 1.00 61.71 656 THR C C 1
ATOM 5540 O O . THR C 3 656 ? 103.074 87.636 74.500 1.00 64.50 656 THR C O 1
ATOM 5544 N N . LEU C 3 657 ? 101.880 89.411 75.175 1.00 62.72 657 LEU C N 1
ATOM 5545 C CA . LEU C 3 657 ? 101.521 89.742 73.802 1.00 54.06 657 LEU C CA 1
ATOM 5546 C C . LEU C 3 657 ? 102.711 90.290 73.027 1.00 57.05 657 LEU C C 1
ATOM 5547 O O . LEU C 3 657 ? 102.824 90.057 71.819 1.00 60.51 657 LEU C O 1
ATOM 5552 N N . ASP C 3 658 ? 103.619 90.992 73.703 1.00 60.32 658 ASP C N 1
ATOM 5553 C CA . ASP C 3 658 ? 104.865 91.401 73.070 1.00 66.16 658 ASP C CA 1
ATOM 5554 C C . ASP C 3 658 ? 105.689 90.193 72.652 1.00 61.46 658 ASP C C 1
ATOM 5555 O O . ASP C 3 658 ? 106.333 90.207 71.598 1.00 61.07 658 ASP C O 1
ATOM 5560 N N . ILE C 3 659 ? 105.700 89.144 73.475 1.00 65.20 659 ILE C N 1
ATOM 5561 C CA . ILE C 3 659 ? 106.414 87.931 73.083 1.00 67.29 659 ILE C CA 1
ATOM 5562 C C . ILE C 3 659 ? 105.681 87.197 71.958 1.00 67.03 659 ILE C C 1
ATOM 5563 O O . ILE C 3 659 ? 106.320 86.587 71.093 1.00 67.59 659 ILE C O 1
ATOM 5568 N N . ILE C 3 660 ? 104.346 87.249 71.936 1.00 64.70 660 ILE C N 1
ATOM 5569 C CA . ILE C 3 660 ? 103.594 86.628 70.847 1.00 61.14 660 ILE C CA 1
ATOM 5570 C C . ILE C 3 660 ? 103.851 87.305 69.510 1.00 62.97 660 ILE C C 1
ATOM 5571 O O . ILE C 3 660 ? 104.013 86.616 68.496 1.00 66.42 660 ILE C O 1
ATOM 5576 N N . ALA C 3 661 ? 103.911 88.637 69.489 1.00 65.29 661 ALA C N 1
ATOM 5577 C CA . ALA C 3 661 ? 103.924 89.365 68.224 1.00 67.35 661 ALA C CA 1
ATOM 5578 C C . ALA C 3 661 ? 105.110 88.980 67.347 1.00 69.12 661 ALA C C 1
ATOM 5579 O O . ALA C 3 661 ? 105.010 89.021 66.115 1.00 75.71 661 ALA C O 1
ATOM 5581 N N . GLU C 3 662 ? 106.242 88.612 67.950 1.00 63.46 662 GLU C N 1
ATOM 5582 C CA . GLU C 3 662 ? 107.432 88.344 67.148 1.00 66.39 662 GLU C CA 1
ATOM 5583 C C . GLU C 3 662 ? 107.268 87.092 66.297 1.00 70.54 662 GLU C C 1
ATOM 5584 O O . GLU C 3 662 ? 107.714 87.054 65.146 1.00 70.74 662 GLU C O 1
ATOM 5590 N N . TYR C 3 663 ? 106.650 86.055 66.848 1.00 72.36 663 TYR C N 1
ATOM 5591 C CA . TYR C 3 663 ? 106.525 84.782 66.155 1.00 71.44 663 TYR C CA 1
ATOM 5592 C C . TYR C 3 663 ? 105.260 84.675 65.317 1.00 71.80 663 TYR C C 1
ATOM 5593 O O . TYR C 3 663 ? 105.080 83.669 64.625 1.00 75.60 663 TYR C O 1
ATOM 5602 N N . ASP C 3 664 ? 104.386 85.674 65.353 1.00 67.12 664 ASP C N 1
ATOM 5603 C CA . ASP C 3 664 ? 103.133 85.594 64.614 1.00 66.70 664 ASP C CA 1
ATOM 5604 C C . ASP C 3 664 ? 102.712 87.001 64.233 1.00 74.06 664 ASP C C 1
ATOM 5605 O O . ASP C 3 664 ? 102.598 87.872 65.100 1.00 73.48 664 ASP C O 1
ATOM 5610 N N . GLU C 3 665 ? 102.485 87.219 62.941 1.00 74.45 665 GLU C N 1
ATOM 5611 C CA . GLU C 3 665 ? 102.251 88.563 62.437 1.00 72.35 665 GLU C CA 1
ATOM 5612 C C . GLU C 3 665 ? 100.782 88.959 62.472 1.00 71.65 665 GLU C C 1
ATOM 5613 O O . GLU C 3 665 ? 100.472 90.145 62.652 1.00 75.16 665 GLU C O 1
ATOM 5619 N N . GLU C 3 666 ? 99.874 87.997 62.316 1.00 64.59 666 GLU C N 1
ATOM 5620 C CA . GLU C 3 666 ? 98.448 88.302 62.363 1.00 65.77 666 GLU C CA 1
ATOM 5621 C C . GLU C 3 666 ? 98.032 88.796 63.742 1.00 66.20 666 GLU C C 1
ATOM 5622 O O . GLU C 3 666 ? 97.292 89.782 63.869 1.00 68.02 666 GLU C O 1
ATOM 5628 N N . TRP C 3 667 ? 98.496 88.118 64.794 1.00 61.67 667 TRP C N 1
ATOM 5629 C CA . TRP C 3 667 ? 98.165 88.583 66.131 1.00 62.89 667 TRP C CA 1
ATOM 5630 C C . TRP C 3 667 ? 98.859 89.902 66.432 1.00 68.46 667 TRP C C 1
ATOM 5631 O O . TRP C 3 667 ? 98.344 90.695 67.219 1.00 68.10 667 TRP C O 1
ATOM 5642 N N . ALA C 3 668 ? 100.002 90.175 65.795 1.00 69.94 668 ALA C N 1
ATOM 5643 C CA . ALA C 3 668 ? 100.618 91.495 65.925 1.00 72.62 668 ALA C CA 1
ATOM 5644 C C . ALA C 3 668 ? 99.737 92.585 65.319 1.00 66.87 668 ALA C C 1
ATOM 5645 O O . ALA C 3 668 ? 99.551 93.657 65.918 1.00 63.73 668 ALA C O 1
ATOM 5647 N N . LYS C 3 669 ? 99.189 92.330 64.130 1.00 62.80 669 LYS C N 1
ATOM 5648 C CA . LYS C 3 669 ? 98.299 93.307 63.511 1.00 61.65 669 LYS C CA 1
ATOM 5649 C C . LYS C 3 669 ? 97.056 93.527 64.362 1.00 60.27 669 LYS C C 1
ATOM 5650 O O . LYS C 3 669 ? 96.618 94.670 64.558 1.00 65.15 669 LYS C O 1
ATOM 5656 N N . LYS C 3 670 ? 96.483 92.444 64.889 1.00 58.16 670 LYS C N 1
ATOM 5657 C CA . LYS C 3 670 ? 95.347 92.597 65.791 1.00 58.98 670 LYS C CA 1
ATOM 5658 C C . LYS C 3 670 ? 95.740 93.335 67.066 1.00 60.23 670 LYS C C 1
ATOM 5659 O O . LYS C 3 670 ? 94.930 94.082 67.624 1.00 58.69 670 LYS C O 1
ATOM 5665 N N . ILE C 3 671 ? 96.976 93.141 67.536 1.00 62.79 671 ILE C N 1
ATOM 5666 C CA . ILE C 3 671 ? 97.450 93.795 68.751 1.00 63.62 671 ILE C CA 1
ATOM 5667 C C . ILE C 3 671 ? 97.535 95.298 68.549 1.00 65.62 671 ILE C C 1
ATOM 5668 O O . ILE C 3 671 ? 97.284 96.078 69.474 1.00 70.04 671 ILE C O 1
ATOM 5673 N N . GLN C 3 672 ? 97.927 95.731 67.352 1.00 61.51 672 GLN C N 1
ATOM 5674 C CA . GLN C 3 672 ? 97.861 97.161 67.048 1.00 52.72 672 GLN C CA 1
ATOM 5675 C C . GLN C 3 672 ? 96.415 97.643 66.951 1.00 54.25 672 GLN C C 1
ATOM 5676 O O . GLN C 3 672 ? 96.034 98.639 67.590 1.00 60.45 672 GLN C O 1
ATOM 5682 N N . SER C 3 673 ? 95.591 96.930 66.173 1.00 51.04 673 SER C N 1
ATOM 5683 C CA . SER C 3 673 ? 94.237 97.395 65.879 1.00 56.53 673 SER C CA 1
ATOM 5684 C C . SER C 3 673 ? 93.412 97.553 67.149 1.00 60.88 673 SER C C 1
ATOM 5685 O O . SER C 3 673 ? 92.790 98.599 67.374 1.00 63.09 673 SER C O 1
ATOM 5688 N N . GLU C 3 674 ? 93.360 96.511 67.974 1.00 64.05 674 GLU C N 1
ATOM 5689 C CA . GLU C 3 674 ? 92.918 96.706 69.343 1.00 62.44 674 GLU C CA 1
ATOM 5690 C C . GLU C 3 674 ? 93.984 97.492 70.083 1.00 54.85 674 GLU C C 1
ATOM 5691 O O . GLU C 3 674 ? 95.158 97.440 69.737 1.00 54.43 674 GLU C O 1
ATOM 5697 N N . LYS C 3 675 ? 93.547 98.275 71.057 1.00 55.35 675 LYS C N 1
ATOM 5698 C CA . LYS C 3 675 ? 94.356 99.234 71.803 1.00 64.60 675 LYS C CA 1
ATOM 5699 C C . LYS C 3 675 ? 94.717 100.431 70.930 1.00 65.25 675 LYS C C 1
ATOM 5700 O O . LYS C 3 675 ? 95.094 101.478 71.462 1.00 67.10 675 LYS C O 1
ATOM 5706 N N . PHE C 3 676 ? 94.502 100.350 69.612 1.00 63.02 676 PHE C N 1
ATOM 5707 C CA . PHE C 3 676 ? 94.369 101.595 68.871 1.00 52.64 676 PHE C CA 1
ATOM 5708 C C . PHE C 3 676 ? 92.926 102.049 68.811 1.00 50.66 676 PHE C C 1
ATOM 5709 O O . PHE C 3 676 ? 92.655 103.251 68.871 1.00 56.36 676 PHE C O 1
ATOM 5717 N N . ARG C 3 677 ? 92.003 101.099 68.703 1.00 53.85 677 ARG C N 1
ATOM 5718 C CA . ARG C 3 677 ? 90.588 101.337 68.947 1.00 56.97 677 ARG C CA 1
ATOM 5719 C C . ARG C 3 677 ? 90.289 101.663 70.396 1.00 60.65 677 ARG C C 1
ATOM 5720 O O . ARG C 3 677 ? 89.158 102.056 70.693 1.00 61.97 677 ARG C O 1
ATOM 5728 N N . TRP C 3 678 ? 91.251 101.493 71.298 1.00 61.66 678 TRP C N 1
ATOM 5729 C CA . TRP C 3 678 ? 91.107 101.885 72.696 1.00 63.72 678 TRP C CA 1
ATOM 5730 C C . TRP C 3 678 ? 91.883 103.139 73.059 1.00 63.14 678 TRP C C 1
ATOM 5731 O O . TRP C 3 678 ? 91.388 103.952 73.842 1.00 67.01 678 TRP C O 1
ATOM 5742 N N . HIS C 3 679 ? 93.097 103.313 72.529 1.00 59.68 679 HIS C N 1
ATOM 5743 C CA . HIS C 3 679 ? 93.896 104.482 72.878 1.00 56.00 679 HIS C CA 1
ATOM 5744 C C . HIS C 3 679 ? 93.241 105.775 72.409 1.00 55.71 679 HIS C C 1
ATOM 5745 O O . HIS C 3 679 ? 93.188 106.759 73.156 1.00 55.31 679 HIS C O 1
ATOM 5752 N N . ASN C 3 680 ? 92.737 105.793 71.180 1.00 52.89 680 ASN C N 1
ATOM 5753 C CA . ASN C 3 680 ? 92.046 106.945 70.626 1.00 50.29 680 ASN C CA 1
ATOM 5754 C C . ASN C 3 680 ? 90.586 106.605 70.365 1.00 59.44 680 ASN C C 1
ATOM 5755 O O . ASN C 3 680 ? 90.044 106.890 69.300 1.00 61.47 680 ASN C O 1
ATOM 5760 N N . SER C 3 681 ? 89.935 105.981 71.347 1.00 65.35 681 SER C N 1
ATOM 5761 C CA . SER C 3 681 ? 88.575 105.488 71.146 1.00 72.69 681 SER C CA 1
ATOM 5762 C C . SER C 3 681 ? 87.584 106.626 70.926 1.00 76.27 681 SER C C 1
ATOM 5763 O O . SER C 3 681 ? 86.761 106.573 70.004 1.00 78.59 681 SER C O 1
ATOM 5766 N N . GLN C 3 682 ? 87.637 107.658 71.771 1.00 75.30 682 GLN C N 1
ATOM 5767 C CA . GLN C 3 682 ? 86.713 108.780 71.631 1.00 82.04 682 GLN C CA 1
ATOM 5768 C C . GLN C 3 682 ? 86.973 109.553 70.342 1.00 82.21 682 GLN C C 1
ATOM 5769 O O . GLN C 3 682 ? 86.039 110.061 69.712 1.00 85.84 682 GLN C O 1
ATOM 5775 N N . TRP C 3 683 ? 88.240 109.645 69.937 1.00 78.40 683 TRP C N 1
ATOM 5776 C CA . TRP C 3 683 ? 88.603 110.215 68.643 1.00 72.75 683 TRP C CA 1
ATOM 5777 C C . TRP C 3 683 ? 87.850 109.526 67.510 1.00 73.97 683 TRP C C 1
ATOM 5778 O O . TRP C 3 683 ? 87.190 110.175 66.686 1.00 79.03 683 TRP C O 1
ATOM 5780 N N . LEU C 3 684 ? 87.933 108.195 67.467 1.00 77.64 684 LEU C N 1
ATOM 5781 C CA . LEU C 3 684 ? 87.285 107.432 66.407 1.00 84.03 684 LEU C CA 1
ATOM 5782 C C . LEU C 3 684 ? 85.771 107.535 66.503 1.00 93.21 684 LEU C C 1
ATOM 5783 O O . LEU C 3 684 ? 85.080 107.595 65.480 1.00 98.04 684 LEU C O 1
ATOM 5788 N N . GLU C 3 685 ? 85.235 107.544 67.726 1.00 91.77 685 GLU C N 1
ATOM 5789 C CA . GLU C 3 685 ? 83.795 107.695 67.894 1.00 97.29 685 GLU C CA 1
ATOM 5790 C C . GLU C 3 685 ? 83.325 109.039 67.353 1.00 98.06 685 GLU C C 1
ATOM 5791 O O . GLU C 3 685 ? 82.259 109.134 66.734 1.00 98.35 685 GLU C O 1
ATOM 5797 N N . MET C 3 686 ? 84.115 110.091 67.577 1.00 96.35 686 MET C N 1
ATOM 5798 C CA . MET C 3 686 ? 83.759 111.413 67.075 1.00 98.61 686 MET C CA 1
ATOM 5799 C C . MET C 3 686 ? 83.831 111.463 65.553 1.00 98.24 686 MET C C 1
ATOM 5800 O O . MET C 3 686 ? 82.975 112.083 64.911 1.00 100.48 686 MET C O 1
ATOM 5805 N N . VAL C 3 687 ? 84.841 110.825 64.952 1.00 96.48 687 VAL C N 1
ATOM 5806 C CA . VAL C 3 687 ? 84.892 110.793 63.491 1.00 101.46 687 VAL C CA 1
ATOM 5807 C C . VAL C 3 687 ? 83.713 110.005 62.932 1.00 109.01 687 VAL C C 1
ATOM 5808 O O . VAL C 3 687 ? 83.079 110.421 61.955 1.00 109.74 687 VAL C O 1
ATOM 5812 N N . GLU C 3 688 ? 83.399 108.863 63.537 1.00 110.43 688 GLU C N 1
ATOM 5813 C CA . GLU C 3 688 ? 82.274 108.040 63.102 1.00 111.84 688 GLU C CA 1
ATOM 5814 C C . GLU C 3 688 ? 80.948 108.762 63.316 1.00 118.11 688 GLU C C 1
ATOM 5815 O O . GLU C 3 688 ? 80.844 109.664 64.147 1.00 114.00 688 GLU C O 1
ATOM 5817 N N . GLY D 4 139 ? 115.058 156.215 82.289 1.00 199.95 469 GLY D N 1
ATOM 5818 C CA . GLY D 4 139 ? 114.783 156.224 80.864 1.00 199.95 469 GLY D CA 1
ATOM 5819 C C . GLY D 4 139 ? 113.316 156.028 80.538 1.00 199.95 469 GLY D C 1
ATOM 5820 O O . GLY D 4 139 ? 112.752 156.755 79.721 1.00 199.95 469 GLY D O 1
ATOM 5821 N N . LEU D 4 140 ? 112.699 155.033 81.181 1.00 201.12 470 LEU D N 1
ATOM 5822 C CA . LEU D 4 140 ? 111.278 154.775 80.967 1.00 201.12 470 LEU D CA 1
ATOM 5823 C C . LEU D 4 140 ? 110.438 155.982 81.364 1.00 201.12 470 LEU D C 1
ATOM 5824 O O . LEU D 4 140 ? 109.538 156.401 80.625 1.00 201.12 470 LEU D O 1
ATOM 5829 N N . GLN D 4 141 ? 110.731 156.562 82.530 1.00 195.42 471 GLN D N 1
ATOM 5830 C CA . GLN D 4 141 ? 109.992 157.735 82.981 1.00 195.42 471 GLN D CA 1
ATOM 5831 C C . GLN D 4 141 ? 110.229 158.922 82.060 1.00 195.42 471 GLN D C 1
ATOM 5832 O O . GLN D 4 141 ? 109.302 159.684 81.771 1.00 195.42 471 GLN D O 1
ATOM 5838 N N . ALA D 4 142 ? 111.467 159.099 81.590 1.00 198.09 472 ALA D N 1
ATOM 5839 C CA . ALA D 4 142 ? 111.765 160.202 80.681 1.00 198.09 472 ALA D CA 1
ATOM 5840 C C . ALA D 4 142 ? 110.996 160.062 79.372 1.00 198.09 472 ALA D C 1
ATOM 5841 O O . ALA D 4 142 ? 110.423 161.035 78.865 1.00 198.09 472 ALA D O 1
ATOM 5843 N N . ILE D 4 143 ? 110.971 158.851 78.810 1.00 208.29 473 ILE D N 1
ATOM 5844 C CA . ILE D 4 143 ? 110.250 158.622 77.560 1.00 208.29 473 ILE D CA 1
ATOM 5845 C C . ILE D 4 143 ? 108.756 158.837 77.758 1.00 208.29 473 ILE D C 1
ATOM 5846 O O . ILE D 4 143 ? 108.087 159.462 76.924 1.00 208.29 473 ILE D O 1
ATOM 5848 N N . ALA D 4 144 ? 108.207 158.327 78.865 1.00 209.41 474 ALA D N 1
ATOM 5849 C CA . ALA D 4 144 ? 106.786 158.514 79.137 1.00 209.41 474 ALA D CA 1
ATOM 5850 C C . ALA D 4 144 ? 106.447 159.990 79.310 1.00 209.41 474 ALA D C 1
ATOM 5851 O O . ALA D 4 144 ? 105.417 160.461 78.811 1.00 209.41 474 ALA D O 1
ATOM 5853 N N . GLU D 4 145 ? 107.304 160.736 80.010 1.00 197.94 475 GLU D N 1
ATOM 5854 C CA . GLU D 4 145 ? 107.079 162.166 80.180 1.00 197.94 475 GLU D CA 1
ATOM 5855 C C . GLU D 4 145 ? 107.107 162.888 78.843 1.00 197.94 475 GLU D C 1
ATOM 5856 O O . GLU D 4 145 ? 106.230 163.711 78.558 1.00 197.94 475 GLU D O 1
ATOM 5862 N N . LEU D 4 146 ? 108.104 162.595 78.007 1.00 217.64 476 LEU D N 1
ATOM 5863 C CA . LEU D 4 146 ? 108.176 163.262 76.712 1.00 217.64 476 LEU D CA 1
ATOM 5864 C C . LEU D 4 146 ? 106.945 162.950 75.872 1.00 217.64 476 LEU D C 1
ATOM 5865 O O . LEU D 4 146 ? 106.364 163.848 75.250 1.00 217.64 476 LEU D O 1
ATOM 5870 N N . LEU D 4 147 ? 106.513 161.685 75.871 1.00 224.43 477 LEU D N 1
ATOM 5871 C CA . LEU D 4 147 ? 105.333 161.301 75.103 1.00 224.43 477 LEU D CA 1
ATOM 5872 C C . LEU D 4 147 ? 104.087 162.024 75.602 1.00 224.43 477 LEU D C 1
ATOM 5873 O O . LEU D 4 147 ? 103.290 162.534 74.804 1.00 224.43 477 LEU D O 1
ATOM 5878 N N . GLN D 4 148 ? 103.901 162.084 76.924 1.00 186.59 478 GLN D N 1
ATOM 5879 C CA . GLN D 4 148 ? 102.682 162.694 77.439 1.00 186.59 478 GLN D CA 1
ATOM 5880 C C . GLN D 4 148 ? 102.675 164.198 77.200 1.00 186.59 478 GLN D C 1
ATOM 5881 O O . GLN D 4 148 ? 101.632 164.767 76.865 1.00 186.59 478 GLN D O 1
ATOM 5887 N N . VAL D 4 149 ? 103.824 164.867 77.351 1.00 205.30 479 VAL D N 1
ATOM 5888 C CA . VAL D 4 149 ? 103.849 166.309 77.099 1.00 205.30 479 VAL D CA 1
ATOM 5889 C C . VAL D 4 149 ? 103.665 166.598 75.613 1.00 205.30 479 VAL D C 1
ATOM 5890 O O . VAL D 4 149 ? 103.022 167.585 75.237 1.00 205.30 479 VAL D O 1
ATOM 5894 N N . ASP D 4 150 ? 104.203 165.738 74.743 1.00 209.76 480 ASP D N 1
ATOM 5895 C CA . ASP D 4 150 ? 103.963 165.918 73.316 1.00 209.76 480 ASP D CA 1
ATOM 5896 C C . ASP D 4 150 ? 102.484 165.767 72.986 1.00 209.76 480 ASP D C 1
ATOM 5897 O O . ASP D 4 150 ? 101.914 166.585 72.252 1.00 209.76 480 ASP D O 1
ATOM 5902 N N . CYS D 4 151 ? 101.838 164.736 73.540 1.00 215.54 481 CYS D N 1
ATOM 5903 C CA . CYS D 4 151 ? 100.424 164.515 73.262 1.00 215.54 481 CYS D CA 1
ATOM 5904 C C . CYS D 4 151 ? 99.549 165.593 73.888 1.00 215.54 481 CYS D C 1
ATOM 5905 O O . CYS D 4 151 ? 98.449 165.860 73.392 1.00 215.54 481 CYS D O 1
ATOM 5908 N N . GLU D 4 152 ? 100.002 166.206 74.982 1.00 213.44 482 GLU D N 1
ATOM 5909 C CA . GLU D 4 152 ? 99.244 167.301 75.575 1.00 213.44 482 GLU D CA 1
ATOM 5910 C C . GLU D 4 152 ? 99.397 168.583 74.765 1.00 213.44 482 GLU D C 1
ATOM 5911 O O . GLU D 4 152 ? 98.424 169.321 74.574 1.00 213.44 482 GLU D O 1
ATOM 5917 N N . MET D 4 153 ? 100.607 168.862 74.277 1.00 213.84 483 MET D N 1
ATOM 5918 C CA . MET D 4 153 ? 100.865 170.149 73.639 1.00 213.84 483 MET D CA 1
ATOM 5919 C C . MET D 4 153 ? 100.513 170.121 72.156 1.00 213.84 483 MET D C 1
ATOM 5920 O O . MET D 4 153 ? 100.442 171.172 71.509 1.00 213.84 483 MET D O 1
ATOM 5925 N N . TYR D 4 154 ? 100.284 168.934 71.596 1.00 210.89 484 TYR D N 1
ATOM 5926 C CA . TYR D 4 154 ? 99.827 168.848 70.216 1.00 210.89 484 TYR D CA 1
ATOM 5927 C C . TYR D 4 154 ? 98.470 168.176 70.058 1.00 210.89 484 TYR D C 1
ATOM 5928 O O . TYR D 4 154 ? 97.829 168.360 69.018 1.00 210.89 484 TYR D O 1
ATOM 5937 N N . GLY D 4 155 ? 98.014 167.420 71.052 1.00 207.05 485 GLY D N 1
ATOM 5938 C CA . GLY D 4 155 ? 96.725 166.760 70.927 1.00 207.05 485 GLY D CA 1
ATOM 5939 C C . GLY D 4 155 ? 96.739 165.721 69.824 1.00 207.05 485 GLY D C 1
ATOM 5940 O O . GLY D 4 155 ? 97.751 165.058 69.570 1.00 207.05 485 GLY D O 1
ATOM 5941 N N . LEU D 4 156 ? 95.599 165.574 69.154 1.00 213.41 486 LEU D N 1
ATOM 5942 C CA . LEU D 4 156 ? 95.472 164.656 68.024 1.00 213.41 486 LEU D CA 1
ATOM 5943 C C . LEU D 4 156 ? 95.898 165.401 66.765 1.00 213.41 486 LEU D C 1
ATOM 5944 O O . LEU D 4 156 ? 95.122 166.165 66.188 1.00 213.41 486 LEU D O 1
ATOM 5949 N N . THR D 4 157 ? 97.138 165.177 66.338 1.00 230.81 487 THR D N 1
ATOM 5950 C CA . THR D 4 157 ? 97.711 165.855 65.187 1.00 230.81 487 THR D CA 1
ATOM 5951 C C . THR D 4 157 ? 98.127 164.838 64.132 1.00 230.81 487 THR D C 1
ATOM 5952 O O . THR D 4 157 ? 98.478 163.697 64.447 1.00 230.81 487 THR D O 1
ATOM 5956 N N . ASN D 4 158 ? 98.073 165.264 62.872 1.00 237.20 488 ASN D N 1
ATOM 5957 C CA . ASN D 4 158 ? 98.447 164.425 61.744 1.00 237.20 488 ASN D CA 1
ATOM 5958 C C . ASN D 4 158 ? 99.850 164.714 61.228 1.00 237.20 488 ASN D C 1
ATOM 5959 O O . ASN D 4 158 ? 100.218 164.209 60.162 1.00 237.20 488 ASN D O 1
ATOM 5964 N N . ASP D 4 159 ? 100.635 165.516 61.945 1.00 240.67 489 ASP D N 1
ATOM 5965 C CA . ASP D 4 159 ? 101.999 165.804 61.523 1.00 240.67 489 ASP D CA 1
ATOM 5966 C C . ASP D 4 159 ? 102.840 164.533 61.535 1.00 240.67 489 ASP D C 1
ATOM 5967 O O . ASP D 4 159 ? 102.756 163.727 62.466 1.00 240.67 489 ASP D O 1
ATOM 5972 N N . HIS D 4 160 ? 103.655 164.360 60.492 1.00 250.68 490 HIS D N 1
ATOM 5973 C CA . HIS D 4 160 ? 104.431 163.131 60.356 1.00 250.68 490 HIS D CA 1
ATOM 5974 C C . HIS D 4 160 ? 105.507 163.020 61.431 1.00 250.68 490 HIS D C 1
ATOM 5975 O O . HIS D 4 160 ? 105.756 161.929 61.957 1.00 250.68 490 HIS D O 1
ATOM 5977 N N . TYR D 4 161 ? 106.171 164.132 61.758 1.00 233.33 491 TYR D N 1
ATOM 5978 C CA . TYR D 4 161 ? 107.240 164.079 62.752 1.00 233.33 491 TYR D CA 1
ATOM 5979 C C . TYR D 4 161 ? 106.692 163.723 64.129 1.00 233.33 491 TYR D C 1
ATOM 5980 O O . TYR D 4 161 ? 107.309 162.951 64.873 1.00 233.33 491 TYR D O 1
ATOM 5989 N N . SER D 4 162 ? 105.536 164.284 64.490 1.00 237.77 492 SER D N 1
ATOM 5990 C CA . SER D 4 162 ? 104.907 163.919 65.756 1.00 237.77 492 SER D CA 1
ATOM 5991 C C . SER D 4 162 ? 104.528 162.445 65.769 1.00 237.77 492 SER D C 1
ATOM 5992 O O . SER D 4 162 ? 104.689 161.762 66.788 1.00 237.77 492 SER D O 1
ATOM 5995 N N . VAL D 4 163 ? 104.031 161.937 64.640 1.00 235.52 493 VAL D N 1
ATOM 5996 C CA . VAL D 4 163 ? 103.675 160.524 64.546 1.00 235.52 493 VAL D CA 1
ATOM 5997 C C . VAL D 4 163 ? 104.909 159.654 64.744 1.00 235.52 493 VAL D C 1
ATOM 5998 O O . VAL D 4 163 ? 104.866 158.639 65.444 1.00 235.52 493 VAL D O 1
ATOM 6002 N N . THR D 4 164 ? 106.031 160.041 64.132 1.00 226.92 494 THR D N 1
ATOM 6003 C CA . THR D 4 164 ? 107.261 159.262 64.268 1.00 226.92 494 THR D CA 1
ATOM 6004 C C . THR D 4 164 ? 107.799 159.312 65.694 1.00 226.92 494 THR D C 1
ATOM 6005 O O . THR D 4 164 ? 108.284 158.300 66.221 1.00 226.92 494 THR D O 1
ATOM 6009 N N . LEU D 4 165 ? 107.731 160.482 66.331 1.00 235.62 495 LEU D N 1
ATOM 6010 C CA . LEU D 4 165 ? 108.149 160.586 67.724 1.00 235.62 495 LEU D CA 1
ATOM 6011 C C . LEU D 4 165 ? 107.291 159.699 68.617 1.00 235.62 495 LEU D C 1
ATOM 6012 O O . LEU D 4 165 ? 107.810 158.998 69.495 1.00 235.62 495 LEU D O 1
ATOM 6017 N N . ARG D 4 166 ? 105.974 159.710 68.400 1.00 222.57 496 ARG D N 1
ATOM 6018 C CA . ARG D 4 166 ? 105.093 158.847 69.178 1.00 222.57 496 ARG D CA 1
ATOM 6019 C C . ARG D 4 166 ? 105.343 157.380 68.861 1.00 222.57 496 ARG D C 1
ATOM 6020 O O . ARG D 4 166 ? 105.178 156.517 69.728 1.00 222.57 496 ARG D O 1
ATOM 6028 N N . ARG D 4 167 ? 105.747 157.079 67.627 1.00 192.30 497 ARG D N 1
ATOM 6029 C CA . ARG D 4 167 ? 106.138 155.716 67.289 1.00 192.30 497 ARG D CA 1
ATOM 6030 C C . ARG D 4 167 ? 107.315 155.280 68.144 1.00 192.30 497 ARG D C 1
ATOM 6031 O O . ARG D 4 167 ? 107.284 154.219 68.782 1.00 192.30 497 ARG D O 1
ATOM 6039 N N . TYR D 4 168 ? 108.366 156.102 68.158 1.00 209.38 498 TYR D N 1
ATOM 6040 C CA . TYR D 4 168 ? 109.542 155.805 68.965 1.00 209.38 498 TYR D CA 1
ATOM 6041 C C . TYR D 4 168 ? 109.139 155.610 70.416 1.00 209.38 498 TYR D C 1
ATOM 6042 O O . TYR D 4 16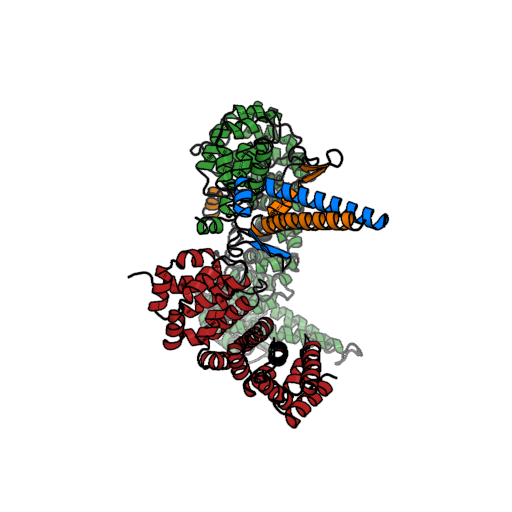8 ? 109.515 154.616 71.044 1.00 209.38 498 TYR D O 1
ATOM 6051 N N . ALA D 4 169 ? 108.343 156.536 70.954 1.00 217.48 499 ALA D N 1
ATOM 6052 C CA . ALA D 4 169 ? 107.955 156.442 72.355 1.00 217.48 499 ALA D CA 1
ATOM 6053 C C . ALA D 4 169 ? 107.192 155.155 72.629 1.00 217.48 499 ALA D C 1
ATOM 6054 O O . ALA D 4 169 ? 107.480 154.457 73.603 1.00 217.48 499 ALA D O 1
ATOM 6056 N N . GLY D 4 170 ? 106.232 154.812 71.769 1.00 192.45 500 GLY D N 1
ATOM 6057 C CA . GLY D 4 170 ? 105.420 153.634 72.015 1.00 192.45 500 GLY D CA 1
ATOM 6058 C C . GLY D 4 170 ? 106.214 152.346 71.941 1.00 192.45 500 GLY D C 1
ATOM 6059 O O . GLY D 4 170 ? 106.051 151.457 72.785 1.00 192.45 500 GLY D O 1
ATOM 6060 N N . MET D 4 171 ? 107.089 152.225 70.938 1.00 209.07 501 MET D N 1
ATOM 6061 C CA . MET D 4 171 ? 107.952 151.049 70.877 1.00 209.07 501 MET D CA 1
ATOM 6062 C C . MET D 4 171 ? 108.879 150.995 72.083 1.00 209.07 501 MET D C 1
ATOM 6063 O O . MET D 4 171 ? 109.142 149.917 72.629 1.00 209.07 501 MET D O 1
ATOM 6068 N N . ALA D 4 172 ? 109.384 152.150 72.515 1.00 201.10 502 ALA D N 1
ATOM 6069 C CA . ALA D 4 172 ? 110.239 152.180 73.691 1.00 201.10 502 ALA D CA 1
ATOM 6070 C C . ALA D 4 172 ? 109.494 151.685 74.922 1.00 201.10 502 ALA D C 1
ATOM 6071 O O . ALA D 4 172 ? 110.025 150.872 75.686 1.00 201.10 502 ALA D O 1
ATOM 6073 N N . LEU D 4 173 ? 108.257 152.149 75.126 1.00 196.83 503 LEU D N 1
ATOM 6074 C CA . LEU D 4 173 ? 107.497 151.676 76.280 1.00 196.83 503 LEU D CA 1
ATOM 6075 C C . LEU D 4 173 ? 107.218 150.185 76.185 1.00 196.83 503 LEU D C 1
ATOM 6076 O O . LEU D 4 173 ? 107.372 149.463 77.173 1.00 196.83 503 LEU D O 1
ATOM 6081 N N . THR D 4 174 ? 106.818 149.698 75.009 1.00 194.30 504 THR D N 1
ATOM 6082 C CA . THR D 4 174 ? 106.532 148.272 74.890 1.00 194.30 504 THR D CA 1
ATOM 6083 C C . THR D 4 174 ? 107.769 147.441 75.194 1.00 194.30 504 THR D C 1
ATOM 6084 O O . THR D 4 174 ? 107.689 146.435 75.910 1.00 194.30 504 THR D O 1
ATOM 6088 N N . ASN D 4 175 ? 108.927 147.854 74.674 1.00 205.48 505 ASN D N 1
ATOM 6089 C CA . ASN D 4 175 ? 110.160 147.120 74.938 1.00 205.48 505 ASN D CA 1
ATOM 6090 C C . ASN D 4 175 ? 110.543 147.190 76.410 1.00 205.48 505 ASN D C 1
ATOM 6091 O O . ASN D 4 175 ? 111.002 146.198 76.989 1.00 205.48 505 ASN D O 1
ATOM 6096 N N . LEU D 4 176 ? 110.361 148.354 77.034 1.00 195.77 506 LEU D N 1
ATOM 6097 C CA . LEU D 4 176 ? 110.815 148.552 78.404 1.00 195.77 506 LEU D CA 1
ATOM 6098 C C . LEU D 4 176 ? 109.899 147.884 79.422 1.00 195.77 506 LEU D C 1
ATOM 6099 O O . LEU D 4 176 ? 110.370 147.454 80.480 1.00 195.77 506 LEU D O 1
ATOM 6104 N N . THR D 4 177 ? 108.606 147.790 79.130 1.00 189.73 507 THR D N 1
ATOM 6105 C CA . THR D 4 177 ? 107.633 147.236 80.061 1.00 189.73 507 THR D CA 1
ATOM 6106 C C . THR D 4 177 ? 107.483 145.726 79.945 1.00 189.73 507 THR D C 1
ATOM 6107 O O . THR D 4 177 ? 106.724 145.133 80.718 1.00 189.73 507 THR D O 1
ATOM 6111 N N . PHE D 4 178 ? 108.182 145.090 79.010 1.00 200.49 508 PHE D N 1
ATOM 6112 C CA . PHE D 4 178 ? 107.995 143.666 78.760 1.00 200.49 508 PHE D CA 1
ATOM 6113 C C . PHE D 4 178 ? 108.660 142.861 79.869 1.00 200.49 508 PHE D C 1
ATOM 6114 O O . PHE D 4 178 ? 109.890 142.816 79.962 1.00 200.49 508 PHE D O 1
ATOM 6122 N N . GLY D 4 179 ? 107.849 142.228 80.715 1.00 220.27 509 GLY D N 1
ATOM 6123 C CA . GLY D 4 179 ? 108.357 141.372 81.765 1.00 220.27 509 GLY D CA 1
ATOM 6124 C C . GLY D 4 179 ? 108.838 142.081 83.011 1.00 220.27 509 GLY D C 1
ATOM 6125 O O . GLY D 4 179 ? 109.326 141.412 83.932 1.00 220.27 509 GLY D O 1
ATOM 6126 N N . ASP D 4 180 ? 108.722 143.404 83.078 1.00 206.46 510 ASP D N 1
ATOM 6127 C CA . ASP D 4 180 ? 109.142 144.182 84.241 1.00 206.46 510 ASP D CA 1
ATOM 6128 C C . ASP D 4 180 ? 107.889 144.635 84.981 1.00 206.46 510 ASP D C 1
ATOM 6129 O O . ASP D 4 180 ? 107.191 145.549 84.535 1.00 206.46 510 ASP D O 1
ATOM 6134 N N . VAL D 4 181 ? 107.609 143.991 86.114 1.00 199.17 511 VAL D N 1
ATOM 6135 C CA . VAL D 4 181 ? 106.466 144.388 86.931 1.00 199.17 511 VAL D CA 1
ATOM 6136 C C . VAL D 4 181 ? 106.678 145.788 87.494 1.00 199.17 511 VAL D C 1
ATOM 6137 O O . VAL D 4 181 ? 105.747 146.602 87.544 1.00 199.17 511 VAL D O 1
ATOM 6141 N N . ALA D 4 182 ? 107.904 146.087 87.931 1.00 204.23 512 ALA D N 1
ATOM 6142 C CA . ALA D 4 182 ? 108.197 147.409 88.474 1.00 204.23 512 ALA D CA 1
ATOM 6143 C C . ALA D 4 182 ? 108.011 148.494 87.421 1.00 204.23 512 ALA D C 1
ATOM 6144 O O . ALA D 4 182 ? 107.453 149.559 87.710 1.00 204.23 512 ALA D O 1
ATOM 6146 N N . ASN D 4 183 ? 108.475 148.245 86.194 1.00 197.55 513 ASN D N 1
ATOM 6147 C CA . ASN D 4 183 ? 108.281 149.218 85.124 1.00 197.55 513 ASN D CA 1
ATOM 6148 C C . ASN D 4 183 ? 106.801 149.397 84.809 1.00 197.55 513 ASN D C 1
ATOM 6149 O O . ASN D 4 183 ? 106.348 150.517 84.548 1.00 197.55 513 ASN D O 1
ATOM 6154 N N . LYS D 4 184 ? 106.033 148.304 84.828 1.00 196.97 514 LYS D N 1
ATOM 6155 C CA . LYS D 4 184 ? 104.594 148.403 84.600 1.00 196.97 514 LYS D CA 1
ATOM 6156 C C . LYS D 4 184 ? 103.930 149.262 85.668 1.00 196.97 514 LYS D C 1
ATOM 6157 O O . LYS D 4 184 ? 103.099 150.125 85.362 1.00 196.97 514 LYS D O 1
ATOM 6163 N N . ALA D 4 185 ? 104.288 149.038 86.934 1.00 196.39 515 ALA D N 1
ATOM 6164 C CA . ALA D 4 185 ? 103.707 149.827 88.016 1.00 196.39 515 ALA D CA 1
ATOM 6165 C C . ALA D 4 185 ? 104.104 151.293 87.902 1.00 196.39 515 ALA D C 1
ATOM 6166 O O . ALA D 4 185 ? 103.279 152.187 88.128 1.00 196.39 515 ALA D O 1
ATOM 6168 N N . THR D 4 186 ? 105.365 151.560 87.554 1.00 195.62 516 THR D N 1
ATOM 6169 C CA . THR D 4 186 ? 105.815 152.938 87.391 1.00 195.62 516 THR D CA 1
ATOM 6170 C C . THR D 4 186 ? 105.068 153.633 86.260 1.00 195.62 516 THR D C 1
ATOM 6171 O O . THR D 4 186 ? 104.662 154.793 86.394 1.00 195.62 516 THR D O 1
ATOM 6175 N N . LEU D 4 187 ? 104.877 152.939 85.137 1.00 184.89 517 LEU D N 1
ATOM 6176 C CA . LEU D 4 187 ? 104.155 153.536 84.020 1.00 184.89 517 LEU D CA 1
ATOM 6177 C C . LEU D 4 187 ? 102.684 153.738 84.360 1.00 184.89 517 LEU D C 1
ATOM 6178 O O . LEU D 4 187 ? 102.071 154.721 83.927 1.00 184.89 517 LEU D O 1
ATOM 6183 N N . CYS D 4 188 ? 102.099 152.825 85.139 1.00 182.47 518 CYS D N 1
ATOM 6184 C CA . CYS D 4 188 ? 100.692 152.950 85.485 1.00 182.47 518 CYS D CA 1
ATOM 6185 C C . CYS D 4 188 ? 100.456 153.915 86.635 1.00 182.47 518 CYS D C 1
ATOM 6186 O O . CYS D 4 188 ? 99.303 154.262 86.910 1.00 182.47 518 CYS D O 1
ATOM 6189 N N . SER D 4 189 ? 101.515 154.343 87.324 1.00 196.67 519 SER D N 1
ATOM 6190 C CA . SER D 4 189 ? 101.362 155.372 88.344 1.00 196.67 519 SER D CA 1
ATOM 6191 C C . SER D 4 189 ? 101.189 156.759 87.739 1.00 196.67 519 SER D C 1
ATOM 6192 O O . SER D 4 189 ? 100.732 157.673 88.433 1.00 196.67 519 SER D O 1
ATOM 6195 N N . MET D 4 190 ? 101.542 156.934 86.465 1.00 193.66 520 MET D N 1
ATOM 6196 C CA . MET D 4 190 ? 101.432 158.224 85.785 1.00 193.66 520 MET D CA 1
ATOM 6197 C C . MET D 4 190 ? 100.088 158.266 85.071 1.00 193.66 520 MET D C 1
ATOM 6198 O O . MET D 4 190 ? 99.930 157.748 83.965 1.00 193.66 520 MET D O 1
ATOM 6203 N N . LYS D 4 191 ? 99.100 158.891 85.715 1.00 176.52 521 LYS D N 1
ATOM 6204 C CA . LYS D 4 191 ? 97.765 158.958 85.128 1.00 176.52 521 LYS D CA 1
ATOM 6205 C C . LYS D 4 191 ? 97.753 159.816 83.869 1.00 176.52 521 LYS D C 1
ATOM 6206 O O . LYS D 4 191 ? 97.014 159.529 82.920 1.00 176.52 521 LYS D O 1
ATOM 6212 N N . GLY D 4 192 ? 98.558 160.878 83.845 1.00 168.78 522 GLY D N 1
ATOM 6213 C CA . GLY D 4 192 ? 98.614 161.719 82.660 1.00 168.78 522 GLY D CA 1
ATOM 6214 C C . GLY D 4 192 ? 99.149 160.980 81.449 1.00 168.78 522 GLY D C 1
ATOM 6215 O O . GLY D 4 192 ? 98.712 161.216 80.319 1.00 168.78 522 GLY D O 1
ATOM 6216 N N . CYS D 4 193 ? 100.092 160.063 81.672 1.00 176.38 523 CYS D N 1
ATOM 6217 C CA . CYS D 4 193 ? 100.648 159.290 80.569 1.00 176.38 523 CYS D CA 1
ATOM 6218 C C . CYS D 4 193 ? 99.562 158.499 79.853 1.00 176.38 523 CYS D C 1
ATOM 6219 O O . CYS D 4 193 ? 99.400 158.606 78.635 1.00 176.38 523 CYS D O 1
ATOM 6222 N N . MET D 4 194 ? 98.784 157.715 80.601 1.00 150.81 524 MET D N 1
ATOM 6223 C CA . MET D 4 194 ? 97.768 156.886 79.961 1.00 150.81 524 MET D CA 1
ATOM 6224 C C . MET D 4 194 ? 96.564 157.703 79.529 1.00 150.81 524 MET D C 1
ATOM 6225 O O . MET D 4 194 ? 95.827 157.287 78.630 1.00 150.81 524 MET D O 1
ATOM 6230 N N . ARG D 4 195 ? 96.340 158.858 80.154 1.00 178.25 525 ARG D N 1
ATOM 6231 C CA . ARG D 4 195 ? 95.326 159.766 79.637 1.00 178.25 525 ARG D CA 1
ATOM 6232 C C . ARG D 4 195 ? 95.716 160.269 78.254 1.00 178.25 525 ARG D C 1
ATOM 6233 O O . ARG D 4 195 ? 94.867 160.381 77.362 1.00 178.25 525 ARG D O 1
ATOM 6241 N N . ALA D 4 196 ? 97.002 160.566 78.054 1.00 166.85 526 ALA D N 1
ATOM 6242 C CA . ALA D 4 196 ? 97.490 160.899 76.720 1.00 166.85 526 ALA D CA 1
ATOM 6243 C C . ALA D 4 196 ? 97.416 159.693 75.790 1.00 166.85 526 ALA D C 1
ATOM 6244 O O . ALA D 4 196 ? 97.133 159.832 74.594 1.00 166.85 526 ALA D O 1
ATOM 6246 N N . LEU D 4 197 ? 97.690 158.502 76.323 1.00 171.45 527 LEU D N 1
ATOM 6247 C CA . LEU D 4 197 ? 97.734 157.301 75.494 1.00 171.45 527 LEU D CA 1
ATOM 6248 C C . LEU D 4 197 ? 96.357 156.954 74.940 1.00 171.45 527 LEU D C 1
ATOM 6249 O O . LEU D 4 197 ? 96.212 156.663 73.748 1.00 171.45 527 LEU D O 1
ATOM 6254 N N . VAL D 4 198 ? 95.330 156.981 75.792 1.00 129.08 528 VAL D N 1
ATOM 6255 C CA . VAL D 4 198 ? 94.012 156.503 75.379 1.00 129.08 528 VAL D CA 1
ATOM 6256 C C . VAL D 4 198 ? 93.444 157.388 74.278 1.00 129.08 528 VAL D C 1
ATOM 6257 O O . VAL D 4 198 ? 92.779 156.907 73.353 1.00 129.08 528 VAL D O 1
ATOM 6261 N N . ALA D 4 199 ? 93.703 158.695 74.354 1.00 164.23 529 ALA D N 1
ATOM 6262 C CA . ALA D 4 199 ? 93.233 159.601 73.313 1.00 164.23 529 ALA D CA 1
ATOM 6263 C C . ALA D 4 199 ? 93.878 159.298 71.967 1.00 164.23 529 ALA D C 1
ATOM 6264 O O . ALA D 4 199 ? 93.294 159.596 70.919 1.00 164.23 529 ALA D O 1
ATOM 6266 N N . GLN D 4 200 ? 95.077 158.708 71.972 1.00 180.87 530 GLN D N 1
ATOM 6267 C CA . GLN D 4 200 ? 95.760 158.390 70.724 1.00 180.87 530 GLN D CA 1
ATOM 6268 C C . GLN D 4 200 ? 95.048 157.304 69.925 1.00 180.87 530 GLN D C 1
ATOM 6269 O O . GLN D 4 200 ? 95.301 157.176 68.723 1.00 180.87 530 GLN D O 1
ATOM 6275 N N . LEU D 4 201 ? 94.169 156.523 70.560 1.00 175.11 531 LEU D N 1
ATOM 6276 C CA . LEU D 4 201 ? 93.449 155.474 69.844 1.00 175.11 531 LEU D CA 1
ATOM 6277 C C . LEU D 4 201 ? 92.546 156.032 68.756 1.00 175.11 531 LEU D C 1
ATOM 6278 O O . LEU D 4 201 ? 92.232 155.317 67.798 1.00 175.11 531 LEU D O 1
ATOM 6283 N N . LYS D 4 202 ? 92.127 157.287 68.877 1.00 187.73 532 LYS D N 1
ATOM 6284 C CA . LYS D 4 202 ? 91.218 157.902 67.921 1.00 187.73 532 LYS D CA 1
ATOM 6285 C C . LYS D 4 202 ? 91.943 158.592 66.773 1.00 187.73 532 LYS D C 1
ATOM 6286 O O . LYS D 4 202 ? 91.286 159.189 65.915 1.00 187.73 532 LYS D O 1
ATOM 6292 N N . SER D 4 203 ? 93.271 158.526 66.736 1.00 219.62 533 SER D N 1
ATOM 6293 C CA . SER D 4 203 ? 94.020 159.146 65.654 1.00 219.62 533 SER D CA 1
ATOM 6294 C C . SER D 4 203 ? 93.830 158.368 64.356 1.00 219.62 533 SER D C 1
ATOM 6295 O O . SER D 4 203 ? 93.499 157.179 64.357 1.00 219.62 533 SER D O 1
ATOM 6298 N N . GLU D 4 204 ? 94.046 159.060 63.235 1.00 229.52 534 GLU D N 1
ATOM 6299 C CA . GLU D 4 204 ? 93.821 158.461 61.926 1.00 229.52 534 GLU D CA 1
ATOM 6300 C C . GLU D 4 204 ? 94.853 157.396 61.580 1.00 229.52 534 GLU D C 1
ATOM 6301 O O . GLU D 4 204 ? 94.560 156.509 60.770 1.00 229.52 534 GLU D O 1
ATOM 6303 N N . SER D 4 205 ? 96.046 157.457 62.168 1.00 206.46 535 SER D N 1
ATOM 6304 C CA . SER D 4 205 ? 97.090 156.484 61.872 1.00 206.46 535 SER D CA 1
ATOM 6305 C C . SER D 4 205 ? 96.811 155.191 62.629 1.00 206.46 535 SER D C 1
ATOM 6306 O O . SER D 4 205 ? 96.779 155.181 63.865 1.00 206.46 535 SER D O 1
ATOM 6308 N N . GLU D 4 206 ? 96.614 154.098 61.888 1.00 184.81 536 GLU D N 1
ATOM 6309 C CA . GLU D 4 206 ? 96.317 152.824 62.529 1.00 184.81 536 GLU D CA 1
ATOM 6310 C C . GLU D 4 206 ? 97.555 152.214 63.173 1.00 184.81 536 GLU D C 1
ATOM 6311 O O . GLU D 4 206 ? 97.431 151.376 64.073 1.00 184.81 536 GLU D O 1
ATOM 6317 N N . ASP D 4 207 ? 98.750 152.608 62.727 1.00 185.18 537 ASP D N 1
ATOM 6318 C CA . ASP D 4 207 ? 99.962 152.176 63.415 1.00 185.18 537 ASP D CA 1
ATOM 6319 C C . ASP D 4 207 ? 100.017 152.731 64.831 1.00 185.18 537 ASP D C 1
ATOM 6320 O O . ASP D 4 207 ? 100.440 152.028 65.758 1.00 185.18 537 ASP D O 1
ATOM 6322 N N . LEU D 4 208 ? 99.582 153.978 65.017 1.00 181.62 538 LEU D N 1
ATOM 6323 C CA . LEU D 4 208 ? 99.438 154.514 66.365 1.00 181.62 538 LEU D CA 1
ATOM 6324 C C . LEU D 4 208 ? 98.444 153.695 67.174 1.00 181.62 538 LEU D C 1
ATOM 6325 O O . LEU D 4 208 ? 98.680 153.410 68.355 1.00 181.62 538 LEU D O 1
ATOM 6327 N N . GLN D 4 209 ? 97.327 153.303 66.556 1.00 165.34 539 GLN D N 1
ATOM 6328 C CA . GLN D 4 209 ? 96.353 152.470 67.253 1.00 165.34 539 GLN D CA 1
ATOM 6329 C C . GLN D 4 209 ? 96.982 151.159 67.704 1.00 165.34 539 GLN D C 1
ATOM 6330 O O . GLN D 4 209 ? 96.803 150.736 68.852 1.00 165.34 539 GLN D O 1
ATOM 6336 N N . GLN D 4 210 ? 97.743 150.515 66.816 1.00 167.34 540 GLN D N 1
ATOM 6337 C CA . GLN D 4 210 ? 98.370 149.240 67.148 1.00 167.34 540 GLN D CA 1
ATOM 6338 C C . GLN D 4 210 ? 99.393 149.395 68.268 1.00 167.34 540 GLN D C 1
ATOM 6339 O O . GLN D 4 210 ? 99.467 148.555 69.174 1.00 167.34 540 GLN D O 1
ATOM 6341 N N . VAL D 4 211 ? 100.190 150.465 68.229 1.00 153.79 541 VAL D N 1
ATOM 6342 C CA . VAL D 4 211 ? 101.220 150.640 69.249 1.00 153.79 541 VAL D CA 1
ATOM 6343 C C . VAL D 4 211 ? 100.593 150.949 70.602 1.00 153.79 541 VAL D C 1
ATOM 6344 O O . VAL D 4 211 ? 101.032 150.430 71.637 1.00 153.79 541 VAL D O 1
ATOM 6348 N N . ILE D 4 212 ? 99.556 151.788 70.622 1.00 164.31 542 ILE D N 1
ATOM 6349 C CA . ILE D 4 212 ? 98.865 152.053 71.879 1.00 164.31 542 ILE D CA 1
ATOM 6350 C C . ILE D 4 212 ? 98.217 150.777 72.402 1.00 164.31 542 ILE D C 1
ATOM 6351 O O . ILE D 4 212 ? 98.197 150.525 73.614 1.00 164.31 542 ILE D O 1
ATOM 6356 N N . ALA D 4 213 ? 97.687 149.948 71.500 1.00 165.86 543 ALA D N 1
ATOM 6357 C CA . ALA D 4 213 ? 97.101 148.682 71.918 1.00 165.86 543 ALA D CA 1
ATOM 6358 C C . ALA D 4 213 ? 98.147 147.772 72.547 1.00 165.86 543 ALA D C 1
ATOM 6359 O O . ALA D 4 213 ? 97.880 147.122 73.561 1.00 165.86 543 ALA D O 1
ATOM 6361 N N . SER D 4 214 ? 99.342 147.711 71.959 1.00 171.34 544 SER D N 1
ATOM 6362 C CA . SER D 4 214 ? 100.405 146.891 72.538 1.00 171.34 544 SER D CA 1
ATOM 6363 C C . SER D 4 214 ? 100.832 147.423 73.902 1.00 171.34 544 SER D C 1
ATOM 6364 O O . SER D 4 214 ? 101.104 146.647 74.830 1.00 171.34 544 SER D O 1
ATOM 6366 N N . VAL D 4 215 ? 100.907 148.747 74.039 1.00 135.75 545 VAL D N 1
ATOM 6367 C CA . VAL D 4 215 ? 101.286 149.328 75.322 1.00 135.75 545 VAL D CA 1
ATOM 6368 C C . VAL D 4 215 ? 100.248 148.984 76.384 1.00 135.75 545 VAL D C 1
ATOM 6369 O O . VAL D 4 215 ? 100.587 148.588 77.507 1.00 135.75 545 VAL D O 1
ATOM 6373 N N . LEU D 4 216 ? 98.964 149.110 76.041 1.00 147.37 546 LEU D N 1
ATOM 6374 C CA . LEU D 4 216 ? 97.919 148.751 76.995 1.00 147.37 546 LEU D CA 1
ATOM 6375 C C . LEU D 4 216 ? 97.906 147.254 77.275 1.00 147.37 546 LEU D C 1
ATOM 6376 O O . LEU D 4 216 ? 97.555 146.836 78.384 1.00 147.37 546 LEU D O 1
ATOM 6381 N N . ARG D 4 217 ? 98.283 146.442 76.285 1.00 149.94 547 ARG D N 1
ATOM 6382 C CA . ARG D 4 217 ? 98.462 145.012 76.502 1.00 149.94 547 ARG D CA 1
ATOM 6383 C C . ARG D 4 217 ? 99.475 144.754 77.602 1.00 149.94 547 ARG D C 1
ATOM 6384 O O . ARG D 4 217 ? 99.184 144.069 78.590 1.00 149.94 547 ARG D O 1
ATOM 6392 N N . ASN D 4 218 ? 100.675 145.311 77.451 1.00 148.94 548 ASN D N 1
ATOM 6393 C CA . ASN D 4 218 ? 101.720 145.023 78.423 1.00 148.94 548 ASN D CA 1
ATOM 6394 C C . ASN D 4 218 ? 101.458 145.704 79.757 1.00 148.94 548 ASN D C 1
ATOM 6395 O O . ASN D 4 218 ? 102.024 145.288 80.773 1.00 148.94 548 ASN D O 1
ATOM 6400 N N . LEU D 4 219 ? 100.614 146.737 79.780 1.00 161.65 549 LEU D N 1
ATOM 6401 C CA . LEU D 4 219 ? 100.205 147.316 81.056 1.00 161.65 549 LEU D CA 1
ATOM 6402 C C . LEU D 4 219 ? 99.183 146.435 81.766 1.00 161.65 549 LEU D C 1
ATOM 6403 O O . LEU D 4 219 ? 99.225 146.292 82.993 1.00 161.65 549 LEU D O 1
ATOM 6408 N N . SER D 4 220 ? 98.260 145.835 81.013 1.00 153.24 550 SER D N 1
ATOM 6409 C CA . SER D 4 220 ? 97.189 145.044 81.606 1.00 153.24 550 SER D CA 1
ATOM 6410 C C . SER D 4 220 ? 97.585 143.603 81.896 1.00 153.24 550 SER D C 1
ATOM 6411 O O . SER D 4 220 ? 96.848 142.913 82.607 1.00 153.24 550 SER D O 1
ATOM 6414 N N . TRP D 4 221 ? 98.719 143.135 81.378 1.00 193.43 551 TRP D N 1
ATOM 6415 C CA . TRP D 4 221 ? 99.112 141.737 81.537 1.00 193.43 551 TRP D CA 1
ATOM 6416 C C . TRP D 4 221 ? 99.616 141.496 82.955 1.00 193.43 551 TRP D C 1
ATOM 6417 O O . TRP D 4 221 ? 100.675 142.002 83.340 1.00 193.43 551 TRP D O 1
ATOM 6419 N N . ARG D 4 222 ? 98.858 140.712 83.726 1.00 209.82 552 ARG D N 1
ATOM 6420 C CA . ARG D 4 222 ? 99.201 140.375 85.110 1.00 209.82 552 ARG D CA 1
ATOM 6421 C C . ARG D 4 222 ? 99.443 141.629 85.945 1.00 209.82 552 ARG D C 1
ATOM 6422 O O . ARG D 4 222 ? 100.358 141.689 86.769 1.00 209.82 552 ARG D O 1
ATOM 6424 N N . ALA D 4 223 ? 98.611 142.643 85.728 1.00 210.09 553 ALA D N 1
ATOM 6425 C CA . ALA D 4 223 ? 98.722 143.879 86.487 1.00 210.09 553 ALA D CA 1
ATOM 6426 C C . ALA D 4 223 ? 98.226 143.679 87.914 1.00 210.09 553 ALA D C 1
ATOM 6427 O O . ALA D 4 223 ? 97.411 142.797 88.197 1.00 210.09 553 ALA D O 1
ATOM 6429 N N . ASP D 4 224 ? 98.735 144.509 88.821 1.00 203.89 554 ASP D N 1
ATOM 6430 C CA . ASP D 4 224 ? 98.314 144.459 90.211 1.00 203.89 554 ASP D CA 1
ATOM 6431 C C . ASP D 4 224 ? 96.960 145.149 90.370 1.00 203.89 554 ASP D C 1
ATOM 6432 O O . ASP D 4 224 ? 96.367 145.643 89.407 1.00 203.89 554 ASP D O 1
ATOM 6434 N N . VAL D 4 225 ? 96.457 145.176 91.606 1.00 204.02 555 VAL D N 1
ATOM 6435 C CA . VAL D 4 225 ? 95.134 145.744 91.862 1.00 204.02 555 VAL D CA 1
ATOM 6436 C C . VAL D 4 225 ? 95.118 147.232 91.529 1.00 204.02 555 VAL D C 1
ATOM 6437 O O . VAL D 4 225 ? 94.203 147.728 90.860 1.00 204.02 555 VAL D O 1
ATOM 6439 N N . ASN D 4 226 ? 96.133 147.965 91.994 1.00 196.63 556 ASN D N 1
ATOM 6440 C CA . ASN D 4 226 ? 96.179 149.403 91.750 1.00 196.63 556 ASN D CA 1
ATOM 6441 C C . ASN D 4 226 ? 96.294 149.710 90.263 1.00 196.63 556 ASN D C 1
ATOM 6442 O O . ASN D 4 226 ? 95.605 150.599 89.752 1.00 196.63 556 ASN D O 1
ATOM 6444 N N . SER D 4 227 ? 97.159 148.983 89.552 1.00 186.58 557 SER D N 1
ATOM 6445 C CA . SER D 4 227 ? 97.316 149.221 88.122 1.00 186.58 557 SER D CA 1
ATOM 6446 C C . SER D 4 227 ? 96.041 148.882 87.359 1.00 186.58 557 SER D C 1
ATOM 6447 O O . SER D 4 227 ? 95.663 149.602 86.431 1.00 186.58 557 SER D O 1
ATOM 6450 N N . LYS D 4 228 ? 95.369 147.787 87.729 1.00 189.16 558 LYS D N 1
ATOM 6451 C CA . LYS D 4 228 ? 94.108 147.440 87.077 1.00 189.16 558 LYS D CA 1
ATOM 6452 C C . LYS D 4 228 ? 93.051 148.512 87.308 1.00 189.16 558 LYS D C 1
ATOM 6453 O O . LYS D 4 228 ? 92.353 148.921 86.371 1.00 189.16 558 LYS D O 1
ATOM 6455 N N . LYS D 4 229 ? 92.918 148.981 88.552 1.00 194.75 559 LYS D N 1
ATOM 6456 C CA . LYS D 4 229 ? 91.948 150.030 88.845 1.00 194.75 559 LYS D CA 1
ATOM 6457 C C . LYS D 4 229 ? 92.280 151.307 88.085 1.00 194.75 559 LYS D C 1
ATOM 6458 O O . LYS D 4 229 ? 91.385 151.984 87.564 1.00 194.75 559 LYS D O 1
ATOM 6460 N N . THR D 4 230 ? 93.567 151.646 88.002 1.00 196.80 560 THR D N 1
ATOM 6461 C CA . THR D 4 230 ? 93.980 152.870 87.328 1.00 196.80 560 THR D CA 1
ATOM 6462 C C . THR D 4 230 ? 93.756 152.777 85.822 1.00 196.80 560 THR D C 1
ATOM 6463 O O . THR D 4 230 ? 93.357 153.759 85.183 1.00 196.80 560 THR D O 1
ATOM 6467 N N . LEU D 4 231 ? 93.999 151.602 85.238 1.00 200.77 561 LEU D N 1
ATOM 6468 C CA . LEU D 4 231 ? 93.695 151.393 83.826 1.00 200.77 561 LEU D CA 1
ATOM 6469 C C . LEU D 4 231 ? 92.195 151.466 83.571 1.00 200.77 561 LEU D C 1
ATOM 6470 O O . LEU D 4 231 ? 91.758 151.987 82.538 1.00 200.77 561 LEU D O 1
ATOM 6475 N N . ARG D 4 232 ? 91.391 150.934 84.494 1.00 191.91 562 ARG D N 1
ATOM 6476 C CA . ARG D 4 232 ? 89.941 151.024 84.351 1.00 191.91 562 ARG D CA 1
ATOM 6477 C C . ARG D 4 232 ? 89.465 152.469 84.448 1.00 191.91 562 ARG D C 1
ATOM 6478 O O . ARG D 4 232 ? 88.502 152.860 83.778 1.00 191.91 562 ARG D O 1
ATOM 6480 N N . GLU D 4 233 ? 90.126 153.274 85.284 1.00 196.94 563 GLU D N 1
ATOM 6481 C CA . GLU D 4 233 ? 89.682 154.648 85.503 1.00 196.94 563 GLU D CA 1
ATOM 6482 C C . GLU D 4 233 ? 89.811 155.495 84.242 1.00 196.94 563 GLU D C 1
ATOM 6483 O O . GLU D 4 233 ? 88.928 156.307 83.940 1.00 196.94 563 GLU D O 1
ATOM 6485 N N . VAL D 4 234 ? 90.900 155.325 83.490 1.00 185.05 564 VAL D N 1
ATOM 6486 C CA . VAL D 4 234 ? 91.157 156.166 82.323 1.00 185.05 564 VAL D CA 1
ATOM 6487 C C . VAL D 4 234 ? 90.281 155.730 81.154 1.00 185.05 564 VAL D C 1
ATOM 6488 O O . VAL D 4 234 ? 90.315 156.341 80.080 1.00 185.05 564 VAL D O 1
ATOM 6492 N N . GLY D 4 235 ? 89.493 154.679 81.353 1.00 174.87 565 GLY D N 1
ATOM 6493 C CA . GLY D 4 235 ? 88.564 154.223 80.331 1.00 174.87 565 GLY D CA 1
ATOM 6494 C C . GLY D 4 235 ? 89.214 153.722 79.060 1.00 174.87 565 GLY D C 1
ATOM 6495 O O . GLY D 4 235 ? 88.722 154.009 77.961 1.00 174.87 565 GLY D O 1
ATOM 6496 N N . SER D 4 236 ? 90.314 152.977 79.180 1.00 171.08 566 SER D N 1
ATOM 6497 C CA . SER D 4 236 ? 90.977 152.445 77.995 1.00 171.08 566 SER D CA 1
ATOM 6498 C C . SER D 4 236 ? 90.122 151.386 77.310 1.00 171.08 566 SER D C 1
ATOM 6499 O O . SER D 4 236 ? 90.220 151.199 76.093 1.00 171.08 566 SER D O 1
ATOM 6502 N N . VAL D 4 237 ? 89.281 150.685 78.074 1.00 152.25 567 VAL D N 1
ATOM 6503 C CA . VAL D 4 237 ? 88.463 149.612 77.511 1.00 152.25 567 VAL D CA 1
ATOM 6504 C C . VAL D 4 237 ? 87.548 150.153 76.420 1.00 152.25 567 VAL D C 1
ATOM 6505 O O . VAL D 4 237 ? 87.485 149.612 75.309 1.00 152.25 567 VAL D O 1
ATOM 6509 N N . LYS D 4 238 ? 86.834 151.238 76.722 1.00 152.09 568 LYS D N 1
ATOM 6510 C CA . LYS D 4 238 ? 85.855 151.783 75.788 1.00 152.09 568 LYS D CA 1
ATOM 6511 C C . LYS D 4 238 ? 86.525 152.241 74.499 1.00 152.09 568 LYS D C 1
ATOM 6512 O O . LYS D 4 238 ? 86.087 151.893 73.396 1.00 152.09 568 LYS D O 1
ATOM 6518 N N . ALA D 4 239 ? 87.596 153.027 74.626 1.00 167.90 569 ALA D N 1
ATOM 6519 C CA . ALA D 4 239 ? 88.259 153.586 73.453 1.00 167.90 569 ALA D CA 1
ATOM 6520 C C . ALA D 4 239 ? 88.967 152.507 72.649 1.00 167.90 569 ALA D C 1
ATOM 6521 O O . ALA D 4 239 ? 89.018 152.579 71.417 1.00 167.90 569 ALA D O 1
ATOM 6523 N N . LEU D 4 240 ? 89.533 151.508 73.328 1.00 167.57 570 LEU D N 1
ATOM 6524 C CA . LEU D 4 240 ? 90.118 150.377 72.619 1.00 167.57 570 LEU D CA 1
ATOM 6525 C C . LEU D 4 240 ? 89.065 149.645 71.802 1.00 167.57 570 LEU D C 1
ATOM 6526 O O . LEU D 4 240 ? 89.216 149.469 70.588 1.00 167.57 570 LEU D O 1
ATOM 6531 N N . MET D 4 241 ? 87.969 149.244 72.445 1.00 158.26 571 MET D N 1
ATOM 6532 C CA . MET D 4 241 ? 87.044 148.345 71.775 1.00 158.26 571 MET D CA 1
ATOM 6533 C C . MET D 4 241 ? 86.246 149.066 70.703 1.00 158.26 571 MET D C 1
ATOM 6534 O O . MET D 4 241 ? 85.901 148.464 69.681 1.00 158.26 571 MET D O 1
ATOM 6539 N N . GLU D 4 242 ? 85.957 150.349 70.907 1.00 155.26 572 GLU D N 1
ATOM 6540 C CA . GLU D 4 242 ? 85.386 151.138 69.825 1.00 155.26 572 GLU D CA 1
ATOM 6541 C C . GLU D 4 242 ? 86.354 151.210 68.655 1.00 155.26 572 GLU D C 1
ATOM 6542 O O . GLU D 4 242 ? 85.949 151.095 67.493 1.00 155.26 572 GLU D O 1
ATOM 6548 N N . CYS D 4 243 ? 87.644 151.386 68.948 1.00 154.08 573 CYS D N 1
ATOM 6549 C CA . CYS D 4 243 ? 88.631 151.539 67.889 1.00 154.08 573 CYS D CA 1
ATOM 6550 C C . CYS D 4 243 ? 88.749 150.276 67.049 1.00 154.08 573 CYS D C 1
ATOM 6551 O O . CYS D 4 243 ? 89.018 150.359 65.845 1.00 154.08 573 CYS D O 1
ATOM 6554 N N . ALA D 4 244 ? 88.538 149.106 67.660 1.00 163.26 574 ALA D N 1
ATOM 6555 C CA . ALA D 4 244 ? 88.637 147.849 66.924 1.00 163.26 574 ALA D CA 1
ATOM 6556 C C . ALA D 4 244 ? 87.621 147.785 65.791 1.00 163.26 574 ALA D C 1
ATOM 6557 O O . ALA D 4 244 ? 87.900 147.217 64.729 1.00 163.26 574 ALA D O 1
ATOM 6559 N N . LEU D 4 245 ? 86.436 148.361 66.000 1.00 140.12 575 LEU D N 1
ATOM 6560 C CA . LEU D 4 245 ? 85.430 148.386 64.945 1.00 140.12 575 LEU D CA 1
ATOM 6561 C C . LEU D 4 245 ? 85.917 149.157 63.727 1.00 140.12 575 LEU D C 1
ATOM 6562 O O . LEU D 4 245 ? 85.565 148.813 62.594 1.00 140.12 575 LEU D O 1
ATOM 6567 N N . GLU D 4 246 ? 86.723 150.195 63.937 1.00 171.88 576 GLU D N 1
ATOM 6568 C CA . GLU D 4 246 ? 87.228 151.018 62.848 1.00 171.88 576 GLU D CA 1
ATOM 6569 C C . GLU D 4 246 ? 88.588 150.567 62.335 1.00 171.88 576 GLU D C 1
ATOM 6570 O O . GLU D 4 246 ? 89.083 151.140 61.359 1.00 171.88 576 GLU D O 1
ATOM 6572 N N . VAL D 4 247 ? 89.199 149.562 62.957 1.00 177.59 577 VAL D N 1
ATOM 6573 C CA . VAL D 4 247 ? 90.519 149.118 62.532 1.00 177.59 577 VAL D CA 1
ATOM 6574 C C . VAL D 4 247 ? 90.390 148.303 61.253 1.00 177.59 577 VAL D C 1
ATOM 6575 O O . VAL D 4 247 ? 89.564 147.386 61.161 1.00 177.59 577 VAL D O 1
ATOM 6579 N N . LYS D 4 248 ? 91.205 148.640 60.254 1.00 192.51 578 LYS D N 1
ATOM 6580 C CA . LYS D 4 248 ? 91.229 147.919 58.988 1.00 192.51 578 LYS D CA 1
ATOM 6581 C C . LYS D 4 248 ? 92.425 146.985 58.857 1.00 192.51 578 LYS D C 1
ATOM 6582 O O . LYS D 4 248 ? 92.300 145.909 58.264 1.00 192.51 578 LYS D O 1
ATOM 6584 N N . LYS D 4 249 ? 93.579 147.368 59.397 1.00 187.65 579 LYS D N 1
ATOM 6585 C CA . LYS D 4 249 ? 94.771 146.538 59.285 1.00 187.65 579 LYS D CA 1
ATOM 6586 C C . LYS D 4 249 ? 94.683 145.335 60.217 1.00 187.65 579 LYS D C 1
ATOM 6587 O O . LYS D 4 249 ? 94.187 145.432 61.343 1.00 187.65 579 LYS D O 1
ATOM 6589 N N . GLU D 4 250 ? 95.176 144.191 59.735 1.00 159.96 580 GLU D N 1
ATOM 6590 C CA . GLU D 4 250 ? 95.127 142.969 60.531 1.00 159.96 580 GLU D CA 1
ATOM 6591 C C . GLU D 4 250 ? 95.996 143.079 61.777 1.00 159.96 580 GLU D C 1
ATOM 6592 O O . GLU D 4 250 ? 95.592 142.641 62.861 1.00 159.96 580 GLU D O 1
ATOM 6594 N N . SER D 4 251 ? 97.195 143.649 61.642 1.00 142.57 581 SER D N 1
ATOM 6595 C CA . SER D 4 251 ? 98.102 143.735 62.782 1.00 142.57 581 SER D CA 1
ATOM 6596 C C . SER D 4 251 ? 97.517 144.603 63.889 1.00 142.57 581 SER D C 1
ATOM 6597 O O . SER D 4 251 ? 97.578 144.246 65.076 1.00 142.57 581 SER D O 1
ATOM 6600 N N . THR D 4 252 ? 96.935 145.743 63.518 1.00 159.99 582 THR D N 1
ATOM 6601 C CA . THR D 4 252 ? 96.314 146.613 64.509 1.00 159.99 582 THR D CA 1
ATOM 6602 C C . THR D 4 252 ? 95.146 145.919 65.194 1.00 159.99 582 THR D C 1
ATOM 6603 O O . THR D 4 252 ? 94.974 146.041 66.413 1.00 159.99 582 THR D O 1
ATOM 6605 N N . LEU D 4 253 ? 94.329 145.191 64.427 1.00 137.77 583 LEU D N 1
ATOM 6606 C CA . LEU D 4 253 ? 93.204 144.483 65.024 1.00 137.77 583 LEU D CA 1
ATOM 6607 C C . LEU D 4 253 ? 93.684 143.413 65.990 1.00 137.77 583 LEU D C 1
ATOM 6608 O O . LEU D 4 253 ? 93.086 143.211 67.054 1.00 137.77 583 LEU D O 1
ATOM 6613 N N . LYS D 4 254 ? 94.765 142.719 65.639 1.00 141.02 584 LYS D N 1
ATOM 6614 C CA . LYS D 4 254 ? 95.328 141.729 66.548 1.00 141.02 584 LYS D CA 1
ATOM 6615 C C . LYS D 4 254 ? 95.777 142.384 67.846 1.00 141.02 584 LYS D C 1
ATOM 6616 O O . LYS D 4 254 ? 95.461 141.900 68.939 1.00 141.02 584 LYS D O 1
ATOM 6622 N N . SER D 4 255 ? 96.495 143.506 67.744 1.00 131.29 585 SER D N 1
ATOM 6623 C CA . SER D 4 255 ? 96.960 144.186 68.950 1.00 131.29 585 SER D CA 1
ATOM 6624 C C . SER D 4 255 ? 95.789 144.619 69.820 1.00 131.29 585 SER D C 1
ATOM 6625 O O . SER D 4 255 ? 95.787 144.393 71.036 1.00 131.29 585 SER D O 1
ATOM 6628 N N . VAL D 4 256 ? 94.770 145.224 69.206 1.00 152.97 586 VAL D N 1
ATOM 6629 C CA . VAL D 4 256 ? 93.648 145.752 69.976 1.00 152.97 586 VAL D CA 1
ATOM 6630 C C . VAL D 4 256 ? 92.870 144.626 70.643 1.00 152.97 586 VAL D C 1
ATOM 6631 O O . VAL D 4 256 ? 92.550 144.700 71.836 1.00 152.97 586 VAL D O 1
ATOM 6635 N N . LEU D 4 257 ? 92.549 143.569 69.895 1.00 119.85 587 LEU D N 1
ATOM 6636 C CA . LEU D 4 257 ? 91.774 142.481 70.476 1.00 119.85 587 LEU D CA 1
ATOM 6637 C C . LEU D 4 257 ? 92.567 141.751 71.550 1.00 119.85 587 LEU D C 1
ATOM 6638 O O . LEU D 4 257 ? 92.000 141.336 72.564 1.00 119.85 587 LEU D O 1
ATOM 6643 N N . SER D 4 258 ? 93.881 141.594 71.361 1.00 151.33 588 SER D N 1
ATOM 6644 C CA . SER D 4 258 ? 94.692 140.960 72.395 1.00 151.33 588 SER D CA 1
ATOM 6645 C C . SER D 4 258 ? 94.741 141.809 73.660 1.00 151.33 588 SER D C 1
ATOM 6646 O O . SER D 4 258 ? 94.646 141.279 74.776 1.00 151.33 588 SER D O 1
ATOM 6649 N N . ALA D 4 259 ? 94.878 143.129 73.507 1.00 146.07 589 ALA D N 1
ATOM 6650 C CA . ALA D 4 259 ? 94.849 144.005 74.671 1.00 146.07 589 ALA D CA 1
ATOM 6651 C C . ALA D 4 259 ? 93.508 143.917 75.378 1.00 146.07 589 ALA D C 1
ATOM 6652 O O . ALA D 4 259 ? 93.446 143.913 76.612 1.00 146.07 589 ALA D O 1
ATOM 6654 N N . LEU D 4 260 ? 92.421 143.839 74.610 1.00 165.00 590 LEU D N 1
ATOM 6655 C CA . LEU D 4 260 ? 91.104 143.670 75.211 1.00 165.00 590 LEU D CA 1
ATOM 6656 C C . LEU D 4 260 ? 91.006 142.346 75.956 1.00 165.00 590 LEU D C 1
ATOM 6657 O O . LEU D 4 260 ? 90.412 142.279 77.037 1.00 165.00 590 LEU D O 1
ATOM 6662 N N . TRP D 4 261 ? 91.578 141.282 75.389 1.00 144.03 591 TRP D N 1
ATOM 6663 C CA . TRP D 4 261 ? 91.553 139.982 76.051 1.00 144.03 591 TRP D CA 1
ATOM 6664 C C . TRP D 4 261 ? 92.310 140.021 77.370 1.00 144.03 591 TRP D C 1
ATOM 6665 O O . TRP D 4 261 ? 91.867 139.438 78.367 1.00 144.03 591 TRP D O 1
ATOM 6676 N N . ASN D 4 262 ? 93.461 140.696 77.395 1.00 161.41 592 ASN D N 1
ATOM 6677 C CA . ASN D 4 262 ? 94.190 140.847 78.649 1.00 161.41 592 ASN D CA 1
ATOM 6678 C C . ASN D 4 262 ? 93.365 141.619 79.670 1.00 161.41 592 ASN D C 1
ATOM 6679 O O . ASN D 4 262 ? 93.304 141.244 80.847 1.00 161.41 592 ASN D O 1
ATOM 6684 N N . LEU D 4 263 ? 92.709 142.693 79.230 1.00 147.92 593 LEU D N 1
ATOM 6685 C CA . LEU D 4 263 ? 91.958 143.538 80.148 1.00 147.92 593 LEU D CA 1
ATOM 6686 C C . LEU D 4 263 ? 90.649 142.893 80.582 1.00 147.92 593 LEU D C 1
ATOM 6687 O O . LEU D 4 263 ? 90.143 143.199 81.668 1.00 147.92 593 LEU D O 1
ATOM 6692 N N . SER D 4 264 ? 90.084 142.007 79.759 1.00 120.76 594 SER D N 1
ATOM 6693 C CA . SER D 4 264 ? 88.723 141.548 80.003 1.00 120.76 594 SER D CA 1
ATOM 6694 C C . SER D 4 264 ? 88.617 140.639 81.218 1.00 120.76 594 SER D C 1
ATOM 6695 O O . SER D 4 264 ? 87.504 140.392 81.693 1.00 120.76 594 SER D O 1
ATOM 6698 N N . ALA D 4 265 ? 89.737 140.146 81.734 1.00 136.18 595 ALA D N 1
ATOM 6699 C CA . ALA D 4 265 ? 89.728 139.256 82.886 1.00 136.18 595 ALA D CA 1
ATOM 6700 C C . ALA D 4 265 ? 89.991 139.975 84.202 1.00 136.18 595 ALA D C 1
ATOM 6701 O O . ALA D 4 265 ? 90.072 139.317 85.245 1.00 136.18 595 ALA D O 1
ATOM 6703 N N . HIS D 4 266 ? 90.124 141.303 84.183 1.00 150.36 596 HIS D N 1
ATOM 6704 C CA . HIS D 4 266 ? 90.512 142.027 85.390 1.00 150.36 596 HIS D CA 1
ATOM 6705 C C . HIS D 4 266 ? 89.364 142.100 86.390 1.00 150.36 596 HIS D C 1
ATOM 6706 O O . HIS D 4 266 ? 89.502 141.664 87.538 1.00 150.36 596 HIS D O 1
ATOM 6713 N N . CYS D 4 267 ? 88.223 142.639 85.973 1.00 144.95 597 CYS D N 1
ATOM 6714 C CA . CYS D 4 267 ? 87.062 142.731 86.850 1.00 144.95 597 CYS D CA 1
ATOM 6715 C C . CYS D 4 267 ? 85.822 142.918 85.988 1.00 144.95 597 CYS D C 1
ATOM 6716 O O . CYS D 4 267 ? 85.909 143.283 84.813 1.00 144.95 597 CYS D O 1
ATOM 6718 N N . THR D 4 268 ? 84.659 142.674 86.598 1.00 126.13 598 THR D N 1
ATOM 6719 C CA . THR D 4 268 ? 83.406 142.632 85.852 1.00 126.13 598 THR D CA 1
ATOM 6720 C C . THR D 4 268 ? 83.071 143.963 85.200 1.00 126.13 598 THR D C 1
ATOM 6721 O O . THR D 4 268 ? 82.262 144.000 84.266 1.00 126.13 598 THR D O 1
ATOM 6725 N N . GLU D 4 269 ? 83.669 145.055 85.672 1.00 156.04 599 GLU D N 1
ATOM 6726 C CA . GLU D 4 269 ? 83.419 146.349 85.055 1.00 156.04 599 GLU D CA 1
ATOM 6727 C C . GLU D 4 269 ? 83.944 146.389 83.626 1.00 156.04 599 GLU D C 1
ATOM 6728 O O . GLU D 4 269 ? 83.303 146.971 82.744 1.00 156.04 599 GLU D O 1
ATOM 6734 N N . ASN D 4 270 ? 85.109 145.785 83.376 1.00 128.81 600 ASN D N 1
ATOM 6735 C CA . ASN D 4 270 ? 85.627 145.741 82.013 1.00 128.81 600 ASN D CA 1
ATOM 6736 C C . ASN D 4 270 ? 84.679 144.980 81.100 1.00 128.81 600 ASN D C 1
ATOM 6737 O O . ASN D 4 270 ? 84.425 145.399 79.964 1.00 128.81 600 ASN D O 1
ATOM 6742 N N . LYS D 4 271 ? 84.139 143.860 81.587 1.00 154.73 601 LYS D N 1
ATOM 6743 C CA . LYS D 4 271 ? 83.148 143.116 80.818 1.00 154.73 601 LYS D CA 1
ATOM 6744 C C . LYS D 4 271 ? 81.906 143.961 80.571 1.00 154.73 601 LYS D C 1
ATOM 6745 O O . LYS D 4 271 ? 81.301 143.891 79.494 1.00 154.73 601 LYS D O 1
ATOM 6751 N N . ALA D 4 272 ? 81.510 144.767 81.559 1.00 150.42 602 ALA D N 1
ATOM 6752 C CA . ALA D 4 272 ? 80.366 145.653 81.372 1.00 150.42 602 ALA D CA 1
ATOM 6753 C C . ALA D 4 272 ? 80.628 146.667 80.265 1.00 150.42 602 ALA D C 1
ATOM 6754 O O . ALA D 4 272 ? 79.771 146.885 79.398 1.00 150.42 602 ALA D O 1
ATOM 6756 N N . ASP D 4 273 ? 81.810 147.289 80.268 1.00 157.14 603 ASP D N 1
ATOM 6757 C CA . ASP D 4 273 ? 82.123 148.253 79.214 1.00 157.14 603 ASP D CA 1
ATOM 6758 C C . ASP D 4 273 ? 82.178 147.574 77.854 1.00 157.14 603 ASP D C 1
ATOM 6759 O O . ASP D 4 273 ? 81.762 148.154 76.844 1.00 157.14 603 ASP D O 1
ATOM 6764 N N . ILE D 4 274 ? 82.701 146.348 77.808 1.00 162.89 604 ILE D N 1
ATOM 6765 C CA . ILE D 4 274 ? 82.755 145.606 76.551 1.00 162.89 604 ILE D CA 1
ATOM 6766 C C . ILE D 4 274 ? 81.347 145.339 76.030 1.00 162.89 604 ILE D C 1
ATOM 6767 O O . ILE D 4 274 ? 81.059 145.524 74.842 1.00 162.89 604 ILE D O 1
ATOM 6772 N N . CYS D 4 275 ? 80.444 144.914 76.915 1.00 148.92 605 CYS D N 1
ATOM 6773 C CA . CYS D 4 275 ? 79.083 144.599 76.497 1.00 148.92 605 CYS D CA 1
ATOM 6774 C C . CYS D 4 275 ? 78.232 145.843 76.274 1.00 148.92 605 CYS D C 1
ATOM 6775 O O . CYS D 4 275 ? 77.125 145.729 75.738 1.00 148.92 605 CYS D O 1
ATOM 6778 N N . ALA D 4 276 ? 78.706 147.019 76.684 1.00 141.20 606 ALA D N 1
ATOM 6779 C CA . ALA D 4 276 ? 77.904 148.230 76.579 1.00 141.20 606 ALA D CA 1
ATOM 6780 C C . ALA D 4 276 ? 78.116 149.012 75.285 1.00 141.20 606 ALA D C 1
ATOM 6781 O O . ALA D 4 276 ? 77.284 149.866 74.962 1.00 141.20 606 ALA D O 1
ATOM 6783 N N . VAL D 4 277 ? 79.191 148.756 74.536 1.00 133.84 607 VAL D N 1
ATOM 6784 C CA . VAL D 4 277 ? 79.415 149.495 73.298 1.00 133.84 607 VAL D CA 1
ATOM 6785 C C . VAL D 4 277 ? 78.417 149.031 72.246 1.00 133.84 607 VAL D C 1
ATOM 6786 O O . VAL D 4 277 ? 78.056 147.848 72.184 1.00 133.84 607 VAL D O 1
ATOM 6790 N N . ASP D 4 278 ? 77.943 149.967 71.426 1.00 172.70 608 ASP D N 1
ATOM 6791 C CA . ASP D 4 278 ? 77.044 149.616 70.334 1.00 172.70 608 ASP D CA 1
ATOM 6792 C C . ASP D 4 278 ? 77.789 148.810 69.276 1.00 172.70 608 ASP D C 1
ATOM 6793 O O . ASP D 4 278 ? 78.917 149.147 68.903 1.00 172.70 608 ASP D O 1
ATOM 6795 N N . GLY D 4 279 ? 77.156 147.743 68.794 1.00 168.46 609 GLY D N 1
ATOM 6796 C CA . GLY D 4 279 ? 77.791 146.861 67.836 1.00 168.46 609 GLY D CA 1
ATOM 6797 C C . GLY D 4 279 ? 78.989 146.111 68.367 1.00 168.46 609 GLY D C 1
ATOM 6798 O O . GLY D 4 279 ? 79.907 145.813 67.596 1.00 168.46 609 GLY D O 1
ATOM 6799 N N . ALA D 4 280 ? 79.011 145.802 69.664 1.00 143.24 610 ALA D N 1
ATOM 6800 C CA . ALA D 4 280 ? 80.180 145.187 70.284 1.00 143.24 610 ALA D CA 1
ATOM 6801 C C . ALA D 4 280 ? 80.184 143.673 70.101 1.00 143.24 610 ALA D C 1
ATOM 6802 O O . ALA D 4 280 ? 81.124 143.103 69.536 1.00 143.24 610 ALA D O 1
ATOM 6804 N N . LEU D 4 281 ? 79.137 143.007 70.587 1.00 113.45 611 LEU D N 1
ATOM 6805 C CA . LEU D 4 281 ? 79.070 141.557 70.481 1.00 113.45 611 LEU D CA 1
ATOM 6806 C C . LEU D 4 281 ? 78.944 141.111 69.032 1.00 113.45 611 LEU D C 1
ATOM 6807 O O . LEU D 4 281 ? 79.481 140.061 68.657 1.00 113.45 611 LEU D O 1
ATOM 6812 N N . ALA D 4 282 ? 78.241 141.892 68.211 1.00 97.31 612 ALA D N 1
ATOM 6813 C CA . ALA D 4 282 ? 78.089 141.547 66.804 1.00 97.31 612 ALA D CA 1
ATOM 6814 C C . ALA D 4 282 ? 79.435 141.513 66.095 1.00 97.31 612 ALA D C 1
ATOM 6815 O O . ALA D 4 282 ? 79.588 140.835 65.073 1.00 97.31 612 ALA D O 1
ATOM 6817 N N . PHE D 4 283 ? 80.417 142.251 66.607 1.00 122.16 613 PHE D N 1
ATOM 6818 C CA . PHE D 4 283 ? 81.753 142.173 66.035 1.00 122.16 613 PHE D CA 1
ATOM 6819 C C . PHE D 4 283 ? 82.611 141.139 66.745 1.00 122.16 613 PHE D C 1
ATOM 6820 O O . PHE D 4 283 ? 83.487 140.527 66.123 1.00 122.16 613 PHE D O 1
ATOM 6828 N N . LEU D 4 284 ? 82.394 140.948 68.048 1.00 145.57 614 LEU D N 1
ATOM 6829 C CA . LEU D 4 284 ? 83.147 139.927 68.768 1.00 145.57 614 LEU D CA 1
ATOM 6830 C C . LEU D 4 284 ? 82.896 138.547 68.175 1.00 145.57 614 LEU D C 1
ATOM 6831 O O . LEU D 4 284 ? 83.828 137.751 68.015 1.00 145.57 614 LEU D O 1
ATOM 6836 N N . VAL D 4 285 ? 81.640 138.250 67.836 1.00 136.95 615 VAL D N 1
ATOM 6837 C CA . VAL D 4 285 ? 81.338 137.005 67.146 1.00 136.95 615 VAL D CA 1
ATOM 6838 C C . VAL D 4 285 ? 81.919 136.976 65.740 1.00 136.95 615 VAL D C 1
ATOM 6839 O O . VAL D 4 285 ? 82.155 135.893 65.194 1.00 136.95 615 VAL D O 1
ATOM 6843 N N . GLY D 4 286 ? 82.154 138.138 65.132 1.00 125.36 616 GLY D N 1
ATOM 6844 C CA . GLY D 4 286 ? 82.644 138.162 63.767 1.00 125.36 616 GLY D CA 1
ATOM 6845 C C . GLY D 4 286 ? 84.108 137.802 63.649 1.00 125.36 616 GLY D C 1
ATOM 6846 O O . GLY D 4 286 ? 84.581 137.473 62.559 1.00 125.36 616 GLY D O 1
ATOM 6847 N N . THR D 4 287 ? 84.850 137.883 64.752 1.00 120.69 617 THR D N 1
ATOM 6848 C CA . THR D 4 287 ? 86.261 137.527 64.720 1.00 120.69 617 THR D CA 1
ATOM 6849 C C . THR D 4 287 ? 86.485 136.027 64.846 1.00 120.69 617 THR D C 1
ATOM 6850 O O . THR D 4 287 ? 87.595 135.556 64.579 1.00 120.69 617 THR D O 1
ATOM 6854 N N . LEU D 4 288 ? 85.461 135.272 65.255 1.00 122.63 618 LEU D N 1
ATOM 6855 C CA . LEU D 4 288 ? 85.587 133.820 65.288 1.00 122.63 618 LEU D CA 1
ATOM 6856 C C . LEU D 4 288 ? 85.724 133.239 63.890 1.00 122.63 618 LEU D C 1
ATOM 6857 O O . LEU D 4 288 ? 86.509 132.307 63.684 1.00 122.63 618 LEU D O 1
ATOM 6862 N N . THR D 4 289 ? 84.977 133.769 62.922 1.00 106.18 619 THR D N 1
ATOM 6863 C CA . THR D 4 289 ? 85.028 133.281 61.552 1.00 106.18 619 THR D CA 1
ATOM 6864 C C . THR D 4 289 ? 86.009 134.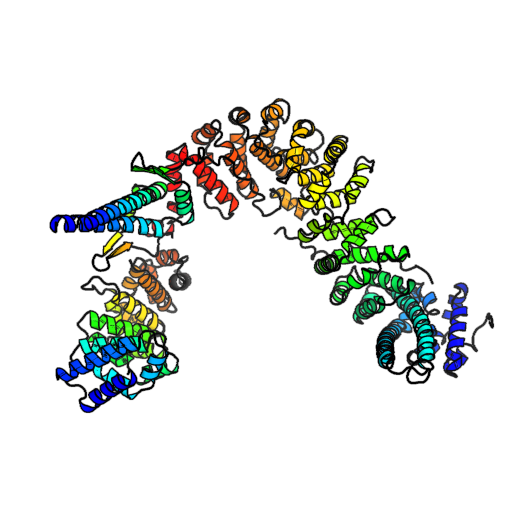078 60.708 1.00 106.18 619 THR D C 1
ATOM 6865 O O . THR D 4 289 ? 85.944 134.033 59.477 1.00 106.18 619 THR D O 1
ATOM 6869 N N . TYR D 4 290 ? 86.918 134.802 61.353 1.00 133.01 620 TYR D N 1
ATOM 6870 C CA . TYR D 4 290 ? 87.844 135.670 60.644 1.00 133.01 620 TYR D CA 1
ATOM 6871 C C . TYR D 4 290 ? 88.720 134.837 59.723 1.00 133.01 620 TYR D C 1
ATOM 6872 O O . TYR D 4 290 ? 89.343 133.862 60.153 1.00 133.01 620 TYR D O 1
ATOM 6881 N N . ARG D 4 291 ? 88.763 135.218 58.454 1.00 132.05 621 ARG D N 1
ATOM 6882 C CA . ARG D 4 291 ? 89.668 134.611 57.487 1.00 132.05 621 ARG D CA 1
ATOM 6883 C C . ARG D 4 291 ? 90.909 135.493 57.451 1.00 132.05 621 ARG D C 1
ATOM 6884 O O . ARG D 4 291 ? 90.930 136.527 56.780 1.00 132.05 621 ARG D O 1
ATOM 6892 N N . SER D 4 292 ? 91.934 135.097 58.197 1.00 130.79 622 SER D N 1
ATOM 6893 C CA . SER D 4 292 ? 93.142 135.897 58.312 1.00 130.79 622 SER D CA 1
ATOM 6894 C C . SER D 4 292 ? 93.934 135.872 57.013 1.00 130.79 622 SER D C 1
ATOM 6895 O O . SER D 4 292 ? 94.025 134.840 56.344 1.00 130.79 622 SER D O 1
ATOM 6898 N N . GLN D 4 293 ? 94.518 137.021 56.665 1.00 135.01 623 GLN D N 1
ATOM 6899 C CA . GLN D 4 293 ? 95.297 137.115 55.435 1.00 135.01 623 GLN D CA 1
ATOM 6900 C C . GLN D 4 293 ? 96.523 136.215 55.481 1.00 135.01 623 GLN D C 1
ATOM 6901 O O . GLN D 4 293 ? 96.830 135.524 54.504 1.00 135.01 623 GLN D O 1
ATOM 6907 N N . THR D 4 294 ? 97.235 136.207 56.605 1.00 147.88 624 THR D N 1
ATOM 6908 C CA . THR D 4 294 ? 98.454 135.424 56.748 1.00 147.88 624 THR D CA 1
ATOM 6909 C C . THR D 4 294 ? 98.210 134.067 57.397 1.00 147.88 624 THR D C 1
ATOM 6910 O O . THR D 4 294 ? 99.169 133.418 57.828 1.00 147.88 624 THR D O 1
ATOM 6914 N N . ASN D 4 295 ? 96.950 133.632 57.481 1.00 171.28 625 ASN D N 1
ATOM 6915 C CA . ASN D 4 295 ? 96.586 132.315 58.007 1.00 171.28 625 ASN D CA 1
ATOM 6916 C C . ASN D 4 295 ? 97.077 132.108 59.437 1.00 171.28 625 ASN D C 1
ATOM 6917 O O . ASN D 4 295 ? 97.514 131.013 59.803 1.00 171.28 625 ASN D O 1
ATOM 6919 N N . THR D 4 296 ? 97.008 133.151 60.257 1.00 181.54 626 THR D N 1
ATOM 6920 C CA . THR D 4 296 ? 97.368 133.064 61.663 1.00 181.54 626 THR D CA 1
ATOM 6921 C C . THR D 4 296 ? 96.111 132.971 62.518 1.00 181.54 626 THR D C 1
ATOM 6922 O O . THR D 4 296 ? 95.077 133.566 62.203 1.00 181.54 626 THR D O 1
ATOM 6926 N N . LEU D 4 297 ? 96.208 132.212 63.609 1.00 164.31 627 LEU D N 1
ATOM 6927 C CA . LEU D 4 297 ? 95.083 131.983 64.504 1.00 164.31 627 LEU D CA 1
ATOM 6928 C C . LEU D 4 297 ? 95.158 132.826 65.772 1.00 164.31 627 LEU D C 1
ATOM 6929 O O . LEU D 4 297 ? 94.508 132.493 66.769 1.00 164.31 627 LEU D O 1
ATOM 6931 N N . ALA D 4 298 ? 95.941 133.906 65.759 1.00 153.11 628 ALA D N 1
ATOM 6932 C CA . ALA D 4 298 ? 96.041 134.756 66.941 1.00 153.11 628 ALA D CA 1
ATOM 6933 C C . ALA D 4 298 ? 94.725 135.469 67.218 1.00 153.11 628 ALA D C 1
ATOM 6934 O O . ALA D 4 298 ? 94.227 135.465 68.351 1.00 153.11 628 ALA D O 1
ATOM 6936 N N . ILE D 4 299 ? 94.141 136.076 66.186 1.00 148.58 629 ILE D N 1
ATOM 6937 C CA . ILE D 4 299 ? 92.986 136.938 66.394 1.00 148.58 629 ILE D CA 1
ATOM 6938 C C . ILE D 4 299 ? 91.770 136.120 66.808 1.00 148.58 629 ILE D C 1
ATOM 6939 O O . ILE D 4 299 ? 90.969 136.555 67.644 1.00 148.58 629 ILE D O 1
ATOM 6944 N N . ILE D 4 300 ? 91.604 134.926 66.237 1.00 134.67 630 ILE D N 1
ATOM 6945 C CA . ILE D 4 300 ? 90.463 134.099 66.617 1.00 134.67 630 ILE D CA 1
ATOM 6946 C C . ILE D 4 300 ? 90.614 133.614 68.053 1.00 134.67 630 ILE D C 1
ATOM 6947 O O . ILE D 4 300 ? 89.630 133.523 68.799 1.00 134.67 630 ILE D O 1
ATOM 6952 N N . GLU D 4 301 ? 91.844 133.307 68.468 1.00 143.82 631 GLU D N 1
ATOM 6953 C CA . GLU D 4 301 ? 92.088 132.963 69.866 1.00 143.82 631 GLU D CA 1
ATOM 6954 C C . GLU D 4 301 ? 91.723 134.126 70.779 1.00 143.82 631 GLU D C 1
ATOM 6955 O O . GLU D 4 301 ? 91.075 133.940 71.818 1.00 143.82 631 GLU D O 1
ATOM 6961 N N . SER D 4 302 ? 92.126 135.341 70.396 1.00 140.37 632 SER D N 1
ATOM 6962 C CA . SER D 4 302 ? 91.793 136.518 71.191 1.00 140.37 632 SER D CA 1
ATOM 6963 C C . SER D 4 302 ? 90.287 136.700 71.291 1.00 140.37 632 SER D C 1
ATOM 6964 O O . SER D 4 302 ? 89.757 136.990 72.369 1.00 140.37 632 SER D O 1
ATOM 6967 N N . GLY D 4 303 ? 89.586 136.541 70.170 1.00 134.86 633 GLY D N 1
ATOM 6968 C CA . GLY D 4 303 ? 88.146 136.723 70.176 1.00 134.86 633 GLY D CA 1
ATOM 6969 C C . GLY D 4 303 ? 87.438 135.696 71.033 1.00 134.86 633 GLY D C 1
ATOM 6970 O O . GLY D 4 303 ? 86.513 136.028 71.779 1.00 134.86 633 GLY D O 1
ATOM 6971 N N . GLY D 4 304 ? 87.864 134.435 70.944 1.00 153.48 634 GLY D N 1
ATOM 6972 C CA . GLY D 4 304 ? 87.291 133.415 71.804 1.00 153.48 634 GLY D CA 1
ATOM 6973 C C . GLY D 4 304 ? 87.539 133.696 73.273 1.00 153.48 634 GLY D C 1
ATOM 6974 O O . GLY D 4 304 ? 86.647 133.520 74.108 1.00 153.48 634 GLY D O 1
ATOM 6975 N N . GLY D 4 305 ? 88.750 134.151 73.607 1.00 147.19 635 GLY D N 1
ATOM 6976 C CA . GLY D 4 305 ? 89.044 134.483 74.992 1.00 147.19 635 GLY D CA 1
ATOM 6977 C C . GLY D 4 305 ? 88.202 135.632 75.513 1.00 147.19 635 GLY D C 1
ATOM 6978 O O . GLY D 4 305 ? 87.679 135.575 76.629 1.00 147.19 635 GLY D O 1
ATOM 6979 N N . ILE D 4 306 ? 88.050 136.687 74.709 1.00 123.93 636 ILE D N 1
ATOM 6980 C CA . ILE D 4 306 ? 87.207 137.807 75.116 1.00 123.93 636 ILE D CA 1
ATOM 6981 C C . ILE D 4 306 ? 85.765 137.355 75.284 1.00 123.93 636 ILE D C 1
ATOM 6982 O O . ILE D 4 306 ? 85.088 137.744 76.242 1.00 123.93 636 ILE D O 1
ATOM 6987 N N . LEU D 4 307 ? 85.260 136.556 74.343 1.00 139.60 637 LEU D N 1
ATOM 6988 C CA . LEU D 4 307 ? 83.873 136.118 74.429 1.00 139.60 637 LEU D CA 1
ATOM 6989 C C . LEU D 4 307 ? 83.647 135.276 75.676 1.00 139.60 637 LEU D C 1
ATOM 6990 O O . LEU D 4 307 ? 82.641 135.442 76.371 1.00 139.60 637 LEU D O 1
ATOM 6995 N N . ARG D 4 308 ? 84.584 134.381 75.986 1.00 147.01 638 ARG D N 1
ATOM 6996 C CA . ARG D 4 308 ? 84.485 133.611 77.220 1.00 147.01 638 ARG D CA 1
ATOM 6997 C C . ARG D 4 308 ? 84.512 134.522 78.440 1.00 147.01 638 ARG D C 1
ATOM 6998 O O . ARG D 4 308 ? 83.741 134.328 79.388 1.00 147.01 638 ARG D O 1
ATOM 7006 N N . ASN D 4 309 ? 85.390 135.528 78.433 1.00 147.34 639 ASN D N 1
ATOM 7007 C CA . ASN D 4 309 ? 85.498 136.422 79.580 1.00 147.34 639 ASN D CA 1
ATOM 7008 C C . ASN D 4 309 ? 84.212 137.204 79.801 1.00 147.34 639 ASN D C 1
ATOM 7009 O O . ASN D 4 309 ? 83.750 137.342 80.939 1.00 147.34 639 ASN D O 1
ATOM 7014 N N . VAL D 4 310 ? 83.612 137.715 78.723 1.00 163.30 640 VAL D N 1
ATOM 7015 C CA . VAL D 4 310 ? 82.467 138.608 78.847 1.00 163.30 640 VAL D CA 1
ATOM 7016 C C . VAL D 4 310 ? 81.141 137.871 78.827 1.00 163.30 640 VAL D C 1
ATOM 7017 O O . VAL D 4 310 ? 80.098 138.488 79.080 1.00 163.30 640 VAL D O 1
ATOM 7021 N N . SER D 4 311 ? 81.140 136.573 78.548 1.00 143.77 641 SER D N 1
ATOM 7022 C CA . SER D 4 311 ? 79.888 135.841 78.488 1.00 143.77 641 SER D CA 1
ATOM 7023 C C . SER D 4 311 ? 79.213 135.692 79.842 1.00 143.77 641 SER D C 1
ATOM 7024 O O . SER D 4 311 ? 78.025 135.362 79.883 1.00 143.77 641 SER D O 1
ATOM 7027 N N . SER D 4 312 ? 79.924 135.941 80.942 1.00 151.94 642 SER D N 1
ATOM 7028 C CA . SER D 4 312 ? 79.289 135.858 82.252 1.00 151.94 642 SER D CA 1
ATOM 7029 C C . SER D 4 312 ? 78.158 136.870 82.367 1.00 151.94 642 SER D C 1
ATOM 7030 O O . SER D 4 312 ? 77.088 136.560 82.905 1.00 151.94 642 SER D O 1
ATOM 7033 N N . LEU D 4 313 ? 78.374 138.086 81.863 1.00 164.21 643 LEU D N 1
ATOM 7034 C CA . LEU D 4 313 ? 77.291 139.057 81.772 1.00 164.21 643 LEU D CA 1
ATOM 7035 C C . LEU D 4 313 ? 76.331 138.727 80.635 1.00 164.21 643 LEU D C 1
ATOM 7036 O O . LEU D 4 313 ? 75.155 139.101 80.696 1.00 164.21 643 LEU D O 1
ATOM 7041 N N . ILE D 4 314 ? 76.811 138.042 79.593 1.00 140.83 644 ILE D N 1
ATOM 7042 C CA . ILE D 4 314 ? 75.919 137.601 78.525 1.00 140.83 644 ILE D CA 1
ATOM 7043 C C . ILE D 4 314 ? 74.981 136.509 79.018 1.00 140.83 644 ILE D C 1
ATOM 7044 O O . ILE D 4 314 ? 73.906 136.296 78.446 1.00 140.83 644 ILE D O 1
ATOM 7049 N N . ALA D 4 315 ? 75.355 135.805 80.080 1.00 127.99 645 ALA D N 1
ATOM 7050 C CA . ALA D 4 315 ? 74.506 134.757 80.620 1.00 127.99 645 ALA D CA 1
ATOM 7051 C C . ALA D 4 315 ? 73.372 135.294 81.480 1.00 127.99 645 ALA D C 1
ATOM 7052 O O . ALA D 4 315 ? 72.515 134.509 81.900 1.00 127.99 645 ALA D O 1
ATOM 7054 N N . THR D 4 316 ? 73.339 136.599 81.753 1.00 157.05 646 THR D N 1
ATOM 7055 C CA . THR D 4 316 ? 72.354 137.169 82.660 1.00 157.05 646 THR D CA 1
ATOM 7056 C C . THR D 4 316 ? 71.290 138.010 81.970 1.00 157.05 646 THR D C 1
ATOM 7057 O O . THR D 4 316 ? 70.239 138.254 82.572 1.00 157.05 646 THR D O 1
ATOM 7059 N N . ASN D 4 317 ? 71.512 138.440 80.732 1.00 142.27 647 ASN D N 1
ATOM 7060 C CA . ASN D 4 317 ? 70.567 139.302 80.040 1.00 142.27 647 ASN D CA 1
ATOM 7061 C C . ASN D 4 317 ? 70.162 138.684 78.710 1.00 142.27 647 ASN D C 1
ATOM 7062 O O . ASN D 4 317 ? 71.000 138.213 77.939 1.00 142.27 647 ASN D O 1
ATOM 7067 N N . GLU D 4 318 ? 68.854 138.704 78.450 1.00 125.65 648 GLU D N 1
ATOM 7068 C CA . GLU D 4 318 ? 68.312 138.043 77.268 1.00 125.65 648 GLU D CA 1
ATOM 7069 C C . GLU D 4 318 ? 68.698 138.773 75.988 1.00 125.65 648 GLU D C 1
ATOM 7070 O O . GLU D 4 318 ? 68.814 138.148 74.928 1.00 125.65 648 GLU D O 1
ATOM 7076 N N . ASP D 4 319 ? 68.873 140.096 76.057 1.00 158.48 649 ASP D N 1
ATOM 7077 C CA . ASP D 4 319 ? 69.174 140.869 74.853 1.00 158.48 649 ASP D CA 1
ATOM 7078 C C . ASP D 4 319 ? 70.516 140.471 74.249 1.00 158.48 649 ASP D C 1
ATOM 7079 O O . ASP D 4 319 ? 70.630 140.301 73.029 1.00 158.48 649 ASP D O 1
ATOM 7084 N N . HIS D 4 320 ? 71.546 140.326 75.086 1.00 145.74 650 HIS D N 1
ATOM 7085 C CA . HIS D 4 320 ? 72.854 139.935 74.573 1.00 145.74 650 HIS D CA 1
ATOM 7086 C C . HIS D 4 320 ? 72.813 138.536 73.971 1.00 145.74 650 HIS D C 1
ATOM 7087 O O . HIS D 4 320 ? 73.400 138.295 72.907 1.00 145.74 650 HIS D O 1
ATOM 7094 N N . ARG D 4 321 ? 72.106 137.606 74.618 1.00 163.99 651 ARG D N 1
ATOM 7095 C CA . ARG D 4 321 ? 71.969 136.274 74.041 1.00 163.99 651 ARG D CA 1
ATOM 7096 C C . ARG D 4 321 ? 71.243 136.333 72.705 1.00 163.99 651 ARG D C 1
ATOM 7097 O O . ARG D 4 321 ? 71.610 135.624 71.764 1.00 163.99 651 ARG D O 1
ATOM 7105 N N . GLN D 4 322 ? 70.210 137.173 72.602 1.00 174.54 652 GLN D N 1
ATOM 7106 C CA . GLN D 4 322 ? 69.465 137.297 71.352 1.00 174.54 652 GLN D CA 1
ATOM 7107 C C . GLN D 4 322 ? 70.353 137.814 70.227 1.00 174.54 652 GLN D C 1
ATOM 7108 O O . GLN D 4 322 ? 70.357 137.263 69.119 1.00 174.54 652 GLN D O 1
ATOM 7114 N N . ILE D 4 323 ? 71.113 138.880 70.492 1.00 157.34 653 ILE D N 1
ATOM 7115 C CA . ILE D 4 323 ? 72.002 139.392 69.455 1.00 157.34 653 ILE D CA 1
ATOM 7116 C C . ILE 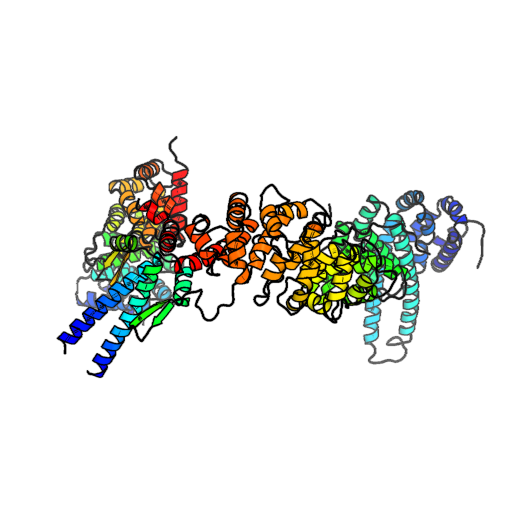D 4 323 ? 73.135 138.418 69.161 1.00 157.34 653 ILE D C 1
ATOM 7117 O O . ILE D 4 323 ? 73.742 138.492 68.087 1.00 157.34 653 ILE D O 1
ATOM 7122 N N . LEU D 4 324 ? 73.440 137.506 70.087 1.00 165.20 654 LEU D N 1
ATOM 7123 C CA . LEU D 4 324 ? 74.333 136.400 69.752 1.00 165.20 654 LEU D CA 1
ATOM 7124 C C . LEU D 4 324 ? 73.655 135.416 68.804 1.00 165.20 654 LEU D C 1
ATOM 7125 O O . LEU D 4 324 ? 74.261 134.967 67.825 1.00 165.20 654 LEU D O 1
ATOM 7130 N N . ARG D 4 325 ? 72.393 135.075 69.080 1.00 159.66 655 ARG D N 1
ATOM 7131 C CA . ARG D 4 325 ? 71.662 134.151 68.218 1.00 159.66 655 ARG D CA 1
ATOM 7132 C C . ARG D 4 325 ? 71.468 134.719 66.822 1.00 159.66 655 ARG D C 1
ATOM 7133 O O . ARG D 4 325 ? 71.313 133.956 65.862 1.00 159.66 655 ARG D O 1
ATOM 7141 N N . GLU D 4 326 ? 71.461 136.046 66.689 1.00 180.23 656 GLU D N 1
ATOM 7142 C CA . GLU D 4 326 ? 71.225 136.646 65.382 1.00 180.23 656 GLU D CA 1
ATOM 7143 C C . GLU D 4 326 ? 72.325 136.295 64.388 1.00 180.23 656 GLU D C 1
ATOM 7144 O O . GLU D 4 326 ? 72.086 136.296 63.175 1.00 180.23 656 GLU D O 1
ATOM 7150 N N . ASN D 4 327 ? 73.527 135.990 64.872 1.00 169.88 657 ASN D N 1
ATOM 7151 C CA . ASN D 4 327 ? 74.649 135.654 64.007 1.00 169.88 657 ASN D CA 1
ATOM 7152 C C . ASN D 4 327 ? 75.021 134.177 64.058 1.00 169.88 657 ASN D C 1
ATOM 7153 O O . ASN D 4 327 ? 76.049 133.793 63.489 1.00 169.88 657 ASN D O 1
ATOM 7158 N N . ASN D 4 328 ? 74.221 133.347 64.732 1.00 185.78 658 ASN D N 1
ATOM 7159 C CA . ASN D 4 328 ? 74.499 131.915 64.878 1.00 185.78 658 ASN D CA 1
ATOM 7160 C C . ASN D 4 328 ? 75.851 131.682 65.554 1.00 185.78 658 ASN D C 1
ATOM 7161 O O . ASN D 4 328 ? 76.735 131.009 65.019 1.00 185.78 658 ASN D O 1
ATOM 7166 N N . CYS D 4 329 ? 76.008 132.256 66.750 1.00 172.59 659 CYS D N 1
ATOM 7167 C CA . CYS D 4 329 ? 77.278 132.150 67.464 1.00 172.59 659 CYS D CA 1
ATOM 7168 C C . CYS D 4 329 ? 77.541 130.725 67.939 1.00 172.59 659 CYS D C 1
ATOM 7169 O O . CYS D 4 329 ? 78.689 130.265 67.935 1.00 172.59 659 CYS D O 1
ATOM 7172 N N . LEU D 4 330 ? 76.493 130.014 68.362 1.00 152.96 660 LEU D N 1
ATOM 7173 C CA . LEU D 4 330 ? 76.674 128.661 68.880 1.00 152.96 660 LEU D CA 1
ATOM 7174 C C . LEU D 4 330 ? 77.227 127.728 67.811 1.00 152.96 660 LEU D C 1
ATOM 7175 O O . LEU D 4 330 ? 77.982 126.799 68.117 1.00 152.96 660 LEU D O 1
ATOM 7180 N N . GLN D 4 331 ? 76.845 127.948 66.552 1.00 134.19 661 GLN D N 1
ATOM 7181 C CA . GLN D 4 331 ? 77.365 127.124 65.468 1.00 134.19 661 GLN D CA 1
ATOM 7182 C C . GLN D 4 331 ? 78.872 127.281 65.335 1.00 134.19 661 GLN D C 1
ATOM 7183 O O . GLN D 4 331 ? 79.593 126.295 65.143 1.00 134.19 661 GLN D O 1
ATOM 7189 N N . THR D 4 332 ? 79.370 128.513 65.432 1.00 123.31 662 THR D N 1
ATOM 7190 C CA . THR D 4 332 ? 80.809 128.720 65.355 1.00 123.31 662 THR D CA 1
ATOM 7191 C C . THR D 4 332 ? 81.499 128.297 66.644 1.00 123.31 662 THR D C 1
ATOM 7192 O O . THR D 4 332 ? 82.704 128.023 66.643 1.00 123.31 662 THR D O 1
ATOM 7196 N N . LEU D 4 333 ? 80.763 128.247 67.753 1.00 136.04 663 LEU D N 1
ATOM 7197 C CA . LEU D 4 333 ? 81.355 127.774 69.001 1.00 136.04 663 LEU D CA 1
ATOM 7198 C C . LEU D 4 333 ? 81.533 126.257 69.007 1.00 136.04 663 LEU D C 1
ATOM 7199 O O . LEU D 4 333 ? 82.572 125.754 69.450 1.00 136.04 663 LEU D O 1
ATOM 7204 N N . LEU D 4 334 ? 80.533 125.509 68.527 1.00 109.30 664 LEU D N 1
ATOM 7205 C CA . LEU D 4 334 ? 80.638 124.050 68.525 1.00 109.30 664 LEU D CA 1
ATOM 7206 C C . LEU D 4 334 ? 81.752 123.573 67.606 1.00 109.30 664 LEU D C 1
ATOM 7207 O O . LEU D 4 334 ? 82.497 122.651 67.953 1.00 109.30 664 LEU D O 1
ATOM 7212 N N . GLN D 4 335 ? 81.880 124.184 66.429 1.00 140.74 665 GLN D N 1
ATOM 7213 C CA . GLN D 4 335 ? 82.938 123.792 65.507 1.00 140.74 665 GLN D CA 1
ATOM 7214 C C . GLN D 4 335 ? 84.311 124.048 66.111 1.00 140.74 665 GLN D C 1
ATOM 7215 O O . GLN D 4 335 ? 85.268 123.329 65.805 1.00 140.74 665 GLN D O 1
ATOM 7221 N N . HIS D 4 336 ? 84.422 125.044 66.990 1.00 131.86 666 HIS D N 1
ATOM 7222 C CA . HIS D 4 336 ? 85.706 125.361 67.604 1.00 131.86 666 HIS D CA 1
ATOM 7223 C C . HIS D 4 336 ? 86.228 124.232 68.485 1.00 131.86 666 HIS D C 1
ATOM 7224 O O . HIS D 4 336 ? 87.415 124.228 68.827 1.00 131.86 666 HIS D O 1
ATOM 7231 N N . LEU D 4 337 ? 85.371 123.281 68.866 1.00 132.72 667 LEU D N 1
ATOM 7232 C CA . LEU D 4 337 ? 85.833 122.139 69.646 1.00 132.72 667 LEU D CA 1
ATOM 7233 C C . LEU D 4 337 ? 86.759 121.241 68.836 1.00 132.72 667 LEU D C 1
ATOM 7234 O O . LEU D 4 337 ? 87.695 120.655 69.390 1.00 132.72 667 LEU D O 1
ATOM 7239 N N . LYS D 4 338 ? 86.518 121.124 67.534 1.00 124.98 668 LYS D N 1
ATOM 7240 C CA . LYS D 4 338 ? 87.325 120.299 66.649 1.00 124.98 668 LYS D CA 1
ATOM 7241 C C . LYS D 4 338 ? 88.494 121.059 66.050 1.00 124.98 668 LYS D C 1
ATOM 7242 O O . LYS D 4 338 ? 89.114 120.571 65.102 1.00 124.98 668 LYS D O 1
ATOM 7248 N N . SER D 4 339 ? 88.802 122.238 66.570 1.00 111.18 669 SER D N 1
ATOM 7249 C CA . SER D 4 339 ? 89.697 123.148 65.882 1.00 111.18 669 SER D CA 1
ATOM 7250 C C . SER D 4 339 ? 91.141 122.676 65.971 1.00 111.18 669 SER D C 1
ATOM 7251 O O . SER D 4 339 ? 91.499 121.821 66.778 1.00 111.18 669 SER D O 1
ATOM 7254 N N . HIS D 4 340 ? 91.977 123.269 65.121 1.00 111.97 670 HIS D N 1
ATOM 7255 C CA . HIS D 4 340 ? 93.386 122.907 65.094 1.00 111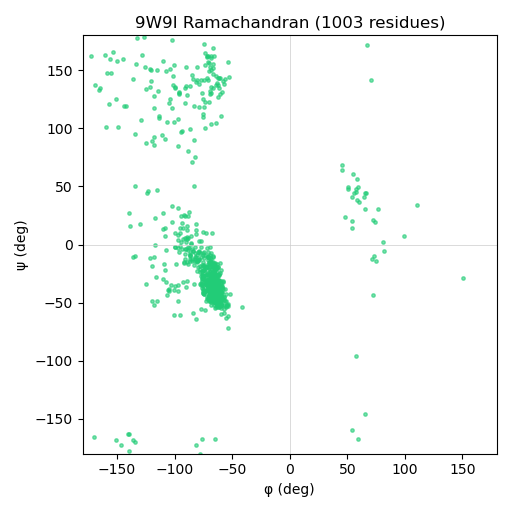.97 670 HIS D CA 1
ATOM 7256 C C . HIS D 4 340 ? 94.118 123.364 66.349 1.00 111.97 670 HIS D C 1
ATOM 7257 O O . HIS D 4 340 ? 95.082 122.714 66.768 1.00 111.97 670 HIS D O 1
ATOM 7264 N N . SER D 4 341 ? 93.687 124.458 66.968 1.00 139.84 671 SER D N 1
ATOM 7265 C CA . SER D 4 341 ? 94.401 125.024 68.108 1.00 139.84 671 SER D CA 1
ATOM 7266 C C . SER D 4 341 ? 93.745 124.611 69.421 1.00 139.84 671 SER D C 1
ATOM 7267 O O . SER D 4 341 ? 92.519 124.660 69.553 1.00 139.84 671 SER D O 1
ATOM 7270 N N . LEU D 4 342 ? 94.570 124.205 70.391 1.00 147.52 672 LEU D N 1
ATOM 7271 C CA . LEU D 4 342 ? 94.048 123.819 71.700 1.00 147.52 672 LEU D CA 1
ATOM 7272 C C . LEU D 4 342 ? 93.479 125.012 72.457 1.00 147.52 672 LEU D C 1
ATOM 7273 O O . LEU D 4 342 ? 92.497 124.865 73.199 1.00 147.52 672 LEU D O 1
ATOM 7278 N N . THR D 4 343 ? 94.083 126.192 72.289 1.00 111.86 673 THR D N 1
ATOM 7279 C CA . THR D 4 343 ? 93.548 127.390 72.921 1.00 111.86 673 THR D CA 1
ATOM 7280 C C . THR D 4 343 ? 92.121 127.639 72.471 1.00 111.86 673 THR D C 1
ATOM 7281 O O . THR D 4 343 ? 91.258 127.999 73.280 1.00 111.86 673 THR D O 1
ATOM 7285 N N . ILE D 4 344 ? 91.858 127.453 71.179 1.00 113.59 674 ILE D N 1
ATOM 7286 C CA . ILE D 4 344 ? 90.518 127.674 70.649 1.00 113.59 674 ILE D CA 1
ATOM 7287 C C . ILE D 4 344 ? 89.530 126.702 71.279 1.00 113.59 674 ILE D C 1
ATOM 7288 O O . ILE D 4 344 ? 88.395 127.071 71.606 1.00 113.59 674 ILE D O 1
ATOM 7293 N N . VAL D 4 345 ? 89.945 125.448 71.468 1.00 139.83 675 VAL D N 1
ATOM 7294 C CA . VAL D 4 345 ? 89.073 124.466 72.107 1.00 139.83 675 VAL D CA 1
ATOM 7295 C C . VAL D 4 345 ? 88.770 124.873 73.543 1.00 139.83 675 VAL D C 1
ATOM 7296 O O . VAL D 4 345 ? 87.628 124.764 74.007 1.00 139.83 675 VAL D O 1
ATOM 7300 N N . SER D 4 346 ? 89.789 125.333 74.274 1.00 128.49 676 SER D N 1
ATOM 7301 C CA . SER D 4 346 ? 89.565 125.770 75.650 1.00 128.49 676 SER D CA 1
ATOM 7302 C C . SER D 4 346 ? 88.598 126.946 75.701 1.00 128.49 676 SER D C 1
ATOM 7303 O O . SER D 4 346 ? 87.689 126.985 76.544 1.00 128.49 676 SER D O 1
ATOM 7306 N N . ASN D 4 347 ? 88.775 127.909 74.798 1.00 105.87 677 ASN D N 1
ATOM 7307 C CA . ASN D 4 347 ? 87.882 129.058 74.757 1.00 105.87 677 ASN D CA 1
ATOM 7308 C C . ASN D 4 347 ? 86.456 128.624 74.461 1.00 105.87 677 ASN D C 1
ATOM 7309 O O . ASN D 4 347 ? 85.506 129.094 75.097 1.00 105.87 677 ASN D O 1
ATOM 7314 N N . ALA D 4 348 ? 86.287 127.720 73.496 1.00 126.45 678 ALA D N 1
ATOM 7315 C CA . ALA D 4 348 ? 84.952 127.261 73.137 1.00 126.45 678 ALA D CA 1
ATOM 7316 C C . ALA D 4 348 ? 84.298 126.516 74.290 1.00 126.45 678 ALA D C 1
ATOM 7317 O O . ALA D 4 348 ? 83.090 126.641 74.512 1.00 126.45 678 ALA D O 1
ATOM 7319 N N . CYS D 4 349 ? 85.076 125.715 75.022 1.00 152.75 679 CYS D N 1
ATOM 7320 C CA . CYS D 4 349 ? 84.531 125.029 76.187 1.00 152.75 679 CYS D CA 1
ATOM 7321 C C . CYS D 4 349 ? 84.079 126.026 77.244 1.00 152.75 679 CYS D C 1
ATOM 7322 O O . CYS D 4 349 ? 83.011 125.863 77.847 1.00 152.75 679 CYS D O 1
ATOM 7325 N N . GLY D 4 350 ? 84.876 127.072 77.475 1.00 141.64 680 GLY D N 1
ATOM 7326 C CA . GLY D 4 350 ? 84.461 128.102 78.417 1.00 141.64 680 GLY D CA 1
ATOM 7327 C C . GLY D 4 350 ? 83.167 128.775 78.002 1.00 141.64 680 GLY D C 1
ATOM 7328 O O . GLY D 4 350 ? 82.248 128.944 78.811 1.00 141.64 680 GLY D O 1
ATOM 7329 N N . THR D 4 351 ? 83.070 129.158 76.728 1.00 142.01 681 THR D N 1
ATOM 7330 C CA . THR D 4 351 ? 81.843 129.791 76.257 1.00 142.01 681 THR D CA 1
ATOM 7331 C C . THR D 4 351 ? 80.651 128.851 76.376 1.00 142.01 681 THR D C 1
ATOM 7332 O O . THR D 4 351 ? 79.572 129.267 76.806 1.00 142.01 681 THR D O 1
ATOM 7336 N N . LEU D 4 352 ? 80.820 127.582 76.009 1.00 139.13 682 LEU D N 1
ATOM 7337 C CA . LEU D 4 352 ? 79.709 126.642 76.102 1.00 139.13 682 LEU D CA 1
ATOM 7338 C C . LEU D 4 352 ? 79.269 126.467 77.546 1.00 139.13 682 LEU D C 1
ATOM 7339 O O . LEU D 4 352 ? 78.074 126.330 77.829 1.00 139.13 682 LEU D O 1
ATOM 7344 N N . TRP D 4 353 ? 80.227 126.468 78.471 1.00 149.88 683 TRP D N 1
ATOM 7345 C CA . TRP D 4 353 ? 79.896 126.452 79.890 1.00 149.88 683 TRP D CA 1
ATOM 7346 C C . TRP D 4 353 ? 79.045 127.659 80.256 1.00 149.88 683 TRP D C 1
ATOM 7347 O O . TRP D 4 353 ? 78.012 127.531 80.925 1.00 149.88 683 TRP D O 1
ATOM 7358 N N . ASN D 4 354 ? 79.458 128.845 79.805 1.00 127.29 684 ASN D N 1
ATOM 7359 C CA . ASN D 4 354 ? 78.810 130.070 80.264 1.00 127.29 684 ASN D CA 1
ATOM 7360 C C . ASN D 4 354 ? 77.410 130.228 79.675 1.00 127.29 684 ASN D C 1
ATOM 7361 O O . ASN D 4 354 ? 76.458 130.542 80.399 1.00 127.29 684 ASN D O 1
ATOM 7366 N N . LEU D 4 355 ? 77.258 130.015 78.365 1.00 127.25 685 LEU D N 1
ATOM 7367 C CA . LEU D 4 355 ? 75.988 130.341 77.718 1.00 127.25 685 LEU D CA 1
ATOM 7368 C C . LEU D 4 355 ? 74.899 129.307 77.966 1.00 127.25 685 LEU D C 1
ATOM 7369 O O . LEU D 4 355 ? 73.722 129.670 78.057 1.00 127.25 685 LEU D O 1
ATOM 7374 N N . SER D 4 356 ? 75.248 128.030 78.067 1.00 125.17 686 SER D N 1
ATOM 7375 C CA . SER D 4 356 ? 74.213 127.011 78.159 1.00 125.17 686 SER D CA 1
ATOM 7376 C C . SER D 4 356 ? 73.475 127.024 79.489 1.00 125.17 686 SER D C 1
ATOM 7377 O O . SER D 4 356 ? 72.461 126.333 79.618 1.00 125.17 686 SER D O 1
ATOM 7380 N N . ALA D 4 357 ? 73.946 127.784 80.471 1.00 154.56 687 ALA D N 1
ATOM 7381 C CA . ALA D 4 357 ? 73.387 127.735 81.813 1.00 154.56 687 ALA D CA 1
ATOM 7382 C C . ALA D 4 357 ? 72.245 128.731 81.987 1.00 154.56 687 ALA D C 1
ATOM 7383 O O . ALA D 4 357 ? 72.328 129.879 81.541 1.00 154.56 687 ALA D O 1
ATOM 7385 N N . ARG D 4 358 ? 71.171 128.264 82.630 1.00 190.90 688 ARG D N 1
ATOM 7386 C CA . ARG D 4 358 ? 70.072 129.113 83.103 1.00 190.90 688 ARG D CA 1
ATOM 7387 C C . ARG D 4 358 ? 69.307 129.779 81.960 1.00 190.90 688 ARG D C 1
ATOM 7388 O O . ARG D 4 358 ? 68.988 130.968 82.020 1.00 190.90 688 ARG D O 1
ATOM 7390 N N . ASN D 4 359 ? 68.999 129.007 80.917 1.00 175.22 689 ASN D N 1
ATOM 7391 C CA . ASN D 4 359 ? 68.037 129.438 79.908 1.00 175.22 689 ASN D CA 1
ATOM 7392 C C . ASN D 4 359 ? 67.609 128.245 79.063 1.00 175.22 689 ASN D C 1
ATOM 7393 O O . ASN D 4 359 ? 68.450 127.435 78.659 1.00 175.22 689 ASN D O 1
ATOM 7398 N N . PRO D 4 360 ? 66.313 128.087 78.791 1.00 167.51 690 PRO D N 1
ATOM 7399 C CA . PRO D 4 360 ? 65.881 126.914 78.021 1.00 167.51 690 PRO D CA 1
ATOM 7400 C C . PRO D 4 360 ? 66.182 127.017 76.538 1.00 167.51 690 PRO D C 1
ATOM 7401 O O . PRO D 4 360 ? 66.504 125.996 75.918 1.00 167.51 690 PRO D O 1
ATOM 7405 N N . LYS D 4 361 ? 66.098 128.214 75.952 1.00 193.34 691 LYS D N 1
ATOM 7406 C CA . LYS D 4 361 ? 66.158 128.332 74.498 1.00 193.34 691 LYS D CA 1
ATOM 7407 C C . LYS D 4 361 ? 67.524 127.918 73.957 1.00 193.34 691 LYS D C 1
ATOM 7408 O O . LYS D 4 361 ? 67.612 127.113 73.023 1.00 193.34 691 LYS D O 1
ATOM 7414 N N . ASP D 4 362 ? 68.603 128.452 74.534 1.00 190.14 692 ASP D N 1
ATOM 7415 C CA . ASP D 4 362 ? 69.935 128.065 74.078 1.00 190.14 692 ASP D CA 1
ATOM 7416 C C . ASP D 4 362 ? 70.229 126.605 74.390 1.00 190.14 692 ASP D C 1
ATOM 7417 O O . ASP D 4 362 ? 70.933 125.940 73.623 1.00 190.14 692 ASP D O 1
ATOM 7422 N N . GLN D 4 363 ? 69.698 126.088 75.498 1.00 178.48 693 GLN D N 1
ATOM 7423 C CA . GLN D 4 363 ? 69.889 124.679 75.816 1.00 178.48 693 GLN D CA 1
ATOM 7424 C C . GLN D 4 363 ? 69.284 123.786 74.742 1.00 178.48 693 GLN D C 1
ATOM 7425 O O . GLN D 4 363 ? 69.940 122.864 74.242 1.00 178.48 693 GLN D O 1
ATOM 7431 N N . GLU D 4 364 ? 68.031 124.047 74.362 1.00 165.74 694 GLU D N 1
ATOM 7432 C CA . GLU D 4 364 ? 67.414 123.207 73.342 1.00 165.74 694 GLU D CA 1
ATOM 7433 C C . GLU D 4 364 ? 68.030 123.452 71.972 1.00 165.74 694 GLU D C 1
ATOM 7434 O O . GLU D 4 364 ? 68.092 122.530 71.150 1.00 165.74 694 GLU D O 1
ATOM 7440 N N . ALA D 4 365 ? 68.508 124.671 71.712 1.00 169.01 695 ALA D N 1
ATOM 7441 C CA . ALA D 4 365 ? 69.220 124.924 70.466 1.00 169.01 695 ALA D CA 1
ATOM 7442 C C . ALA D 4 365 ? 70.492 124.091 70.385 1.00 169.01 695 ALA D C 1
ATOM 7443 O O . ALA D 4 365 ? 70.787 123.496 69.343 1.00 169.01 695 ALA D O 1
ATOM 7445 N N . LEU D 4 366 ? 71.252 124.029 71.481 1.00 161.30 696 LEU D N 1
ATOM 7446 C CA . LEU D 4 366 ? 72.454 123.204 71.504 1.00 161.30 696 LEU D CA 1
ATOM 7447 C C . LEU D 4 366 ? 72.107 121.727 71.393 1.00 161.30 696 LEU D C 1
ATOM 7448 O O . LEU D 4 366 ? 72.837 120.957 70.759 1.00 161.30 696 LEU D O 1
ATOM 7453 N N . TRP D 4 367 ? 70.997 121.313 72.010 1.00 170.85 697 TRP D N 1
ATOM 7454 C CA . TRP D 4 367 ? 70.553 119.927 71.897 1.00 170.85 697 TRP D CA 1
ATOM 7455 C C . TRP D 4 367 ? 70.232 119.560 70.454 1.00 170.85 697 TRP D C 1
ATOM 7456 O O . TRP D 4 367 ? 70.522 118.442 70.012 1.00 170.85 697 TRP D O 1
ATOM 7467 N N . ASP D 4 368 ? 69.625 120.483 69.706 1.00 171.70 698 ASP D N 1
ATOM 7468 C CA . ASP D 4 368 ? 69.262 120.178 68.325 1.00 171.70 698 ASP D CA 1
ATOM 7469 C C . ASP D 4 368 ? 70.496 119.979 67.450 1.00 171.70 698 ASP D C 1
ATOM 7470 O O . ASP D 4 368 ? 70.481 119.156 66.528 1.00 171.70 698 ASP D O 1
ATOM 7475 N N . MET D 4 369 ? 71.568 120.724 67.712 1.00 152.59 699 MET D N 1
ATOM 7476 C CA . MET D 4 369 ? 72.781 120.640 66.907 1.00 152.59 699 MET D CA 1
ATOM 7477 C C . MET D 4 369 ? 73.745 119.575 67.409 1.00 152.59 699 MET D C 1
ATOM 7478 O O . MET D 4 369 ? 74.865 119.477 66.896 1.00 152.59 699 MET D O 1
ATOM 7483 N N . GLY D 4 370 ? 73.344 118.790 68.404 1.00 150.62 700 GLY D N 1
ATOM 7484 C CA . GLY D 4 370 ? 74.122 117.639 68.816 1.00 150.62 700 GLY D CA 1
ATOM 7485 C C . GLY D 4 370 ? 75.352 117.936 69.640 1.00 150.62 700 GLY D C 1
ATOM 7486 O O . GLY D 4 370 ? 76.327 117.183 69.569 1.00 150.62 700 GLY D O 1
ATOM 7487 N N . ALA D 4 371 ? 75.334 119.008 70.434 1.00 158.01 701 ALA D N 1
ATOM 7488 C CA . ALA D 4 371 ? 76.494 119.349 71.250 1.00 158.01 701 ALA D CA 1
ATOM 7489 C C . ALA D 4 371 ? 76.804 118.287 72.298 1.00 158.01 701 ALA D C 1
ATOM 7490 O O . ALA D 4 371 ? 77.932 118.239 72.800 1.00 158.01 701 ALA D O 1
ATOM 7492 N N . VAL D 4 372 ? 75.831 117.439 72.635 1.00 145.82 702 VAL D N 1
ATOM 7493 C CA . VAL D 4 372 ? 76.007 116.488 73.726 1.00 145.82 702 VAL D CA 1
ATOM 7494 C C . VAL D 4 372 ? 77.099 115.478 73.408 1.00 145.82 702 VAL D C 1
ATOM 7495 O O . VAL D 4 372 ? 77.822 115.029 74.307 1.00 145.82 702 VAL D O 1
ATOM 7499 N N . SER D 4 373 ? 77.231 115.085 72.140 1.00 179.48 703 SER D N 1
ATOM 7500 C CA . SER D 4 373 ? 78.241 114.095 71.785 1.00 179.48 703 SER D CA 1
ATOM 7501 C C . SER D 4 373 ? 79.652 114.661 71.920 1.00 179.48 703 SER D C 1
ATOM 7502 O O . SER D 4 373 ? 80.526 114.025 72.521 1.00 179.48 703 SER D O 1
ATOM 7505 N N . MET D 4 374 ? 79.898 115.856 71.377 1.00 155.72 704 MET D N 1
ATOM 7506 C CA . MET D 4 374 ? 81.247 116.410 71.454 1.00 155.72 704 MET D CA 1
ATOM 7507 C C . MET D 4 374 ? 81.578 116.930 72.844 1.00 155.72 704 MET D C 1
ATOM 7508 O O . MET D 4 374 ? 82.755 116.962 73.221 1.00 155.72 704 MET D O 1
ATOM 7513 N N . LEU D 4 375 ? 80.575 117.352 73.613 1.00 166.36 705 LEU D N 1
ATOM 7514 C CA . LEU D 4 375 ? 80.840 117.785 74.980 1.00 166.36 705 LEU D CA 1
ATOM 7515 C C . LEU D 4 375 ? 81.173 116.598 75.878 1.00 166.36 705 LEU D C 1
ATOM 7516 O O . LEU D 4 375 ? 81.984 116.721 76.804 1.00 166.36 705 LEU D O 1
ATOM 7518 N N . LYS D 4 376 ? 80.553 115.442 75.624 1.00 167.96 706 LYS D N 1
ATOM 7519 C CA . LYS D 4 376 ? 80.844 114.252 76.418 1.00 167.96 706 LYS D CA 1
ATOM 7520 C C . LYS D 4 376 ? 82.228 113.700 76.101 1.00 167.96 706 LYS D C 1
ATOM 7521 O O . LYS D 4 376 ? 82.913 113.174 76.985 1.00 167.96 706 LYS D O 1
ATOM 7523 N N . ASN D 4 377 ? 82.657 113.810 74.844 1.00 176.97 707 ASN D N 1
ATOM 7524 C CA . ASN D 4 377 ? 83.954 113.282 74.442 1.00 176.97 707 ASN D CA 1
ATOM 7525 C C . ASN D 4 377 ? 85.120 114.072 75.021 1.00 176.97 707 ASN D C 1
ATOM 7526 O O . ASN D 4 377 ? 86.238 113.550 75.074 1.00 176.97 707 ASN D O 1
ATOM 7531 N N . LEU D 4 378 ? 84.890 115.310 75.453 1.00 175.48 708 LEU D N 1
ATOM 7532 C CA . LEU D 4 378 ? 85.952 116.188 75.926 1.00 175.48 708 LEU D CA 1
ATOM 7533 C C . LEU D 4 378 ? 86.091 116.188 77.443 1.00 175.48 708 LEU D C 1
ATOM 7534 O O . LEU D 4 378 ? 86.844 117.005 77.982 1.00 175.48 708 LEU D O 1
ATOM 7539 N N . ILE D 4 379 ? 85.384 115.297 78.140 1.00 165.14 709 ILE D N 1
ATOM 7540 C CA . ILE D 4 379 ? 85.358 115.342 79.601 1.00 165.14 709 ILE D CA 1
ATOM 7541 C C . ILE D 4 379 ? 86.741 115.067 80.177 1.00 165.14 709 ILE D C 1
ATOM 7542 O O . ILE D 4 379 ? 87.212 115.776 81.074 1.00 165.14 709 ILE D O 1
ATOM 7544 N N . HIS D 4 380 ? 87.413 114.043 79.668 1.00 154.65 710 HIS D N 1
ATOM 7545 C CA . HIS D 4 380 ? 88.638 113.545 80.278 1.00 154.65 710 HIS D CA 1
ATOM 7546 C C . HIS D 4 380 ? 89.892 114.240 79.767 1.00 154.65 710 HIS D C 1
ATOM 7547 O O . HIS D 4 380 ? 90.973 113.649 79.836 1.00 154.65 710 HIS D O 1
ATOM 7554 N N . SER D 4 381 ? 89.787 115.466 79.265 1.00 149.58 711 SER D N 1
ATOM 7555 C CA . SER D 4 381 ? 90.945 116.127 78.684 1.00 149.58 711 SER D CA 1
ATOM 7556 C C . SER D 4 381 ? 91.990 116.431 79.749 1.00 149.58 711 SER D C 1
ATOM 7557 O O . SER D 4 381 ? 91.688 116.522 80.941 1.00 149.58 711 SER D O 1
ATOM 7560 N N . LYS D 4 382 ? 93.243 116.555 79.309 1.00 167.01 712 LYS D N 1
ATOM 7561 C CA . LYS D 4 382 ? 94.314 116.870 80.246 1.00 167.01 712 LYS D CA 1
ATOM 7562 C C . LYS D 4 382 ? 94.294 118.335 80.654 1.00 167.01 712 LYS D C 1
ATOM 7563 O O . LYS D 4 382 ? 94.568 118.657 81.817 1.00 167.01 712 LYS D O 1
ATOM 7569 N N . HIS D 4 383 ? 93.977 119.230 79.724 1.00 176.69 713 HIS D N 1
ATOM 7570 C CA . HIS D 4 383 ? 93.954 120.653 80.028 1.00 176.69 713 HIS D CA 1
ATOM 7571 C C . HIS D 4 383 ? 92.794 120.972 80.963 1.00 176.69 713 HIS D C 1
ATOM 7572 O O . HIS D 4 383 ? 91.658 120.547 80.730 1.00 176.69 713 HIS D O 1
ATOM 7579 N N . LYS D 4 384 ? 93.087 121.729 82.022 1.00 163.51 714 LYS D N 1
ATOM 7580 C CA . LYS D 4 384 ? 92.102 121.950 83.075 1.00 163.51 714 LYS D CA 1
ATOM 7581 C C . LYS D 4 384 ? 90.875 122.677 82.541 1.00 163.51 714 LYS D C 1
ATOM 7582 O O . LYS D 4 384 ? 89.741 122.216 82.718 1.00 163.51 714 LYS D O 1
ATOM 7588 N N . MET D 4 385 ? 91.088 123.805 81.863 1.00 177.74 715 MET D N 1
ATOM 7589 C CA . MET D 4 385 ? 89.966 124.621 81.411 1.00 177.74 715 MET D CA 1
ATOM 7590 C C . MET D 4 385 ? 89.062 123.837 80.470 1.00 177.74 715 MET D C 1
ATOM 7591 O O . MET D 4 385 ? 87.832 123.907 80.580 1.00 177.74 715 MET D O 1
ATOM 7593 N N . ILE D 4 386 ? 89.656 123.071 79.553 1.00 153.23 716 ILE D N 1
ATOM 7594 C CA . ILE D 4 386 ? 88.872 122.262 78.623 1.00 153.23 716 ILE D CA 1
ATOM 7595 C C . ILE D 4 386 ? 88.018 121.260 79.387 1.00 153.23 716 ILE D C 1
ATOM 7596 O O . ILE D 4 386 ? 86.823 121.092 79.112 1.00 153.23 716 ILE D O 1
ATOM 7601 N N . ALA D 4 387 ? 88.622 120.590 80.369 1.00 163.08 717 ALA D N 1
ATOM 7602 C CA . ALA D 4 387 ? 87.903 119.570 81.122 1.00 163.08 717 ALA D CA 1
ATOM 7603 C C . ALA D 4 387 ? 86.725 120.171 81.876 1.00 163.08 717 ALA D C 1
ATOM 7604 O O . ALA D 4 387 ? 85.593 119.677 81.775 1.00 163.08 717 ALA D O 1
ATOM 7606 N N . MET D 4 388 ? 86.970 121.243 82.638 1.00 162.02 718 MET D N 1
ATOM 7607 C CA . MET D 4 388 ? 85.880 121.843 83.400 1.00 162.02 718 MET D CA 1
ATOM 7608 C C . MET D 4 388 ? 84.793 122.378 82.483 1.00 162.02 718 MET D C 1
ATOM 7609 O O . MET D 4 388 ? 83.603 122.182 82.749 1.00 162.02 718 MET D O 1
ATOM 7614 N N . GLY D 4 389 ? 85.176 123.053 81.397 1.00 152.99 719 GLY D N 1
ATOM 7615 C CA . GLY D 4 389 ? 84.171 123.593 80.499 1.00 152.99 719 GLY D CA 1
ATOM 7616 C C . GLY D 4 389 ? 83.295 122.513 79.898 1.00 152.99 719 GLY D C 1
ATOM 7617 O O . GLY D 4 389 ? 82.064 122.611 79.916 1.00 152.99 719 GLY D O 1
ATOM 7618 N N . SER D 4 390 ? 83.919 121.452 79.378 1.00 169.18 720 SER D N 1
ATOM 7619 C CA . SER D 4 390 ? 83.149 120.376 78.767 1.00 169.18 720 SER D CA 1
ATOM 7620 C C . SER D 4 390 ? 82.243 119.703 79.788 1.00 169.18 720 SER D C 1
ATOM 7621 O O . SER D 4 390 ? 81.053 119.474 79.527 1.00 169.18 720 SER D O 1
ATOM 7624 N N . ALA D 4 391 ? 82.785 119.391 80.969 1.00 167.56 721 ALA D N 1
ATOM 7625 C CA . ALA D 4 391 ? 81.993 118.697 81.977 1.00 167.56 721 ALA D CA 1
ATOM 7626 C C . ALA D 4 391 ? 80.813 119.543 82.430 1.00 167.56 721 ALA D C 1
ATOM 7627 O O . ALA D 4 391 ? 79.683 119.051 82.520 1.00 167.56 721 ALA D O 1
ATOM 7629 N N . ALA D 4 392 ? 81.049 120.826 82.701 1.00 159.09 722 ALA D N 1
ATOM 7630 C CA . ALA D 4 392 ? 79.966 121.686 83.151 1.00 159.09 722 ALA D CA 1
ATOM 7631 C C . ALA D 4 392 ? 78.920 121.873 82.063 1.00 159.09 722 ALA D C 1
ATOM 7632 O O . ALA D 4 392 ? 77.719 121.861 82.350 1.00 159.09 722 ALA D O 1
ATOM 7634 N N . ALA D 4 393 ? 79.348 122.061 80.811 1.00 141.17 723 ALA D N 1
ATOM 7635 C CA . ALA D 4 393 ? 78.382 122.244 79.736 1.00 141.17 723 ALA D CA 1
ATOM 7636 C C . ALA D 4 393 ? 77.513 121.009 79.576 1.00 141.17 723 ALA D C 1
ATOM 7637 O O . ALA D 4 393 ? 76.290 121.113 79.413 1.00 141.17 723 ALA D O 1
ATOM 7639 N N . LEU D 4 394 ? 78.125 119.826 79.642 1.00 176.78 724 LEU D N 1
ATOM 7640 C CA . LEU D 4 394 ? 77.334 118.605 79.596 1.00 176.78 724 LEU D CA 1
ATOM 7641 C C . LEU D 4 394 ? 76.422 118.492 80.808 1.00 176.78 724 LEU D C 1
ATOM 7642 O O . LEU D 4 394 ? 75.328 117.930 80.705 1.00 176.78 724 LEU D O 1
ATOM 7647 N N . ARG D 4 395 ? 76.852 119.009 81.961 1.00 171.43 725 ARG D N 1
ATOM 7648 C CA . ARG D 4 395 ? 75.997 118.966 83.142 1.00 171.43 725 ARG D CA 1
ATOM 7649 C C . ARG D 4 395 ? 74.763 119.838 82.958 1.00 171.43 725 ARG D C 1
ATOM 7650 O O . ARG D 4 395 ? 73.646 119.423 83.289 1.00 171.43 725 ARG D O 1
ATOM 7658 N N . ASN D 4 396 ? 74.947 121.050 82.432 1.00 172.60 726 ASN D N 1
ATOM 7659 C CA . ASN D 4 396 ? 73.801 121.916 82.177 1.00 172.60 726 ASN D CA 1
ATOM 7660 C C . ASN D 4 396 ? 72.881 121.313 81.128 1.00 172.60 726 ASN D C 1
ATOM 7661 O O . ASN D 4 396 ? 71.654 121.396 81.250 1.00 172.60 726 ASN D O 1
ATOM 7666 N N . LEU D 4 397 ? 73.451 120.703 80.086 1.00 184.72 727 LEU D N 1
ATOM 7667 C CA . LEU D 4 397 ? 72.608 120.058 79.085 1.00 184.72 727 LEU D CA 1
ATOM 7668 C C . LEU D 4 397 ? 71.917 118.817 79.640 1.00 184.72 727 LEU D C 1
ATOM 7669 O O . LEU D 4 397 ? 70.799 118.495 79.222 1.00 184.72 727 LEU D O 1
ATOM 7674 N N . MET D 4 398 ? 72.561 118.112 80.572 1.00 198.85 728 MET D N 1
ATOM 7675 C CA . MET D 4 398 ? 71.976 116.894 81.124 1.00 198.85 728 MET D CA 1
ATOM 7676 C C . MET D 4 398 ? 70.736 117.199 81.955 1.00 198.85 728 MET D C 1
ATOM 7677 O O . MET D 4 398 ? 69.762 116.437 81.934 1.00 198.85 728 MET D O 1
ATOM 7679 N N . ALA D 4 399 ? 70.751 118.311 82.689 1.00 204.77 729 ALA D N 1
ATOM 7680 C CA . ALA D 4 399 ? 69.637 118.662 83.561 1.00 204.77 729 ALA D CA 1
ATOM 7681 C C . ALA D 4 399 ? 68.391 119.083 82.796 1.00 204.77 729 ALA D C 1
ATOM 7682 O O . ALA D 4 399 ? 67.344 119.285 83.422 1.00 204.77 729 ALA D O 1
ATOM 7684 N N . ASN D 4 400 ? 68.469 119.218 81.476 1.00 195.70 730 ASN D N 1
ATOM 7685 C CA . ASN D 4 400 ? 67.351 119.660 80.650 1.00 195.70 730 ASN D CA 1
ATOM 7686 C C . ASN D 4 400 ? 67.057 118.639 79.560 1.00 195.70 730 ASN D C 1
ATOM 7687 O O . ASN D 4 400 ? 66.836 118.978 78.395 1.00 195.70 730 ASN D O 1
ATOM 7689 N N . ARG D 4 401 ? 67.055 117.362 79.931 1.00 157.70 731 ARG D N 1
ATOM 7690 C CA . ARG D 4 401 ? 66.667 116.317 79.001 1.00 157.70 731 ARG D CA 1
ATOM 7691 C C . ARG D 4 401 ? 65.177 116.422 78.700 1.00 157.70 731 ARG D C 1
ATOM 7692 O O . ARG D 4 401 ? 64.397 116.875 79.542 1.00 157.70 731 ARG D O 1
ATOM 7700 N N . PRO D 4 402 ? 64.755 116.018 77.499 1.00 145.07 732 PRO D N 1
ATOM 7701 C CA . PRO D 4 402 ? 63.356 116.233 77.089 1.00 145.07 732 PRO D CA 1
ATOM 7702 C C . PRO D 4 402 ? 62.384 115.596 78.072 1.00 145.07 732 PRO D C 1
ATOM 7703 O O . PRO D 4 402 ? 62.609 114.485 78.556 1.00 145.07 732 PRO D O 1
ATOM 7707 N N . ALA D 4 403 ? 61.308 116.315 78.373 1.00 101.39 733 ALA D N 1
ATOM 7708 C CA . ALA D 4 403 ? 60.347 115.876 79.376 1.00 101.39 733 ALA D CA 1
ATOM 7709 C C . ALA D 4 403 ? 58.935 116.328 79.021 1.00 101.39 733 ALA D C 1
ATOM 7710 O O . ALA D 4 403 ? 58.645 117.522 78.981 1.00 101.39 733 ALA D O 1
#

Foldseek 3Di:
DVVVVVVVVVVVVVVVVVVVVVVVVCPVPPPPVVVVVQVVQKDADPVVGDIDGPCPVPDPPDPDDDPPVVDD/DVVVVVVVVVVVVVVVVVVVVVVVCCVVPNDPVVVVVQVVQKDADPVVRGIDGNDPCNDPCNPDDDDDCDPVPDNHHADPVLVVCVVPPLCLVSDPDPNDDDDDDDDDDDDDDD/DPDDDDDPPLLVVCPPDVVCVLVSLVVLLVQQQDLVCLVVQVVPPPSLVSLLVSLQPVLQPPLSNLSSLDSNVLSLLLDDVSVVVCVVSVSVVSLLVSLVVVLVVVVVLVVVLVVLCVLVVDDDCDPSDNVVNVVSVVVVVVNVVSNLVSLLSSLSSVVSQCPDPVSVVVVVVSLPLVSLLSNLPDDDQRSNQSSLLVLLSQLQDVSSVVSNLVDDNLLSCQVPCPPDDDSSVVSNLSSLLSQLVDPSSLVVNVVSPNQQSLLVVCPDDPCVVSSLSSNQSSLPDPVSLLVCLPCRNPLCLLVVQLPDDDQEGDDSSLSSLLSNLLDQSSLVVNCPPNSVVSLLVSVQVHPHLSSLSNLLSSLLDDDCSLVVCLVCLQVLQVPCPCDPDDSRNLSSLSSVLSSADLVRQCVVSVVVGNPVVVLQQLLAPPRDDDSSVLSSLSVLLRNLSHLVCLQVCQPVPSVVSLVVSCVVPVPDLSSLLSSLSSLVSRQPSVRCVCCCVPVDCVLVVLLVPCDDPDPRSNVSSVNSLVVNCVVDPVSVVVSCVRVVCVVCVVVVVVVD/DLVVLLVVLLVLCVVQPQDPDPVNVVSLVVSLVVLLVVLAPDLVSLVVSLVPLSSVLSLLSQLPHPDLSSLLSSLSNLQSSLAPHDPSSLVSSVVSPSLLSLQVSLVVDDDPSSNLSSLNSLLSNLQNDLVSLVSQVPDPCRVVVLLVQCPDDDPVPDCSSNLSSLSNCLSNLLVVQVDVVSVVSCVVVPSLVSLLVQCVDPDPSSNLSSLSNLLRNLADDVPVLVVCVVVPSLVSLVVQCPPPDDSNNVSSVNSNVSSVVCDPD

Secondary structure (DSSP, 8-state):
-HHHHHHHHHHHHHHHHHHHHHHHHHHHHS-HHHHHHHHHTEEEETTTTEEEETTTTSS--------TTS--/-HHHHHHHHHHHHHHHHHHHHHHHHHHHHS-HHHHHHHHHHEEEETTTTEEEE--STT-S--PPPPPPS-SSSSSS---HHHHHHHHH---GGG-SS----PPP----------/----S--SSSSGGGGT-STTHHHHHHHHHHHHHSGGGHHHHHHSTTSHHHHHHHHTTSSSS-SGGGGGGSSSHHHHHTSSTHHHHHHHHTHHHHHHHHHHHHHHHHHHHHHHHHHHGGGTTS--SBTTBSTHHHHHHHHHHHHHHHHHHHHHHHHHHHHHTTTSHHHHHHHHHT-HHHHHHHHTTS--HHHHHHHHHHHHHHHTSHHHHHHHHTS-SHHHHHTTTT-S-HHHHHHHHHHHHHHSSSHHHHHHHHHHTHHHHHHHHTTSSS-HHHHHHHHHHHHTSHHHHHHHTTTTS-THHHHHHHH--SSS--HHHHHHHHHHTTSHHHHHHHTTTSHHHHHHHHHHHTT-HHHHHHHHHHTTSSSHHHHHGGGGHHHHHHHTTT-STTTTHHHHHHHHHT---TT---HHHHHHSS-HHHHHHHTSTTTS-HHHHHHHHHHHHHTTTSSHHHHHHHHTTHHHHHHHHHHHT-SSHHHHHHHHHHHHHHHTTSSHHHIIIIIS-HHHHHHHTSS-SSHHHHHHHHHHHHHHHHH-HHHHHHHHHHHHHHHTHHHHHHH-/-HHHHHHHHHHHHHHH-S---HHHHHHHHHHHHHHHHHHTT-HHHHHHHHT-HHHHHHHHHGGGSS-HHHHHHHHHHHHHHHTT--HHHHHHHHHTTHHHHHHHHHHH--SHHHHHHHHHHHHHHTTS-HHHHHHHHHSTTSHHHHGGGTT---TT---HHHHHHHHHHHHHHHHHTT-HHHHHHHHTTTHHHHHHHGGG-S-HHHHHHHHHHHHHHTSS-HHHHHHHHHTTHHHHHHHTTT-SSHHHHHHHHHHHHHHHTT---